Protein 2GMH (pdb70)

B-factor: 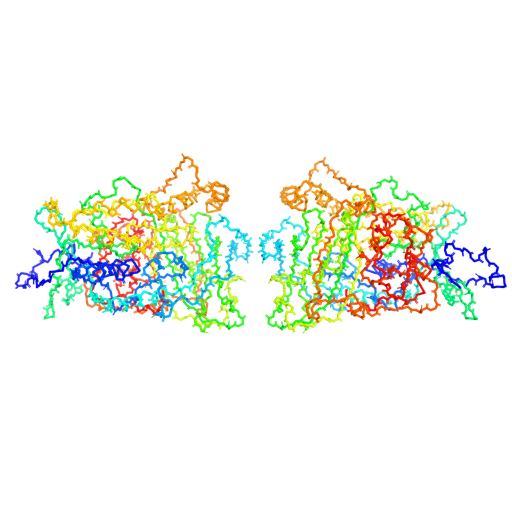mean 47.9, std 18.4, range [8.14, 88.66]

Structure (mmCIF, N/CA/C/O backbone):
data_2GMH
#
_entry.id   2GMH
#
_cell.length_a   154.322
_cell.length_b   154.322
_cell.length_c   128.536
_cell.angle_alpha   90.00
_cell.angle_beta   90.00
_cell.angle_gamma   90.00
#
_symmetry.space_group_name_H-M   'P 4 21 2'
#
loop_
_entity.id
_entity.type
_entity.pdbx_description
1 polymer 'Electron transfer flavoprotein-ubiquinone oxidoreductase'
2 non-polymer 'hexyl beta-D-galactopyranoside'
3 non-polymer 'SODIUM ION'
4 non-polymer 'IRON/SULFUR CLUSTER'
5 non-polymer 'FLAVIN-ADENINE DINUCLEOTIDE'
6 non-polymer 2,3-DIMETHOXY-5-METHYL-6-(3,11,15,19-TETRAMETHYL-EICOSA-2,6,10,14,18-PENTAENYL)-[1,4]BENZOQUINONE
7 non-polymer 1,2-ETHANEDIOL
8 water water
#
loop_
_atom_site.group_PDB
_atom_site.id
_atom_site.type_symbol
_atom_site.label_atom_id
_atom_site.label_alt_id
_atom_site.label_comp_id
_atom_site.label_asym_id
_atom_site.label_entity_id
_atom_site.label_seq_id
_atom_site.pdbx_PDB_ins_code
_atom_site.Cartn_x
_atom_site.Cartn_y
_atom_site.Cartn_z
_atom_site.occupancy
_atom_site.B_iso_or_equiv
_atom_site.auth_seq_id
_atom_site.auth_comp_id
_atom_site.auth_asym_id
_atom_site.auth_atom_id
_atom_site.pdbx_PDB_model_num
ATOM 1 N N . CYS A 1 4 ? 18.886 13.837 44.328 1.00 83.51 4 CYS A N 1
ATOM 2 C CA . CYS A 1 4 ? 20.329 13.753 44.722 1.00 83.97 4 CYS A CA 1
ATOM 3 C C . CYS A 1 4 ? 20.674 13.062 46.069 1.00 83.16 4 CYS A C 1
ATOM 4 O O . CYS A 1 4 ? 19.837 12.896 46.982 1.00 82.05 4 CYS A O 1
ATOM 7 N N . LYS A 1 5 ? 21.964 12.753 46.130 1.00 82.56 5 LYS A N 1
ATOM 8 C CA . LYS A 1 5 ? 22.614 11.847 47.094 1.00 81.09 5 LYS A CA 1
ATOM 9 C C . LYS A 1 5 ? 23.730 12.028 48.130 1.00 80.30 5 LYS A C 1
ATOM 10 O O . LYS A 1 5 ? 23.925 13.020 48.820 1.00 79.84 5 LYS A O 1
ATOM 16 N N . VAL A 1 6 ? 24.506 10.930 48.043 1.00 79.73 6 VAL A N 1
ATOM 17 C CA . VAL A 1 6 ? 25.671 10.461 48.782 1.00 78.88 6 VAL A CA 1
ATOM 18 C C . VAL A 1 6 ? 27.125 11.044 48.692 1.00 78.69 6 VAL A C 1
ATOM 19 O O . VAL A 1 6 ? 28.036 10.464 49.331 1.00 78.40 6 VAL A O 1
ATOM 23 N N . PRO A 1 7 ? 27.397 12.166 47.986 1.00 78.44 7 PRO A N 1
ATOM 24 C CA . PRO A 1 7 ? 27.113 13.362 47.110 1.00 77.56 7 PRO A CA 1
ATOM 25 C C . PRO A 1 7 ? 28.267 13.576 46.045 1.00 76.31 7 PRO A C 1
ATOM 26 O O . PRO A 1 7 ? 28.231 14.576 45.339 1.00 74.65 7 PRO A O 1
ATOM 30 N N . ARG A 1 8 ? 29.218 12.624 45.869 1.00 75.03 8 ARG A N 1
ATOM 31 C CA . ARG A 1 8 ? 30.415 12.728 44.997 1.00 73.01 8 ARG A CA 1
ATOM 32 C C . ARG A 1 8 ? 31.031 13.975 45.414 1.00 70.72 8 ARG A C 1
ATOM 33 O O . ARG A 1 8 ? 31.118 15.007 44.724 1.00 72.06 8 ARG A O 1
ATOM 41 N N . ILE A 1 9 ? 31.309 13.849 46.684 1.00 66.59 9 ILE A N 1
ATOM 42 C CA . ILE A 1 9 ? 31.966 14.819 47.464 1.00 61.46 9 ILE A CA 1
ATOM 43 C C . ILE A 1 9 ? 33.091 15.228 46.539 1.00 57.16 9 ILE A C 1
ATOM 44 O O . ILE A 1 9 ? 33.450 16.382 46.526 1.00 55.59 9 ILE A O 1
ATOM 49 N N . THR A 1 10 ? 33.602 14.275 45.730 1.00 52.01 10 THR A N 1
ATOM 50 C CA . THR A 1 10 ? 34.736 14.534 44.855 1.00 49.11 10 THR A CA 1
ATOM 51 C C . THR A 1 10 ? 34.514 14.772 43.368 1.00 47.87 10 THR A C 1
ATOM 52 O O . THR A 1 10 ? 34.072 13.890 42.631 1.00 47.86 10 THR A O 1
ATOM 56 N N . THR A 1 11 ? 34.824 16.002 42.967 1.00 46.28 11 THR A N 1
ATOM 57 C CA . THR A 1 11 ? 34.648 16.494 41.614 1.00 45.44 11 THR A CA 1
ATOM 58 C C . THR A 1 11 ? 35.868 17.248 41.097 1.00 45.51 11 THR A C 1
ATOM 59 O O . THR A 1 11 ? 35.813 17.884 40.030 1.00 45.56 11 THR A O 1
ATOM 63 N N . HIS A 1 12 ? 36.967 17.226 41.841 1.00 44.16 12 HIS A N 1
ATOM 64 C CA . HIS A 1 12 ? 38.153 17.950 41.400 1.00 43.91 12 HIS A CA 1
ATOM 65 C C . HIS A 1 12 ? 38.779 17.330 40.142 1.00 44.33 12 HIS A C 1
ATOM 66 O O . HIS A 1 12 ? 38.856 16.106 39.999 1.00 45.06 12 HIS A O 1
ATOM 73 N N . TYR A 1 13 ? 39.259 18.179 39.240 1.00 43.75 13 TYR A N 1
ATOM 74 C CA . TYR A 1 13 ? 39.845 17.679 38.009 1.00 43.86 13 TYR A CA 1
ATOM 75 C C . TYR A 1 13 ? 41.027 16.726 38.193 1.00 43.47 13 TYR A C 1
ATOM 76 O O . TYR A 1 13 ? 41.325 15.931 37.312 1.00 45.01 13 TYR A O 1
ATOM 85 N N . THR A 1 14 ? 41.686 16.775 39.339 1.00 41.70 14 THR A N 1
ATOM 86 C CA . THR A 1 14 ? 42.822 15.892 39.548 1.00 40.18 14 THR A CA 1
ATOM 87 C C . THR A 1 14 ? 42.431 14.449 39.778 1.00 40.17 14 THR A C 1
ATOM 88 O O . THR A 1 14 ? 43.270 13.549 39.710 1.00 40.25 14 THR A O 1
ATOM 92 N N . ILE A 1 15 ? 41.158 14.219 40.049 1.00 39.75 15 ILE A N 1
ATOM 93 C CA . ILE A 1 15 ? 40.703 12.868 40.284 1.00 40.04 15 ILE A CA 1
ATOM 94 C C . ILE A 1 15 ? 39.834 12.405 39.145 1.00 40.13 15 ILE A C 1
ATOM 95 O O . ILE A 1 15 ? 39.804 11.235 38.826 1.00 37.68 15 ILE A O 1
ATOM 100 N N . TYR A 1 16 ? 39.136 13.360 38.522 1.00 41.79 16 TYR A N 1
ATOM 101 C CA . TYR A 1 16 ? 38.249 13.113 37.384 1.00 42.97 16 TYR A CA 1
ATOM 102 C C . TYR A 1 16 ? 38.681 14.070 36.283 1.00 43.14 16 TYR A C 1
ATOM 103 O O . TYR A 1 16 ? 38.080 15.133 36.084 1.00 43.41 16 TYR A O 1
ATOM 112 N N . PRO A 1 17 ? 39.749 13.697 35.558 1.00 43.62 17 PRO A N 1
ATOM 113 C CA . PRO A 1 17 ? 40.335 14.460 34.454 1.00 44.28 17 PRO A CA 1
ATOM 114 C C . PRO A 1 17 ? 39.205 14.983 33.594 1.00 46.66 17 PRO A C 1
ATOM 115 O O . PRO A 1 17 ? 38.269 14.244 33.314 1.00 46.73 17 PRO A O 1
ATOM 119 N N . ARG A 1 18 ? 39.277 16.259 33.183 1.00 49.85 18 ARG A N 1
ATOM 120 C CA . ARG A 1 18 ? 38.205 16.824 32.348 1.00 51.76 18 ARG A CA 1
ATOM 121 C C . ARG A 1 18 ? 38.481 16.479 30.891 1.00 54.14 18 ARG A C 1
ATOM 122 O O . ARG A 1 18 ? 37.766 16.902 29.973 1.00 57.16 18 ARG A O 1
ATOM 130 N N . ASP A 1 19 ? 39.542 15.723 30.688 1.00 55.26 19 ASP A N 1
ATOM 131 C CA . ASP A 1 19 ? 39.921 15.298 29.368 1.00 55.48 19 ASP A CA 1
ATOM 132 C C . ASP A 1 19 ? 39.158 13.964 29.183 1.00 55.65 19 ASP A C 1
ATOM 133 O O . ASP A 1 19 ? 39.102 13.416 28.092 1.00 56.82 19 ASP A O 1
ATOM 138 N N . GLN A 1 20 ? 38.478 13.549 30.259 1.00 55.13 20 GLN A N 1
ATOM 139 C CA . GLN A 1 20 ? 37.687 12.314 30.327 1.00 55.08 20 GLN A CA 1
ATOM 140 C C . GLN A 1 20 ? 36.210 12.548 30.630 1.00 55.61 20 GLN A C 1
ATOM 141 O O . GLN A 1 20 ? 35.485 11.590 30.889 1.00 55.05 20 GLN A O 1
ATOM 147 N N . ASP A 1 21 ? 35.754 13.793 30.670 1.00 56.71 21 ASP A N 1
ATOM 148 C CA . ASP A 1 21 ? 34.335 13.987 30.939 1.00 57.79 21 ASP A CA 1
ATOM 149 C C . ASP A 1 21 ? 33.672 14.988 29.972 1.00 57.90 21 ASP A C 1
ATOM 150 O O . ASP A 1 21 ? 34.106 16.129 29.820 1.00 57.60 21 ASP A O 1
ATOM 155 N N . LYS A 1 22 ? 32.643 14.484 29.287 1.00 57.71 22 LYS A N 1
ATOM 156 C CA . LYS A 1 22 ? 31.887 15.227 28.264 1.00 57.27 22 LYS A CA 1
ATOM 157 C C . LYS A 1 22 ? 31.529 16.691 28.511 1.00 55.74 22 LYS A C 1
ATOM 158 O O . LYS A 1 22 ? 31.459 17.476 27.561 1.00 54.99 22 LYS A O 1
ATOM 164 N N . ARG A 1 23 ? 31.292 17.063 29.760 1.00 54.52 23 ARG A N 1
ATOM 165 C CA . ARG A 1 23 ? 30.945 18.428 30.088 1.00 53.33 23 ARG A CA 1
ATOM 166 C C . ARG A 1 23 ? 31.994 19.422 29.584 1.00 52.75 23 ARG A C 1
ATOM 167 O O . ARG A 1 23 ? 31.706 20.611 29.472 1.00 53.66 23 ARG A O 1
ATOM 175 N N . TRP A 1 24 ? 33.176 18.920 29.218 1.00 51.45 24 TRP A N 1
ATOM 176 C CA . TRP A 1 24 ? 34.278 19.771 28.752 1.00 49.79 24 TRP A CA 1
ATOM 177 C C . TRP A 1 24 ? 34.626 19.691 27.284 1.00 49.66 24 TRP A C 1
ATOM 178 O O . TRP A 1 24 ? 35.668 20.194 26.866 1.00 46.69 24 TRP A O 1
ATOM 189 N N . GLU A 1 25 ? 33.728 19.103 26.512 1.00 52.19 25 GLU A N 1
ATOM 190 C CA . GLU A 1 25 ? 33.940 18.909 25.088 1.00 54.60 25 GLU A CA 1
ATOM 191 C C . GLU A 1 25 ? 34.406 20.142 24.310 1.00 54.93 25 GLU A C 1
ATOM 192 O O . GLU A 1 25 ? 35.499 20.135 23.739 1.00 55.04 25 GLU A O 1
ATOM 198 N N . GLY A 1 26 ? 33.625 21.215 24.302 1.00 55.59 26 GLY A N 1
ATOM 199 C CA . GLY A 1 26 ? 34.010 22.379 23.526 1.00 57.20 26 GLY A CA 1
ATOM 200 C C . GLY A 1 26 ? 35.144 23.263 24.005 1.00 57.73 26 GLY A C 1
ATOM 201 O O . GLY A 1 26 ? 35.804 23.896 23.185 1.00 58.56 26 GLY A O 1
ATOM 202 N N . VAL A 1 27 ? 35.372 23.284 25.320 1.00 56.97 27 VAL A N 1
ATOM 203 C CA . VAL A 1 27 ? 36.380 24.127 25.980 1.00 54.72 27 VAL A CA 1
ATOM 204 C C . VAL A 1 27 ? 37.837 24.062 25.542 1.00 53.75 27 VAL A C 1
ATOM 205 O O . VAL A 1 27 ? 38.442 22.994 25.547 1.00 54.98 27 VAL A O 1
ATOM 209 N N . ASN A 1 28 ? 38.410 25.214 25.210 1.00 52.36 28 ASN A N 1
ATOM 210 C CA . ASN A 1 28 ? 39.809 25.278 24.801 1.00 52.57 28 ASN A CA 1
ATOM 211 C C . ASN A 1 28 ? 40.688 25.404 26.039 1.00 52.73 28 ASN A C 1
ATOM 212 O O . ASN A 1 28 ? 40.553 26.346 26.816 1.00 52.36 28 ASN A O 1
ATOM 217 N N . MET A 1 29 ? 41.588 24.438 26.201 1.00 52.89 29 MET A N 1
ATOM 218 C CA . MET A 1 29 ? 42.506 24.384 27.329 1.00 52.42 29 MET A CA 1
ATOM 219 C C . MET A 1 29 ? 43.887 24.977 27.033 1.00 52.70 29 MET A C 1
ATOM 220 O O . MET A 1 29 ? 44.857 24.674 27.727 1.00 52.57 29 MET A O 1
ATOM 225 N N . GLU A 1 30 ? 43.982 25.823 26.015 1.00 52.87 30 GLU A N 1
ATOM 226 C CA . GLU A 1 30 ? 45.265 26.424 25.646 1.00 53.05 30 GLU A CA 1
ATOM 227 C C . GLU A 1 30 ? 45.664 27.477 26.697 1.00 50.18 30 GLU A C 1
ATOM 228 O O . GLU A 1 30 ? 44.879 28.361 27.023 1.00 51.13 30 GLU A O 1
ATOM 234 N N . ARG A 1 31 ? 46.881 27.377 27.228 1.00 47.59 31 ARG A N 1
ATOM 235 C CA . ARG A 1 31 ? 47.359 28.320 28.240 1.00 44.11 31 ARG A CA 1
ATOM 236 C C . ARG A 1 31 ? 48.453 29.245 27.680 1.00 43.78 31 ARG A C 1
ATOM 237 O O . ARG A 1 31 ? 49.268 28.814 26.858 1.00 42.91 31 ARG A O 1
ATOM 245 N N . PHE A 1 32 ? 48.475 30.517 28.086 1.00 40.84 32 PHE A N 1
ATOM 246 C CA . PHE A 1 32 ? 49.538 31.430 27.606 1.00 44.04 32 PHE A CA 1
ATOM 247 C C . PHE A 1 32 ? 50.728 31.013 28.452 1.00 44.37 32 PHE A C 1
ATOM 248 O O . PHE A 1 32 ? 50.526 30.390 29.497 1.00 44.81 32 PHE A O 1
ATOM 256 N N . ALA A 1 33 ? 51.944 31.338 28.014 1.00 47.75 33 ALA A N 1
ATOM 257 C CA . ALA A 1 33 ? 53.153 30.956 28.752 1.00 46.26 33 ALA A CA 1
ATOM 258 C C . ALA A 1 33 ? 54.136 32.112 28.896 1.00 46.99 33 ALA A C 1
ATOM 259 O O . ALA A 1 33 ? 54.201 33.011 28.060 1.00 47.86 33 ALA A O 1
ATOM 261 N N . GLU A 1 34 ? 54.922 32.073 29.956 1.00 46.97 34 GLU A N 1
ATOM 262 C CA . GLU A 1 34 ? 55.846 33.149 30.243 1.00 49.05 34 GLU A CA 1
ATOM 263 C C . GLU A 1 34 ? 57.188 32.418 30.436 1.00 50.12 34 GLU A C 1
ATOM 264 O O . GLU A 1 34 ? 57.215 31.273 30.881 1.00 50.46 34 GLU A O 1
ATOM 270 N N . GLU A 1 35 ? 58.295 33.045 30.057 1.00 50.48 35 GLU A N 1
ATOM 271 C CA . GLU A 1 35 ? 59.608 32.409 30.174 1.00 50.68 35 GLU A CA 1
ATOM 272 C C . GLU A 1 35 ? 60.477 33.102 31.193 1.00 48.83 35 GLU A C 1
ATOM 273 O O . GLU A 1 35 ? 60.591 34.323 31.187 1.00 49.55 35 GLU A O 1
ATOM 279 N N . ALA A 1 36 ? 61.103 32.323 32.064 1.00 46.61 36 ALA A N 1
ATOM 280 C CA . ALA A 1 36 ? 61.978 32.873 33.088 1.00 45.41 36 ALA A CA 1
ATOM 281 C C . ALA A 1 36 ? 63.182 31.961 33.222 1.00 45.06 36 ALA A C 1
ATOM 282 O O . ALA A 1 36 ? 63.254 30.915 32.580 1.00 45.79 36 ALA A O 1
ATOM 284 N N . ASP A 1 37 ? 64.136 32.358 34.047 1.00 44.01 37 ASP A N 1
ATOM 285 C CA . ASP A 1 37 ? 65.313 31.531 34.270 1.00 43.37 37 ASP A CA 1
ATOM 286 C C . ASP A 1 37 ? 65.039 30.607 35.444 1.00 42.77 37 ASP A C 1
ATOM 287 O O . ASP A 1 37 ? 65.324 29.416 35.379 1.00 42.39 37 ASP A O 1
ATOM 292 N N . VAL A 1 38 ? 64.473 31.178 36.513 1.00 41.78 38 VAL A N 1
ATOM 293 C CA . VAL A 1 38 ? 64.127 30.441 37.726 1.00 38.25 38 VAL A CA 1
ATOM 294 C C . VAL A 1 38 ? 62.722 30.796 38.169 1.00 37.60 38 VAL A C 1
ATOM 295 O O . VAL A 1 38 ? 62.348 31.961 38.220 1.00 37.80 38 VAL A O 1
ATOM 299 N N . VAL A 1 39 ? 61.953 29.765 38.487 1.00 36.00 39 VAL A N 1
ATOM 300 C CA . VAL A 1 39 ? 60.587 29.913 38.949 1.00 33.29 39 VAL A CA 1
ATOM 301 C C . VAL A 1 39 ? 60.576 29.353 40.359 1.00 31.32 39 VAL A C 1
ATOM 302 O O . VAL A 1 39 ? 61.082 28.265 40.582 1.00 31.60 39 VAL A O 1
ATOM 306 N N . ILE A 1 40 ? 60.026 30.103 41.309 1.00 30.20 40 ILE A N 1
ATOM 307 C CA . ILE A 1 40 ? 59.982 29.669 42.700 1.00 28.58 40 ILE A CA 1
ATOM 308 C C . ILE A 1 40 ? 58.553 29.498 43.168 1.00 28.05 40 ILE A C 1
ATOM 309 O O . ILE A 1 40 ? 57.719 30.366 42.958 1.00 29.73 40 ILE A O 1
ATOM 314 N N . VAL A 1 41 ? 58.266 28.374 43.811 1.00 27.23 41 VAL A N 1
ATOM 315 C CA . VAL A 1 41 ? 56.921 28.102 44.291 1.00 25.86 41 VAL A CA 1
ATOM 316 C C . VAL A 1 41 ? 56.822 28.183 45.823 1.00 28.12 41 VAL A C 1
ATOM 317 O O . VAL A 1 41 ? 57.285 27.285 46.538 1.00 25.95 41 VAL A O 1
ATOM 321 N N . GLY A 1 42 ? 56.216 29.282 46.290 1.00 29.22 42 GLY A N 1
ATOM 322 C CA . GLY A 1 42 ? 56.029 29.546 47.703 1.00 27.62 42 GLY A CA 1
ATOM 323 C C . GLY A 1 42 ? 56.811 30.759 48.191 1.00 28.19 42 GLY A C 1
ATOM 324 O O . GLY A 1 42 ? 58.046 30.766 48.142 1.00 29.85 42 GLY A O 1
ATOM 325 N N . ALA A 1 43 ? 56.106 31.791 48.652 1.00 26.77 43 ALA A N 1
ATOM 326 C CA . ALA A 1 43 ? 56.758 32.992 49.174 1.00 22.74 43 ALA A CA 1
ATOM 327 C C . ALA A 1 43 ? 56.860 32.886 50.688 1.00 23.99 43 ALA A C 1
ATOM 328 O O . ALA A 1 43 ? 56.292 33.701 51.424 1.00 22.81 43 ALA A O 1
ATOM 330 N N . GLY A 1 44 ? 57.557 31.847 51.142 1.00 23.82 44 GLY A N 1
ATOM 331 C CA . GLY A 1 44 ? 57.770 31.659 52.561 1.00 25.23 44 GLY A CA 1
ATOM 332 C C . GLY A 1 44 ? 59.189 32.143 52.780 1.00 26.11 44 GLY A C 1
ATOM 333 O O . GLY A 1 44 ? 59.782 32.689 51.837 1.00 27.55 44 GLY A O 1
ATOM 334 N N . PRO A 1 45 ? 59.763 31.981 53.983 1.00 22.78 45 PRO A N 1
ATOM 335 C CA . PRO A 1 45 ? 61.136 32.444 54.205 1.00 23.45 45 PRO A CA 1
ATOM 336 C C . PRO A 1 45 ? 62.163 31.763 53.289 1.00 24.02 45 PRO A C 1
ATOM 337 O O . PRO A 1 45 ? 63.198 32.340 52.937 1.00 24.82 45 PRO A O 1
ATOM 341 N N . ALA A 1 46 ? 61.883 30.533 52.886 1.00 23.20 46 ALA A N 1
ATOM 342 C CA . ALA A 1 46 ? 62.803 29.842 51.996 1.00 22.96 46 ALA A CA 1
ATOM 343 C C . ALA A 1 46 ? 62.692 30.410 50.574 1.00 22.56 46 ALA A C 1
ATOM 344 O O . ALA A 1 46 ? 63.672 30.860 49.992 1.00 24.03 46 ALA A O 1
ATOM 346 N N . GLY A 1 47 ? 61.491 30.406 50.019 1.00 22.47 47 GLY A N 1
ATOM 347 C CA . GLY A 1 47 ? 61.330 30.933 48.679 1.00 24.06 47 GLY A CA 1
ATOM 348 C C . GLY A 1 47 ? 61.842 32.354 48.545 1.00 25.39 47 GLY A C 1
ATOM 349 O O . GLY A 1 47 ? 62.490 32.668 47.559 1.00 25.63 47 GLY A O 1
ATOM 350 N N . LEU A 1 48 ? 61.576 33.202 49.540 1.00 25.93 48 LEU A N 1
ATOM 351 C CA . LEU A 1 48 ? 62.022 34.579 49.486 1.00 25.67 48 LEU A CA 1
ATOM 352 C C . LEU A 1 48 ? 63.519 34.665 49.630 1.00 26.53 48 LEU A C 1
ATOM 353 O O . LEU A 1 48 ? 64.142 35.548 49.035 1.00 26.88 48 LEU A O 1
ATOM 358 N N . SER A 1 49 ? 64.102 33.745 50.394 1.00 26.14 49 SER A N 1
ATOM 359 C CA . SER A 1 49 ? 65.552 33.750 50.560 1.00 27.20 49 SER A CA 1
ATOM 360 C C . SER A 1 49 ? 66.190 33.422 49.222 1.00 26.87 49 SER A C 1
ATOM 361 O O . SER A 1 49 ? 67.136 34.057 48.792 1.00 24.77 49 SER A O 1
ATOM 364 N N . ALA A 1 50 ? 65.657 32.411 48.561 1.00 29.05 50 ALA A N 1
ATOM 365 C CA . ALA A 1 50 ? 66.207 32.014 47.280 1.00 31.94 50 ALA A CA 1
ATOM 366 C C . ALA A 1 50 ? 66.076 33.150 46.268 1.00 33.54 50 ALA A C 1
ATOM 367 O O . ALA A 1 50 ? 67.052 33.522 45.609 1.00 33.18 50 ALA A O 1
ATOM 369 N N . ALA A 1 51 ? 64.874 33.711 46.169 1.00 34.38 51 ALA A N 1
ATOM 370 C CA . ALA A 1 51 ? 64.613 34.787 45.231 1.00 34.74 51 ALA A CA 1
ATOM 371 C C . ALA A 1 51 ? 65.523 35.970 45.504 1.00 35.42 51 ALA A C 1
ATOM 372 O O . ALA A 1 51 ? 66.195 36.486 44.608 1.00 35.53 51 ALA A O 1
ATOM 374 N N . THR A 1 52 ? 65.537 36.405 46.751 1.00 35.21 52 THR A N 1
ATOM 375 C CA . THR A 1 52 ? 66.355 37.531 47.131 1.00 34.76 52 THR A CA 1
ATOM 376 C C . THR A 1 52 ? 67.787 37.336 46.692 1.00 36.07 52 THR A C 1
ATOM 377 O O . THR A 1 52 ? 68.300 38.104 45.878 1.00 36.38 52 THR A O 1
ATOM 381 N N . ARG A 1 53 ? 68.426 36.300 47.226 1.00 36.53 53 ARG A N 1
ATOM 382 C CA . ARG A 1 53 ? 69.815 36.013 46.909 1.00 37.87 53 ARG A CA 1
ATOM 383 C C . ARG A 1 53 ? 70.093 35.961 45.407 1.00 39.28 53 ARG A C 1
ATOM 384 O O . ARG A 1 53 ? 71.100 36.496 44.949 1.00 40.49 53 ARG A O 1
ATOM 392 N N . LEU A 1 54 ? 69.214 35.317 44.644 1.00 38.47 54 LEU A N 1
ATOM 393 C CA . LEU A 1 54 ? 69.406 35.218 43.209 1.00 38.21 54 LEU A CA 1
ATOM 394 C C . LEU A 1 54 ? 69.463 36.583 42.545 1.00 40.05 54 LEU A C 1
ATOM 395 O O . LEU A 1 54 ? 70.265 36.799 41.641 1.00 39.14 54 LEU A O 1
ATOM 400 N N . LYS A 1 55 ? 68.598 37.495 42.980 1.00 41.48 55 LYS A N 1
ATOM 401 C CA . LYS A 1 55 ? 68.590 38.836 42.421 1.00 43.44 55 LYS A CA 1
ATOM 402 C C . LYS A 1 55 ? 69.751 39.654 42.989 1.00 44.97 55 LYS A C 1
ATOM 403 O O . LYS A 1 55 ? 70.095 40.713 42.454 1.00 45.30 55 LYS A O 1
ATOM 409 N N . GLN A 1 56 ? 70.357 39.164 44.069 1.00 44.14 56 GLN A N 1
ATOM 410 C CA . GLN A 1 56 ? 71.504 39.848 44.645 1.00 43.23 56 GLN A CA 1
ATOM 411 C C . GLN A 1 56 ? 72.724 39.422 43.836 1.00 43.63 56 GLN A C 1
ATOM 412 O O . GLN A 1 56 ? 73.540 40.251 43.451 1.00 44.33 56 GLN A O 1
ATOM 418 N N . LEU A 1 57 ? 72.825 38.121 43.581 1.00 44.15 57 LEU A N 1
ATOM 419 C CA . LEU A 1 57 ? 73.927 37.554 42.818 1.00 45.32 57 LEU A CA 1
ATOM 420 C C . LEU A 1 57 ? 73.913 38.134 41.413 1.00 46.56 57 LEU A C 1
ATOM 421 O O . LEU A 1 57 ? 74.961 38.336 40.809 1.00 46.77 57 LEU A O 1
ATOM 426 N N . ALA A 1 58 ? 72.718 38.423 40.911 1.00 47.90 58 ALA A N 1
ATOM 427 C CA . ALA A 1 58 ? 72.558 38.991 39.580 1.00 48.36 58 ALA A CA 1
ATOM 428 C C . ALA A 1 58 ? 73.106 40.411 39.557 1.00 51.51 58 ALA A C 1
ATOM 429 O O . ALA A 1 58 ? 73.767 40.803 38.599 1.00 53.29 58 ALA A O 1
ATOM 431 N N . ALA A 1 59 ? 72.849 41.167 40.622 1.00 52.12 59 ALA A N 1
ATOM 432 C CA . ALA A 1 59 ? 73.309 42.547 40.710 1.00 52.54 59 ALA A CA 1
ATOM 433 C C . ALA A 1 59 ? 74.805 42.595 40.903 1.00 53.79 59 ALA A C 1
ATOM 434 O O . ALA A 1 59 ? 75.477 43.369 40.233 1.00 56.30 59 ALA A O 1
ATOM 436 N N . GLN A 1 60 ? 75.332 41.775 41.801 1.00 54.35 60 GLN A N 1
ATOM 437 C CA . GLN A 1 60 ? 76.766 41.764 42.026 1.00 55.30 60 GLN A CA 1
ATOM 438 C C . GLN A 1 60 ? 77.505 41.532 40.712 1.00 56.36 60 GLN A C 1
ATOM 439 O O . GLN A 1 60 ? 78.381 42.299 40.346 1.00 57.87 60 GLN A O 1
ATOM 445 N N . HIS A 1 61 ? 77.127 40.518 39.953 1.00 57.06 61 HIS A N 1
ATOM 446 C CA . HIS A 1 61 ? 77.829 40.194 38.716 1.00 57.93 61 HIS A CA 1
ATOM 447 C C . HIS A 1 61 ? 77.226 40.770 37.410 1.00 58.40 61 HIS A C 1
ATOM 448 O O . HIS A 1 61 ? 77.584 40.361 36.310 1.00 58.60 61 HIS A O 1
ATOM 455 N N . GLU A 1 62 ? 76.329 41.733 37.539 1.00 59.53 62 GLU A N 1
ATOM 456 C CA . GLU A 1 62 ? 75.663 42.316 36.364 1.00 60.48 62 GLU A CA 1
ATOM 457 C C . GLU A 1 62 ? 75.262 41.354 35.252 1.00 59.48 62 GLU A C 1
ATOM 458 O O . GLU A 1 62 ? 75.868 41.371 34.182 1.00 59.85 62 GLU A O 1
ATOM 464 N N . LYS A 1 63 ? 74.257 40.522 35.504 1.00 58.32 63 LYS A N 1
ATOM 465 C CA . LYS A 1 63 ? 73.726 39.575 34.527 1.00 57.22 63 LYS A CA 1
ATOM 466 C C . LYS A 1 63 ? 72.211 39.758 34.530 1.00 55.71 63 LYS A C 1
ATOM 467 O O . LYS A 1 63 ? 71.672 40.388 35.444 1.00 55.62 63 LYS A O 1
ATOM 473 N N . ASP A 1 64 ? 71.510 39.259 33.521 1.00 53.49 64 ASP A N 1
ATOM 474 C CA . ASP A 1 64 ? 70.064 39.397 33.500 1.00 53.01 64 ASP A CA 1
ATOM 475 C C . ASP A 1 64 ? 69.446 38.107 34.014 1.00 52.09 64 ASP A C 1
ATOM 476 O O . ASP A 1 64 ? 69.727 37.024 33.494 1.00 52.66 64 ASP A O 1
ATOM 481 N N . LEU A 1 65 ? 68.613 38.211 35.034 1.00 50.21 65 LEU A N 1
ATOM 482 C CA . LEU A 1 65 ? 67.973 37.017 35.562 1.00 48.29 65 LEU A CA 1
ATOM 483 C C . LEU A 1 65 ? 66.494 37.257 35.810 1.00 46.76 65 LEU A C 1
ATOM 484 O O . LEU A 1 65 ? 66.119 38.125 36.600 1.00 47.99 65 LEU A O 1
ATOM 489 N N . ARG A 1 66 ? 65.648 36.507 35.113 1.00 44.33 66 ARG A N 1
ATOM 490 C CA . ARG A 1 66 ? 64.225 36.644 35.342 1.00 42.41 66 ARG A CA 1
ATOM 491 C C . ARG A 1 66 ? 63.822 35.585 36.364 1.00 43.08 66 ARG A C 1
ATOM 492 O O . ARG A 1 66 ? 63.940 34.380 36.105 1.00 42.69 66 ARG A O 1
ATOM 500 N N . VAL A 1 67 ? 63.364 36.052 37.528 1.00 42.14 67 VAL A N 1
ATOM 501 C CA . VAL A 1 67 ? 62.944 35.185 38.624 1.00 41.23 67 VAL A CA 1
ATOM 502 C C . VAL A 1 67 ? 61.483 35.421 38.989 1.00 40.19 67 VAL A C 1
ATOM 503 O O . VAL A 1 67 ? 61.113 36.516 39.423 1.00 39.23 67 VAL A O 1
ATOM 507 N N . CYS A 1 68 ? 60.650 34.400 38.792 1.00 39.43 68 CYS A N 1
ATOM 508 C CA . CYS A 1 68 ? 59.223 34.496 39.126 1.00 39.64 68 CYS A CA 1
ATOM 509 C C . CYS A 1 68 ? 58.886 33.674 40.377 1.00 40.18 68 CYS A C 1
ATOM 510 O O . CYS A 1 68 ? 59.192 32.484 40.460 1.00 41.20 68 CYS A O 1
ATOM 513 N N . LEU A 1 69 ? 58.248 34.339 41.337 1.00 40.52 69 LEU A N 1
ATOM 514 C CA . LEU A 1 69 ? 57.850 33.762 42.623 1.00 38.93 69 LEU A CA 1
ATOM 515 C C . LEU A 1 69 ? 56.319 33.756 42.713 1.00 37.16 69 LEU A C 1
ATOM 516 O O . LEU A 1 69 ? 55.687 34.817 42.676 1.00 37.05 69 LEU A O 1
ATOM 521 N N . VAL A 1 70 ? 55.728 32.571 42.821 1.00 34.20 70 VAL A N 1
ATOM 522 C CA . VAL A 1 70 ? 54.283 32.467 42.934 1.00 32.41 70 VAL A CA 1
ATOM 523 C C . VAL A 1 70 ? 53.897 31.995 44.330 1.00 32.84 70 VAL A C 1
ATOM 524 O O . VAL A 1 70 ? 54.586 31.174 44.947 1.00 33.25 70 VAL A O 1
ATOM 528 N N . GLU A 1 71 ? 52.777 32.508 44.818 1.00 32.80 71 GLU A N 1
ATOM 529 C CA . GLU A 1 71 ? 52.300 32.196 46.156 1.00 32.04 71 GLU A CA 1
ATOM 530 C C . GLU A 1 71 ? 50.777 32.043 46.172 1.00 31.80 71 GLU A C 1
ATOM 531 O O . GLU A 1 71 ? 50.069 32.708 45.406 1.00 33.48 71 GLU A O 1
ATOM 537 N N . LYS A 1 72 ? 50.283 31.141 47.018 1.00 30.24 72 LYS A N 1
ATOM 538 C CA . LYS A 1 72 ? 48.838 30.892 47.160 1.00 29.59 72 LYS A CA 1
ATOM 539 C C . LYS A 1 72 ? 48.136 32.085 47.780 1.00 28.54 72 LYS A C 1
ATOM 540 O O . LYS A 1 72 ? 47.079 32.491 47.327 1.00 30.45 72 LYS A O 1
ATOM 546 N N . ALA A 1 73 ? 48.723 32.576 48.864 1.00 27.55 73 ALA A N 1
ATOM 547 C CA . ALA A 1 73 ? 48.206 33.681 49.654 1.00 28.77 73 ALA A CA 1
ATOM 548 C C . ALA A 1 73 ? 47.780 34.921 48.870 1.00 27.24 73 ALA A C 1
ATOM 549 O O . ALA A 1 73 ? 48.452 35.338 47.938 1.00 27.61 73 ALA A O 1
ATOM 551 N N . ALA A 1 74 ? 46.634 35.484 49.251 1.00 28.81 74 ALA A N 1
ATOM 552 C CA . ALA A 1 74 ? 46.096 36.698 48.623 1.00 28.20 74 ALA A CA 1
ATOM 553 C C . ALA A 1 74 ? 47.262 37.698 48.645 1.00 29.31 74 ALA A C 1
ATOM 554 O O . ALA A 1 74 ? 47.570 38.320 47.626 1.00 29.93 74 ALA A O 1
ATOM 556 N N . HIS A 1 75 ? 47.863 37.903 49.814 1.00 30.16 75 HIS A N 1
ATOM 557 C CA . HIS A 1 75 ? 49.043 38.735 49.819 1.00 32.93 75 HIS A CA 1
ATOM 558 C C . HIS A 1 75 ? 50.162 38.142 50.673 1.00 31.85 75 HIS A C 1
ATOM 559 O O . HIS A 1 75 ? 49.925 37.341 51.589 1.00 31.38 75 HIS A O 1
ATOM 566 N N . ILE A 1 76 ? 51.397 38.448 50.271 1.00 28.11 76 ILE A N 1
ATOM 567 C CA . ILE A 1 76 ? 52.561 37.842 50.911 1.00 25.97 76 ILE A CA 1
ATOM 568 C C . ILE A 1 76 ? 52.510 37.845 52.441 1.00 26.69 76 ILE A C 1
ATOM 569 O O . ILE A 1 76 ? 52.279 38.891 53.060 1.00 27.19 76 ILE A O 1
ATOM 574 N N . GLY A 1 77 ? 52.725 36.676 53.044 1.00 24.28 77 GLY A N 1
ATOM 575 C CA . GLY A 1 77 ? 52.701 36.549 54.492 1.00 21.27 77 GLY A CA 1
ATOM 576 C C . GLY A 1 77 ? 51.353 36.136 55.087 1.00 22.02 77 GLY A C 1
ATOM 577 O O . GLY A 1 77 ? 51.251 35.881 56.286 1.00 20.84 77 GLY A O 1
ATOM 578 N N . ALA A 1 78 ? 50.324 36.039 54.247 1.00 20.91 78 ALA A N 1
ATOM 579 C CA . ALA A 1 78 ? 48.987 35.686 54.710 1.00 22.65 78 ALA A CA 1
ATOM 580 C C . ALA A 1 78 ? 48.752 34.218 55.102 1.00 24.18 78 ALA A C 1
ATOM 581 O O . ALA A 1 78 ? 47.781 33.920 55.829 1.00 25.30 78 ALA A O 1
ATOM 583 N N . HIS A 1 79 ? 49.608 33.308 54.638 1.00 22.35 79 HIS A N 1
ATOM 584 C CA . HIS A 1 79 ? 49.446 31.892 54.984 1.00 23.61 79 HIS A CA 1
ATOM 585 C C . HIS A 1 79 ? 50.575 31.468 55.923 1.00 22.56 79 HIS A C 1
ATOM 586 O O . HIS A 1 79 ? 50.735 30.297 56.256 1.00 23.01 79 HIS A O 1
ATOM 593 N N . THR A 1 80 ? 51.345 32.452 56.362 1.00 22.05 80 THR A N 1
ATOM 594 C CA . THR A 1 80 ? 52.468 32.221 57.246 1.00 22.14 80 THR A CA 1
ATOM 595 C C . THR A 1 80 ? 52.095 32.027 58.710 1.00 22.99 80 THR A C 1
ATOM 596 O O . THR A 1 80 ? 51.577 32.929 59.374 1.00 22.81 80 THR A O 1
ATOM 600 N N . LEU A 1 81 ? 52.371 30.838 59.221 1.00 23.42 81 LEU A N 1
ATOM 601 C CA . LEU A 1 81 ? 52.057 30.569 60.602 1.00 24.15 81 LEU A CA 1
ATOM 602 C C . LEU A 1 81 ? 53.210 29.904 61.271 1.00 24.58 81 LEU A C 1
ATOM 603 O O . LEU A 1 81 ? 53.655 28.839 60.866 1.00 25.29 81 LEU A O 1
ATOM 608 N N . SER A 1 82 ? 53.678 30.544 62.323 1.00 26.68 82 SER A N 1
ATOM 609 C CA . SER A 1 82 ? 54.803 30.063 63.101 1.00 26.91 82 SER A CA 1
ATOM 610 C C . SER A 1 82 ? 54.596 30.642 64.495 1.00 27.62 82 SER A C 1
ATOM 611 O O . SER A 1 82 ? 53.660 31.407 64.702 1.00 30.32 82 SER A O 1
ATOM 614 N N . GLY A 1 83 ? 55.415 30.268 65.468 1.00 27.32 83 GLY A N 1
ATOM 615 C CA . GLY A 1 83 ? 55.223 30.839 66.794 1.00 29.78 83 GLY A CA 1
ATOM 616 C C . GLY A 1 83 ? 56.186 31.980 66.653 1.00 30.11 83 GLY A C 1
ATOM 617 O O . GLY A 1 83 ? 55.931 33.151 66.934 1.00 26.29 83 GLY A O 1
ATOM 618 N N . ALA A 1 84 ? 57.328 31.507 66.170 1.00 32.42 84 ALA A N 1
ATOM 619 C CA . ALA A 1 84 ? 58.511 32.235 65.795 1.00 30.19 84 ALA A CA 1
ATOM 620 C C . ALA A 1 84 ? 59.532 32.831 66.743 1.00 29.11 84 ALA A C 1
ATOM 621 O O . ALA A 1 84 ? 59.439 33.966 67.171 1.00 29.79 84 ALA A O 1
ATOM 623 N N . CYS A 1 85 ? 60.528 32.018 67.036 1.00 29.06 85 CYS A N 1
ATOM 624 C CA . CYS A 1 85 ? 61.685 32.400 67.808 1.00 30.55 85 CYS A CA 1
ATOM 625 C C . CYS A 1 85 ? 62.720 32.189 66.715 1.00 29.04 85 CYS A C 1
ATOM 626 O O . CYS A 1 85 ? 62.923 31.043 66.271 1.00 29.25 85 CYS A O 1
ATOM 629 N N . LEU A 1 86 ? 63.355 33.278 66.277 1.00 26.30 86 LEU A N 1
ATOM 630 C CA . LEU A 1 86 ? 64.300 33.227 65.177 1.00 24.96 86 LEU A CA 1
ATOM 631 C C . LEU A 1 86 ? 65.779 33.241 65.489 1.00 25.73 86 LEU A C 1
ATOM 632 O O . LEU A 1 86 ? 66.235 34.046 66.285 1.00 24.68 86 LEU A O 1
ATOM 637 N N . ASP A 1 87 ? 66.516 32.332 64.848 1.00 26.89 87 ASP A N 1
ATOM 638 C CA . ASP A 1 87 ? 67.980 32.236 64.944 1.00 27.33 87 ASP A CA 1
ATOM 639 C C . ASP A 1 87 ? 68.408 33.075 63.723 1.00 28.66 87 ASP A C 1
ATOM 640 O O . ASP A 1 87 ? 68.218 32.660 62.576 1.00 29.81 87 ASP A O 1
ATOM 645 N N . PRO A 1 88 ? 68.992 34.263 63.952 1.00 29.04 88 PRO A N 1
ATOM 646 C CA . PRO A 1 88 ? 69.444 35.210 62.923 1.00 30.06 88 PRO A CA 1
ATOM 647 C C . PRO A 1 88 ? 70.530 34.784 61.934 1.00 30.35 88 PRO A C 1
ATOM 648 O O . PRO A 1 88 ? 70.718 35.429 60.905 1.00 29.74 88 PRO A O 1
ATOM 652 N N . ARG A 1 89 ? 71.246 33.719 62.273 1.00 30.40 89 ARG A N 1
ATOM 653 C CA . ARG A 1 89 ? 72.341 33.203 61.466 1.00 30.87 89 ARG A CA 1
ATOM 654 C C . ARG A 1 89 ? 72.227 33.332 59.933 1.00 29.68 89 ARG A C 1
ATOM 655 O O . ARG A 1 89 ? 73.071 33.969 59.301 1.00 31.58 89 ARG A O 1
ATOM 663 N N . ALA A 1 90 ? 71.209 32.737 59.323 1.00 28.39 90 ALA A N 1
ATOM 664 C CA . ALA A 1 90 ? 71.076 32.823 57.866 1.00 27.31 90 ALA A CA 1
ATOM 665 C C . ALA A 1 90 ? 70.436 34.111 57.403 1.00 27.78 90 ALA A C 1
ATOM 666 O O . ALA A 1 90 ? 70.688 34.570 56.294 1.00 28.37 90 ALA A O 1
ATOM 668 N N . PHE A 1 91 ? 69.589 34.686 58.240 1.00 27.62 91 PHE A N 1
ATOM 669 C CA . PHE A 1 91 ? 68.935 35.929 57.894 1.00 28.05 91 PHE A CA 1
ATOM 670 C C . PHE A 1 91 ? 69.983 37.065 57.739 1.00 29.92 91 PHE A C 1
ATOM 671 O O . PHE A 1 91 ? 70.005 37.764 56.717 1.00 29.77 91 PHE A O 1
ATOM 679 N N . GLU A 1 92 ? 70.859 37.237 58.731 1.00 29.02 92 GLU A N 1
ATOM 680 C CA . GLU A 1 92 ? 71.873 38.280 58.650 1.00 30.41 92 GLU A CA 1
ATOM 681 C C . GLU A 1 92 ? 72.843 37.995 57.510 1.00 31.92 92 GLU A C 1
ATOM 682 O O . GLU A 1 92 ? 73.533 38.901 57.028 1.00 33.02 92 GLU A O 1
ATOM 688 N N . GLU A 1 93 ? 72.900 36.739 57.074 1.00 30.18 93 GLU A N 1
ATOM 689 C CA . GLU A 1 93 ? 73.753 36.408 55.954 1.00 28.99 93 GLU A CA 1
ATOM 690 C C . GLU A 1 93 ? 73.106 37.001 54.713 1.00 28.46 93 GLU A C 1
ATOM 691 O O . GLU A 1 93 ? 73.780 37.583 53.895 1.00 28.31 93 GLU A O 1
ATOM 697 N N . LEU A 1 94 ? 71.790 36.873 54.589 1.00 29.88 94 LEU A N 1
ATOM 698 C CA . LEU A 1 94 ? 71.073 37.382 53.421 1.00 29.06 94 LEU A CA 1
ATOM 699 C C . LEU A 1 94 ? 70.907 38.902 53.453 1.00 29.37 94 LEU A C 1
ATOM 700 O O . LEU A 1 94 ? 70.903 39.565 52.414 1.00 26.36 94 LEU A O 1
ATOM 705 N N . PHE A 1 95 ? 70.775 39.440 54.659 1.00 30.38 95 PHE A N 1
ATOM 706 C CA . PHE A 1 95 ? 70.575 40.858 54.855 1.00 31.41 95 PHE A CA 1
ATOM 707 C C . PHE A 1 95 ? 71.410 41.348 56.000 1.00 34.62 95 PHE A C 1
ATOM 708 O O . PHE A 1 95 ? 70.860 41.591 57.072 1.00 36.31 95 PHE A O 1
ATOM 716 N N . PRO A 1 96 ? 72.742 41.503 55.813 1.00 39.74 96 PRO A N 1
ATOM 717 C CA . PRO A 1 96 ? 73.581 41.994 56.934 1.00 39.83 96 PRO A CA 1
ATOM 718 C C . PRO A 1 96 ? 73.104 43.410 57.346 1.00 39.84 96 PRO A C 1
ATOM 719 O O . PRO A 1 96 ? 73.299 43.865 58.481 1.00 40.49 96 PRO A O 1
ATOM 723 N N . ASP A 1 97 ? 72.480 44.047 56.354 1.00 39.44 97 ASP A N 1
ATOM 724 C CA . ASP A 1 97 ? 71.913 45.399 56.359 1.00 42.02 97 ASP A CA 1
ATOM 725 C C . ASP A 1 97 ? 70.513 45.588 56.954 1.00 42.78 97 ASP A C 1
ATOM 726 O O . ASP A 1 97 ? 70.000 46.697 56.912 1.00 43.08 97 ASP A O 1
ATOM 731 N N . TRP A 1 98 ? 69.897 44.542 57.506 1.00 40.62 98 TRP A N 1
ATOM 732 C CA . TRP A 1 98 ? 68.512 44.574 58.035 1.00 38.19 98 TRP A CA 1
ATOM 733 C C . TRP A 1 98 ? 68.028 45.622 59.043 1.00 40.35 98 TRP A C 1
ATOM 734 O O . TRP A 1 98 ? 66.890 46.101 58.971 1.00 38.30 98 TRP A O 1
ATOM 745 N N . LYS A 1 99 ? 68.878 45.935 60.009 1.00 42.81 99 LYS A N 1
ATOM 746 C CA . LYS A 1 99 ? 68.501 46.888 61.021 1.00 45.48 99 LYS A CA 1
ATOM 747 C C . LYS A 1 99 ? 68.038 48.219 60.411 1.00 47.63 99 LYS A C 1
ATOM 748 O O . LYS A 1 99 ? 66.932 48.664 60.676 1.00 49.55 99 LYS A O 1
ATOM 754 N N . GLU A 1 100 ? 68.861 48.847 59.580 1.00 49.07 100 GLU A N 1
ATOM 755 C CA . GLU A 1 100 ? 68.438 50.116 58.995 1.00 50.54 100 GLU A CA 1
ATOM 756 C C . GLU A 1 100 ? 67.481 49.932 57.827 1.00 49.87 100 GLU A C 1
ATOM 757 O O . GLU A 1 100 ? 66.797 50.882 57.422 1.00 49.47 100 GLU A O 1
ATOM 763 N N . LYS A 1 101 ? 67.407 48.720 57.274 1.00 48.54 101 LYS A N 1
ATOM 764 C CA . LYS A 1 101 ? 66.497 48.472 56.153 1.00 45.39 101 LYS A CA 1
ATOM 765 C C . LYS A 1 101 ? 65.100 48.193 56.707 1.00 43.56 101 LYS A C 1
ATOM 766 O O . LYS A 1 101 ? 64.139 48.050 55.956 1.00 42.63 101 LYS A O 1
ATOM 772 N N . GLY A 1 102 ? 65.003 48.110 58.031 1.00 41.55 102 GLY A N 1
ATOM 773 C CA . GLY A 1 102 ? 63.714 47.911 58.670 1.00 40.30 102 GLY A CA 1
ATOM 774 C C . GLY A 1 102 ? 63.101 46.551 59.003 1.00 39.79 102 GLY A C 1
ATOM 775 O O . GLY A 1 102 ? 61.919 46.487 59.375 1.00 40.56 102 GLY A O 1
ATOM 776 N N . ALA A 1 103 ? 63.857 45.466 58.878 1.00 37.59 103 ALA A N 1
ATOM 777 C CA . ALA A 1 103 ? 63.340 44.135 59.198 1.00 35.44 103 ALA A CA 1
ATOM 778 C C . ALA A 1 103 ? 62.794 44.144 60.628 1.00 34.01 103 ALA A C 1
ATOM 779 O O . ALA A 1 103 ? 63.407 44.708 61.523 1.00 34.31 103 ALA A O 1
ATOM 781 N N . PRO A 1 104 ? 61.625 43.529 60.853 1.00 32.97 104 PRO A N 1
ATOM 782 C CA . PRO A 1 104 ? 60.991 43.470 62.182 1.00 32.83 104 PRO A CA 1
ATOM 783 C C . PRO A 1 104 ? 61.551 42.498 63.239 1.00 33.01 104 PRO A C 1
ATOM 784 O O . PRO A 1 104 ? 60.846 41.631 63.750 1.00 33.00 104 PRO A O 1
ATOM 788 N N . LEU A 1 105 ? 62.824 42.648 63.573 1.00 32.74 105 LEU A N 1
ATOM 789 C CA . LEU A 1 105 ? 63.428 41.819 64.607 1.00 32.39 105 LEU A CA 1
ATOM 790 C C . LEU A 1 105 ? 63.590 42.776 65.791 1.00 31.60 105 LEU A C 1
ATOM 791 O O . LEU A 1 105 ? 64.681 43.239 66.123 1.00 31.86 105 LEU A O 1
ATOM 796 N N . ASN A 1 106 ? 62.467 43.064 66.423 1.00 30.35 106 ASN A N 1
ATOM 797 C CA . ASN A 1 106 ? 62.433 44.005 67.518 1.00 31.00 106 ASN A CA 1
ATOM 798 C C . ASN A 1 106 ? 62.436 43.383 68.894 1.00 31.84 106 ASN A C 1
ATOM 799 O O . ASN A 1 106 ? 62.557 44.096 69.884 1.00 31.69 106 ASN A O 1
ATOM 804 N N . THR A 1 107 ? 62.307 42.062 68.964 1.00 32.57 107 THR A N 1
ATOM 805 C CA . THR A 1 107 ? 62.248 41.382 70.254 1.00 31.62 107 THR A CA 1
ATOM 806 C C . THR A 1 107 ? 63.341 40.375 70.556 1.00 31.48 107 THR A C 1
ATOM 807 O O . THR A 1 107 ? 63.170 39.168 70.365 1.00 31.54 107 THR A O 1
ATOM 811 N N . PRO A 1 108 ? 64.481 40.852 71.046 1.00 31.53 108 PRO A N 1
ATOM 812 C CA . PRO A 1 108 ? 65.572 39.923 71.370 1.00 30.38 108 PRO A CA 1
ATOM 813 C C . PRO A 1 108 ? 65.181 39.136 72.611 1.00 29.81 108 PRO A C 1
ATOM 814 O O . PRO A 1 108 ? 64.720 39.719 73.588 1.00 30.27 108 PRO A O 1
ATOM 818 N N . VAL A 1 109 ? 65.346 37.814 72.565 1.00 30.80 109 VAL A N 1
ATOM 819 C CA . VAL A 1 109 ? 64.967 36.956 73.679 1.00 31.90 109 VAL A CA 1
ATOM 820 C C . VAL A 1 109 ? 65.770 37.277 74.930 1.00 32.10 109 VAL A C 1
ATOM 821 O O . VAL A 1 109 ? 66.988 37.247 74.922 1.00 32.20 109 VAL A O 1
ATOM 825 N N . THR A 1 110 ? 65.073 37.603 76.010 1.00 34.58 110 THR A N 1
ATOM 826 C CA . THR A 1 110 ? 65.743 37.924 77.265 1.00 36.75 110 THR A CA 1
ATOM 827 C C . THR A 1 110 ? 65.567 36.869 78.349 1.00 36.46 110 THR A C 1
ATOM 828 O O . THR A 1 110 ? 66.356 36.802 79.277 1.00 38.87 110 THR A O 1
ATOM 832 N N . GLU A 1 111 ? 64.560 36.020 78.228 1.00 37.06 111 GLU A N 1
ATOM 833 C CA . GLU A 1 111 ? 64.350 35.005 79.243 1.00 37.62 111 GLU A CA 1
ATOM 834 C C . GLU A 1 111 ? 63.725 33.731 78.673 1.00 37.49 111 GLU A C 1
ATOM 835 O O . GLU A 1 111 ? 62.733 33.788 77.937 1.00 36.67 111 GLU A O 1
ATOM 841 N N . ASP A 1 112 ? 64.336 32.590 78.987 1.00 36.55 112 ASP A N 1
ATOM 842 C CA . ASP A 1 112 ? 63.858 31.286 78.536 1.00 35.88 112 ASP A CA 1
ATOM 843 C C . ASP A 1 112 ? 63.371 30.454 79.715 1.00 36.26 112 ASP A C 1
ATOM 844 O O . ASP A 1 112 ? 64.136 30.176 80.628 1.00 37.34 112 ASP A O 1
ATOM 849 N N . ARG A 1 113 ? 62.104 30.048 79.690 1.00 35.72 113 ARG A N 1
ATOM 850 C CA . ARG A 1 113 ? 61.538 29.232 80.758 1.00 33.95 113 ARG A CA 1
ATOM 851 C C . ARG A 1 113 ? 60.933 27.961 80.179 1.00 34.31 113 ARG A C 1
ATOM 852 O O . ARG A 1 113 ? 60.437 27.951 79.048 1.00 35.30 113 ARG A O 1
ATOM 860 N N . PHE A 1 114 ? 60.982 26.887 80.957 1.00 33.21 114 PHE A N 1
ATOM 861 C CA . PHE A 1 114 ? 60.464 25.596 80.529 1.00 32.70 114 PHE A CA 1
ATOM 862 C C . PHE A 1 114 ? 59.914 24.907 81.768 1.00 32.13 114 PHE A C 1
ATOM 863 O O . PHE A 1 114 ? 60.534 24.950 82.822 1.00 32.77 114 PHE A O 1
ATOM 871 N N . GLY A 1 115 ? 58.747 24.284 81.638 1.00 30.75 115 GLY A N 1
ATOM 872 C CA . GLY A 1 115 ? 58.134 23.624 82.772 1.00 28.23 115 GLY A CA 1
ATOM 873 C C . GLY A 1 115 ? 57.372 22.373 82.374 1.00 29.60 115 GLY A C 1
ATOM 874 O O . GLY A 1 115 ? 56.938 22.215 81.213 1.00 29.14 115 GLY A O 1
ATOM 875 N N . ILE A 1 116 ? 57.229 21.458 83.327 1.00 28.17 116 ILE A N 1
ATOM 876 C CA . ILE A 1 116 ? 56.497 20.231 83.067 1.00 29.00 116 ILE A CA 1
ATOM 877 C C . ILE A 1 116 ? 55.177 20.384 83.795 1.00 28.95 116 ILE A C 1
ATOM 878 O O . ILE A 1 116 ? 55.152 20.640 85.003 1.00 30.48 116 ILE A O 1
ATOM 883 N N . LEU A 1 117 ? 54.075 20.229 83.075 1.00 27.41 117 LEU A N 1
ATOM 884 C CA . LEU A 1 117 ? 52.778 20.408 83.704 1.00 27.68 117 LEU A CA 1
ATOM 885 C C . LEU A 1 117 ? 52.020 19.170 84.128 1.00 27.64 117 LEU A C 1
ATOM 886 O O . LEU A 1 117 ? 52.099 18.137 83.494 1.00 28.81 117 LEU A O 1
ATOM 891 N N . THR A 1 118 ? 51.271 19.295 85.214 1.00 30.03 118 THR A N 1
ATOM 892 C CA . THR A 1 118 ? 50.398 18.216 85.685 1.00 32.72 118 THR A CA 1
ATOM 893 C C . THR A 1 118 ? 49.061 18.932 85.648 1.00 32.98 118 THR A C 1
ATOM 894 O O . THR A 1 118 ? 49.023 20.129 85.388 1.00 34.16 118 THR A O 1
ATOM 898 N N . GLU A 1 119 ? 47.970 18.229 85.902 1.00 34.48 119 GLU A N 1
ATOM 899 C CA . GLU A 1 119 ? 46.684 18.892 85.898 1.00 36.36 119 GLU A CA 1
ATOM 900 C C . GLU A 1 119 ? 46.660 20.074 86.879 1.00 37.39 119 GLU A C 1
ATOM 901 O O . GLU A 1 119 ? 46.156 21.140 86.546 1.00 36.93 119 GLU A O 1
ATOM 907 N N . LYS A 1 120 ? 47.242 19.913 88.067 1.00 39.06 120 LYS A N 1
ATOM 908 C CA . LYS A 1 120 ? 47.198 20.988 89.061 1.00 40.48 120 LYS A CA 1
ATOM 909 C C . LYS A 1 120 ? 48.448 21.908 89.139 1.00 39.74 120 LYS A C 1
ATOM 910 O O . LYS A 1 120 ? 48.303 23.109 89.369 1.00 40.59 120 LYS A O 1
ATOM 916 N N . TYR A 1 121 ? 49.653 21.384 88.891 1.00 39.20 121 TYR A N 1
ATOM 917 C CA . TYR A 1 121 ? 50.871 22.199 89.014 1.00 37.44 121 TYR A CA 1
ATOM 918 C C . TYR A 1 121 ? 51.812 22.295 87.818 1.00 34.66 121 TYR A C 1
ATOM 919 O O . TYR A 1 121 ? 51.591 21.704 86.782 1.00 33.24 121 TYR A O 1
ATOM 928 N N . ARG A 1 122 ? 52.887 23.049 88.015 1.00 34.75 122 ARG A N 1
ATOM 929 C CA . ARG A 1 122 ? 53.947 23.274 87.030 1.00 34.23 122 ARG A CA 1
ATOM 930 C C . ARG A 1 122 ? 55.268 23.023 87.751 1.00 34.90 122 ARG A C 1
ATOM 931 O O . ARG A 1 122 ? 55.540 23.620 88.796 1.00 34.63 122 ARG A O 1
ATOM 939 N N . ILE A 1 123 ? 56.075 22.133 87.182 1.00 36.01 123 ILE A N 1
ATOM 940 C CA . ILE A 1 123 ? 57.394 21.776 87.699 1.00 33.46 123 ILE A CA 1
ATOM 941 C C . ILE A 1 123 ? 58.407 22.540 86.874 1.00 32.36 123 ILE A C 1
ATOM 942 O O . ILE A 1 123 ? 58.519 22.306 85.681 1.00 32.82 123 ILE A O 1
ATOM 947 N N . PRO A 1 124 ? 59.152 23.465 87.480 1.00 33.27 124 PRO A N 1
ATOM 948 C CA . PRO A 1 124 ? 60.125 24.182 86.648 1.00 36.05 124 PRO A CA 1
ATOM 949 C C . PRO A 1 124 ? 61.316 23.312 86.312 1.00 37.22 124 PRO A C 1
ATOM 950 O O . PRO A 1 124 ? 61.729 22.489 87.122 1.00 38.43 124 PRO A O 1
ATOM 954 N N . VAL A 1 125 ? 61.863 23.504 85.114 1.00 39.14 125 VAL A N 1
ATOM 955 C CA . VAL A 1 125 ? 63.020 22.742 84.637 1.00 40.44 125 VAL A CA 1
ATOM 956 C C . VAL A 1 125 ? 64.216 23.664 84.334 1.00 43.18 125 VAL A C 1
ATOM 957 O O . VAL A 1 125 ? 64.095 24.618 83.572 1.00 41.32 125 VAL A O 1
ATOM 961 N N . PRO A 1 126 ? 65.391 23.374 84.930 1.00 45.96 126 PRO A N 1
ATOM 962 C CA . PRO A 1 126 ? 66.601 24.183 84.719 1.00 47.22 126 PRO A CA 1
ATOM 963 C C . PRO A 1 126 ? 67.079 24.227 83.282 1.00 48.76 126 PRO A C 1
ATOM 964 O O . PRO A 1 126 ? 67.371 23.198 82.703 1.00 49.78 126 PRO A O 1
ATOM 968 N N . ILE A 1 127 ? 67.155 25.426 82.711 1.00 50.98 127 ILE A N 1
ATOM 969 C CA . ILE A 1 127 ? 67.605 25.550 81.333 1.00 53.05 127 ILE A CA 1
ATOM 970 C C . ILE A 1 127 ? 69.044 25.976 81.290 1.00 54.57 127 ILE A C 1
ATOM 971 O O . ILE A 1 127 ? 69.384 27.132 81.591 1.00 55.85 127 ILE A O 1
ATOM 976 N N . LEU A 1 128 ? 69.892 25.039 80.911 1.00 54.84 128 LEU A N 1
ATOM 977 C CA . LEU A 1 128 ? 71.298 25.314 80.824 1.00 54.74 128 LEU A CA 1
ATOM 978 C C . LEU A 1 128 ? 71.666 25.745 79.427 1.00 55.44 128 LEU A C 1
ATOM 979 O O . LEU A 1 128 ? 70.900 25.565 78.482 1.00 55.55 128 LEU A O 1
ATOM 984 N N . PRO A 1 129 ? 72.833 26.352 79.272 1.00 56.87 129 PRO A N 1
ATOM 985 C CA . PRO A 1 129 ? 73.274 26.811 77.955 1.00 57.30 129 PRO A CA 1
ATOM 986 C C . PRO A 1 129 ? 73.567 25.673 76.986 1.00 56.81 129 PRO A C 1
ATOM 987 O O . PRO A 1 129 ? 73.598 25.835 75.735 1.00 58.71 129 PRO A O 1
ATOM 991 N N . GLY A 1 130 ? 73.714 24.499 77.568 1.00 54.82 130 GLY A N 1
ATOM 992 C CA . GLY A 1 130 ? 74.033 23.325 76.796 1.00 52.51 130 GLY A CA 1
ATOM 993 C C . GLY A 1 130 ? 72.878 22.576 76.177 1.00 52.74 130 GLY A C 1
ATOM 994 O O . GLY A 1 130 ? 73.098 21.664 75.385 1.00 52.93 130 GLY A O 1
ATOM 995 N N . LEU A 1 131 ? 71.652 22.923 76.548 1.00 52.03 131 LEU A N 1
ATOM 996 C CA . LEU A 1 131 ? 70.492 22.251 75.988 1.00 51.01 131 LEU A CA 1
ATOM 997 C C . LEU A 1 131 ? 70.055 23.015 74.736 1.00 52.56 131 LEU A C 1
ATOM 998 O O . LEU A 1 131 ? 70.460 24.164 74.533 1.00 53.83 131 LEU A O 1
ATOM 1003 N N . PRO A 1 132 ? 69.226 22.394 73.877 1.00 52.69 132 PRO A N 1
ATOM 1004 C CA . PRO A 1 132 ? 68.754 23.044 72.643 1.00 52.70 132 PRO A CA 1
ATOM 1005 C C . PRO A 1 132 ? 67.625 24.065 72.792 1.00 52.61 132 PRO A C 1
ATOM 1006 O O . PRO A 1 132 ? 67.342 24.816 71.865 1.00 53.21 132 PRO A O 1
ATOM 1010 N N . MET A 1 133 ? 66.984 24.099 73.951 1.00 52.87 133 MET A N 1
ATOM 1011 C CA . MET A 1 133 ? 65.904 25.053 74.172 1.00 53.58 133 MET A CA 1
ATOM 1012 C C . MET A 1 133 ? 66.458 26.371 74.706 1.00 53.08 133 MET A C 1
ATOM 1013 O O . MET A 1 133 ? 65.737 27.166 75.317 1.00 53.56 133 MET A O 1
ATOM 1018 N N . ASN A 1 134 ? 67.750 26.595 74.477 1.00 50.93 134 ASN A N 1
ATOM 1019 C CA . ASN A 1 134 ? 68.375 27.841 74.916 1.00 47.88 134 ASN A CA 1
ATOM 1020 C C . ASN A 1 134 ? 68.330 28.836 73.756 1.00 45.69 134 ASN A C 1
ATOM 1021 O O . ASN A 1 134 ? 68.827 28.555 72.667 1.00 44.51 134 ASN A O 1
ATOM 1026 N N . ASN A 1 135 ? 67.750 30.006 74.005 1.00 43.47 135 ASN A N 1
ATOM 1027 C CA . ASN A 1 135 ? 67.595 31.026 72.980 1.00 40.07 135 ASN A CA 1
ATOM 1028 C C . ASN A 1 135 ? 68.505 32.241 73.040 1.00 39.91 135 ASN A C 1
ATOM 1029 O O . ASN A 1 135 ? 68.143 33.312 72.541 1.00 38.27 135 ASN A O 1
ATOM 1034 N N . HIS A 1 136 ? 69.685 32.090 73.629 1.00 39.96 136 HIS A N 1
ATOM 1035 C CA . HIS A 1 136 ? 70.595 33.222 73.693 1.00 39.65 136 HIS A CA 1
ATOM 1036 C C . HIS A 1 136 ? 70.962 33.668 72.278 1.00 37.61 136 HIS A C 1
ATOM 1037 O O . HIS A 1 136 ? 71.343 32.850 71.435 1.00 38.15 136 HIS A O 1
ATOM 1044 N N . GLY A 1 137 ? 70.829 34.967 72.026 1.00 35.56 137 GLY A N 1
ATOM 1045 C CA . GLY A 1 137 ? 71.135 35.521 70.723 1.00 32.82 137 GLY A CA 1
ATOM 1046 C C . GLY A 1 137 ? 70.000 35.513 69.712 1.00 32.85 137 GLY A C 1
ATOM 1047 O O . GLY A 1 137 ? 70.197 35.927 68.563 1.00 34.54 137 GLY A O 1
ATOM 1048 N N . ASN A 1 138 ? 68.814 35.057 70.111 1.00 31.13 138 ASN A N 1
ATOM 1049 C CA . ASN A 1 138 ? 67.682 35.004 69.185 1.00 30.93 138 ASN A CA 1
ATOM 1050 C C . ASN A 1 138 ? 66.613 36.079 69.331 1.00 31.87 138 ASN A C 1
ATOM 1051 O O . ASN A 1 138 ? 66.533 36.796 70.331 1.00 31.07 138 ASN A O 1
ATOM 1056 N N . TYR A 1 139 ? 65.766 36.162 68.311 1.00 32.52 139 TYR A N 1
ATOM 1057 C CA . TYR A 1 139 ? 64.675 37.127 68.302 1.00 31.69 139 TYR A CA 1
ATOM 1058 C C . TYR A 1 139 ? 63.302 36.466 68.272 1.00 30.18 139 TYR A C 1
ATOM 1059 O O . TYR A 1 139 ? 63.105 35.393 67.717 1.00 30.18 139 TYR A O 1
ATOM 1068 N N . VAL A 1 140 ? 62.350 37.152 68.876 1.00 28.32 140 VAL A N 1
ATOM 1069 C CA . VAL A 1 140 ? 60.985 36.690 68.917 1.00 26.43 140 VAL A CA 1
ATOM 1070 C C . VAL A 1 140 ? 60.418 37.489 67.786 1.00 23.85 140 VAL A C 1
ATOM 1071 O O . VAL A 1 140 ? 60.626 38.669 67.790 1.00 24.19 140 VAL A O 1
ATOM 1075 N N . VAL A 1 141 ? 59.749 36.882 66.804 1.00 24.22 141 VAL A N 1
ATOM 1076 C CA . VAL A 1 141 ? 59.192 37.659 65.682 1.00 23.64 141 VAL A CA 1
ATOM 1077 C C . VAL A 1 141 ? 57.842 37.169 65.183 1.00 23.97 141 VAL A C 1
ATOM 1078 O O . VAL A 1 141 ? 57.442 36.043 65.452 1.00 23.53 141 VAL A O 1
ATOM 1082 N N . ARG A 1 142 ? 57.141 38.043 64.467 1.00 24.08 142 ARG A N 1
ATOM 1083 C CA . ARG A 1 142 ? 55.863 37.697 63.854 1.00 22.90 142 ARG A CA 1
ATOM 1084 C C . ARG A 1 142 ? 56.283 37.312 62.441 1.00 21.76 142 ARG A C 1
ATOM 1085 O O . ARG A 1 142 ? 56.386 38.165 61.548 1.00 21.87 142 ARG A O 1
ATOM 1093 N N . LEU A 1 143 ? 56.521 36.022 62.236 1.00 22.23 143 LEU A N 1
ATOM 1094 C CA . LEU A 1 143 ? 57.010 35.552 60.946 1.00 22.36 143 LEU A CA 1
ATOM 1095 C C . LEU A 1 143 ? 56.262 36.120 59.763 1.00 21.06 143 LEU A C 1
ATOM 1096 O O . LEU A 1 143 ? 56.868 36.453 58.752 1.00 21.63 143 LEU A O 1
ATOM 1101 N N . GLY A 1 144 ? 54.955 36.281 59.919 1.00 21.09 144 GLY A N 1
ATOM 1102 C CA . GLY A 1 144 ? 54.150 36.816 58.840 1.00 22.16 144 GLY A CA 1
ATOM 1103 C C . GLY A 1 144 ? 54.649 38.173 58.368 1.00 23.50 144 GLY A C 1
ATOM 1104 O O . GLY A 1 144 ? 54.716 38.462 57.145 1.00 18.31 144 GLY A O 1
ATOM 1105 N N . HIS A 1 145 ? 55.017 39.004 59.347 1.00 23.06 145 HIS A N 1
ATOM 1106 C CA . HIS A 1 145 ? 55.514 40.337 59.041 1.00 24.80 145 HIS A CA 1
ATOM 1107 C C . HIS A 1 145 ? 56.923 40.272 58.499 1.00 25.98 145 HIS A C 1
ATOM 1108 O O . HIS A 1 145 ? 57.272 41.041 57.597 1.00 26.67 145 HIS A O 1
ATOM 1115 N N . LEU A 1 146 ? 57.741 39.359 59.018 1.00 23.72 146 LEU A N 1
ATOM 1116 C CA . LEU A 1 146 ? 59.093 39.298 58.506 1.00 23.30 146 LEU A CA 1
ATOM 1117 C C . LEU A 1 146 ? 59.049 38.854 57.050 1.00 22.49 146 LEU A C 1
ATOM 1118 O O . LEU A 1 146 ? 59.797 39.342 56.220 1.00 23.13 146 LEU A O 1
ATOM 1123 N N . VAL A 1 147 ? 58.155 37.925 56.755 1.00 22.51 147 VAL A N 1
ATOM 1124 C CA . VAL A 1 147 ? 57.991 37.421 55.408 1.00 23.38 147 VAL A CA 1
ATOM 1125 C C . VAL A 1 147 ? 57.524 38.557 54.484 1.00 24.88 147 VAL A C 1
ATOM 1126 O O . VAL A 1 147 ? 58.049 38.745 53.388 1.00 23.78 147 VAL A O 1
ATOM 1130 N N . SER A 1 148 ? 56.531 39.311 54.937 1.00 26.12 148 SER A N 1
ATOM 1131 C CA . SER A 1 148 ? 56.024 40.428 54.160 1.00 27.43 148 SER A CA 1
ATOM 1132 C C . SER A 1 148 ? 57.155 41.405 53.863 1.00 28.19 148 SER A C 1
ATOM 1133 O O . SER A 1 148 ? 57.249 41.949 52.743 1.00 29.11 148 SER A O 1
ATOM 1136 N N . TRP A 1 149 ? 57.995 41.636 54.872 1.00 25.41 149 TRP A N 1
ATOM 1137 C CA . TRP A 1 149 ? 59.141 42.524 54.729 1.00 26.52 149 TRP A CA 1
ATOM 1138 C C . TRP A 1 149 ? 60.084 41.978 53.668 1.00 26.94 149 TRP A C 1
ATOM 1139 O O . TRP A 1 149 ? 60.616 42.729 52.847 1.00 26.26 149 TRP A O 1
ATOM 1150 N N . MET A 1 150 ? 60.298 40.666 53.706 1.00 26.53 150 MET A N 1
ATOM 1151 C CA . MET A 1 150 ? 61.179 40.028 52.748 1.00 29.22 150 MET A CA 1
ATOM 1152 C C . MET A 1 150 ? 60.640 40.153 51.326 1.00 29.52 150 MET A C 1
ATOM 1153 O O . MET A 1 150 ? 61.400 40.410 50.405 1.00 29.67 150 MET A O 1
ATOM 1158 N N . GLY A 1 151 ? 59.332 39.982 51.150 1.00 30.80 151 GLY A N 1
ATOM 1159 C CA . GLY A 1 151 ? 58.759 40.106 49.820 1.00 33.17 151 GLY A CA 1
ATOM 1160 C C . GLY A 1 151 ? 58.966 41.519 49.285 1.00 34.86 151 GLY A C 1
ATOM 1161 O O . GLY A 1 151 ? 59.008 41.752 48.078 1.00 34.26 151 GLY A O 1
ATOM 1162 N N . GLU A 1 152 ? 59.112 42.465 50.207 1.00 34.79 152 GLU A N 1
ATOM 1163 C CA . GLU A 1 152 ? 59.297 43.851 49.853 1.00 34.96 152 GLU A CA 1
ATOM 1164 C C . GLU A 1 152 ? 60.693 44.072 49.332 1.00 36.87 152 GLU A C 1
ATOM 1165 O O . GLU A 1 152 ? 60.878 44.798 48.359 1.00 39.13 152 GLU A O 1
ATOM 1171 N N . GLN A 1 153 ? 61.673 43.451 49.978 1.00 36.76 153 GLN A N 1
ATOM 1172 C CA . GLN A 1 153 ? 63.056 43.572 49.556 1.00 36.79 153 GLN A CA 1
ATOM 1173 C C . GLN A 1 153 ? 63.213 42.818 48.243 1.00 38.46 153 GLN A C 1
ATOM 1174 O O . GLN A 1 153 ? 63.837 43.297 47.297 1.00 41.88 153 GLN A O 1
ATOM 1180 N N . ALA A 1 154 ? 62.645 41.626 48.178 1.00 39.33 154 ALA A N 1
ATOM 1181 C CA . ALA A 1 154 ? 62.741 40.844 46.959 1.00 41.14 154 ALA A CA 1
ATOM 1182 C C . ALA A 1 154 ? 62.268 41.653 45.745 1.00 41.44 154 ALA A C 1
ATOM 1183 O O . ALA A 1 154 ? 62.960 41.725 44.728 1.00 41.74 154 ALA A O 1
ATOM 1185 N N . GLU A 1 155 ? 61.090 42.256 45.843 1.00 41.94 155 GLU A N 1
ATOM 1186 C CA . GLU A 1 155 ? 60.575 43.040 44.730 1.00 44.03 155 GLU A CA 1
ATOM 1187 C C . GLU A 1 155 ? 61.533 44.174 44.368 1.00 44.20 155 GLU A C 1
ATOM 1188 O O . GLU A 1 155 ? 61.846 44.392 43.193 1.00 42.66 155 GLU A O 1
ATOM 1194 N N . ALA A 1 156 ? 61.994 44.892 45.387 1.00 43.39 156 ALA A N 1
ATOM 1195 C CA . ALA A 1 156 ? 62.899 46.011 45.176 1.00 42.83 156 ALA A CA 1
ATOM 1196 C C . ALA A 1 156 ? 64.109 45.545 44.376 1.00 42.79 156 ALA A C 1
ATOM 1197 O O . ALA A 1 156 ? 64.690 46.316 43.599 1.00 42.73 156 ALA A O 1
ATOM 1199 N N . LEU A 1 157 ? 64.484 44.280 44.562 1.00 40.86 157 LEU A N 1
ATOM 1200 C CA . LEU A 1 157 ? 65.623 43.718 43.855 1.00 38.80 157 LEU A CA 1
ATOM 1201 C C . LEU A 1 157 ? 65.281 43.275 42.431 1.00 37.35 157 LEU A C 1
ATOM 1202 O O . LEU A 1 157 ? 66.157 42.856 41.678 1.00 36.76 157 LEU A O 1
ATOM 1207 N N . GLY A 1 158 ? 64.008 43.362 42.067 1.00 35.64 158 GLY A N 1
ATOM 1208 C CA . GLY A 1 158 ? 63.603 42.973 40.729 1.00 36.26 158 GLY A CA 1
ATOM 1209 C C . GLY A 1 158 ? 62.921 41.620 40.579 1.00 38.09 158 GLY A C 1
ATOM 1210 O O . GLY A 1 158 ? 62.628 41.174 39.464 1.00 37.21 158 GLY A O 1
ATOM 1211 N N . VAL A 1 159 ? 62.681 40.941 41.692 1.00 39.52 159 VAL A N 1
ATOM 1212 C CA . VAL A 1 159 ? 62.006 39.658 41.636 1.00 38.68 159 VAL A CA 1
ATOM 1213 C C . VAL A 1 159 ? 60.568 39.937 41.230 1.00 39.55 159 VAL A C 1
ATOM 1214 O O . VAL A 1 159 ? 59.994 40.949 41.649 1.00 40.45 159 VAL A O 1
ATOM 1218 N N . GLU A 1 160 ? 59.990 39.060 40.410 1.00 38.80 160 GLU A N 1
ATOM 1219 C CA . GLU A 1 160 ? 58.598 39.222 39.997 1.00 39.21 160 GLU A CA 1
ATOM 1220 C C . GLU A 1 160 ? 57.730 38.396 40.937 1.00 38.38 160 GLU A C 1
ATOM 1221 O O . GLU A 1 160 ? 57.631 37.184 40.795 1.00 39.46 160 GLU A O 1
ATOM 1227 N N . VAL A 1 161 ? 57.108 39.076 41.894 1.00 37.59 161 VAL A N 1
ATOM 1228 C CA . VAL A 1 161 ? 56.283 38.431 42.901 1.00 35.01 161 VAL A CA 1
ATOM 1229 C C . VAL A 1 161 ? 54.825 38.367 42.500 1.00 36.62 161 VAL A C 1
ATOM 1230 O O . VAL A 1 161 ? 54.237 39.375 42.114 1.00 37.57 161 VAL A O 1
ATOM 1234 N N . TYR A 1 162 ? 54.268 37.159 42.608 1.00 37.61 162 TYR A N 1
ATOM 1235 C CA . TYR A 1 162 ? 52.889 36.874 42.214 1.00 36.71 162 TYR A CA 1
ATOM 1236 C C . TYR A 1 162 ? 51.998 36.267 43.270 1.00 36.04 162 TYR A C 1
ATOM 1237 O O . TYR A 1 162 ? 51.670 35.087 43.267 1.00 35.20 162 TYR A O 1
ATOM 1246 N N . PRO A 1 163 ? 51.581 37.092 44.217 1.00 36.47 163 PRO A N 1
ATOM 1247 C CA . PRO A 1 163 ? 50.703 36.553 45.257 1.00 35.07 163 PRO A CA 1
ATOM 1248 C C . PRO A 1 163 ? 49.370 36.260 44.614 1.00 33.95 163 PRO A C 1
ATOM 1249 O O . PRO A 1 163 ? 49.066 36.835 43.579 1.00 32.75 163 PRO A O 1
ATOM 1253 N N . GLY A 1 164 ? 48.578 35.381 45.221 1.00 32.58 164 GLY A N 1
ATOM 1254 C CA . GLY A 1 164 ? 47.287 35.065 44.640 1.00 32.52 164 GLY A CA 1
ATOM 1255 C C . GLY A 1 164 ? 47.339 34.023 43.524 1.00 32.68 164 GLY A C 1
ATOM 1256 O O . GLY A 1 164 ? 46.305 33.646 42.968 1.00 31.27 164 GLY A O 1
ATOM 1257 N N . TYR A 1 165 ? 48.540 33.557 43.190 1.00 32.44 165 TYR A N 1
ATOM 1258 C CA . TYR A 1 165 ? 48.699 32.548 42.154 1.00 32.16 165 TYR A CA 1
ATOM 1259 C C . TYR A 1 165 ? 49.199 31.236 42.733 1.00 31.14 165 TYR A C 1
ATOM 1260 O O . TYR A 1 165 ? 50.331 31.157 43.228 1.00 29.57 165 TYR A O 1
ATOM 1269 N N . ALA A 1 166 ? 48.369 30.202 42.656 1.00 29.28 166 ALA A N 1
ATOM 1270 C CA . ALA A 1 166 ? 48.775 28.895 43.161 1.00 29.73 166 ALA A CA 1
ATOM 1271 C C . ALA A 1 166 ? 49.378 27.974 42.085 1.00 29.84 166 ALA A C 1
ATOM 1272 O O . ALA A 1 166 ? 48.811 27.813 41.003 1.00 31.29 166 ALA A O 1
ATOM 1274 N N . ALA A 1 167 ? 50.534 27.382 42.381 1.00 29.18 167 ALA A N 1
ATOM 1275 C CA . ALA A 1 167 ? 51.141 26.423 41.460 1.00 28.16 167 ALA A CA 1
ATOM 1276 C C . ALA A 1 167 ? 50.276 25.175 41.587 1.00 27.10 167 ALA A C 1
ATOM 1277 O O . ALA A 1 167 ? 50.299 24.507 42.612 1.00 26.57 167 ALA A O 1
ATOM 1279 N N . ALA A 1 168 ? 49.513 24.860 40.549 1.00 26.64 168 ALA A N 1
ATOM 1280 C CA . ALA A 1 168 ? 48.615 23.715 40.599 1.00 27.96 168 ALA A CA 1
ATOM 1281 C C . ALA A 1 168 ? 49.035 22.517 39.784 1.00 29.08 168 ALA A C 1
ATOM 1282 O O . ALA A 1 168 ? 48.446 21.467 39.917 1.00 31.03 168 ALA A O 1
ATOM 1284 N N . GLU A 1 169 ? 50.048 22.659 38.940 1.00 29.56 169 GLU A N 1
ATOM 1285 C CA . GLU A 1 169 ? 50.444 21.551 38.081 1.00 31.70 169 GLU A CA 1
ATOM 1286 C C . GLU A 1 169 ? 51.897 21.656 37.651 1.00 30.98 169 GLU A C 1
ATOM 1287 O O . GLU A 1 169 ? 52.333 22.699 37.177 1.00 28.87 169 GLU A O 1
ATOM 1293 N N . ILE A 1 170 ? 52.643 20.571 37.840 1.00 31.61 170 ILE A N 1
ATOM 1294 C CA . ILE A 1 170 ? 54.052 20.516 37.466 1.00 32.64 170 ILE A CA 1
ATOM 1295 C C . ILE A 1 170 ? 54.167 20.264 35.954 1.00 34.13 170 ILE A C 1
ATOM 1296 O O . ILE A 1 170 ? 53.463 19.400 35.400 1.00 33.78 170 ILE A O 1
ATOM 1301 N N . LEU A 1 171 ? 55.056 21.006 35.301 1.00 33.44 171 LEU A N 1
ATOM 1302 C CA . LEU A 1 171 ? 55.279 20.857 33.865 1.00 36.38 171 LEU A CA 1
ATOM 1303 C C . LEU A 1 171 ? 56.514 20.014 33.590 1.00 37.13 171 LEU A C 1
ATOM 1304 O O . LEU A 1 171 ? 57.559 20.189 34.220 1.00 37.11 171 LEU A O 1
ATOM 1309 N N . PHE A 1 172 ? 56.401 19.093 32.650 1.00 38.57 172 PHE A N 1
ATOM 1310 C CA . PHE A 1 172 ? 57.552 18.263 32.328 1.00 40.72 172 PHE A CA 1
ATOM 1311 C C . PHE A 1 172 ? 57.956 18.358 30.863 1.00 41.81 172 PHE A C 1
ATOM 1312 O O . PHE A 1 172 ? 57.108 18.491 29.973 1.00 41.56 172 PHE A O 1
ATOM 1320 N N . HIS A 1 173 ? 59.265 18.313 30.623 1.00 43.70 173 HIS A N 1
ATOM 1321 C CA . HIS A 1 173 ? 59.800 18.325 29.260 1.00 44.08 173 HIS A CA 1
ATOM 1322 C C . HIS A 1 173 ? 59.638 16.897 28.789 1.00 44.64 173 HIS A C 1
ATOM 1323 O O . HIS A 1 173 ? 59.440 15.998 29.599 1.00 44.23 173 HIS A O 1
ATOM 1330 N N . GLU A 1 174 ? 59.734 16.660 27.493 1.00 46.15 174 GLU A N 1
ATOM 1331 C CA . GLU A 1 174 ? 59.570 15.292 27.049 1.00 45.76 174 GLU A CA 1
ATOM 1332 C C . GLU A 1 174 ? 60.692 14.371 27.521 1.00 43.45 174 GLU A C 1
ATOM 1333 O O . GLU A 1 174 ? 60.495 13.164 27.613 1.00 41.85 174 GLU A O 1
ATOM 1339 N N . ASP A 1 175 ? 61.862 14.925 27.825 1.00 42.34 175 ASP A N 1
ATOM 1340 C CA . ASP A 1 175 ? 62.961 14.094 28.298 1.00 41.38 175 ASP A CA 1
ATOM 1341 C C . ASP A 1 175 ? 62.688 13.648 29.736 1.00 41.75 175 ASP A C 1
ATOM 1342 O O . ASP A 1 175 ? 63.448 12.880 30.317 1.00 40.59 175 ASP A O 1
ATOM 1347 N N . GLY A 1 176 ? 61.595 14.138 30.311 1.00 42.32 176 GLY A N 1
ATOM 1348 C CA . GLY A 1 176 ? 61.239 13.733 31.654 1.00 42.72 176 GLY A CA 1
ATOM 1349 C C . GLY A 1 176 ? 61.571 14.708 32.765 1.00 43.71 176 GLY A C 1
ATOM 1350 O O . GLY A 1 176 ? 61.094 14.539 33.888 1.00 45.55 176 GLY A O 1
ATOM 1351 N N . SER A 1 177 ? 62.392 15.713 32.479 1.00 41.96 177 SER A N 1
ATOM 1352 C CA . SER A 1 177 ? 62.735 16.698 33.495 1.00 41.60 177 SER A CA 1
ATOM 1353 C C . SER A 1 177 ? 61.660 17.792 33.613 1.00 41.06 177 SER A C 1
ATOM 1354 O O . SER A 1 177 ? 60.849 17.995 32.703 1.00 40.62 177 SER A O 1
ATOM 1357 N N . VAL A 1 178 ? 61.667 18.498 34.741 1.00 39.73 178 VAL A N 1
ATOM 1358 C CA . VAL A 1 178 ? 60.689 19.544 35.004 1.00 37.05 178 VAL A CA 1
ATOM 1359 C C . VAL A 1 178 ? 60.879 20.765 34.114 1.00 37.72 178 VAL A C 1
ATOM 1360 O O . VAL A 1 178 ? 61.976 21.316 34.039 1.00 38.55 178 VAL A O 1
ATOM 1364 N N . LYS A 1 179 ? 59.805 21.182 33.446 1.00 37.11 179 LYS A N 1
ATOM 1365 C CA . LYS A 1 179 ? 59.837 22.348 32.564 1.00 37.91 179 LYS A CA 1
ATOM 1366 C C . LYS A 1 179 ? 59.440 23.576 33.386 1.00 37.93 179 LYS A C 1
ATOM 1367 O O . LYS A 1 179 ? 59.987 24.670 33.207 1.00 39.59 179 LYS A O 1
ATOM 1373 N N . GLY A 1 180 ? 58.479 23.388 34.283 1.00 35.82 180 GLY A N 1
ATOM 1374 C CA . GLY A 1 180 ? 58.042 24.478 35.135 1.00 33.16 180 GLY A CA 1
ATOM 1375 C C . GLY A 1 180 ? 56.741 24.152 35.838 1.00 31.72 180 GLY A C 1
ATOM 1376 O O . GLY A 1 180 ? 56.481 23.007 36.223 1.00 31.42 180 GLY A O 1
ATOM 1377 N N . ILE A 1 181 ? 55.900 25.156 36.012 1.00 29.93 181 ILE A N 1
ATOM 1378 C CA . ILE A 1 181 ? 54.620 24.916 36.660 1.00 30.61 181 ILE A CA 1
ATOM 1379 C C . ILE A 1 181 ? 53.544 25.741 35.992 1.00 30.43 181 ILE A C 1
ATOM 1380 O O . ILE A 1 181 ? 53.830 26.670 35.244 1.00 31.90 181 ILE A O 1
ATOM 1385 N N . ALA A 1 182 ? 52.297 25.403 36.272 1.00 31.38 182 ALA A N 1
ATOM 1386 C CA . ALA A 1 182 ? 51.177 26.171 35.754 1.00 31.59 182 ALA A CA 1
ATOM 1387 C C . ALA A 1 182 ? 50.380 26.617 36.979 1.00 31.87 182 ALA A C 1
ATOM 1388 O O . ALA A 1 182 ? 50.298 25.882 37.967 1.00 30.24 182 ALA A O 1
ATOM 1390 N N . THR A 1 183 ? 49.829 27.829 36.928 1.00 33.24 183 THR A N 1
ATOM 1391 C CA . THR A 1 183 ? 49.031 28.360 38.032 1.00 33.26 183 THR A CA 1
ATOM 1392 C C . THR A 1 183 ? 47.642 27.705 37.980 1.00 33.65 183 THR A C 1
ATOM 1393 O O . THR A 1 183 ? 47.325 26.989 37.033 1.00 32.09 183 THR A O 1
ATOM 1397 N N . ASN A 1 184 ? 46.823 27.941 38.998 1.00 32.80 184 ASN A N 1
ATOM 1398 C CA . ASN A 1 184 ? 45.507 27.324 39.037 1.00 33.93 184 ASN A CA 1
ATOM 1399 C C . ASN A 1 184 ? 44.603 27.902 37.986 1.00 33.99 184 ASN A C 1
ATOM 1400 O O . ASN A 1 184 ? 44.712 29.076 37.640 1.00 33.98 184 ASN A O 1
ATOM 1405 N N . ASP A 1 185 ? 43.717 27.063 37.472 1.00 34.72 185 ASP A N 1
ATOM 1406 C CA . ASP A 1 185 ? 42.733 27.521 36.515 1.00 36.62 185 ASP A CA 1
ATOM 1407 C C . ASP A 1 185 ? 41.727 28.234 37.404 1.00 37.64 185 ASP A C 1
ATOM 1408 O O . ASP A 1 185 ? 41.843 28.203 38.636 1.00 36.42 185 ASP A O 1
ATOM 1413 N N . VAL A 1 186 ? 40.732 28.863 36.793 1.00 38.49 186 VAL A N 1
ATOM 1414 C CA . VAL A 1 186 ? 39.730 29.566 37.579 1.00 38.05 186 VAL A CA 1
ATOM 1415 C C . VAL A 1 186 ? 38.337 29.499 36.940 1.00 37.61 186 VAL A C 1
ATOM 1416 O O . VAL A 1 186 ? 38.196 29.374 35.725 1.00 37.14 186 VAL A O 1
ATOM 1420 N N . GLY A 1 187 ? 37.307 29.555 37.770 1.00 38.06 187 GLY A N 1
ATOM 1421 C CA . GLY A 1 187 ? 35.952 29.501 37.252 1.00 37.77 187 GLY A CA 1
ATOM 1422 C C . GLY A 1 187 ? 35.436 28.117 36.886 1.00 37.85 187 GLY A C 1
ATOM 1423 O O . GLY A 1 187 ? 35.132 27.835 35.728 1.00 38.42 187 GLY A O 1
ATOM 1424 N N . ILE A 1 188 ? 35.353 27.246 37.881 1.00 37.78 188 ILE A N 1
ATOM 1425 C CA . ILE A 1 188 ? 34.835 25.892 37.717 1.00 37.77 188 ILE A CA 1
ATOM 1426 C C . ILE A 1 188 ? 33.887 25.743 38.884 1.00 38.93 188 ILE A C 1
ATOM 1427 O O . ILE A 1 188 ? 34.255 26.038 40.023 1.00 40.23 188 ILE A O 1
ATOM 1432 N N . GLN A 1 189 ? 32.671 25.290 38.632 1.00 39.40 189 GLN A N 1
ATOM 1433 C CA . GLN A 1 189 ? 31.744 25.176 39.742 1.00 40.35 189 GLN A CA 1
ATOM 1434 C C . GLN A 1 189 ? 31.970 23.959 40.597 1.00 38.34 189 GLN A C 1
ATOM 1435 O O . GLN A 1 189 ? 32.659 23.027 40.204 1.00 38.90 189 GLN A O 1
ATOM 1441 N N . LYS A 1 190 ? 31.370 23.996 41.776 1.00 37.15 190 LYS A N 1
ATOM 1442 C CA . LYS A 1 190 ? 31.473 22.925 42.737 1.00 38.14 190 LYS A CA 1
ATOM 1443 C C . LYS A 1 190 ? 31.359 21.540 42.120 1.00 37.70 190 LYS A C 1
ATOM 1444 O O . LYS A 1 190 ? 32.047 20.635 42.563 1.00 38.00 190 LYS A O 1
ATOM 1450 N N . ASP A 1 191 ? 30.522 21.368 41.096 1.00 40.05 191 ASP A N 1
ATOM 1451 C CA . ASP A 1 191 ? 30.360 20.040 40.485 1.00 41.48 191 ASP A CA 1
ATOM 1452 C C . ASP A 1 191 ? 31.328 19.684 39.368 1.00 41.38 191 ASP A C 1
ATOM 1453 O O . ASP A 1 191 ? 31.218 18.616 38.768 1.00 43.11 191 ASP A O 1
ATOM 1458 N N . GLY A 1 192 ? 32.286 20.564 39.101 1.00 41.01 192 GLY A N 1
ATOM 1459 C CA . GLY A 1 192 ? 33.280 20.278 38.083 1.00 39.89 192 GLY A CA 1
ATOM 1460 C C . GLY A 1 192 ? 32.966 20.801 36.704 1.00 40.21 192 GLY A C 1
ATOM 1461 O O . GLY A 1 192 ? 33.768 20.688 35.778 1.00 40.18 192 GLY A O 1
ATOM 1462 N N . ALA A 1 193 ? 31.787 21.384 36.564 1.00 40.78 193 ALA A N 1
ATOM 1463 C CA . ALA A 1 193 ? 31.363 21.915 35.285 1.00 40.81 193 ALA A CA 1
ATOM 1464 C C . ALA A 1 193 ? 32.043 23.235 35.001 1.00 41.71 193 ALA A C 1
ATOM 1465 O O . ALA A 1 193 ? 32.396 23.982 35.910 1.00 43.10 193 ALA A O 1
ATOM 1467 N N . PRO A 1 194 ? 32.251 23.537 33.725 1.00 41.70 194 PRO A N 1
ATOM 1468 C CA . PRO A 1 194 ? 32.902 24.804 33.414 1.00 41.81 194 PRO A CA 1
ATOM 1469 C C . PRO A 1 194 ? 31.879 25.937 33.388 1.00 43.08 194 PRO A C 1
ATOM 1470 O O . PRO A 1 194 ? 30.739 25.771 32.929 1.00 44.28 194 PRO A O 1
ATOM 1474 N N . LYS A 1 195 ? 32.297 27.080 33.916 1.00 42.93 195 LYS A N 1
ATOM 1475 C CA . LYS A 1 195 ? 31.472 28.270 33.968 1.00 42.53 195 LYS A CA 1
ATOM 1476 C C . LYS A 1 195 ? 31.768 29.095 32.740 1.00 45.00 195 LYS A C 1
ATOM 1477 O O . LYS A 1 195 ? 32.783 28.905 32.073 1.00 45.02 195 LYS A O 1
ATOM 1483 N N . THR A 1 196 ? 30.875 30.036 32.457 1.00 46.74 196 THR A N 1
ATOM 1484 C CA . THR A 1 196 ? 31.026 30.916 31.313 1.00 46.62 196 THR A CA 1
ATOM 1485 C C . THR A 1 196 ? 32.286 31.747 31.519 1.00 46.15 196 THR A C 1
ATOM 1486 O O . THR A 1 196 ? 32.825 32.324 30.568 1.00 46.52 196 THR A O 1
ATOM 1490 N N . THR A 1 197 ? 32.757 31.789 32.765 1.00 44.44 197 THR A N 1
ATOM 1491 C CA . THR A 1 197 ? 33.943 32.561 33.113 1.00 43.74 197 THR A CA 1
ATOM 1492 C C . THR A 1 197 ? 35.192 31.727 33.254 1.00 43.32 197 THR A C 1
ATOM 1493 O O . THR A 1 197 ? 36.236 32.248 33.641 1.00 42.85 197 THR A O 1
ATOM 1497 N N . PHE A 1 198 ? 35.087 30.437 32.956 1.00 43.59 198 PHE A N 1
ATOM 1498 C CA . PHE A 1 198 ? 36.237 29.546 33.059 1.00 44.03 198 PHE A CA 1
ATOM 1499 C C . PHE A 1 198 ? 37.474 30.193 32.471 1.00 44.08 198 PHE A C 1
ATOM 1500 O O . PHE A 1 198 ? 37.420 30.818 31.416 1.00 45.32 198 PHE A O 1
ATOM 1508 N N . GLU A 1 199 ? 38.593 30.035 33.157 1.00 43.91 199 GLU A N 1
ATOM 1509 C CA . GLU A 1 199 ? 39.836 30.603 32.688 1.00 44.31 199 GLU A CA 1
ATOM 1510 C C . GLU A 1 199 ? 41.006 29.702 33.024 1.00 42.36 199 GLU A C 1
ATOM 1511 O O . GLU A 1 199 ? 41.202 29.309 34.172 1.00 39.61 199 GLU A O 1
ATOM 1517 N N . ARG A 1 200 ? 41.788 29.396 32.001 1.00 42.08 200 ARG A N 1
ATOM 1518 C CA . ARG A 1 200 ? 42.962 28.550 32.150 1.00 43.54 200 ARG A CA 1
ATOM 1519 C C . ARG A 1 200 ? 44.112 29.240 32.869 1.00 43.04 200 ARG A C 1
ATOM 1520 O O . ARG A 1 200 ? 44.302 30.453 32.755 1.00 41.13 200 ARG A O 1
ATOM 1528 N N . GLY A 1 201 ? 44.887 28.446 33.595 1.00 41.95 201 GLY A N 1
ATOM 1529 C CA . GLY A 1 201 ? 46.005 28.988 34.326 1.00 43.30 201 GLY A CA 1
ATOM 1530 C C . GLY A 1 201 ? 47.127 29.511 33.456 1.00 44.14 201 GLY A C 1
ATOM 1531 O O . GLY A 1 201 ? 47.057 29.515 32.229 1.00 46.04 201 GLY A O 1
ATOM 1532 N N . LEU A 1 202 ? 48.185 29.943 34.119 1.00 44.17 202 LEU A N 1
ATOM 1533 C CA . LEU A 1 202 ? 49.345 30.496 33.461 1.00 43.96 202 LEU A CA 1
ATOM 1534 C C . LEU A 1 202 ? 50.480 29.483 33.516 1.00 43.27 202 LEU A C 1
ATOM 1535 O O . LEU A 1 202 ? 50.672 28.814 34.534 1.00 42.96 202 LEU A O 1
ATOM 1540 N N . GLU A 1 203 ? 51.216 29.352 32.418 1.00 41.91 203 GLU A N 1
ATOM 1541 C CA . GLU A 1 203 ? 52.347 28.438 32.376 1.00 41.10 203 GLU A CA 1
ATOM 1542 C C . GLU A 1 203 ? 53.632 29.228 32.564 1.00 40.29 203 GLU A C 1
ATOM 1543 O O . GLU A 1 203 ? 53.887 30.192 31.850 1.00 38.65 203 GLU A O 1
ATOM 1549 N N . LEU A 1 204 ? 54.429 28.828 33.546 1.00 40.17 204 LEU A N 1
ATOM 1550 C CA . LEU A 1 204 ? 55.708 29.479 33.807 1.00 40.07 204 LEU A CA 1
ATOM 1551 C C . LEU A 1 204 ? 56.856 28.492 33.546 1.00 39.82 204 LEU A C 1
ATOM 1552 O O . LEU A 1 204 ? 57.068 27.542 34.303 1.00 39.18 204 LEU A O 1
ATOM 1557 N N . HIS A 1 205 ? 57.587 28.727 32.460 1.00 39.79 205 HIS A N 1
ATOM 1558 C CA . HIS A 1 205 ? 58.699 27.868 32.067 1.00 40.29 205 HIS A CA 1
ATOM 1559 C C . HIS A 1 205 ? 60.050 28.387 32.564 1.00 40.79 205 HIS A C 1
ATOM 1560 O O . HIS A 1 205 ? 60.316 29.578 32.535 1.00 42.62 205 HIS A O 1
ATOM 1567 N N . ALA A 1 206 ? 60.909 27.492 33.032 1.00 41.52 206 ALA A N 1
ATOM 1568 C CA . ALA A 1 206 ? 62.217 27.907 33.520 1.00 41.59 206 ALA A CA 1
ATOM 1569 C C . ALA A 1 206 ? 63.259 26.813 33.334 1.00 42.09 206 ALA A C 1
ATOM 1570 O O . ALA A 1 206 ? 62.926 25.663 33.096 1.00 42.22 206 ALA A O 1
ATOM 1572 N N . LYS A 1 207 ? 64.526 27.181 33.464 1.00 43.18 207 LYS A N 1
ATOM 1573 C CA . LYS A 1 207 ? 65.597 26.203 33.352 1.00 43.84 207 LYS A CA 1
ATOM 1574 C C . LYS A 1 207 ? 65.566 25.353 34.630 1.00 42.82 207 LYS A C 1
ATOM 1575 O O . LYS A 1 207 ? 65.888 24.166 34.622 1.00 43.14 207 LYS A O 1
ATOM 1581 N N . VAL A 1 208 ? 65.169 25.985 35.727 1.00 41.19 208 VAL A N 1
ATOM 1582 C CA . VAL A 1 208 ? 65.084 25.321 37.007 1.00 39.91 208 VAL A CA 1
ATOM 1583 C C . VAL A 1 208 ? 64.000 25.944 37.874 1.00 38.74 208 VAL A C 1
ATOM 1584 O O . VAL A 1 208 ? 63.949 27.157 38.074 1.00 39.59 208 VAL A O 1
ATOM 1588 N N . THR A 1 209 ? 63.116 25.092 38.368 1.00 36.52 209 THR A N 1
ATOM 1589 C CA . THR A 1 209 ? 62.030 25.517 39.235 1.00 34.37 209 THR A CA 1
ATOM 1590 C C . THR A 1 209 ? 62.354 25.142 40.706 1.00 33.93 209 THR A C 1
ATOM 1591 O O . THR A 1 209 ? 62.739 23.995 41.005 1.00 35.00 209 THR A O 1
ATOM 1595 N N . ILE A 1 210 ? 62.238 26.114 41.608 1.00 29.80 210 ILE A N 1
ATOM 1596 C CA . ILE A 1 210 ? 62.488 25.873 43.022 1.00 28.31 210 ILE A CA 1
ATOM 1597 C C . ILE A 1 210 ? 61.169 25.578 43.767 1.00 28.53 210 ILE A C 1
ATOM 1598 O O . ILE A 1 210 ? 60.192 26.338 43.659 1.00 27.29 210 ILE A O 1
ATOM 1603 N N . PHE A 1 211 ? 61.135 24.479 44.513 1.00 25.43 211 PHE A N 1
ATOM 1604 C CA . PHE A 1 211 ? 59.925 24.129 45.229 1.00 26.11 211 PHE A CA 1
ATOM 1605 C C . PHE A 1 211 ? 60.079 24.431 46.710 1.00 26.60 211 PHE A C 1
ATOM 1606 O O . PHE A 1 211 ? 60.853 23.769 47.422 1.00 26.40 211 PHE A O 1
ATOM 1614 N N . ALA A 1 212 ? 59.328 25.449 47.149 1.00 24.86 212 ALA A N 1
ATOM 1615 C CA . ALA A 1 212 ? 59.356 25.932 48.532 1.00 22.20 212 ALA A CA 1
ATOM 1616 C C . ALA A 1 212 ? 57.957 26.061 49.101 1.00 20.50 212 ALA A C 1
ATOM 1617 O O . ALA A 1 212 ? 57.603 27.107 49.628 1.00 21.79 212 ALA A O 1
ATOM 1619 N N . GLU A 1 213 ? 57.177 24.993 49.003 1.00 18.79 213 GLU A N 1
ATOM 1620 C CA . GLU A 1 213 ? 55.815 24.987 49.510 1.00 18.64 213 GLU A CA 1
ATOM 1621 C C . GLU A 1 213 ? 55.738 24.808 51.025 1.00 18.70 213 GLU A C 1
ATOM 1622 O O . GLU A 1 213 ? 54.665 24.902 51.588 1.00 21.47 213 GLU A O 1
ATOM 1628 N N . GLY A 1 214 ? 56.852 24.562 51.695 1.00 18.20 214 GLY A N 1
ATOM 1629 C CA . GLY A 1 214 ? 56.764 24.377 53.138 1.00 17.75 214 GLY A CA 1
ATOM 1630 C C . GLY A 1 214 ? 56.334 22.965 53.540 1.00 16.51 214 GLY A C 1
ATOM 1631 O O . GLY A 1 214 ? 56.209 22.076 52.697 1.00 17.26 214 GLY A O 1
ATOM 1632 N N . CYS A 1 215 ? 56.110 22.764 54.831 1.00 15.47 215 CYS A N 1
ATOM 1633 C CA . CYS A 1 215 ? 55.718 21.462 55.364 1.00 17.67 215 CYS A CA 1
ATOM 1634 C C . CYS A 1 215 ? 54.605 20.781 54.581 1.00 17.14 215 CYS A C 1
ATOM 1635 O O . CYS A 1 215 ? 53.509 21.316 54.460 1.00 20.13 215 CYS A O 1
ATOM 1638 N N . HIS A 1 216 ? 54.895 19.598 54.059 1.00 16.75 216 HIS A N 1
ATOM 1639 C CA . HIS A 1 216 ? 53.944 18.799 53.267 1.00 18.51 216 HIS A CA 1
ATOM 1640 C C . HIS A 1 216 ? 53.378 19.480 52.008 1.00 18.21 216 HIS A C 1
ATOM 1641 O O . HIS A 1 216 ? 52.175 19.513 51.797 1.00 18.75 216 HIS A O 1
ATOM 1648 N N . GLY A 1 217 ? 54.257 20.006 51.159 1.00 18.78 217 GLY A N 1
ATOM 1649 C CA . GLY A 1 217 ? 53.787 20.639 49.929 1.00 17.97 217 GLY A CA 1
ATOM 1650 C C . GLY A 1 217 ? 53.028 19.654 49.042 1.00 16.87 217 GLY A C 1
ATOM 1651 O O . GLY A 1 217 ? 53.413 18.499 48.920 1.00 17.64 217 GLY A O 1
ATOM 1652 N N . HIS A 1 218 ? 51.954 20.087 48.405 1.00 17.53 218 HIS A N 1
ATOM 1653 C CA . HIS A 1 218 ? 51.214 19.145 47.584 1.00 21.29 218 HIS A CA 1
ATOM 1654 C C . HIS A 1 218 ? 51.904 18.795 46.234 1.00 19.96 218 HIS A C 1
ATOM 1655 O O . HIS A 1 218 ? 51.739 17.683 45.725 1.00 19.17 218 HIS A O 1
ATOM 1662 N N . LEU A 1 219 ? 52.674 19.716 45.672 1.00 19.32 219 LEU A N 1
ATOM 1663 C CA . LEU A 1 219 ? 53.424 19.422 44.451 1.00 21.85 219 LEU A CA 1
ATOM 1664 C C . LEU A 1 219 ? 54.644 18.526 44.828 1.00 23.73 219 LEU A C 1
ATOM 1665 O O . LEU A 1 219 ? 54.972 17.565 44.129 1.00 25.96 219 LEU A O 1
ATOM 1670 N N . ALA A 1 220 ? 55.300 18.808 45.952 1.00 24.18 220 ALA A N 1
ATOM 1671 C CA . ALA A 1 220 ? 56.454 17.996 46.360 1.00 24.46 220 ALA A CA 1
ATOM 1672 C C . ALA A 1 220 ? 56.041 16.551 46.638 1.00 23.48 220 ALA A C 1
ATOM 1673 O O . ALA A 1 220 ? 56.772 15.610 46.318 1.00 21.62 220 ALA A O 1
ATOM 1675 N N . LYS A 1 221 ? 54.876 16.375 47.250 1.00 23.81 221 LYS A N 1
ATOM 1676 C CA . LYS A 1 221 ? 54.373 15.031 47.527 1.00 24.29 221 LYS A CA 1
ATOM 1677 C C . LYS A 1 221 ? 54.400 14.212 46.219 1.00 25.89 221 LYS A C 1
ATOM 1678 O O . LYS A 1 221 ? 54.780 13.042 46.232 1.00 26.68 221 LYS A O 1
ATOM 1684 N N . GLN A 1 222 ? 54.018 14.816 45.088 1.00 26.19 222 GLN A N 1
ATOM 1685 C CA . GLN A 1 222 ? 54.030 14.044 43.858 1.00 29.22 222 GLN A CA 1
ATOM 1686 C C . GLN A 1 222 ? 55.425 14.011 43.232 1.00 28.47 222 GLN A C 1
ATOM 1687 O O . GLN A 1 222 ? 55.770 13.078 42.515 1.00 29.29 222 GLN A O 1
ATOM 1693 N N . LEU A 1 223 ? 56.242 14.997 43.573 1.00 29.61 223 LEU A N 1
ATOM 1694 C CA . LEU A 1 223 ? 57.610 15.086 43.072 1.00 29.09 223 LEU A CA 1
ATOM 1695 C C . LEU A 1 223 ? 58.403 13.944 43.665 1.00 29.86 223 LEU A C 1
ATOM 1696 O O . LEU A 1 223 ? 59.220 13.342 42.974 1.00 30.46 223 LEU A O 1
ATOM 1701 N N . TYR A 1 224 ? 58.162 13.644 44.942 1.00 28.93 224 TYR A N 1
ATOM 1702 C CA . TYR A 1 224 ? 58.873 12.561 45.599 1.00 28.63 224 TYR A CA 1
ATOM 1703 C C . TYR A 1 224 ? 58.649 11.281 44.832 1.00 29.56 224 TYR A C 1
ATOM 1704 O O . TYR A 1 224 ? 59.566 10.486 44.671 1.00 29.31 224 TYR A O 1
ATOM 1713 N N . LYS A 1 225 ? 57.415 11.083 44.381 1.00 31.92 225 LYS A N 1
ATOM 1714 C CA . LYS A 1 225 ? 57.037 9.890 43.635 1.00 34.22 225 LYS A CA 1
ATOM 1715 C C . LYS A 1 225 ? 57.773 9.835 42.299 1.00 36.53 225 LYS A C 1
ATOM 1716 O O . LYS A 1 225 ? 58.478 8.868 41.993 1.00 37.02 225 LYS A O 1
ATOM 1722 N N . LYS A 1 226 ? 57.595 10.897 41.521 1.00 36.88 226 LYS A N 1
ATOM 1723 C CA . LYS A 1 226 ? 58.170 11.020 40.187 1.00 39.13 226 LYS A CA 1
ATOM 1724 C C . LYS A 1 226 ? 59.660 10.706 40.070 1.00 39.15 226 LYS A C 1
ATOM 1725 O O . LYS A 1 226 ? 60.081 10.073 39.101 1.00 40.12 226 LYS A O 1
ATOM 1731 N N . PHE A 1 227 ? 60.456 11.157 41.030 1.00 36.98 227 PHE A N 1
ATOM 1732 C CA . PHE A 1 227 ? 61.881 10.923 40.955 1.00 35.28 227 PHE A CA 1
ATOM 1733 C C . PHE A 1 227 ? 62.440 10.066 42.087 1.00 35.15 227 PHE A C 1
ATOM 1734 O O . PHE A 1 227 ? 63.630 10.133 42.382 1.00 35.27 227 PHE A O 1
ATOM 1742 N N . ASP A 1 228 ? 61.587 9.251 42.700 1.00 32.85 228 ASP A N 1
ATOM 1743 C CA . ASP A 1 228 ? 62.024 8.374 43.789 1.00 33.61 228 ASP A CA 1
ATOM 1744 C C . ASP A 1 228 ? 63.066 9.024 44.733 1.00 32.49 228 ASP A C 1
ATOM 1745 O O . ASP A 1 228 ? 64.147 8.477 44.992 1.00 31.27 228 ASP A O 1
ATOM 1750 N N . LEU A 1 229 ? 62.685 10.182 45.264 1.00 29.43 229 LEU A N 1
ATOM 1751 C CA . LEU A 1 229 ? 63.513 10.966 46.169 1.00 28.36 229 LEU A CA 1
ATOM 1752 C C . LEU A 1 229 ? 63.574 10.471 47.623 1.00 28.84 229 LEU A C 1
ATOM 1753 O O . LEU A 1 229 ? 64.456 10.892 48.366 1.00 27.23 229 LEU A O 1
ATOM 1758 N N . ARG A 1 230 ? 62.649 9.605 48.042 1.00 26.37 230 ARG A N 1
ATOM 1759 C CA . ARG A 1 230 ? 62.672 9.114 49.420 1.00 26.34 230 ARG A CA 1
ATOM 1760 C C . ARG A 1 230 ? 63.405 7.762 49.483 1.00 26.84 230 ARG A C 1
ATOM 1761 O O . ARG A 1 230 ? 63.376 7.082 50.518 1.00 25.40 230 ARG A O 1
ATOM 1769 N N . ALA A 1 231 ? 64.065 7.384 48.385 1.00 25.67 231 ALA A N 1
ATOM 1770 C CA . ALA A 1 231 ? 64.763 6.086 48.309 1.00 25.40 231 ALA A CA 1
ATOM 1771 C C . ALA A 1 231 ? 65.710 5.788 49.476 1.00 26.38 231 ALA A C 1
ATOM 1772 O O . ALA A 1 231 ? 65.791 4.644 49.940 1.00 27.86 231 ALA A O 1
ATOM 1774 N N . ASN A 1 232 ? 66.435 6.789 49.947 1.00 25.45 232 ASN A N 1
ATOM 1775 C CA . ASN A 1 232 ? 67.320 6.548 51.065 1.00 27.01 232 ASN A CA 1
ATOM 1776 C C . ASN A 1 232 ? 66.914 7.278 52.316 1.00 25.99 232 ASN A C 1
ATOM 1777 O O . ASN A 1 232 ? 67.748 7.734 53.061 1.00 27.06 232 ASN A O 1
ATOM 1782 N N . CYS A 1 233 ? 65.633 7.394 52.574 1.00 25.41 233 CYS A N 1
ATOM 1783 C CA . CYS A 1 233 ? 65.278 8.090 53.788 1.00 27.96 233 CYS A CA 1
ATOM 1784 C C . CYS A 1 233 ? 64.015 7.525 54.419 1.00 26.01 233 CYS A C 1
ATOM 1785 O O . CYS A 1 233 ? 63.227 6.869 53.746 1.00 25.51 233 CYS A O 1
ATOM 1788 N N . GLU A 1 234 ? 63.871 7.758 55.721 1.00 25.39 234 GLU A N 1
ATOM 1789 C CA . GLU A 1 234 ? 62.703 7.346 56.466 1.00 26.19 234 GLU A CA 1
ATOM 1790 C C . GLU A 1 234 ? 61.630 8.356 56.064 1.00 26.34 234 GLU A C 1
ATOM 1791 O O . GLU A 1 234 ? 61.932 9.499 55.749 1.00 29.78 234 GLU A O 1
ATOM 1797 N N . PRO A 1 235 ? 60.357 7.948 56.055 1.00 26.29 235 PRO A N 1
ATOM 1798 C CA . PRO A 1 235 ? 59.340 8.944 55.669 1.00 24.93 235 PRO A CA 1
ATOM 1799 C C . PRO A 1 235 ? 59.286 10.128 56.651 1.00 25.49 235 PRO A C 1
ATOM 1800 O O . PRO A 1 235 ? 59.738 10.027 57.797 1.00 27.71 235 PRO A O 1
ATOM 1804 N N . GLN A 1 236 ? 58.781 11.270 56.205 1.00 24.65 236 GLN A N 1
ATOM 1805 C CA . GLN A 1 236 ? 58.723 12.428 57.096 1.00 24.09 236 GLN A CA 1
ATOM 1806 C C . GLN A 1 236 ? 57.713 12.184 58.242 1.00 23.58 236 GLN A C 1
ATOM 1807 O O . GLN A 1 236 ? 56.765 11.439 58.067 1.00 23.70 236 GLN A O 1
ATOM 1813 N N . THR A 1 237 ? 57.940 12.774 59.413 1.00 22.82 237 THR A N 1
ATOM 1814 C CA . THR A 1 237 ? 57.026 12.621 60.538 1.00 22.01 237 THR A CA 1
ATOM 1815 C C . THR A 1 237 ? 56.592 14.034 60.831 1.00 20.91 237 THR A C 1
ATOM 1816 O O . THR A 1 237 ? 57.355 14.957 60.600 1.00 21.45 237 THR A O 1
ATOM 1820 N N . TYR A 1 238 ? 55.384 14.217 61.347 1.00 20.96 238 TYR A N 1
ATOM 1821 C CA . TYR A 1 238 ? 54.885 15.569 61.560 1.00 20.08 238 TYR A CA 1
ATOM 1822 C C . TYR A 1 238 ? 54.211 15.802 62.864 1.00 19.64 238 TYR A C 1
ATOM 1823 O O . TYR A 1 238 ? 54.028 14.906 63.657 1.00 23.33 238 TYR A O 1
ATOM 1832 N N . GLY A 1 239 ? 53.842 17.056 63.061 1.00 20.51 239 GLY A N 1
ATOM 1833 C CA . GLY A 1 239 ? 53.095 17.486 64.226 1.00 17.70 239 GLY A CA 1
ATOM 1834 C C . GLY A 1 239 ? 52.152 18.570 63.714 1.00 16.66 239 GLY A C 1
ATOM 1835 O O . GLY A 1 239 ? 52.332 19.089 62.600 1.00 13.88 239 GLY A O 1
ATOM 1836 N N . ILE A 1 240 ? 51.123 18.901 64.481 1.00 17.07 240 ILE A N 1
ATOM 1837 C CA . ILE A 1 240 ? 50.231 19.976 64.050 1.00 16.22 240 ILE A CA 1
ATOM 1838 C C . ILE A 1 240 ? 50.386 21.129 65.039 1.00 18.74 240 ILE A C 1
ATOM 1839 O O . ILE A 1 240 ? 50.397 20.920 66.261 1.00 19.10 240 ILE A O 1
ATOM 1844 N N . GLY A 1 241 ? 50.555 22.333 64.502 1.00 17.36 241 GLY A N 1
ATOM 1845 C CA . GLY A 1 241 ? 50.678 23.498 65.351 1.00 19.14 241 GLY A CA 1
ATOM 1846 C C . GLY A 1 241 ? 49.468 24.440 65.273 1.00 20.04 241 GLY A C 1
ATOM 1847 O O . GLY A 1 241 ? 49.102 24.919 64.190 1.00 19.96 241 GLY A O 1
ATOM 1848 N N . LEU A 1 242 ? 48.830 24.676 66.417 1.00 18.57 242 LEU A N 1
ATOM 1849 C CA . LEU A 1 242 ? 47.701 25.599 66.497 1.00 17.56 242 LEU A CA 1
ATOM 1850 C C . LEU A 1 242 ? 48.237 26.851 67.194 1.00 18.84 242 LEU A C 1
ATOM 1851 O O . LEU A 1 242 ? 49.120 26.784 68.043 1.00 18.62 242 LEU A O 1
ATOM 1856 N N . LYS A 1 243 ? 47.746 28.010 66.806 1.00 20.55 243 LYS A N 1
ATOM 1857 C CA . LYS A 1 243 ? 48.253 29.218 67.399 1.00 19.90 243 LYS A CA 1
ATOM 1858 C C . LYS A 1 243 ? 47.248 30.332 67.426 1.00 21.82 243 LYS A C 1
ATOM 1859 O O . LYS A 1 243 ? 46.443 30.478 66.490 1.00 25.17 243 LYS A O 1
ATOM 1865 N N . GLU A 1 244 ? 47.276 31.107 68.508 1.00 21.36 244 GLU A N 1
ATOM 1866 C CA . GLU A 1 244 ? 46.421 32.278 68.594 1.00 22.51 244 GLU A CA 1
ATOM 1867 C C . GLU A 1 244 ? 47.204 33.485 69.125 1.00 22.58 244 GLU A C 1
ATOM 1868 O O . GLU A 1 244 ? 48.211 33.348 69.799 1.00 23.35 244 GLU A O 1
ATOM 1874 N N . LEU A 1 245 ? 46.787 34.674 68.723 1.00 25.66 245 LEU A N 1
ATOM 1875 C CA . LEU A 1 245 ? 47.433 35.896 69.176 1.00 24.67 245 LEU A CA 1
ATOM 1876 C C . LEU A 1 245 ? 46.567 36.503 70.282 1.00 24.94 245 LEU A C 1
ATOM 1877 O O . LEU A 1 245 ? 45.332 36.498 70.206 1.00 26.73 245 LEU A O 1
ATOM 1882 N N . TRP A 1 246 ? 47.212 37.004 71.320 1.00 22.03 246 TRP A N 1
ATOM 1883 C CA . TRP A 1 246 ? 46.477 37.613 72.401 1.00 21.96 246 TRP A CA 1
ATOM 1884 C C . TRP A 1 246 ? 46.999 38.988 72.813 1.00 22.93 246 TRP A C 1
ATOM 1885 O O . TRP A 1 246 ? 48.204 39.276 72.743 1.00 23.07 246 TRP A O 1
ATOM 1896 N N . VAL A 1 247 ? 46.072 39.841 73.230 1.00 24.00 247 VAL A N 1
ATOM 1897 C CA . VAL A 1 247 ? 46.430 41.139 73.775 1.00 24.70 247 VAL A CA 1
ATOM 1898 C C . VAL A 1 247 ? 46.153 40.923 75.278 1.00 25.73 247 VAL A C 1
ATOM 1899 O O . VAL A 1 247 ? 45.052 40.551 75.668 1.00 24.96 247 VAL A O 1
ATOM 1903 N N . ILE A 1 248 ? 47.165 41.093 76.113 1.00 27.33 248 ILE A N 1
ATOM 1904 C CA . ILE A 1 248 ? 46.970 40.878 77.543 1.00 28.62 248 ILE A CA 1
ATOM 1905 C C . ILE A 1 248 ? 47.167 42.136 78.394 1.00 31.21 248 ILE A C 1
ATOM 1906 O O . ILE A 1 248 ? 47.568 43.189 77.881 1.00 30.10 248 ILE A O 1
ATOM 1911 N N . ASP A 1 249 ? 46.852 42.004 79.688 1.00 34.46 249 ASP A N 1
ATOM 1912 C CA . ASP A 1 249 ? 47.002 43.055 80.699 1.00 38.14 249 ASP A CA 1
ATOM 1913 C C . ASP A 1 249 ? 48.499 43.442 80.768 1.00 39.20 249 ASP A C 1
ATOM 1914 O O . ASP A 1 249 ? 49.341 42.571 80.924 1.00 40.08 249 ASP A O 1
ATOM 1919 N N . GLU A 1 250 ? 48.832 44.727 80.635 1.00 41.42 250 GLU A N 1
ATOM 1920 C CA . GLU A 1 250 ? 50.237 45.178 80.700 1.00 44.58 250 GLU A CA 1
ATOM 1921 C C . GLU A 1 250 ? 50.931 44.547 81.902 1.00 43.81 250 GLU A C 1
ATOM 1922 O O . GLU A 1 250 ? 52.088 44.156 81.810 1.00 44.54 250 GLU A O 1
ATOM 1928 N N . LYS A 1 251 ? 50.209 44.443 83.015 1.00 43.33 251 LYS A N 1
ATOM 1929 C CA . LYS A 1 251 ? 50.748 43.896 84.257 1.00 44.92 251 LYS A CA 1
ATOM 1930 C C . LYS A 1 251 ? 51.265 42.466 84.158 1.00 44.39 251 LYS A C 1
ATOM 1931 O O . LYS A 1 251 ? 52.044 42.013 85.008 1.00 45.48 251 LYS A O 1
ATOM 1937 N N . LYS A 1 252 ? 50.835 41.741 83.139 1.00 42.66 252 LYS A N 1
ATOM 1938 C CA . LYS A 1 252 ? 51.310 40.371 82.997 1.00 42.26 252 LYS A CA 1
ATOM 1939 C C . LYS A 1 252 ? 52.189 40.189 81.738 1.00 40.58 252 LYS A C 1
ATOM 1940 O O . LYS A 1 252 ? 52.577 39.068 81.408 1.00 38.36 252 LYS A O 1
ATOM 1946 N N . TRP A 1 253 ? 52.505 41.313 81.083 1.00 37.15 253 TRP A N 1
ATOM 1947 C CA . TRP A 1 253 ? 53.320 41.337 79.878 1.00 36.75 253 TRP A CA 1
ATOM 1948 C C . TRP A 1 253 ? 54.807 41.393 80.227 1.00 36.19 253 TRP A C 1
ATOM 1949 O O . TRP A 1 253 ? 55.269 42.363 80.819 1.00 37.18 253 TRP A O 1
ATOM 1960 N N . LYS A 1 254 ? 55.554 40.365 79.854 1.00 35.60 254 LYS A N 1
ATOM 1961 C CA . LYS A 1 254 ? 56.977 40.285 80.174 1.00 35.07 254 LYS A CA 1
ATOM 1962 C C . LYS A 1 254 ? 57.771 40.177 78.871 1.00 34.42 254 LYS A C 1
ATOM 1963 O O . LYS A 1 254 ? 58.287 39.103 78.542 1.00 33.41 254 LYS A O 1
ATOM 1969 N N . PRO A 1 255 ? 57.903 41.291 78.138 1.00 34.17 255 PRO A N 1
ATOM 1970 C CA . PRO A 1 255 ? 58.616 41.338 76.849 1.00 34.16 255 PRO A CA 1
ATOM 1971 C C . PRO A 1 255 ? 59.981 40.638 76.813 1.00 34.56 255 PRO A C 1
ATOM 1972 O O . PRO A 1 255 ? 60.830 40.824 77.700 1.00 36.08 255 PRO A O 1
ATOM 1976 N N . GLY A 1 256 ? 60.168 39.814 75.792 1.00 33.36 256 GLY A N 1
ATOM 1977 C CA . GLY A 1 256 ? 61.423 39.097 75.647 1.00 31.72 256 GLY A CA 1
ATOM 1978 C C . GLY A 1 256 ? 61.364 37.710 76.259 1.00 30.56 256 GLY A C 1
ATOM 1979 O O . GLY A 1 256 ? 62.289 36.927 76.097 1.00 30.10 256 GLY A O 1
ATOM 1980 N N . ARG A 1 257 ? 60.266 37.410 76.943 1.00 29.00 257 ARG A N 1
ATOM 1981 C CA . ARG A 1 257 ? 60.119 36.124 77.589 1.00 28.87 257 ARG A CA 1
ATOM 1982 C C . ARG A 1 257 ? 59.605 35.033 76.654 1.00 30.35 257 ARG A C 1
ATOM 1983 O O . ARG A 1 257 ? 58.654 35.242 75.899 1.00 31.31 257 ARG A O 1
ATOM 1991 N N . VAL A 1 258 ? 60.264 33.872 76.725 1.00 30.48 258 VAL A N 1
ATOM 1992 C CA . VAL A 1 258 ? 59.931 32.699 75.931 1.00 28.43 258 VAL A CA 1
ATOM 1993 C C . VAL A 1 258 ? 59.610 31.491 76.835 1.00 28.03 258 VAL A C 1
ATOM 1994 O O . VAL A 1 258 ? 60.468 30.984 77.541 1.00 27.13 258 VAL A O 1
ATOM 1998 N N . ASP A 1 259 ? 58.356 31.056 76.817 1.00 28.44 259 ASP A N 1
ATOM 1999 C CA . ASP A 1 259 ? 57.907 29.911 77.617 1.00 29.53 259 ASP A CA 1
ATOM 2000 C C . ASP A 1 259 ? 57.583 28.645 76.803 1.00 28.29 259 ASP A C 1
ATOM 2001 O O . ASP A 1 259 ? 57.064 28.701 75.678 1.00 28.64 259 ASP A O 1
ATOM 2006 N N . HIS A 1 260 ? 57.879 27.500 77.385 1.00 25.61 260 HIS A N 1
ATOM 2007 C CA . HIS A 1 260 ? 57.584 26.224 76.745 1.00 25.37 260 HIS A CA 1
ATOM 2008 C C . HIS A 1 260 ? 57.109 25.260 77.844 1.00 24.95 260 HIS A C 1
ATOM 2009 O O . HIS A 1 260 ? 57.486 25.411 79.003 1.00 24.89 260 HIS A O 1
ATOM 2016 N N . THR A 1 261 ? 56.252 24.300 77.506 1.00 24.53 261 THR A N 1
ATOM 2017 C CA . THR A 1 261 ? 55.827 23.318 78.511 1.00 22.90 261 THR A CA 1
ATOM 2018 C C . THR A 1 261 ? 55.507 21.962 77.898 1.00 23.44 261 THR A C 1
ATOM 2019 O O . THR A 1 261 ? 55.193 21.863 76.717 1.00 23.77 261 THR A O 1
ATOM 2023 N N . VAL A 1 262 ? 55.613 20.913 78.698 1.00 23.65 262 VAL A N 1
ATOM 2024 C CA . VAL A 1 262 ? 55.272 19.588 78.225 1.00 24.04 262 VAL A CA 1
ATOM 2025 C C . VAL A 1 262 ? 54.446 19.009 79.328 1.00 26.36 262 VAL A C 1
ATOM 2026 O O . VAL A 1 262 ? 54.312 19.626 80.384 1.00 28.69 262 VAL A O 1
ATOM 2030 N N . GLY A 1 263 ? 53.872 17.841 79.097 1.00 27.33 263 GLY A N 1
ATOM 2031 C CA . GLY A 1 263 ? 53.053 17.248 80.130 1.00 26.46 263 GLY A CA 1
ATOM 2032 C C . GLY A 1 263 ? 51.596 17.544 79.888 1.00 26.32 263 GLY A C 1
ATOM 2033 O O . GLY A 1 263 ? 51.193 17.707 78.734 1.00 25.97 263 GLY A O 1
ATOM 2034 N N . TRP A 1 264 ? 50.818 17.618 80.971 1.00 27.21 264 TRP A N 1
ATOM 2035 C CA . TRP A 1 264 ? 49.364 17.878 80.892 1.00 27.27 264 TRP A CA 1
ATOM 2036 C C . TRP A 1 264 ? 49.097 18.937 79.828 1.00 25.98 264 TRP A C 1
ATOM 2037 O O . TRP A 1 264 ? 49.787 19.935 79.768 1.00 26.90 264 TRP A O 1
ATOM 2048 N N . PRO A 1 265 ? 48.022 18.798 79.054 1.00 26.25 265 PRO A N 1
ATOM 2049 C CA . PRO A 1 265 ? 47.001 17.753 79.078 1.00 27.29 265 PRO A CA 1
ATOM 2050 C C . PRO A 1 265 ? 47.338 16.477 78.286 1.00 27.65 265 PRO A C 1
ATOM 2051 O O . PRO A 1 265 ? 46.504 15.569 78.146 1.00 27.28 265 PRO A O 1
ATOM 2055 N N . LEU A 1 266 ? 48.587 16.357 77.861 1.00 26.61 266 LEU A N 1
ATOM 2056 C CA . LEU A 1 266 ? 48.938 15.142 77.141 1.00 26.69 266 LEU A CA 1
ATOM 2057 C C . LEU A 1 266 ? 49.480 13.991 78.019 1.00 26.28 266 LEU A C 1
ATOM 2058 O O . LEU A 1 266 ? 50.211 14.207 78.985 1.00 28.58 266 LEU A O 1
ATOM 2063 N N . ASP A 1 267 ? 49.080 12.770 77.691 1.00 25.72 267 ASP A N 1
ATOM 2064 C CA . ASP A 1 267 ? 49.581 11.605 78.402 1.00 27.13 267 ASP A CA 1
ATOM 2065 C C . ASP A 1 267 ? 51.056 11.486 77.927 1.00 27.88 267 ASP A C 1
ATOM 2066 O O . ASP A 1 267 ? 51.428 12.099 76.927 1.00 26.14 267 ASP A O 1
ATOM 2071 N N . ARG A 1 268 ? 51.877 10.721 78.648 1.00 27.72 268 ARG A N 1
ATOM 2072 C CA . ARG A 1 268 ? 53.303 10.555 78.346 1.00 27.31 268 ARG A CA 1
ATOM 2073 C C . ARG A 1 268 ? 53.642 9.969 76.969 1.00 26.81 268 ARG A C 1
ATOM 2074 O O . ARG A 1 268 ? 54.741 10.140 76.480 1.00 26.24 268 ARG A O 1
ATOM 2082 N N . HIS A 1 269 ? 52.713 9.254 76.355 1.00 28.39 269 HIS A N 1
ATOM 2083 C CA . HIS A 1 269 ? 52.970 8.671 75.052 1.00 28.18 269 HIS A CA 1
ATOM 2084 C C . HIS A 1 269 ? 52.494 9.536 73.880 1.00 28.72 269 HIS A C 1
ATOM 2085 O O . HIS A 1 269 ? 52.562 9.120 72.721 1.00 29.74 269 HIS A O 1
ATOM 2092 N N . THR A 1 270 ? 52.001 10.733 74.173 1.00 26.56 270 THR A N 1
ATOM 2093 C CA . THR A 1 270 ? 51.556 11.626 73.116 1.00 24.05 270 THR A CA 1
ATOM 2094 C C . THR A 1 270 ? 52.519 12.802 73.101 1.00 23.23 270 THR A C 1
ATOM 2095 O O . THR A 1 270 ? 52.602 13.559 74.059 1.00 22.58 270 THR A O 1
ATOM 2099 N N . TYR A 1 271 ? 53.278 12.908 72.019 1.00 22.70 271 TYR A N 1
ATOM 2100 C CA . TYR A 1 271 ? 54.246 13.976 71.853 1.00 22.30 271 TYR A CA 1
ATOM 2101 C C . TYR A 1 271 ? 53.539 15.322 71.573 1.00 22.31 271 TYR A C 1
ATOM 2102 O O . TYR A 1 271 ? 52.635 15.421 70.734 1.00 22.40 271 TYR A O 1
ATOM 2111 N N . GLY A 1 272 ? 53.963 16.355 72.286 1.00 22.08 272 GLY A N 1
ATOM 2112 C CA . GLY A 1 272 ? 53.391 17.673 72.077 1.00 22.61 272 GLY A CA 1
ATOM 2113 C C . GLY A 1 272 ? 53.715 18.666 73.170 1.00 20.34 272 GLY A C 1
ATOM 2114 O O . GLY A 1 272 ? 54.270 18.323 74.195 1.00 20.71 272 GLY A O 1
ATOM 2115 N N . GLY A 1 273 ? 53.379 19.917 72.952 1.00 20.25 273 GLY A N 1
ATOM 2116 C CA . GLY A 1 273 ? 53.668 20.887 73.982 1.00 19.87 273 GLY A CA 1
ATOM 2117 C C . GLY A 1 273 ? 53.217 22.282 73.616 1.00 20.27 273 GLY A C 1
ATOM 2118 O O . GLY A 1 273 ? 52.651 22.514 72.533 1.00 20.57 273 GLY A O 1
ATOM 2119 N N . SER A 1 274 ? 53.504 23.219 74.505 1.00 18.30 274 SER A N 1
ATOM 2120 C CA . SER A 1 274 ? 53.090 24.595 74.283 1.00 19.50 274 SER A CA 1
ATOM 2121 C C . SER A 1 274 ? 54.240 25.555 74.078 1.00 18.26 274 SER A C 1
ATOM 2122 O O . SER A 1 274 ? 55.386 25.236 74.326 1.00 18.29 274 SER A O 1
ATOM 2125 N N . PHE A 1 275 ? 53.900 26.748 73.630 1.00 18.00 275 PHE A N 1
ATOM 2126 C CA . PHE A 1 275 ? 54.880 27.794 73.444 1.00 20.22 275 PHE A CA 1
ATOM 2127 C C . PHE A 1 275 ? 54.136 29.075 73.748 1.00 20.70 275 PHE A C 1
ATOM 2128 O O . PHE A 1 275 ? 52.966 29.190 73.430 1.00 21.33 275 PHE A O 1
ATOM 2136 N N . LEU A 1 276 ? 54.806 30.013 74.395 1.00 23.32 276 LEU A N 1
ATOM 2137 C CA . LEU A 1 276 ? 54.187 31.276 74.764 1.00 25.03 276 LEU A CA 1
ATOM 2138 C C . LEU A 1 276 ? 55.321 32.293 74.756 1.00 25.65 276 LEU A C 1
ATOM 2139 O O . LEU A 1 276 ? 56.242 32.217 75.560 1.00 24.03 276 LEU A O 1
ATOM 2144 N N . TYR A 1 277 ? 55.259 33.226 73.812 1.00 25.46 277 TYR A N 1
ATOM 2145 C CA . TYR A 1 277 ? 56.298 34.223 73.664 1.00 26.62 277 TYR A CA 1
ATOM 2146 C C . TYR A 1 277 ? 55.766 35.653 73.835 1.00 28.24 277 TYR A C 1
ATOM 2147 O O . TYR A 1 277 ? 54.770 36.013 73.219 1.00 30.24 277 TYR A O 1
ATOM 2156 N N . HIS A 1 278 ? 56.423 36.473 74.654 1.00 27.11 278 HIS A N 1
A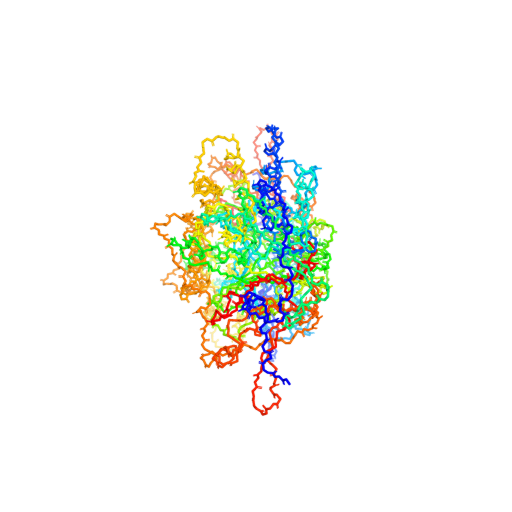TOM 2157 C CA . HIS A 1 278 ? 55.969 37.852 74.844 1.00 27.02 278 HIS A CA 1
ATOM 2158 C C . HIS A 1 278 ? 56.644 38.749 73.789 1.00 29.43 278 HIS A C 1
ATOM 2159 O O . HIS A 1 278 ? 57.871 38.916 73.782 1.00 27.65 278 HIS A O 1
ATOM 2166 N N . LEU A 1 279 ? 55.839 39.304 72.882 1.00 31.70 279 LEU A N 1
ATOM 2167 C CA . LEU A 1 279 ? 56.360 40.183 71.834 1.00 33.25 279 LEU A CA 1
ATOM 2168 C C . LEU A 1 279 ? 56.700 41.558 72.428 1.00 34.38 279 LEU A C 1
ATOM 2169 O O . LEU A 1 279 ? 56.076 42.006 73.403 1.00 33.23 279 LEU A O 1
ATOM 2174 N N . ASN A 1 280 ? 57.678 42.233 71.839 1.00 34.40 280 ASN A N 1
ATOM 2175 C CA . ASN A 1 280 ? 58.077 43.541 72.325 1.00 34.51 280 ASN A CA 1
ATOM 2176 C C . ASN A 1 280 ? 58.009 44.554 71.190 1.00 35.26 280 ASN A C 1
ATOM 2177 O O . ASN A 1 280 ? 58.961 45.291 70.949 1.00 35.35 280 ASN A O 1
ATOM 2182 N N . GLU A 1 281 ? 56.862 44.595 70.510 1.00 35.32 281 GLU A N 1
ATOM 2183 C CA . GLU A 1 281 ? 56.677 45.513 69.396 1.00 37.38 281 GLU A CA 1
ATOM 2184 C C . GLU A 1 281 ? 55.677 46.626 69.706 1.00 38.38 281 GLU A C 1
ATOM 2185 O O . GLU A 1 281 ? 54.964 47.084 68.818 1.00 39.44 281 GLU A O 1
ATOM 2191 N N . GLY A 1 282 ? 55.616 47.049 70.966 1.00 38.07 282 GLY A N 1
ATOM 2192 C CA . GLY A 1 282 ? 54.729 48.138 71.316 1.00 37.72 282 GLY A CA 1
ATOM 2193 C C . GLY A 1 282 ? 53.438 47.837 72.036 1.00 38.79 282 GLY A C 1
ATOM 2194 O O . GLY A 1 282 ? 52.989 48.650 72.831 1.00 40.14 282 GLY A O 1
ATOM 2195 N N . GLU A 1 283 ? 52.817 46.699 71.753 1.00 39.77 283 GLU A N 1
ATOM 2196 C CA . GLU A 1 283 ? 51.557 46.323 72.398 1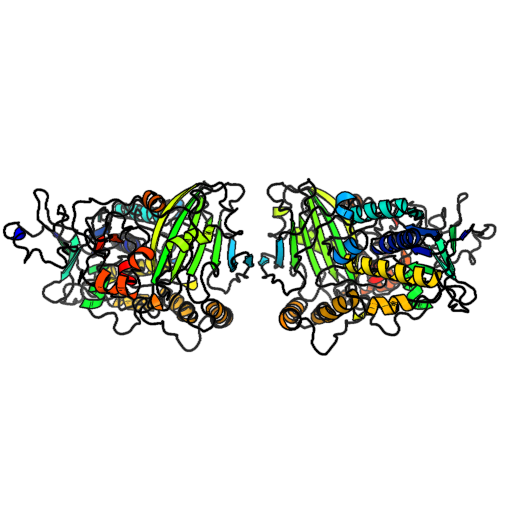.00 38.18 283 GLU A CA 1
ATOM 2197 C C . GLU A 1 283 ? 51.932 45.210 73.386 1.00 36.63 283 GLU A C 1
ATOM 2198 O O . GLU A 1 283 ? 52.985 44.579 73.252 1.00 36.48 283 GLU A O 1
ATOM 2204 N N . PRO A 1 284 ? 51.081 44.969 74.403 1.00 34.62 284 PRO A N 1
ATOM 2205 C CA . PRO A 1 284 ? 51.319 43.914 75.397 1.00 31.85 284 PRO A CA 1
ATOM 2206 C C . PRO A 1 284 ? 50.696 42.676 74.682 1.00 31.46 284 PRO A C 1
ATOM 2207 O O . PRO A 1 284 ? 49.566 42.265 74.932 1.00 31.02 284 PRO A O 1
ATOM 2211 N N . LEU A 1 285 ? 51.476 42.148 73.750 1.00 29.60 285 LEU A N 1
ATOM 2212 C CA . LEU A 1 285 ? 51.067 41.064 72.878 1.00 28.02 285 LEU A CA 1
ATOM 2213 C C . LEU A 1 285 ? 51.729 39.714 73.102 1.00 28.66 285 LEU A C 1
ATOM 2214 O O . LEU A 1 285 ? 52.925 39.614 73.398 1.00 29.05 285 LEU A O 1
ATOM 2219 N N . LEU A 1 286 ? 50.943 38.664 72.919 1.00 25.72 286 LEU A N 1
ATOM 2220 C CA . LEU A 1 286 ? 51.442 37.314 73.109 1.00 24.41 286 LEU A CA 1
ATOM 2221 C C . LEU A 1 286 ? 51.186 36.402 71.936 1.00 24.28 286 LEU A C 1
ATOM 2222 O O . LEU A 1 286 ? 50.063 36.338 71.442 1.00 24.16 286 LEU A O 1
ATOM 2227 N N . ALA A 1 287 ? 52.210 35.686 71.493 1.00 23.72 287 ALA A N 1
ATOM 2228 C CA . ALA A 1 287 ? 52.029 34.692 70.436 1.00 23.82 287 ALA A CA 1
ATOM 2229 C C . ALA A 1 287 ? 52.059 33.368 71.204 1.00 25.06 287 ALA A C 1
ATOM 2230 O O . ALA A 1 287 ? 53.053 33.069 71.870 1.00 25.34 287 ALA A O 1
ATOM 2232 N N . LEU A 1 288 ? 50.974 32.595 71.168 1.00 24.29 288 LEU A N 1
ATOM 2233 C CA . LEU A 1 288 ? 50.981 31.333 71.899 1.00 22.84 288 LEU A CA 1
ATOM 2234 C C . LEU A 1 288 ? 50.381 30.197 71.096 1.00 23.33 288 LEU A C 1
ATOM 2235 O O . LEU A 1 288 ? 49.689 30.424 70.085 1.00 22.78 288 LEU A O 1
ATOM 2240 N N . GLY A 1 289 ? 50.665 28.970 71.521 1.00 20.87 289 GLY A N 1
ATOM 2241 C CA . GLY A 1 289 ? 50.136 27.857 70.765 1.00 21.48 289 GLY A CA 1
ATOM 2242 C C . GLY A 1 289 ? 50.455 26.472 71.275 1.00 21.53 289 GLY A C 1
ATOM 2243 O O . GLY A 1 289 ? 51.089 26.305 72.305 1.00 22.06 289 GLY A O 1
ATOM 2244 N N . PHE A 1 290 ? 50.031 25.467 70.523 1.00 22.04 290 PHE A N 1
ATOM 2245 C CA . PHE A 1 290 ? 50.210 24.099 70.958 1.00 22.32 290 PHE A CA 1
ATOM 2246 C C . PHE A 1 290 ? 50.591 23.169 69.802 1.00 22.60 290 PHE A C 1
ATOM 2247 O O . PHE A 1 290 ? 50.173 23.367 68.653 1.00 23.85 290 PHE A O 1
ATOM 2255 N N . VAL A 1 291 ? 51.405 22.167 70.116 1.00 21.49 291 VAL A N 1
ATOM 2256 C CA . VAL A 1 291 ? 51.826 21.209 69.121 1.00 20.79 291 VAL A CA 1
ATOM 2257 C C . VAL A 1 291 ? 51.522 19.780 69.552 1.00 21.20 291 VAL A C 1
ATOM 2258 O O . VAL A 1 291 ? 51.610 19.432 70.732 1.00 24.15 291 VAL A O 1
ATOM 2262 N N . VAL A 1 292 ? 51.119 18.969 68.588 1.00 20.12 292 VAL A N 1
ATOM 2263 C CA . VAL A 1 292 ? 50.815 17.565 68.830 1.00 17.78 292 VAL A CA 1
ATOM 2264 C C . VAL A 1 292 ? 51.367 16.755 67.664 1.00 17.28 292 VAL A C 1
ATOM 2265 O O . VAL A 1 292 ? 51.110 17.076 66.503 1.00 18.86 292 VAL A O 1
ATOM 2269 N N . GLY A 1 293 ? 52.149 15.731 67.984 1.00 14.61 293 GLY A N 1
ATOM 2270 C CA . GLY A 1 293 ? 52.687 14.874 66.962 1.00 11.81 293 GLY A CA 1
ATOM 2271 C C . GLY A 1 293 ? 51.549 14.076 66.366 1.00 13.16 293 GLY A C 1
ATOM 2272 O O . GLY A 1 293 ? 50.699 13.509 67.072 1.00 12.83 293 GLY A O 1
ATOM 2273 N N . LEU A 1 294 ? 51.536 14.042 65.045 1.00 13.71 294 LEU A N 1
ATOM 2274 C CA . LEU A 1 294 ? 50.497 13.353 64.334 1.00 14.50 294 LEU A CA 1
ATOM 2275 C C . LEU A 1 294 ? 50.719 11.865 64.414 1.00 16.88 294 LEU A C 1
ATOM 2276 O O . LEU A 1 294 ? 50.053 11.099 63.748 1.00 21.01 294 LEU A O 1
ATOM 2281 N N . ASP A 1 295 ? 51.649 11.459 65.260 1.00 18.44 295 ASP A N 1
ATOM 2282 C CA . ASP A 1 295 ? 51.928 10.060 65.448 1.00 21.36 295 ASP A CA 1
ATOM 2283 C C . ASP A 1 295 ? 51.123 9.612 66.675 1.00 23.52 295 ASP A C 1
ATOM 2284 O O . ASP A 1 295 ? 51.376 8.543 67.230 1.00 27.38 295 ASP A O 1
ATOM 2289 N N . TYR A 1 296 ? 50.137 10.408 67.087 1.00 23.44 296 TYR A N 1
ATOM 2290 C CA . TYR A 1 296 ? 49.347 10.045 68.260 1.00 24.22 296 TYR A CA 1
ATOM 2291 C C . TYR A 1 296 ? 48.465 8.821 67.975 1.00 25.16 296 TYR A C 1
ATOM 2292 O O . TYR A 1 296 ? 48.062 8.589 66.829 1.00 22.96 296 TYR A O 1
ATOM 2301 N N . GLN A 1 297 ? 48.177 8.035 69.017 1.00 26.25 297 GLN A N 1
ATOM 2302 C CA . GLN A 1 297 ? 47.416 6.796 68.833 1.00 30.10 297 GLN A CA 1
ATOM 2303 C C . GLN A 1 297 ? 45.907 6.782 69.023 1.00 29.94 297 GLN A C 1
ATOM 2304 O O . GLN A 1 297 ? 45.221 5.978 68.378 1.00 28.96 297 GLN A O 1
ATOM 2310 N N . ASN A 1 298 ? 45.397 7.670 69.877 1.00 27.66 298 ASN A N 1
ATOM 2311 C CA . ASN A 1 298 ? 43.968 7.706 70.161 1.00 26.85 298 ASN A CA 1
ATOM 2312 C C . ASN A 1 298 ? 43.159 8.451 69.119 1.00 26.41 298 ASN A C 1
ATOM 2313 O O . ASN A 1 298 ? 43.353 9.643 68.880 1.00 26.39 298 ASN A O 1
ATOM 2318 N N . PRO A 1 299 ? 42.232 7.739 68.472 1.00 26.64 299 PRO A N 1
ATOM 2319 C CA . PRO A 1 299 ? 41.359 8.299 67.444 1.00 26.58 299 PRO A CA 1
ATOM 2320 C C . PRO A 1 299 ? 40.438 9.377 68.018 1.00 27.09 299 PRO A C 1
ATOM 2321 O O . PRO A 1 299 ? 39.868 10.166 67.255 1.00 28.96 299 PRO A O 1
ATOM 2325 N N . TYR A 1 300 ? 40.278 9.393 69.338 1.00 25.20 300 TYR A N 1
ATOM 2326 C CA . TYR A 1 300 ? 39.411 10.369 69.979 1.00 26.87 300 TYR A CA 1
ATOM 2327 C C . TYR A 1 300 ? 40.106 11.684 70.308 1.00 27.76 300 TYR A C 1
ATOM 2328 O O . TYR A 1 300 ? 39.451 12.655 70.635 1.00 28.42 300 TYR A O 1
ATOM 2337 N N . LEU A 1 301 ? 41.428 11.727 70.215 1.00 27.99 301 LEU A N 1
ATOM 2338 C CA . LEU A 1 301 ? 42.151 12.945 70.548 1.00 24.99 301 LEU A CA 1
ATOM 2339 C C . LEU A 1 301 ? 41.946 14.081 69.548 1.00 24.90 301 LEU A C 1
ATOM 2340 O O . LEU A 1 301 ? 41.916 13.880 68.326 1.00 25.32 301 LEU A O 1
ATOM 2345 N N . SER A 1 302 ? 41.790 15.287 70.081 1.00 22.90 302 SER A N 1
ATOM 2346 C CA . SER A 1 302 ? 41.602 16.466 69.245 1.00 24.79 302 SER A CA 1
ATOM 2347 C C . SER A 1 302 ? 42.652 17.490 69.592 1.00 21.68 302 SER A C 1
ATOM 2348 O O . SER A 1 302 ? 42.637 18.095 70.661 1.00 20.49 302 SER A O 1
ATOM 2351 N N . PRO A 1 303 ? 43.602 17.688 68.690 1.00 18.66 303 PRO A N 1
ATOM 2352 C CA . PRO A 1 303 ? 44.638 18.682 68.972 1.00 20.45 303 PRO A CA 1
ATOM 2353 C C . PRO A 1 303 ? 44.063 20.096 69.286 1.00 18.66 303 PRO A C 1
ATOM 2354 O O . PRO A 1 303 ? 44.667 20.835 70.047 1.00 20.03 303 PRO A O 1
ATOM 2358 N N . PHE A 1 304 ? 42.940 20.479 68.692 1.00 19.62 304 PHE A N 1
ATOM 2359 C CA . PHE A 1 304 ? 42.328 21.799 68.963 1.00 19.24 304 PHE A CA 1
ATOM 2360 C C . PHE A 1 304 ? 41.823 21.874 70.432 1.00 18.07 304 PHE A C 1
ATOM 2361 O O . PHE A 1 304 ? 42.078 22.823 71.169 1.00 17.11 304 PHE A O 1
ATOM 2369 N N . ARG A 1 305 ? 41.119 20.842 70.842 1.00 17.15 305 ARG A N 1
ATOM 2370 C CA . ARG A 1 305 ? 40.579 20.775 72.175 1.00 18.74 305 ARG A CA 1
ATOM 2371 C C . ARG A 1 305 ? 41.704 20.659 73.207 1.00 20.70 305 ARG A C 1
ATOM 2372 O O . ARG A 1 305 ? 41.573 21.155 74.333 1.00 20.50 305 ARG A O 1
ATOM 2380 N N . GLU A 1 306 ? 42.806 20.010 72.830 1.00 21.24 306 GLU A N 1
ATOM 2381 C CA . GLU A 1 306 ? 43.936 19.869 73.744 1.00 22.56 306 GLU A CA 1
ATOM 2382 C C . GLU A 1 306 ? 44.496 21.266 74.005 1.00 24.27 306 GLU A C 1
ATOM 2383 O O . GLU A 1 306 ? 44.737 21.648 75.155 1.00 24.39 306 GLU A O 1
ATOM 2389 N N . PHE A 1 307 ? 44.653 22.036 72.931 1.00 23.54 307 PHE A N 1
ATOM 2390 C CA . PHE A 1 307 ? 45.166 23.404 73.012 1.00 23.62 307 PHE A CA 1
ATOM 2391 C C . PHE A 1 307 ? 44.258 24.353 73.820 1.00 25.03 307 PHE A C 1
ATOM 2392 O O . PHE A 1 307 ? 44.724 25.109 74.696 1.00 23.35 307 PHE A O 1
ATOM 2400 N N . GLN A 1 308 ? 42.962 24.295 73.533 1.00 26.21 308 GLN A N 1
ATOM 2401 C CA . GLN A 1 308 ? 41.988 25.159 74.200 1.00 26.17 308 GLN A CA 1
ATOM 2402 C C . GLN A 1 308 ? 41.922 24.832 75.693 1.00 26.34 308 GLN A C 1
ATOM 2403 O O . GLN A 1 308 ? 41.775 25.718 76.527 1.00 25.51 308 GLN A O 1
ATOM 2409 N N . ARG A 1 309 ? 42.064 23.546 75.995 1.00 26.68 309 ARG A N 1
ATOM 2410 C CA . ARG A 1 309 ? 42.015 23.015 77.349 1.00 24.54 309 ARG A CA 1
ATOM 2411 C C . ARG A 1 309 ? 43.321 23.332 78.069 1.00 26.50 309 ARG A C 1
ATOM 2412 O O . ARG A 1 309 ? 43.331 23.576 79.283 1.00 26.07 309 ARG A O 1
ATOM 2420 N N . TRP A 1 310 ? 44.415 23.370 77.311 1.00 25.28 310 TRP A N 1
ATOM 2421 C CA . TRP A 1 310 ? 45.737 23.664 77.873 1.00 24.91 310 TRP A CA 1
ATOM 2422 C C . TRP A 1 310 ? 45.820 25.048 78.506 1.00 25.07 310 TRP A C 1
ATOM 2423 O O . TRP A 1 310 ? 46.547 25.246 79.490 1.00 23.51 310 TRP A O 1
ATOM 2434 N N . LYS A 1 311 ? 45.081 25.999 77.926 1.00 25.03 311 LYS A N 1
ATOM 2435 C CA . LYS A 1 311 ? 45.098 27.386 78.400 1.00 23.52 311 LYS A CA 1
ATOM 2436 C C . LYS A 1 311 ? 44.533 27.541 79.798 1.00 23.90 311 LYS A C 1
ATOM 2437 O O . LYS A 1 311 ? 44.843 28.518 80.467 1.00 23.81 311 LYS A O 1
ATOM 2443 N N . HIS A 1 312 ? 43.743 26.573 80.249 1.00 24.05 312 HIS A N 1
ATOM 2444 C CA . HIS A 1 312 ? 43.142 26.646 81.579 1.00 26.36 312 HIS A CA 1
ATOM 2445 C C . HIS A 1 312 ? 44.057 26.209 82.706 1.00 28.06 312 HIS A C 1
ATOM 2446 O O . HIS A 1 312 ? 43.722 26.422 83.870 1.00 29.53 312 HIS A O 1
ATOM 2453 N N . HIS A 1 313 ? 45.199 25.605 82.379 1.00 28.10 313 HIS A N 1
ATOM 2454 C CA . HIS A 1 313 ? 46.125 25.169 83.417 1.00 29.21 313 HIS A CA 1
ATOM 2455 C C . HIS A 1 313 ? 46.400 26.372 84.321 1.00 30.75 313 HIS A C 1
ATOM 2456 O O . HIS A 1 313 ? 46.568 27.501 83.842 1.00 31.31 313 HIS A O 1
ATOM 2463 N N . PRO A 1 314 ? 46.466 26.147 85.638 1.00 30.41 314 PRO A N 1
ATOM 2464 C CA . PRO A 1 314 ? 46.702 27.263 86.552 1.00 29.92 314 PRO A CA 1
ATOM 2465 C C . PRO A 1 314 ? 47.935 28.107 86.373 1.00 30.24 314 PRO A C 1
ATOM 2466 O O . PRO A 1 314 ? 47.995 29.230 86.878 1.00 32.61 314 PRO A O 1
ATOM 2470 N N . SER A 1 315 ? 48.912 27.628 85.629 1.00 29.79 315 SER A N 1
ATOM 2471 C CA . SER A 1 315 ? 50.101 28.444 85.465 1.00 28.20 315 SER A CA 1
ATOM 2472 C C . SER A 1 315 ? 49.963 29.320 84.254 1.00 28.59 315 SER A C 1
ATOM 2473 O O . SER A 1 315 ? 50.791 30.188 84.028 1.00 30.00 315 SER A O 1
ATOM 2476 N N . ILE A 1 316 ? 48.923 29.091 83.468 1.00 29.01 316 ILE A N 1
ATOM 2477 C CA . ILE A 1 316 ? 48.737 29.875 82.268 1.00 31.44 316 ILE A CA 1
ATOM 2478 C C . ILE A 1 316 ? 47.491 30.769 82.258 1.00 32.51 316 ILE A C 1
ATOM 2479 O O . ILE A 1 316 ? 47.585 31.934 81.878 1.00 34.38 316 ILE A O 1
ATOM 2484 N N . LYS A 1 317 ? 46.359 30.244 82.706 1.00 33.08 317 LYS A N 1
ATOM 2485 C CA . LYS A 1 317 ? 45.106 30.994 82.711 1.00 33.69 317 LYS A CA 1
ATOM 2486 C C . LYS A 1 317 ? 45.206 32.394 83.297 1.00 32.93 317 LYS A C 1
ATOM 2487 O O . LYS A 1 317 ? 44.719 33.337 82.704 1.00 33.67 317 LYS A O 1
ATOM 2493 N N . PRO A 1 318 ? 45.848 32.553 84.474 1.00 32.07 318 PRO A N 1
ATOM 2494 C CA . PRO A 1 318 ? 45.940 33.914 85.037 1.00 30.50 318 PRO A CA 1
ATOM 2495 C C . PRO A 1 318 ? 46.587 34.903 84.075 1.00 29.97 318 PRO A C 1
ATOM 2496 O O . PRO A 1 318 ? 46.276 36.090 84.074 1.00 31.37 318 PRO A O 1
ATOM 2500 N N . THR A 1 319 ? 47.490 34.419 83.260 1.00 29.38 319 THR A N 1
ATOM 2501 C CA . THR A 1 319 ? 48.175 35.284 82.331 1.00 29.52 319 THR A CA 1
ATOM 2502 C C . THR A 1 319 ? 47.226 35.814 81.245 1.00 29.41 319 THR A C 1
ATOM 2503 O O . THR A 1 319 ? 47.339 36.954 80.792 1.00 28.32 319 THR A O 1
ATOM 2507 N N . LEU A 1 320 ? 46.286 34.994 80.796 1.00 30.15 320 LEU A N 1
ATOM 2508 C CA . LEU A 1 320 ? 45.398 35.496 79.769 1.00 30.89 320 LEU A CA 1
ATOM 2509 C C . LEU A 1 320 ? 44.045 35.974 80.293 1.00 30.34 320 LEU A C 1
ATOM 2510 O O . LEU A 1 320 ? 43.184 36.398 79.525 1.00 28.38 320 LEU A O 1
ATOM 2515 N N . GLU A 1 321 ? 43.906 35.970 81.615 1.00 30.46 321 GLU A N 1
ATOM 2516 C CA . GLU A 1 321 ? 42.689 36.419 82.260 1.00 31.02 321 GLU A CA 1
ATOM 2517 C C . GLU A 1 321 ? 42.552 37.921 82.014 1.00 30.45 321 GLU A C 1
ATOM 2518 O O . GLU A 1 321 ? 43.488 38.690 82.220 1.00 28.24 321 GLU A O 1
ATOM 2524 N N . GLY A 1 322 ? 41.384 38.327 81.535 1.00 30.15 322 GLY A N 1
ATOM 2525 C CA . GLY A 1 322 ? 41.168 39.721 81.235 1.00 27.55 322 GLY A CA 1
ATOM 2526 C C . GLY A 1 322 ? 41.779 40.058 79.886 1.00 27.63 322 GLY A C 1
ATOM 2527 O O . GLY A 1 322 ? 41.840 41.220 79.478 1.00 29.50 322 GLY A O 1
ATOM 2528 N N . GLY A 1 323 ? 42.239 39.040 79.181 1.00 26.48 323 GLY A N 1
ATOM 2529 C CA . GLY A 1 323 ? 42.855 39.267 77.892 1.00 24.07 323 GLY A CA 1
ATOM 2530 C C . GLY A 1 323 ? 41.878 39.139 76.744 1.00 23.39 323 GLY A C 1
ATOM 2531 O O . GLY A 1 323 ? 40.739 38.766 76.923 1.00 25.09 323 GLY A O 1
ATOM 2532 N N . LYS A 1 324 ? 42.361 39.422 75.553 1.00 24.00 324 LYS A N 1
ATOM 2533 C CA . LYS A 1 324 ? 41.564 39.386 74.337 1.00 24.52 324 LYS A CA 1
ATOM 2534 C C . LYS A 1 324 ? 42.269 38.520 73.276 1.00 24.30 324 LYS A C 1
ATOM 2535 O O . LYS A 1 324 ? 43.465 38.706 73.009 1.00 25.86 324 LYS A O 1
ATOM 2541 N N . ARG A 1 325 ? 41.551 37.562 72.693 1.00 20.87 325 ARG A N 1
ATOM 2542 C CA . ARG A 1 325 ? 42.149 36.720 71.656 1.00 22.10 325 ARG A CA 1
ATOM 2543 C C . ARG A 1 325 ? 41.806 37.363 70.304 1.00 22.81 325 ARG A C 1
ATOM 2544 O O . ARG A 1 325 ? 40.629 37.505 69.976 1.00 24.14 325 ARG A O 1
ATOM 2552 N N . ILE A 1 326 ? 42.825 37.742 69.536 1.00 20.51 326 ILE A N 1
ATOM 2553 C CA . ILE A 1 326 ? 42.599 38.412 68.267 1.00 24.01 326 ILE A CA 1
ATOM 2554 C C . ILE A 1 326 ? 42.875 37.671 66.956 1.00 24.23 326 ILE A C 1
ATOM 2555 O O . ILE A 1 326 ? 42.608 38.202 65.881 1.00 28.01 326 ILE A O 1
ATOM 2560 N N . ALA A 1 327 ? 43.407 36.465 67.014 1.00 23.60 327 ALA A N 1
ATOM 2561 C CA . ALA A 1 327 ? 43.683 35.733 65.802 1.00 22.00 327 ALA A CA 1
ATOM 2562 C C . ALA A 1 327 ? 43.864 34.258 66.141 1.00 22.21 327 ALA A C 1
ATOM 2563 O O . ALA A 1 327 ? 44.185 33.923 67.288 1.00 22.47 327 ALA A O 1
ATOM 2565 N N . TYR A 1 328 ? 43.671 33.396 65.142 1.00 18.14 328 TYR A N 1
ATOM 2566 C CA . TYR A 1 328 ? 43.803 31.954 65.306 1.00 17.11 328 TYR A CA 1
ATOM 2567 C C . TYR A 1 328 ? 44.280 31.356 63.973 1.00 20.09 328 TYR A C 1
ATOM 2568 O O . TYR A 1 328 ? 43.854 31.792 62.890 1.00 19.87 328 TYR A O 1
ATOM 2577 N N . GLY A 1 329 ? 45.148 30.352 64.055 1.00 19.78 329 GLY A N 1
ATOM 2578 C CA . GLY A 1 329 ? 45.635 29.693 62.854 1.00 18.03 329 GLY A CA 1
ATOM 2579 C C . GLY A 1 329 ? 46.220 28.335 63.220 1.00 20.83 329 GLY A C 1
ATOM 2580 O O . GLY A 1 329 ? 46.424 28.014 64.402 1.00 20.75 329 GLY A O 1
ATOM 2581 N N . ALA A 1 330 ? 46.512 27.535 62.208 1.00 19.02 330 ALA A N 1
ATOM 2582 C CA . ALA A 1 330 ? 47.079 26.222 62.431 1.00 17.25 330 ALA A CA 1
ATOM 2583 C C . ALA A 1 330 ? 47.918 25.817 61.217 1.00 18.42 330 ALA A C 1
ATOM 2584 O O . ALA A 1 330 ? 47.558 26.142 60.098 1.00 18.87 330 ALA A O 1
ATOM 2586 N N . ARG A 1 331 ? 49.021 25.107 61.443 1.00 17.19 331 ARG A N 1
ATOM 2587 C CA . ARG A 1 331 ? 49.876 24.665 60.351 1.00 19.04 331 ARG A CA 1
ATOM 2588 C C . ARG A 1 331 ? 50.514 23.367 60.845 1.00 18.97 331 ARG A C 1
ATOM 2589 O O . ARG A 1 331 ? 50.815 23.253 62.033 1.00 18.69 331 ARG A O 1
ATOM 2597 N N . ALA A 1 332 ? 50.751 22.432 59.934 1.00 16.58 332 ALA A N 1
ATOM 2598 C CA . ALA A 1 332 ? 51.563 21.273 60.274 1.00 18.29 332 ALA A CA 1
ATOM 2599 C C . ALA A 1 332 ? 53.049 21.616 60.195 1.00 18.33 332 ALA A C 1
ATOM 2600 O O . ALA A 1 332 ? 53.449 22.531 59.461 1.00 20.50 332 ALA A O 1
ATOM 2602 N N . LEU A 1 333 ? 53.857 20.900 60.956 1.00 16.14 333 LEU A N 1
ATOM 2603 C CA . LEU A 1 333 ? 55.280 21.117 60.935 1.00 16.06 333 LEU A CA 1
ATOM 2604 C C . LEU A 1 333 ? 56.009 19.796 60.863 1.00 16.07 333 LEU A C 1
ATOM 2605 O O . LEU A 1 333 ? 55.445 18.734 61.119 1.00 17.28 333 LEU A O 1
ATOM 2610 N N . ASN A 1 334 ? 57.267 19.843 60.474 1.00 17.80 334 ASN A N 1
ATOM 2611 C CA . ASN A 1 334 ? 58.051 18.615 60.407 1.00 20.98 334 ASN A CA 1
ATOM 2612 C C . ASN A 1 334 ? 58.717 18.313 61.745 1.00 21.75 334 ASN A C 1
ATOM 2613 O O . ASN A 1 334 ? 59.120 19.235 62.478 1.00 20.56 334 ASN A O 1
ATOM 2618 N N . GLU A 1 335 ? 58.801 17.024 62.066 1.00 21.33 335 GLU A N 1
ATOM 2619 C CA . GLU A 1 335 ? 59.531 16.613 63.246 1.00 23.96 335 GLU A CA 1
ATOM 2620 C C . GLU A 1 335 ? 60.361 15.342 63.008 1.00 22.71 335 GLU A C 1
ATOM 2621 O O . GLU A 1 335 ? 61.016 14.807 63.930 1.00 22.42 335 GLU A O 1
ATOM 2627 N N . GLY A 1 336 ? 60.415 14.939 61.734 1.00 20.05 336 GLY A N 1
ATOM 2628 C CA . GLY A 1 336 ? 61.184 13.765 61.344 1.00 20.19 336 GLY A CA 1
ATOM 2629 C C . GLY A 1 336 ? 62.677 14.069 61.308 1.00 20.62 336 GLY A C 1
ATOM 2630 O O . GLY A 1 336 ? 63.519 13.178 61.333 1.00 20.46 336 GLY A O 1
ATOM 2631 N N . GLY A 1 337 ? 62.995 15.347 61.219 1.00 21.81 337 GLY A N 1
ATOM 2632 C CA . GLY A 1 337 ? 64.370 15.784 61.208 1.00 21.00 337 GLY A CA 1
ATOM 2633 C C . GLY A 1 337 ? 65.277 15.125 60.191 1.00 23.50 337 GLY A C 1
ATOM 2634 O O . GLY A 1 337 ? 64.864 14.759 59.078 1.00 24.54 337 GLY A O 1
ATOM 2635 N N . PHE A 1 338 ? 66.529 14.997 60.605 1.00 20.76 338 PHE A N 1
ATOM 2636 C CA . PHE A 1 338 ? 67.607 14.425 59.810 1.00 21.49 338 PHE A CA 1
ATOM 2637 C C . PHE A 1 338 ? 67.359 13.102 59.067 1.00 21.74 338 PHE A C 1
ATOM 2638 O O . PHE A 1 338 ? 67.760 12.947 57.908 1.00 19.86 338 PHE A O 1
ATOM 2646 N N . GLN A 1 339 ? 66.731 12.147 59.747 1.00 21.78 339 GLN A N 1
ATOM 2647 C CA . GLN A 1 339 ? 66.466 10.825 59.172 1.00 21.51 339 GLN A CA 1
ATOM 2648 C C . GLN A 1 339 ? 65.500 10.881 58.011 1.00 21.22 339 GLN A C 1
ATOM 2649 O O . GLN A 1 339 ? 65.516 10.000 57.153 1.00 24.82 339 GLN A O 1
ATOM 2655 N N . SER A 1 340 ? 64.692 11.935 57.979 1.00 21.49 340 SER A N 1
ATOM 2656 C CA . SER A 1 340 ? 63.655 12.123 56.962 1.00 22.57 340 SER A CA 1
ATOM 2657 C C . SER A 1 340 ? 63.991 13.007 55.759 1.00 22.20 340 SER A C 1
ATOM 2658 O O . SER A 1 340 ? 63.128 13.237 54.914 1.00 24.32 340 SER A O 1
ATOM 2661 N N . ILE A 1 341 ? 65.208 13.518 55.659 1.00 23.08 341 ILE A N 1
ATOM 2662 C CA . ILE A 1 341 ? 65.535 14.373 54.514 1.00 22.91 341 ILE A CA 1
ATOM 2663 C C . ILE A 1 341 ? 65.715 13.577 53.186 1.00 23.15 341 ILE A C 1
ATOM 2664 O O . ILE A 1 341 ? 66.634 12.766 53.033 1.00 23.32 341 ILE A O 1
ATOM 2669 N N . PRO A 1 342 ? 64.849 13.833 52.199 1.00 24.22 342 PRO A N 1
ATOM 2670 C CA . PRO A 1 342 ? 64.901 13.153 50.902 1.00 22.85 342 PRO A CA 1
ATOM 2671 C C . PRO A 1 342 ? 65.987 13.776 49.998 1.00 20.64 342 PRO A C 1
ATOM 2672 O O . PRO A 1 342 ? 66.745 14.650 50.429 1.00 22.99 342 PRO A O 1
ATOM 2676 N N . LYS A 1 343 ? 66.106 13.253 48.787 1.00 20.49 343 LYS A N 1
ATOM 2677 C CA . LYS A 1 343 ? 67.052 13.762 47.814 1.00 21.22 343 LYS A CA 1
ATOM 2678 C C . LYS A 1 343 ? 66.402 15.076 47.430 1.00 21.25 343 LYS A C 1
ATOM 2679 O O . LYS A 1 343 ? 65.210 15.103 47.162 1.00 24.03 343 LYS A O 1
ATOM 2685 N N . LEU A 1 344 ? 67.170 16.155 47.397 1.00 22.73 344 LEU A N 1
ATOM 2686 C CA . LEU A 1 344 ? 66.613 17.476 47.112 1.00 24.28 344 LEU A CA 1
ATOM 2687 C C . LEU A 1 344 ? 66.758 17.970 45.676 1.00 25.38 344 LEU A C 1
ATOM 2688 O O . LEU A 1 344 ? 66.407 19.115 45.363 1.00 26.85 344 LEU A O 1
ATOM 2693 N N . THR A 1 345 ? 67.206 17.102 44.792 1.00 24.35 345 THR A N 1
ATOM 2694 C CA . THR A 1 345 ? 67.456 17.535 43.454 1.00 27.16 345 THR A CA 1
ATOM 2695 C C . THR A 1 345 ? 66.962 16.590 42.380 1.00 28.97 345 THR A C 1
ATOM 2696 O O . THR A 1 345 ? 66.833 15.383 42.584 1.00 28.71 345 THR A O 1
ATOM 2700 N N . PHE A 1 346 ? 66.652 17.152 41.226 1.00 28.40 346 PHE A N 1
ATOM 2701 C CA . PHE A 1 346 ? 66.206 16.327 40.116 1.00 30.45 346 PHE A CA 1
ATOM 2702 C C . PHE A 1 346 ? 66.294 17.172 38.873 1.00 31.99 346 PHE A C 1
ATOM 2703 O O . PHE A 1 346 ? 66.403 18.397 38.956 1.00 32.35 346 PHE A O 1
ATOM 2711 N N . PRO A 1 347 ? 66.282 16.534 37.692 1.00 33.83 347 PRO A N 1
ATOM 2712 C CA . PRO A 1 347 ? 66.368 17.305 36.442 1.00 33.70 347 PRO A CA 1
ATOM 2713 C C . PRO A 1 347 ? 65.239 18.319 36.347 1.00 34.18 347 PRO A C 1
ATOM 2714 O O . PRO A 1 347 ? 64.057 17.951 36.298 1.00 34.62 347 PRO A O 1
ATOM 2718 N N . GLY A 1 348 ? 65.613 19.591 36.330 1.00 34.92 348 GLY A N 1
ATOM 2719 C CA . GLY A 1 348 ? 64.647 20.667 36.223 1.00 34.79 348 GLY A CA 1
ATOM 2720 C C . GLY A 1 348 ? 64.164 21.345 37.505 1.00 32.67 348 GLY A C 1
ATOM 2721 O O . GLY A 1 348 ? 63.386 22.291 37.400 1.00 33.48 348 GLY A O 1
ATOM 2722 N N . GLY A 1 349 ? 64.612 20.902 38.686 1.00 32.27 349 GLY A N 1
ATOM 2723 C CA . GLY A 1 349 ? 64.142 21.514 39.928 1.00 31.05 349 GLY A CA 1
ATOM 2724 C C . GLY A 1 349 ? 64.838 21.160 41.241 1.00 31.03 349 GLY A C 1
ATOM 2725 O O . GLY A 1 349 ? 65.609 20.206 41.319 1.00 30.58 349 GLY A O 1
ATOM 2726 N N . LEU A 1 350 ? 64.518 21.936 42.281 1.00 31.36 350 LEU A N 1
ATOM 2727 C CA . LEU A 1 350 ? 65.114 21.798 43.623 1.00 30.21 350 LEU A CA 1
ATOM 2728 C C . LEU A 1 350 ? 64.052 21.891 44.708 1.00 27.88 350 LEU A C 1
ATOM 2729 O O . LEU A 1 350 ? 63.034 22.529 44.517 1.00 27.58 350 LEU A O 1
ATOM 2734 N N . LEU A 1 351 ? 64.350 21.305 45.862 1.00 25.46 351 LEU A N 1
ATOM 2735 C CA . LEU A 1 351 ? 63.486 21.345 47.029 1.00 23.34 351 LEU A CA 1
ATOM 2736 C C . LEU A 1 351 ? 64.237 22.075 48.151 1.00 25.11 351 LEU A C 1
ATOM 2737 O O . LEU A 1 351 ? 65.393 21.753 48.452 1.00 24.73 351 LEU A O 1
ATOM 2742 N N . ILE A 1 352 ? 63.585 23.075 48.744 1.00 23.94 352 ILE A N 1
ATOM 2743 C CA . ILE A 1 352 ? 64.190 23.824 49.843 1.00 22.43 352 ILE A CA 1
ATOM 2744 C C . ILE A 1 352 ? 63.185 24.052 50.973 1.00 22.13 352 ILE A C 1
ATOM 2745 O O . ILE A 1 352 ? 61.990 23.800 50.806 1.00 21.53 352 ILE A O 1
ATOM 2750 N N . GLY A 1 353 ? 63.674 24.512 52.120 1.00 18.86 353 GLY A N 1
ATOM 2751 C CA . GLY A 1 353 ? 62.777 24.777 53.232 1.00 20.52 353 GLY A CA 1
ATOM 2752 C C . GLY A 1 353 ? 62.099 23.574 53.876 1.00 20.23 353 GLY A C 1
ATOM 2753 O O . GLY A 1 353 ? 62.560 22.450 53.778 1.00 20.19 353 GLY A O 1
ATOM 2754 N N . CYS A 1 354 ? 60.967 23.797 54.521 1.00 20.41 354 CYS A N 1
ATOM 2755 C CA . CYS A 1 354 ? 60.327 22.695 55.198 1.00 21.01 354 CYS A CA 1
ATOM 2756 C C . CYS A 1 354 ? 59.569 21.688 54.351 1.00 21.71 354 CYS A C 1
ATOM 2757 O O . CYS A 1 354 ? 59.039 20.701 54.886 1.00 20.29 354 CYS A O 1
ATOM 2760 N N . SER A 1 355 ? 59.538 21.924 53.051 1.00 22.17 355 SER A N 1
ATOM 2761 C CA . SER A 1 355 ? 58.901 21.015 52.114 1.00 21.67 355 SER A CA 1
ATOM 2762 C C . SER A 1 355 ? 59.748 19.754 52.240 1.00 22.49 355 SER A C 1
ATOM 2763 O O . SER A 1 355 ? 59.237 18.669 52.487 1.00 22.83 355 SER A O 1
ATOM 2766 N N . PRO A 1 356 ? 61.078 19.890 52.061 1.00 22.72 356 PRO A N 1
ATOM 2767 C CA . PRO A 1 356 ? 61.885 18.671 52.213 1.00 21.29 356 PRO A CA 1
ATOM 2768 C C . PRO A 1 356 ? 62.060 18.478 53.712 1.00 21.32 356 PRO A C 1
ATOM 2769 O O . PRO A 1 356 ? 62.115 17.349 54.225 1.00 22.15 356 PRO A O 1
ATOM 2773 N N . GLY A 1 357 ? 62.168 19.594 54.395 1.00 20.59 357 GLY A N 1
ATOM 2774 C CA . GLY A 1 357 ? 62.268 19.539 55.831 1.00 21.68 357 GLY A CA 1
ATOM 2775 C C . GLY A 1 357 ? 63.618 19.642 56.491 1.00 21.11 357 GLY A C 1
ATOM 2776 O O . GLY A 1 357 ? 64.345 18.652 56.533 1.00 22.79 357 GLY A O 1
ATOM 2777 N N . PHE A 1 358 ? 63.930 20.823 57.023 1.00 20.38 358 PHE A N 1
ATOM 2778 C CA . PHE A 1 358 ? 65.184 21.060 57.756 1.00 21.79 358 PHE A CA 1
ATOM 2779 C C . PHE A 1 358 ? 64.891 21.575 59.161 1.00 21.91 358 PHE A C 1
ATOM 2780 O O . PHE A 1 358 ? 65.654 22.352 59.722 1.00 24.06 358 PHE A O 1
ATOM 2788 N N . MET A 1 359 ? 63.798 21.113 59.742 1.00 22.55 359 MET A N 1
ATOM 2789 C CA . MET A 1 359 ? 63.422 21.584 61.069 1.00 22.62 359 MET A CA 1
ATOM 2790 C C . MET A 1 359 ? 64.170 20.954 62.225 1.00 21.24 359 MET A C 1
ATOM 2791 O O . MET A 1 359 ? 64.276 19.746 62.309 1.00 22.63 359 MET A O 1
ATOM 2796 N N . ASN A 1 360 ? 64.677 21.782 63.128 1.00 22.16 360 ASN A N 1
ATOM 2797 C CA . ASN A 1 360 ? 65.357 21.283 64.327 1.00 21.96 360 ASN A CA 1
ATOM 2798 C C . ASN A 1 360 ? 64.213 21.142 65.321 1.00 22.83 360 ASN A C 1
ATOM 2799 O O . ASN A 1 360 ? 63.779 22.140 65.891 1.00 24.26 360 ASN A O 1
ATOM 2804 N N . VAL A 1 361 ? 63.717 19.930 65.550 1.00 22.68 361 VAL A N 1
ATOM 2805 C CA . VAL A 1 361 ? 62.565 19.843 66.435 1.00 27.03 361 VAL A CA 1
ATOM 2806 C C . VAL A 1 361 ? 62.722 20.170 67.904 1.00 27.04 361 VAL A C 1
ATOM 2807 O O . VAL A 1 361 ? 61.817 20.745 68.496 1.00 30.10 361 VAL A O 1
ATOM 2811 N N . PRO A 1 362 ? 63.868 19.832 68.512 1.00 29.55 362 PRO A N 1
ATOM 2812 C CA . PRO A 1 362 ? 64.031 20.147 69.946 1.00 30.30 362 PRO A CA 1
ATOM 2813 C C . PRO A 1 362 ? 64.222 21.642 70.225 1.00 32.52 362 PRO A C 1
ATOM 2814 O O . PRO A 1 362 ? 63.973 22.122 71.333 1.00 33.69 362 PRO A O 1
ATOM 2818 N N . LYS A 1 363 ? 64.591 22.376 69.192 1.00 32.97 363 LYS A N 1
ATOM 2819 C CA . LYS A 1 363 ? 64.794 23.808 69.293 1.00 33.49 363 LYS A CA 1
ATOM 2820 C C . LYS A 1 363 ? 63.493 24.474 68.825 1.00 33.55 363 LYS A C 1
ATOM 2821 O O . LYS A 1 363 ? 63.248 25.642 69.122 1.00 32.99 363 LYS A O 1
ATOM 2827 N N . ILE A 1 364 ? 62.684 23.686 68.118 1.00 30.89 364 ILE A N 1
ATOM 2828 C CA . ILE A 1 364 ? 61.448 24.128 67.479 1.00 30.13 364 ILE A CA 1
ATOM 2829 C C . ILE A 1 364 ? 61.820 25.232 66.485 1.00 29.67 364 ILE A C 1
ATOM 2830 O O . ILE A 1 364 ? 61.196 26.288 66.428 1.00 30.93 364 ILE A O 1
ATOM 2835 N N . LYS A 1 365 ? 62.841 24.979 65.688 1.00 27.08 365 LYS A N 1
ATOM 2836 C CA . LYS A 1 365 ? 63.263 25.972 64.738 1.00 25.56 365 LYS A CA 1
ATOM 2837 C C . LYS A 1 365 ? 63.551 25.390 63.363 1.00 25.07 365 LYS A C 1
ATOM 2838 O O . LYS A 1 365 ? 64.337 24.439 63.205 1.00 27.51 365 LYS A O 1
ATOM 2844 N N . GLY A 1 366 ? 62.908 25.961 62.359 1.00 21.37 366 GLY A N 1
ATOM 2845 C CA . GLY A 1 366 ? 63.136 25.487 61.012 1.00 20.92 366 GLY A CA 1
ATOM 2846 C C . GLY A 1 366 ? 63.238 26.638 60.039 1.00 21.11 366 GLY A C 1
ATOM 2847 O O . GLY A 1 366 ? 63.450 26.431 58.841 1.00 22.55 366 GLY A O 1
ATOM 2848 N N . THR A 1 367 ? 63.113 27.853 60.549 1.00 19.84 367 THR A N 1
ATOM 2849 C CA . THR A 1 367 ? 63.155 29.030 59.693 1.00 23.72 367 THR A CA 1
ATOM 2850 C C . THR A 1 367 ? 64.552 29.439 59.281 1.00 24.24 367 THR A C 1
ATOM 2851 O O . THR A 1 367 ? 64.777 29.815 58.140 1.00 25.43 367 THR A O 1
ATOM 2855 N N . HIS A 1 368 ? 65.484 29.378 60.219 1.00 25.59 368 HIS A N 1
ATOM 2856 C CA . HIS A 1 368 ? 66.858 29.745 59.918 1.00 26.67 368 HIS A CA 1
ATOM 2857 C C . HIS A 1 368 ? 67.450 28.763 58.891 1.00 27.10 368 HIS A C 1
ATOM 2858 O O . HIS A 1 368 ? 68.095 29.206 57.937 1.00 26.58 368 HIS A O 1
ATOM 2865 N N . THR A 1 369 ? 67.213 27.453 59.069 1.00 25.01 369 THR A N 1
ATOM 2866 C CA . THR A 1 369 ? 67.720 26.437 58.127 1.00 23.28 369 THR A CA 1
ATOM 2867 C C . THR A 1 369 ? 66.998 26.499 56.780 1.00 24.49 369 THR A C 1
ATOM 2868 O O . THR A 1 369 ? 67.582 26.177 55.734 1.00 27.17 369 THR A O 1
ATOM 2872 N N . ALA A 1 370 ? 65.727 26.894 56.792 1.00 22.99 370 ALA A N 1
ATOM 2873 C CA . ALA A 1 370 ? 64.983 27.007 55.545 1.00 21.83 370 ALA A CA 1
ATOM 2874 C C . ALA A 1 370 ? 65.563 28.178 54.790 1.00 21.19 370 ALA A C 1
ATOM 2875 O O . ALA A 1 370 ? 65.681 28.143 53.577 1.00 19.06 370 ALA A O 1
ATOM 2877 N N . MET A 1 371 ? 65.946 29.221 55.513 1.00 22.09 371 MET A N 1
ATOM 2878 C CA . MET A 1 371 ? 66.540 30.380 54.855 1.00 25.05 371 MET A CA 1
ATOM 2879 C C . MET A 1 371 ? 67.881 30.023 54.219 1.00 26.34 371 MET A C 1
ATOM 2880 O O . MET A 1 371 ? 68.133 30.339 53.043 1.00 28.79 371 MET A O 1
ATOM 2885 N N . LYS A 1 372 ? 68.735 29.358 54.993 1.00 26.42 372 LYS A N 1
ATOM 2886 C CA . LYS A 1 372 ? 70.050 28.981 54.494 1.00 26.88 372 LYS A CA 1
ATOM 2887 C C . LYS A 1 372 ? 69.971 28.073 53.278 1.00 26.07 372 LYS A C 1
ATOM 2888 O O . LYS A 1 372 ? 70.804 28.180 52.376 1.00 26.04 372 LYS A O 1
ATOM 2894 N N . SER A 1 373 ? 68.984 27.184 53.253 1.00 23.88 373 SER A N 1
ATOM 2895 C CA . SER A 1 373 ? 68.841 26.294 52.117 1.00 23.17 373 SER A CA 1
ATOM 2896 C C . SER A 1 373 ? 68.467 27.106 50.873 1.00 24.86 373 SER A C 1
ATOM 2897 O O . SER A 1 373 ? 68.872 26.767 49.757 1.00 24.54 373 SER A O 1
ATOM 2900 N N . GLY A 1 374 ? 67.699 28.176 51.076 1.00 25.77 374 GLY A N 1
ATOM 2901 C CA . GLY A 1 374 ? 67.291 29.030 49.971 1.00 28.15 374 GLY A CA 1
ATOM 2902 C C . GLY A 1 374 ? 68.483 29.837 49.464 1.00 30.97 374 GLY A C 1
ATOM 2903 O O . GLY A 1 374 ? 68.639 30.080 48.250 1.00 31.21 374 GLY A O 1
ATOM 2904 N N . THR A 1 375 ? 69.327 30.255 50.400 1.00 30.37 375 THR A N 1
ATOM 2905 C CA . THR A 1 375 ? 70.522 31.012 50.065 1.00 30.77 375 THR A CA 1
ATOM 2906 C C . THR A 1 375 ? 71.474 30.133 49.245 1.00 32.12 375 THR A C 1
ATOM 2907 O O . THR A 1 375 ? 72.031 30.583 48.236 1.00 32.12 375 THR A O 1
ATOM 2911 N N . LEU A 1 376 ? 71.639 28.878 49.677 1.00 30.46 376 LEU A N 1
ATOM 2912 C CA . LEU A 1 376 ? 72.549 27.959 49.007 1.00 29.49 376 LEU A CA 1
ATOM 2913 C C . LEU A 1 376 ? 72.041 27.497 47.655 1.00 31.48 376 LEU A C 1
ATOM 2914 O O . LEU A 1 376 ? 72.818 27.392 46.705 1.00 32.51 376 LEU A O 1
ATOM 2919 N N . ALA A 1 377 ? 70.745 27.227 47.556 1.00 29.99 377 ALA A N 1
ATOM 2920 C CA . ALA A 1 377 ? 70.203 26.778 46.295 1.00 30.08 377 ALA A CA 1
ATOM 2921 C C . ALA A 1 377 ? 70.383 27.885 45.259 1.00 32.04 377 ALA A C 1
ATOM 2922 O O . ALA A 1 377 ? 70.648 27.608 44.083 1.00 31.74 377 ALA A O 1
ATOM 2924 N N . ALA A 1 378 ? 70.261 29.136 45.709 1.00 31.81 378 ALA A N 1
ATOM 2925 C CA . ALA A 1 378 ? 70.415 30.290 44.817 1.00 32.08 378 ALA A CA 1
ATOM 2926 C C . ALA A 1 378 ? 71.848 30.383 44.304 1.00 31.51 378 ALA A C 1
ATOM 2927 O O . ALA A 1 378 ? 72.089 30.453 43.099 1.00 32.09 378 ALA A O 1
ATOM 2929 N N . GLU A 1 379 ? 72.789 30.392 45.234 1.00 30.34 379 GLU A N 1
ATOM 2930 C CA . GLU A 1 379 ? 74.177 30.493 44.879 1.00 31.66 379 GLU A CA 1
ATOM 2931 C C . GLU A 1 379 ? 74.538 29.398 43.879 1.00 34.20 379 GLU A C 1
ATOM 2932 O O . GLU A 1 379 ? 75.169 29.683 42.855 1.00 34.97 379 GLU A O 1
ATOM 2938 N N . SER A 1 380 ? 74.113 28.166 44.148 1.00 34.78 380 SER A N 1
ATOM 2939 C CA . SER A 1 380 ? 74.398 27.050 43.247 1.00 37.24 380 SER A CA 1
ATOM 2940 C C . SER A 1 380 ? 73.751 27.171 41.848 1.00 38.26 380 SER A C 1
ATOM 2941 O O . SER A 1 380 ? 74.373 26.822 40.842 1.00 39.57 380 SER A O 1
ATOM 2944 N N . ILE A 1 381 ? 72.515 27.651 41.783 1.00 37.55 381 ILE A N 1
ATOM 2945 C CA . ILE A 1 381 ? 71.821 27.796 40.523 1.00 36.96 381 ILE A CA 1
ATOM 2946 C C . ILE A 1 381 ? 72.482 28.885 39.694 1.00 38.87 381 ILE A C 1
ATOM 2947 O O . ILE A 1 381 ? 72.822 28.663 38.537 1.00 36.57 381 ILE A O 1
ATOM 2952 N N . PHE A 1 382 ? 72.659 30.062 40.283 1.00 41.44 382 PHE A N 1
ATOM 2953 C CA . PHE A 1 382 ? 73.279 31.174 39.570 1.00 44.98 382 PHE A CA 1
ATOM 2954 C C . PHE A 1 382 ? 74.587 30.618 39.068 1.00 47.85 382 PHE A C 1
ATOM 2955 O O . PHE A 1 382 ? 74.995 30.880 37.940 1.00 48.29 382 PHE A O 1
ATOM 2963 N N . ASN A 1 383 ? 75.228 29.814 39.900 1.00 51.13 383 ASN A N 1
ATOM 2964 C CA . ASN A 1 383 ? 76.498 29.243 39.507 1.00 54.50 383 ASN A CA 1
ATOM 2965 C C . ASN A 1 383 ? 76.426 28.425 38.213 1.00 56.96 383 ASN A C 1
ATOM 2966 O O . ASN A 1 383 ? 77.336 28.497 37.377 1.00 59.50 383 ASN A O 1
ATOM 2971 N N . GLN A 1 384 ? 75.346 27.669 38.036 1.00 58.00 384 GLN A N 1
ATOM 2972 C CA . GLN A 1 384 ? 75.190 26.850 36.832 1.00 58.79 384 GLN A CA 1
ATOM 2973 C C . GLN A 1 384 ? 74.690 27.651 35.625 1.00 59.02 384 GLN A C 1
ATOM 2974 O O . GLN A 1 384 ? 74.960 27.283 34.486 1.00 59.11 384 GLN A O 1
ATOM 2980 N N . LEU A 1 385 ? 74.011 28.762 35.872 1.00 59.65 385 LEU A N 1
ATOM 2981 C CA . LEU A 1 385 ? 73.497 29.609 34.804 1.00 61.07 385 LEU A CA 1
ATOM 2982 C C . LEU A 1 385 ? 74.651 30.480 34.276 1.00 62.18 385 LEU A C 1
ATOM 2983 O O . LEU A 1 385 ? 74.643 30.913 33.131 1.00 62.47 385 LEU A O 1
ATOM 2988 N N . THR A 1 386 ? 75.658 30.691 35.125 1.00 63.12 386 THR A N 1
ATOM 2989 C CA . THR A 1 386 ? 76.802 31.522 34.763 1.00 64.23 386 THR A CA 1
ATOM 2990 C C . THR A 1 386 ? 78.021 30.828 34.188 1.00 66.77 386 THR A C 1
ATOM 2991 O O . THR A 1 386 ? 79.110 31.391 34.214 1.00 67.78 386 THR A O 1
ATOM 2995 N N . SER A 1 387 ? 77.876 29.626 33.669 1.00 68.79 387 SER A N 1
ATOM 2996 C CA . SER A 1 387 ? 79.030 28.928 33.103 1.00 71.21 387 SER A CA 1
ATOM 2997 C C . SER A 1 387 ? 78.628 28.451 31.730 1.00 73.65 387 SER A C 1
ATOM 2998 O O . SER A 1 387 ? 77.715 29.004 31.135 1.00 74.16 387 SER A O 1
ATOM 3001 N N . GLU A 1 388 ? 79.372 27.477 31.216 1.00 76.47 388 GLU A N 1
ATOM 3002 C CA . GLU A 1 388 ? 79.026 26.780 29.973 1.00 77.65 388 GLU A CA 1
ATOM 3003 C C . GLU A 1 388 ? 78.908 25.470 30.728 1.00 78.11 388 GLU A C 1
ATOM 3004 O O . GLU A 1 388 ? 77.906 25.246 31.413 1.00 78.02 388 GLU A O 1
ATOM 3010 N N . ASN A 1 389 ? 79.963 24.655 30.693 1.00 77.77 389 ASN A N 1
ATOM 3011 C CA . ASN A 1 389 ? 79.992 23.367 31.414 1.00 75.18 389 ASN A CA 1
ATOM 3012 C C . ASN A 1 389 ? 78.587 22.783 31.543 1.00 72.90 389 ASN A C 1
ATOM 3013 O O . ASN A 1 389 ? 77.973 22.560 32.618 1.00 72.21 389 ASN A O 1
ATOM 3018 N N . LEU A 1 390 ? 78.112 22.579 30.326 1.00 71.16 390 LEU A N 1
ATOM 3019 C CA . LEU A 1 390 ? 76.818 22.069 29.922 1.00 67.74 390 LEU A CA 1
ATOM 3020 C C . LEU A 1 390 ? 76.482 20.614 30.236 1.00 66.33 390 LEU A C 1
ATOM 3021 O O . LEU A 1 390 ? 77.102 19.654 29.742 1.00 62.07 390 LEU A O 1
ATOM 3026 N N . GLN A 1 391 ? 75.426 20.478 31.033 1.00 61.43 391 GLN A N 1
ATOM 3027 C CA . GLN A 1 391 ? 74.934 19.162 31.414 1.00 63.49 391 GLN A CA 1
ATOM 3028 C C . GLN A 1 391 ? 73.667 18.953 30.603 1.00 63.38 391 GLN A C 1
ATOM 3029 O O . GLN A 1 391 ? 72.809 19.887 30.409 1.00 64.69 391 GLN A O 1
ATOM 3035 N N . SER A 1 392 ? 73.545 17.731 30.131 1.00 66.12 392 SER A N 1
ATOM 3036 C CA . SER A 1 392 ? 72.411 17.509 29.344 1.00 61.88 392 SER A CA 1
ATOM 3037 C C . SER A 1 392 ? 71.574 16.268 29.377 1.00 61.69 392 SER A C 1
ATOM 3038 O O . SER A 1 392 ? 71.791 15.264 30.070 1.00 59.93 392 SER A O 1
ATOM 3041 N N . LYS A 1 393 ? 70.707 16.413 28.389 1.00 60.88 393 LYS A N 1
ATOM 3042 C CA . LYS A 1 393 ? 69.559 15.656 27.957 1.00 63.00 393 LYS A CA 1
ATOM 3043 C C . LYS A 1 393 ? 68.634 15.344 29.107 1.00 62.91 393 LYS A C 1
ATOM 3044 O O . LYS A 1 393 ? 68.279 14.220 29.520 1.00 65.14 393 LYS A O 1
ATOM 3050 N N . THR A 1 394 ? 68.186 16.562 29.424 1.00 59.66 394 THR A N 1
ATOM 3051 C CA . THR A 1 394 ? 67.267 17.132 30.368 1.00 53.77 394 THR A CA 1
ATOM 3052 C C . THR A 1 394 ? 67.559 18.589 29.991 1.00 49.72 394 THR A C 1
ATOM 3053 O O . THR A 1 394 ? 68.695 19.091 30.100 1.00 47.64 394 THR A O 1
ATOM 3057 N N . ILE A 1 395 ? 66.539 19.208 29.414 1.00 46.68 395 ILE A N 1
ATOM 3058 C CA . ILE A 1 395 ? 66.592 20.588 29.011 1.00 45.19 395 ILE A CA 1
ATOM 3059 C C . ILE A 1 395 ? 66.645 21.294 30.350 1.00 42.51 395 ILE A C 1
ATOM 3060 O O . ILE A 1 395 ? 67.184 22.387 30.468 1.00 42.23 395 ILE A O 1
ATOM 3065 N N . GLY A 1 396 ? 66.101 20.629 31.361 1.00 40.19 396 GLY A N 1
ATOM 3066 C CA . GLY A 1 396 ? 66.096 21.209 32.679 1.00 39.68 396 GLY A CA 1
ATOM 3067 C C . GLY A 1 396 ? 67.349 20.842 33.432 1.00 38.99 396 GLY A C 1
ATOM 3068 O O . GLY A 1 396 ? 67.751 19.675 33.416 1.00 38.79 396 GLY A O 1
ATOM 3069 N N . LEU A 1 397 ? 67.941 21.830 34.097 1.00 38.76 397 LEU A N 1
ATOM 3070 C CA . LEU A 1 397 ? 69.171 21.650 34.873 1.00 39.48 397 LEU A CA 1
ATOM 3071 C C . LEU A 1 397 ? 68.990 20.784 36.094 1.00 39.37 397 LEU A C 1
ATOM 3072 O O . LEU A 1 397 ? 67.941 20.798 36.728 1.00 38.97 397 LEU A O 1
ATOM 3077 N N . HIS A 1 398 ? 70.034 20.031 36.408 1.00 39.96 398 HIS A N 1
ATOM 3078 C CA . HIS A 1 398 ? 70.055 19.155 37.562 1.00 39.83 398 HIS A CA 1
ATOM 3079 C C . HIS A 1 398 ? 71.177 19.768 38.398 1.00 40.42 398 HIS A C 1
ATOM 3080 O O . HIS A 1 398 ? 72.357 19.427 38.249 1.00 42.18 398 HIS A O 1
ATOM 3087 N N . VAL A 1 399 ? 70.793 20.700 39.261 1.00 38.14 399 VAL A N 1
ATOM 3088 C CA . VAL A 1 399 ? 71.738 21.396 40.106 1.00 36.55 399 VAL A CA 1
ATOM 3089 C C . VAL A 1 399 ? 72.094 20.582 41.342 1.00 36.68 399 VAL A C 1
ATOM 3090 O O . VAL A 1 399 ? 71.778 20.951 42.473 1.00 36.11 399 VAL A O 1
ATOM 3094 N N . THR A 1 400 ? 72.786 19.474 41.108 1.00 37.10 400 THR A N 1
ATOM 3095 C CA . THR A 1 400 ? 73.190 18.572 42.176 1.00 38.55 400 THR A CA 1
ATOM 3096 C C . THR A 1 400 ? 74.152 19.221 43.151 1.00 38.17 400 THR A C 1
ATOM 3097 O O . THR A 1 400 ? 74.268 18.807 44.312 1.00 37.96 400 THR A O 1
ATOM 3101 N N . GLU A 1 401 ? 74.862 20.234 42.688 1.00 38.08 401 GLU A N 1
ATOM 3102 C CA . GLU A 1 401 ? 75.799 20.895 43.576 1.00 39.67 401 GLU A CA 1
ATOM 3103 C C . GLU A 1 401 ? 75.074 21.483 44.802 1.00 39.78 401 GLU A C 1
ATOM 3104 O O . GLU A 1 401 ? 75.684 21.641 45.869 1.00 41.46 401 GLU A O 1
ATOM 3110 N N . TYR A 1 402 ? 73.775 21.766 44.673 1.00 37.24 402 TYR A N 1
ATOM 3111 C CA . TYR A 1 402 ? 72.998 22.302 45.804 1.00 35.38 402 TYR A CA 1
ATOM 3112 C C . TYR A 1 402 ? 73.050 21.374 47.028 1.00 33.61 402 TYR A C 1
ATOM 3113 O O . TYR A 1 402 ? 73.348 21.818 48.143 1.00 31.41 402 TYR A O 1
ATOM 3122 N N . GLU A 1 403 ? 72.751 20.092 46.813 1.00 32.22 403 GLU A N 1
ATOM 3123 C CA . GLU A 1 403 ? 72.754 19.127 47.905 1.00 32.18 403 GLU A CA 1
ATOM 3124 C C . GLU A 1 403 ? 74.168 18.932 48.420 1.00 32.46 403 GLU A C 1
ATOM 3125 O O . GLU A 1 403 ? 74.364 18.760 49.613 1.00 32.97 403 GLU A O 1
ATOM 3131 N N . ASP A 1 404 ? 75.156 18.972 47.527 1.00 33.58 404 ASP A N 1
ATOM 3132 C CA . ASP A 1 404 ? 76.543 18.817 47.959 1.00 33.27 404 ASP A CA 1
ATOM 3133 C C . ASP A 1 404 ? 76.852 19.930 48.950 1.00 34.12 404 ASP A C 1
ATOM 3134 O O . ASP A 1 404 ? 77.358 19.674 50.036 1.00 35.89 404 ASP A O 1
ATOM 3139 N N . ASN A 1 405 ? 76.529 21.170 48.598 1.00 35.26 405 ASN A N 1
ATOM 3140 C CA . ASN A 1 405 ? 76.838 22.279 49.500 1.00 36.72 405 ASN A CA 1
ATOM 3141 C C . ASN A 1 405 ? 76.003 22.365 50.768 1.00 36.41 405 ASN A C 1
ATOM 3142 O O . ASN A 1 405 ? 76.487 22.800 51.819 1.00 35.80 405 ASN A O 1
ATOM 3147 N N . LEU A 1 406 ? 74.754 21.937 50.675 1.00 35.14 406 LEU A N 1
ATOM 3148 C CA . LEU A 1 406 ? 73.914 21.921 51.850 1.00 34.24 406 LEU A CA 1
ATOM 3149 C C . LEU A 1 406 ? 74.515 20.901 52.839 1.00 33.85 406 LEU A C 1
ATOM 3150 O O . LEU A 1 406 ? 74.601 21.165 54.036 1.00 33.94 406 LEU A O 1
ATOM 3155 N N . LYS A 1 407 ? 74.941 19.747 52.332 1.00 33.78 407 LYS A N 1
ATOM 3156 C CA . LYS A 1 407 ? 75.543 18.716 53.180 1.00 35.35 407 LYS A CA 1
ATOM 3157 C C . LYS A 1 407 ? 76.791 19.222 53.901 1.00 35.80 407 LYS A C 1
ATOM 3158 O O . LYS A 1 407 ? 77.161 18.707 54.957 1.00 34.97 407 LYS A O 1
ATOM 3164 N N . ASN A 1 408 ? 77.440 20.232 53.333 1.00 36.93 408 ASN A N 1
ATOM 3165 C CA . ASN A 1 408 ? 78.631 20.783 53.958 1.00 38.00 408 ASN A CA 1
ATOM 3166 C C . ASN A 1 408 ? 78.456 22.063 54.770 1.00 37.69 408 ASN A C 1
ATOM 3167 O O . ASN A 1 408 ? 79.429 22.597 55.317 1.00 40.20 408 ASN A O 1
ATOM 3172 N N . SER A 1 409 ? 77.223 22.539 54.871 1.00 34.66 409 SER A N 1
ATOM 3173 C CA . SER A 1 409 ? 76.939 23.753 55.609 1.00 32.96 409 SER A CA 1
ATOM 3174 C C . SER A 1 409 ? 76.591 23.407 57.061 1.00 31.98 409 SER A C 1
ATOM 3175 O O . SER A 1 409 ? 76.404 22.237 57.395 1.00 30.35 409 SER A O 1
ATOM 3178 N N . TRP A 1 410 ? 76.518 24.424 57.918 1.00 30.00 410 TRP A N 1
ATOM 3179 C CA . TRP A 1 410 ? 76.198 24.194 59.313 1.00 29.15 410 TRP A CA 1
ATOM 3180 C C . TRP A 1 410 ? 74.828 23.550 59.457 1.00 29.36 410 TRP A C 1
ATOM 3181 O O . TRP A 1 410 ? 74.551 22.889 60.462 1.00 28.90 410 TRP A O 1
ATOM 3192 N N . VAL A 1 411 ? 73.978 23.725 58.450 1.00 28.31 411 VAL A N 1
ATOM 3193 C CA . VAL A 1 411 ? 72.637 23.155 58.510 1.00 28.12 411 VAL A CA 1
ATOM 3194 C C . VAL A 1 411 ? 72.699 21.655 58.740 1.00 29.23 411 VAL A C 1
ATOM 3195 O O . VAL A 1 411 ? 71.987 21.116 59.591 1.00 31.21 411 VAL A O 1
ATOM 3199 N N . TRP A 1 412 ? 73.564 20.984 57.991 1.00 28.78 412 TRP A N 1
ATOM 3200 C CA . TRP A 1 412 ? 73.660 19.542 58.092 1.00 28.47 412 TRP A CA 1
ATOM 3201 C C . TRP A 1 412 ? 74.095 19.034 59.451 1.00 26.92 412 TRP A C 1
ATOM 3202 O O . TRP A 1 412 ? 73.508 18.113 59.974 1.00 27.78 412 TRP A O 1
ATOM 3213 N N . LYS A 1 413 ? 75.121 19.633 60.027 1.00 28.53 413 LYS A N 1
ATOM 3214 C CA . LYS A 1 413 ? 75.595 19.208 61.330 1.00 29.54 413 LYS A CA 1
ATOM 3215 C C . LYS A 1 413 ? 74.622 19.565 62.459 1.00 28.75 413 LYS A C 1
ATOM 3216 O O . LYS A 1 413 ? 74.567 18.876 63.481 1.00 29.49 413 LYS A O 1
ATOM 3222 N N . GLU A 1 414 ? 73.840 20.627 62.288 1.00 27.06 414 GLU A N 1
ATOM 3223 C CA . GLU A 1 414 ? 72.902 21.008 63.343 1.00 26.25 414 GLU A CA 1
ATOM 3224 C C . GLU A 1 414 ? 71.800 19.967 63.445 1.00 25.76 414 GLU A C 1
ATOM 3225 O O . GLU A 1 414 ? 71.445 19.516 64.545 1.00 23.90 414 GLU A O 1
ATOM 3231 N N . LEU A 1 415 ? 71.265 19.592 62.284 1.00 22.89 415 LEU A N 1
ATOM 3232 C CA . LEU A 1 415 ? 70.215 18.600 62.230 1.00 24.30 415 LEU A CA 1
ATOM 3233 C C . LEU A 1 415 ? 70.777 17.242 62.618 1.00 25.32 415 LEU A C 1
ATOM 3234 O O . LEU A 1 415 ? 70.112 16.439 63.284 1.00 28.88 415 LEU A O 1
ATOM 3239 N N . TYR A 1 416 ? 72.008 16.962 62.229 1.00 23.64 416 TYR A N 1
ATOM 3240 C CA . TYR A 1 416 ? 72.550 15.677 62.611 1.00 23.23 416 TYR A CA 1
ATOM 3241 C C . TYR A 1 416 ? 72.679 15.562 64.142 1.00 22.97 416 TYR A C 1
ATOM 3242 O O . TYR A 1 416 ? 72.348 14.531 64.723 1.00 21.76 416 TYR A O 1
ATOM 3251 N N . SER A 1 417 ? 73.133 16.628 64.792 1.00 21.11 417 SER A N 1
ATOM 3252 C CA . SER A 1 417 ? 73.352 16.569 66.227 1.00 21.84 417 SER A CA 1
ATOM 3253 C C . SER A 1 417 ? 72.139 16.343 67.121 1.00 21.55 417 SER A C 1
ATOM 3254 O O . SER A 1 417 ? 72.277 15.806 68.215 1.00 19.60 417 SER A O 1
ATOM 3257 N N . VAL A 1 418 ? 70.951 16.729 66.651 1.00 23.78 418 VAL A N 1
ATOM 3258 C CA . VAL A 1 418 ? 69.718 16.566 67.447 1.00 23.45 418 VAL A CA 1
ATOM 3259 C C . VAL A 1 418 ? 68.784 15.501 66.859 1.00 22.21 418 VAL A C 1
ATOM 3260 O O . VAL A 1 418 ? 67.612 15.408 67.213 1.00 21.43 418 VAL A O 1
ATOM 3264 N N . ARG A 1 419 ? 69.342 14.676 65.985 1.00 22.70 419 ARG A N 1
ATOM 3265 C CA . ARG A 1 419 ? 68.585 13.633 65.314 1.00 23.47 419 ARG A CA 1
ATOM 3266 C C . ARG A 1 419 ? 67.892 12.576 66.195 1.00 22.92 419 ARG A C 1
ATOM 3267 O O . ARG A 1 419 ? 66.828 12.068 65.847 1.00 22.03 419 ARG A O 1
ATOM 3275 N N . ASN A 1 420 ? 68.478 12.251 67.336 1.00 22.94 420 ASN A N 1
ATOM 3276 C CA . ASN A 1 420 ? 67.888 11.220 68.164 1.00 22.21 420 ASN A CA 1
ATOM 3277 C C . ASN A 1 420 ? 66.945 11.699 69.222 1.00 21.50 420 ASN A C 1
ATOM 3278 O O . ASN A 1 420 ? 66.329 10.900 69.902 1.00 23.74 420 ASN A O 1
ATOM 3283 N N . ILE A 1 421 ? 66.798 12.996 69.374 1.00 22.97 421 ILE A N 1
ATOM 3284 C CA . ILE A 1 421 ? 65.926 13.470 70.417 1.00 22.38 421 ILE A CA 1
ATOM 3285 C C . ILE A 1 421 ? 64.446 13.111 70.234 1.00 22.96 421 ILE A C 1
ATOM 3286 O O . ILE A 1 421 ? 63.862 12.520 71.130 1.00 22.58 421 ILE A O 1
ATOM 3291 N N . ARG A 1 422 ? 63.838 13.418 69.090 1.00 24.37 422 ARG A N 1
ATOM 3292 C CA . ARG A 1 422 ? 62.424 13.060 68.889 1.00 27.99 422 ARG A CA 1
ATOM 3293 C C . ARG A 1 422 ? 62.095 11.558 68.930 1.00 28.01 422 ARG A C 1
ATOM 3294 O O . ARG A 1 422 ? 61.082 11.162 69.517 1.00 30.96 422 ARG A O 1
ATOM 3302 N N . PRO A 1 423 ? 62.920 10.712 68.283 1.00 27.23 423 PRO A N 1
ATOM 3303 C CA . PRO A 1 423 ? 62.685 9.263 68.262 1.00 26.02 423 PRO A CA 1
ATOM 3304 C C . PRO A 1 423 ? 62.886 8.642 69.628 1.00 25.12 423 PRO A C 1
ATOM 3305 O O . PRO A 1 423 ? 62.269 7.639 69.952 1.00 24.87 423 PRO A O 1
ATOM 3309 N N . SER A 1 424 ? 63.745 9.236 70.440 1.00 25.45 424 SER A N 1
ATOM 3310 C CA . SER A 1 424 ? 63.961 8.688 71.775 1.00 27.66 424 SER A CA 1
ATOM 3311 C C . SER A 1 424 ? 62.707 8.785 72.642 1.00 26.55 424 SER A C 1
ATOM 3312 O O . SER A 1 424 ? 62.678 8.267 73.754 1.00 26.17 424 SER A O 1
ATOM 3315 N N . CYS A 1 425 ? 61.666 9.441 72.130 1.00 27.95 425 CYS A N 1
ATOM 3316 C CA . CYS A 1 425 ? 60.426 9.593 72.889 1.00 28.60 425 CYS A CA 1
ATOM 3317 C C . CYS A 1 425 ? 59.509 8.395 72.776 1.00 30.03 425 CYS A C 1
ATOM 3318 O O . CYS A 1 425 ? 58.429 8.391 73.365 1.00 31.47 425 CYS A O 1
ATOM 3321 N N . HIS A 1 426 ? 59.937 7.370 72.044 1.00 31.11 426 HIS A N 1
ATOM 3322 C CA . HIS A 1 426 ? 59.103 6.185 71.867 1.00 33.80 426 HIS A CA 1
ATOM 3323 C C . HIS A 1 426 ? 59.309 5.085 72.896 1.00 31.06 426 HIS A C 1
ATOM 3324 O O . HIS A 1 426 ? 58.815 3.982 72.739 1.00 33.28 426 HIS A O 1
ATOM 3331 N N . GLY A 1 427 ? 60.028 5.384 73.963 1.00 30.17 427 GLY A N 1
ATOM 3332 C CA . GLY A 1 427 ? 60.249 4.370 74.976 1.00 27.05 427 GLY A CA 1
ATOM 3333 C C . GLY A 1 427 ? 59.085 4.230 75.936 1.00 25.41 427 GLY A C 1
ATOM 3334 O O . GLY A 1 427 ? 58.061 4.872 75.771 1.00 25.68 427 GLY A O 1
ATOM 3335 N N . ILE A 1 428 ? 59.235 3.393 76.951 1.00 25.12 428 ILE A N 1
ATOM 3336 C CA . ILE A 1 428 ? 58.166 3.198 77.932 1.00 24.88 428 ILE A CA 1
ATOM 3337 C C . ILE A 1 428 ? 57.849 4.465 78.737 1.00 24.13 428 ILE A C 1
ATOM 3338 O O . ILE A 1 428 ? 56.758 4.602 79.266 1.00 25.54 428 ILE A O 1
ATOM 3343 N N . LEU A 1 429 ? 58.791 5.394 78.829 1.00 22.47 429 LEU A N 1
ATOM 3344 C CA . LEU A 1 429 ? 58.526 6.605 79.579 1.00 22.26 429 LEU A CA 1
ATOM 3345 C C . LEU A 1 429 ? 58.047 7.715 78.654 1.00 20.44 429 LEU A C 1
ATOM 3346 O O . LEU A 1 429 ? 57.816 8.843 79.076 1.00 20.36 429 LEU A O 1
ATOM 3351 N N . GLY A 1 430 ? 57.882 7.381 77.382 1.00 20.07 430 GLY A N 1
ATOM 3352 C CA . GLY A 1 430 ? 57.416 8.361 76.417 1.00 18.06 430 GLY A CA 1
ATOM 3353 C C . GLY A 1 430 ? 58.241 9.637 76.375 1.00 20.61 430 GLY A C 1
ATOM 3354 O O . GLY A 1 430 ? 59.494 9.587 76.312 1.00 17.87 430 GLY A O 1
ATOM 3355 N N . VAL A 1 431 ? 57.560 10.784 76.432 1.00 18.28 431 VAL A N 1
ATOM 3356 C CA . VAL A 1 431 ? 58.257 12.061 76.364 1.00 18.35 431 VAL A CA 1
ATOM 3357 C C . VAL A 1 431 ? 59.217 12.288 77.545 1.00 21.63 431 VAL A C 1
ATOM 3358 O O . VAL A 1 431 ? 60.197 13.040 77.423 1.00 24.12 431 VAL A O 1
ATOM 3362 N N . TYR A 1 432 ? 58.966 11.645 78.679 1.00 20.13 432 TYR A N 1
ATOM 3363 C CA . TYR A 1 432 ? 59.859 11.835 79.807 1.00 21.19 432 TYR A CA 1
ATOM 3364 C C . TYR A 1 432 ? 61.127 11.030 79.561 1.00 22.00 432 TYR A C 1
ATOM 3365 O O . TYR A 1 432 ? 62.191 11.332 80.099 1.00 22.38 432 TYR A O 1
ATOM 3374 N N . GLY A 1 433 ? 61.012 9.986 78.749 1.00 23.20 433 GLY A N 1
ATOM 3375 C CA . GLY A 1 433 ? 62.187 9.185 78.441 1.00 23.43 433 GLY A CA 1
ATOM 3376 C C . GLY A 1 433 ? 63.054 10.000 77.510 1.00 23.34 433 GLY A C 1
ATOM 3377 O O . GLY A 1 433 ? 64.281 9.941 77.554 1.00 23.44 433 GLY A O 1
ATOM 3378 N N . GLY A 1 434 ? 62.383 10.795 76.678 1.00 24.63 434 GLY A N 1
ATOM 3379 C CA . GLY A 1 434 ? 63.055 11.641 75.715 1.00 25.96 434 GLY A CA 1
ATOM 3380 C C . GLY A 1 434 ? 63.841 12.724 76.422 1.00 26.59 434 GLY A C 1
ATOM 3381 O O . GLY A 1 434 ? 64.928 13.097 76.004 1.00 27.46 434 GLY A O 1
ATOM 3382 N N . MET A 1 435 ? 63.280 13.248 77.497 1.00 26.39 435 MET A N 1
ATOM 3383 C CA . MET A 1 435 ? 63.968 14.274 78.264 1.00 26.37 435 MET A CA 1
ATOM 3384 C C . MET A 1 435 ? 65.207 13.676 78.915 1.00 25.63 435 MET A C 1
ATOM 3385 O O . MET A 1 435 ? 66.271 14.285 78.921 1.00 26.37 435 MET A O 1
ATOM 3390 N N . ILE A 1 436 ? 65.073 12.467 79.435 1.00 24.21 436 ILE A N 1
ATOM 3391 C CA . ILE A 1 436 ? 66.195 11.825 80.084 1.00 25.18 436 ILE A CA 1
ATOM 3392 C C . ILE A 1 436 ? 67.289 11.571 79.049 1.00 25.73 436 ILE A C 1
ATOM 3393 O O . ILE A 1 436 ? 68.477 11.814 79.287 1.00 23.50 436 ILE A O 1
ATOM 3398 N N . TYR A 1 437 ? 66.876 11.096 77.883 1.00 26.72 437 TYR A N 1
ATOM 3399 C CA . TYR A 1 437 ? 67.823 10.838 76.827 1.00 26.30 437 TYR A CA 1
ATOM 3400 C C . TYR A 1 437 ? 68.521 12.129 76.384 1.00 24.98 437 TYR A C 1
ATOM 3401 O O . TYR A 1 437 ? 69.685 12.114 76.027 1.00 28.76 437 TYR A O 1
ATOM 3410 N N . THR A 1 438 ? 67.805 13.243 76.407 1.00 24.20 438 THR A N 1
ATOM 3411 C CA . THR A 1 438 ? 68.361 14.542 76.029 1.00 23.99 438 THR A CA 1
ATOM 3412 C C . THR A 1 438 ? 69.405 15.001 77.072 1.00 25.52 438 THR A C 1
ATOM 3413 O O . THR A 1 438 ? 70.392 15.622 76.708 1.00 28.23 438 THR A O 1
ATOM 3417 N N . GLY A 1 439 ? 69.190 14.726 78.357 1.00 25.64 439 GLY A N 1
ATOM 3418 C CA . GLY A 1 439 ? 70.161 15.155 79.355 1.00 27.27 439 GLY A CA 1
ATOM 3419 C C . GLY A 1 439 ? 71.481 14.393 79.269 1.00 28.56 439 GLY A C 1
ATOM 3420 O O . GLY A 1 439 ? 72.557 14.920 79.574 1.00 30.37 439 GLY A O 1
ATOM 3421 N N . ILE A 1 440 ? 71.396 13.154 78.825 1.00 27.95 440 ILE A N 1
ATOM 3422 C CA . ILE A 1 440 ? 72.552 12.294 78.727 1.00 26.13 440 ILE A CA 1
ATOM 3423 C C . ILE A 1 440 ? 73.311 12.445 77.443 1.00 27.13 440 ILE A C 1
ATOM 3424 O O . ILE A 1 440 ? 74.481 12.839 77.443 1.00 28.81 440 ILE A O 1
ATOM 3429 N N . PHE A 1 441 ? 72.637 12.139 76.351 1.00 26.90 441 PHE A N 1
ATOM 3430 C CA . PHE A 1 441 ? 73.299 12.151 75.059 1.00 27.94 441 PHE A CA 1
ATOM 3431 C C . PHE A 1 441 ? 73.430 13.454 74.314 1.00 28.07 441 PHE A C 1
ATOM 3432 O O . PHE A 1 441 ? 74.144 13.544 73.301 1.00 26.71 441 PHE A O 1
ATOM 3440 N N . TYR A 1 442 ? 72.742 14.469 74.792 1.00 27.63 442 TYR A N 1
ATOM 3441 C CA . TYR A 1 442 ? 72.883 15.750 74.127 1.00 27.90 442 TYR A CA 1
ATOM 3442 C C . TYR A 1 442 ? 73.569 16.702 75.097 1.00 26.77 442 TYR A C 1
ATOM 3443 O O . TYR A 1 442 ? 74.692 17.124 74.852 1.00 25.31 442 TYR A O 1
ATOM 3452 N N . TRP A 1 443 ? 72.926 16.993 76.220 1.00 26.71 443 TRP A N 1
ATOM 3453 C CA . TRP A 1 443 ? 73.544 17.878 77.187 1.00 27.85 443 TRP A CA 1
ATOM 3454 C C . TRP A 1 443 ? 74.969 17.436 77.546 1.00 27.50 443 TRP A C 1
ATOM 3455 O O . TRP A 1 443 ? 75.872 18.270 77.649 1.00 28.07 443 TRP A O 1
ATOM 3466 N N . ILE A 1 444 ? 75.187 16.138 77.738 1.00 26.16 444 ILE A N 1
ATOM 3467 C CA . ILE A 1 444 ? 76.538 15.698 78.088 1.00 26.19 444 ILE A CA 1
ATOM 3468 C C . ILE A 1 444 ? 77.398 15.311 76.891 1.00 26.07 444 ILE A C 1
ATOM 3469 O O . ILE A 1 444 ? 78.553 15.715 76.811 1.00 26.30 444 ILE A O 1
ATOM 3474 N N . PHE A 1 445 ? 76.825 14.569 75.950 1.00 26.93 445 PHE A N 1
ATOM 3475 C CA . PHE A 1 445 ? 77.574 14.127 74.782 1.00 27.84 445 PHE A CA 1
ATOM 3476 C C . PHE A 1 445 ? 77.318 14.839 73.473 1.00 27.32 445 PHE A C 1
ATOM 3477 O O . PHE A 1 445 ? 77.789 14.378 72.437 1.00 27.69 445 PHE A O 1
ATOM 3485 N N . ARG A 1 446 ? 76.556 15.927 73.501 1.00 29.07 446 ARG A N 1
ATOM 3486 C CA . ARG A 1 446 ? 76.257 16.709 72.293 1.00 29.48 446 ARG A CA 1
ATOM 3487 C C . ARG A 1 446 ? 75.923 15.869 71.052 1.00 29.03 446 ARG A C 1
ATOM 3488 O O . ARG A 1 446 ? 76.274 16.225 69.922 1.00 30.56 446 ARG A O 1
ATOM 3496 N N . GLY A 1 447 ? 75.234 14.754 71.266 1.00 28.57 447 GLY A N 1
ATOM 3497 C CA . GLY A 1 447 ? 74.840 13.887 70.170 1.00 25.94 447 GLY A CA 1
ATOM 3498 C C . GLY A 1 447 ? 75.963 13.149 69.471 1.00 26.89 447 GLY A C 1
ATOM 3499 O O . GLY A 1 447 ? 75.844 12.859 68.282 1.00 27.42 447 GLY A O 1
ATOM 3500 N N . MET A 1 448 ? 77.038 12.823 70.189 1.00 26.68 448 MET A N 1
ATOM 3501 C CA . MET A 1 448 ? 78.171 12.131 69.576 1.00 28.81 448 MET A CA 1
ATOM 3502 C C . MET A 1 448 ? 77.992 10.624 69.490 1.00 27.41 448 MET A C 1
ATOM 3503 O O . MET A 1 448 ? 78.707 9.964 68.737 1.00 27.00 448 MET A O 1
ATOM 3508 N N . GLU A 1 449 ? 77.056 10.107 70.278 1.00 26.44 449 GLU A N 1
ATOM 3509 C CA . GLU A 1 449 ? 76.645 8.690 70.325 1.00 26.59 449 GLU A CA 1
ATOM 3510 C C . GLU A 1 449 ? 76.832 8.082 68.928 1.00 26.44 449 GLU A C 1
ATOM 3511 O O . GLU A 1 449 ? 76.455 8.675 67.916 1.00 26.21 449 GLU A O 1
ATOM 3517 N N . PRO A 1 450 ? 77.407 6.885 68.862 1.00 27.00 450 PRO A N 1
ATOM 3518 C CA . PRO A 1 450 ? 77.675 6.192 67.601 1.00 26.60 450 PRO A CA 1
ATOM 3519 C C . PRO A 1 450 ? 76.510 5.458 66.952 1.00 28.84 450 PRO A C 1
ATOM 3520 O O . PRO A 1 450 ? 76.671 4.311 66.520 1.00 32.07 450 PRO A O 1
ATOM 3524 N N . TRP A 1 451 ? 75.352 6.121 66.859 1.00 27.15 451 TRP A N 1
ATOM 3525 C CA . TRP A 1 451 ? 74.146 5.535 66.264 1.00 24.04 451 TRP A CA 1
ATOM 3526 C C . TRP A 1 451 ? 73.045 6.559 65.975 1.00 22.88 451 TRP A C 1
ATOM 3527 O O . TRP A 1 451 ? 73.034 7.653 66.514 1.00 23.03 451 TRP A O 1
ATOM 3538 N N . THR A 1 452 ? 72.102 6.173 65.127 1.00 22.31 452 THR A N 1
ATOM 3539 C CA . THR A 1 452 ? 70.977 7.017 64.759 1.00 20.47 452 THR A CA 1
ATOM 3540 C C . THR A 1 452 ? 69.694 6.216 64.961 1.00 20.31 452 THR A C 1
ATOM 3541 O O . THR A 1 452 ? 69.533 5.151 64.352 1.00 18.60 452 THR A O 1
ATOM 3545 N N . LEU A 1 453 ? 68.791 6.733 65.801 1.00 20.18 453 LEU A N 1
ATOM 3546 C CA . LEU A 1 453 ? 67.515 6.063 66.086 1.00 22.52 453 LEU A CA 1
ATOM 3547 C C . LEU A 1 453 ? 66.557 6.229 64.930 1.00 22.37 453 LEU A C 1
ATOM 3548 O O . LEU A 1 453 ? 66.699 7.147 64.150 1.00 24.11 453 LEU A O 1
ATOM 3553 N N . LYS A 1 454 ? 65.580 5.333 64.829 1.00 26.01 454 LYS A N 1
ATOM 3554 C CA . LYS A 1 454 ? 64.574 5.390 63.763 1.00 27.69 454 LYS A CA 1
ATOM 3555 C C . LYS A 1 454 ? 63.226 5.818 64.315 1.00 27.07 454 LYS A C 1
ATOM 3556 O O . LYS A 1 454 ? 62.998 5.729 65.511 1.00 28.24 454 LYS A O 1
ATOM 3562 N N . HIS A 1 455 ? 62.347 6.270 63.425 1.00 27.62 455 HIS A N 1
ATOM 3563 C CA . HIS A 1 455 ? 60.992 6.706 63.747 1.00 27.28 455 HIS A CA 1
ATOM 3564 C C . HIS A 1 455 ? 60.135 5.459 63.709 1.00 28.24 455 HIS A C 1
ATOM 3565 O O . HIS A 1 455 ? 60.597 4.444 63.208 1.00 26.77 455 HIS A O 1
ATOM 3572 N N . LYS A 1 456 ? 58.889 5.518 64.197 1.00 29.99 456 LYS A N 1
ATOM 3573 C CA . LYS A 1 456 ? 58.048 4.316 64.191 1.00 29.91 456 LYS A CA 1
ATOM 3574 C C . LYS A 1 456 ? 57.313 4.078 62.890 1.00 31.13 456 LYS A C 1
ATOM 3575 O O . LYS A 1 456 ? 56.495 3.174 62.849 1.00 34.96 456 LYS A O 1
ATOM 3581 N N . GLY A 1 457 ? 57.576 4.870 61.851 1.00 28.24 457 GLY A N 1
ATOM 3582 C CA . GLY A 1 457 ? 56.881 4.704 60.580 1.00 27.35 457 GLY A CA 1
ATOM 3583 C C . GLY A 1 457 ? 56.054 5.928 60.180 1.00 27.91 457 GLY A C 1
ATOM 3584 O O . GLY A 1 457 ? 56.373 7.057 60.554 1.00 26.75 457 GLY A O 1
ATOM 3585 N N . SER A 1 458 ? 54.978 5.721 59.426 1.00 26.09 458 SER A N 1
ATOM 3586 C CA . SER A 1 458 ? 54.159 6.857 59.019 1.00 27.51 458 SER A CA 1
ATOM 3587 C C . SER A 1 458 ? 53.166 7.200 60.092 1.00 27.18 458 SER A C 1
ATOM 3588 O O . SER A 1 458 ? 52.590 6.287 60.683 1.00 28.48 458 SER A O 1
ATOM 3591 N N . ASP A 1 459 ? 52.989 8.501 60.352 1.00 25.92 459 ASP A N 1
ATOM 3592 C CA . ASP A 1 459 ? 52.018 8.979 61.337 1.00 24.63 459 ASP A CA 1
ATOM 3593 C C . ASP A 1 459 ? 50.652 8.388 61.027 1.00 23.79 459 ASP A C 1
ATOM 3594 O O . ASP A 1 459 ? 49.909 8.059 61.939 1.00 24.70 459 ASP A O 1
ATOM 3599 N N . SER A 1 460 ? 50.342 8.233 59.743 1.00 23.66 460 SER A N 1
ATOM 3600 C CA . SER A 1 460 ? 49.073 7.648 59.277 1.00 26.45 460 SER A CA 1
ATOM 3601 C C . SER A 1 460 ? 48.758 6.254 59.784 1.00 26.58 460 SER A C 1
ATOM 3602 O O . SER A 1 460 ? 47.580 5.938 59.957 1.00 27.68 460 SER A O 1
ATOM 3605 N N . ASP A 1 461 ? 49.730 5.365 59.987 1.00 26.56 461 ASP A N 1
ATOM 3606 C CA . ASP A 1 461 ? 49.315 4.087 60.555 1.00 28.43 461 ASP A CA 1
ATOM 3607 C C . ASP A 1 461 ? 49.615 3.949 62.033 1.00 27.97 461 ASP A C 1
ATOM 3608 O O . ASP A 1 461 ? 49.880 2.850 62.480 1.00 31.41 461 ASP A O 1
ATOM 3613 N N . GLN A 1 462 ? 49.524 5.032 62.786 1.00 26.33 462 GLN A N 1
ATOM 3614 C CA . GLN A 1 462 ? 49.799 5.006 64.210 1.00 25.44 462 GLN A CA 1
ATOM 3615 C C . GLN A 1 462 ? 48.495 4.995 64.996 1.00 26.32 462 GLN A C 1
ATOM 3616 O O . GLN A 1 462 ? 48.489 4.839 66.216 1.00 29.23 462 GLN A O 1
ATOM 3622 N N . LEU A 1 463 ? 47.375 5.165 64.307 1.00 26.39 463 LEU A N 1
ATOM 3623 C CA . LEU A 1 463 ? 46.081 5.134 64.989 1.00 28.99 463 LEU A CA 1
ATOM 3624 C C . LEU A 1 463 ? 45.571 3.757 65.433 1.00 28.34 463 LEU A C 1
ATOM 3625 O O . LEU A 1 463 ? 45.694 2.773 64.725 1.00 26.09 463 LEU A O 1
ATOM 3630 N N . LYS A 1 464 ? 44.983 3.700 66.617 1.00 30.72 464 LYS A N 1
ATOM 3631 C CA . LYS A 1 464 ? 44.412 2.453 67.089 1.00 33.41 464 LYS A CA 1
ATOM 3632 C C . LYS A 1 464 ? 42.941 2.479 66.753 1.00 33.51 464 LYS A C 1
ATOM 3633 O O . LYS A 1 464 ? 42.385 3.533 66.456 1.00 33.78 464 LYS A O 1
ATOM 3639 N N . PRO A 1 465 ? 42.292 1.309 66.754 1.00 34.97 465 PRO A N 1
ATOM 3640 C CA . PRO A 1 465 ? 40.857 1.312 66.444 1.00 30.64 465 PRO A CA 1
ATOM 3641 C C . PRO A 1 465 ? 40.132 1.967 67.645 1.00 30.14 465 PRO A C 1
ATOM 3642 O O . PRO A 1 465 ? 40.569 1.853 68.806 1.00 25.43 465 PRO A O 1
ATOM 3646 N N . ALA A 1 466 ? 39.041 2.668 67.360 1.00 29.01 466 ALA A N 1
ATOM 3647 C CA . ALA A 1 466 ? 38.266 3.340 68.397 1.00 30.21 466 ALA A CA 1
ATOM 3648 C C . ALA A 1 466 ? 37.734 2.379 69.491 1.00 31.43 466 ALA A C 1
ATOM 3649 O O . ALA A 1 466 ? 37.700 2.715 70.689 1.00 28.76 466 ALA A O 1
ATOM 3651 N N . LYS A 1 467 ? 37.321 1.184 69.082 1.00 31.01 467 LYS A N 1
ATOM 3652 C CA . LYS A 1 467 ? 36.813 0.232 70.048 1.00 34.67 467 LYS A CA 1
ATOM 3653 C C . LYS A 1 467 ? 37.864 -0.164 71.084 1.00 36.05 467 LYS A C 1
ATOM 3654 O O . LYS A 1 467 ? 37.518 -0.546 72.207 1.00 36.96 467 LYS A O 1
ATOM 3660 N N . ASP A 1 468 ? 39.144 -0.059 70.729 1.00 37.05 468 ASP A N 1
ATOM 3661 C CA . ASP A 1 468 ? 40.204 -0.413 71.677 1.00 37.66 468 ASP A CA 1
ATOM 3662 C C . ASP A 1 468 ? 40.627 0.730 72.568 1.00 36.95 468 ASP A C 1
ATOM 3663 O O . ASP A 1 468 ? 41.319 0.510 73.554 1.00 37.87 468 ASP A O 1
ATOM 3668 N N . CYS A 1 469 ? 40.193 1.943 72.228 1.00 37.10 469 CYS A N 1
ATOM 3669 C CA . CYS A 1 469 ? 40.502 3.140 73.020 1.00 37.91 469 CYS A CA 1
ATOM 3670 C C . CYS A 1 469 ? 39.310 3.718 73.809 1.00 36.36 469 CYS A C 1
ATOM 3671 O O . CYS A 1 469 ? 38.148 3.342 73.609 1.00 36.21 469 CYS A O 1
ATOM 3674 N N . THR A 1 470 ? 39.625 4.642 74.707 1.00 35.96 470 THR A N 1
ATOM 3675 C CA . THR A 1 470 ? 38.638 5.331 75.546 1.00 35.60 470 THR A CA 1
ATOM 3676 C C . THR A 1 470 ? 38.497 6.787 75.088 1.00 34.02 470 THR A C 1
ATOM 3677 O O . THR A 1 470 ? 39.479 7.516 75.013 1.00 33.46 470 THR A O 1
ATOM 3681 N N . PRO A 1 471 ? 37.275 7.232 74.799 1.00 34.11 471 PRO A N 1
ATOM 3682 C CA . PRO A 1 471 ? 37.093 8.627 74.360 1.00 32.11 471 PRO A CA 1
ATOM 3683 C C . PRO A 1 471 ? 37.642 9.588 75.401 1.00 30.13 471 PRO A C 1
ATOM 3684 O O . PRO A 1 471 ? 37.700 9.266 76.584 1.00 30.13 471 PRO A O 1
ATOM 3688 N N . ILE A 1 472 ? 38.059 10.765 74.959 1.00 30.23 472 ILE A N 1
ATOM 3689 C CA . ILE A 1 472 ? 38.592 11.764 75.873 1.00 31.97 472 ILE A CA 1
ATOM 3690 C C . ILE A 1 472 ? 37.510 12.796 76.153 1.00 33.91 472 ILE A C 1
ATOM 3691 O O . ILE A 1 472 ? 36.882 13.323 75.223 1.00 36.14 472 ILE A O 1
ATOM 3696 N N . GLU A 1 473 ? 37.268 13.073 77.430 1.00 34.03 473 GLU A N 1
ATOM 3697 C CA . GLU A 1 473 ? 36.244 14.046 77.809 1.00 36.00 473 GLU A CA 1
ATOM 3698 C C . GLU A 1 473 ? 36.778 15.455 77.879 1.00 34.47 473 GLU A C 1
ATOM 3699 O O . GLU A 1 473 ? 37.334 15.856 78.892 1.00 36.40 473 GLU A O 1
ATOM 3705 N N . TYR A 1 474 ? 36.595 16.221 76.813 1.00 31.29 474 TYR A N 1
ATOM 3706 C CA . TYR A 1 474 ? 37.064 17.602 76.794 1.00 27.72 474 TYR A CA 1
ATOM 3707 C C . TYR A 1 474 ? 36.052 18.576 77.416 1.00 26.32 474 TYR A C 1
ATOM 3708 O O . TYR A 1 474 ? 34.843 18.441 77.233 1.00 25.19 474 TYR A O 1
ATOM 3717 N N . PRO A 1 475 ? 36.547 19.596 78.123 1.00 25.43 475 PRO A N 1
ATOM 3718 C CA . PRO A 1 475 ? 35.644 20.572 78.746 1.00 23.51 475 PRO A CA 1
ATOM 3719 C C . PRO A 1 475 ? 34.996 21.453 77.691 1.00 23.69 475 PRO A C 1
ATOM 3720 O O . PRO A 1 475 ? 35.547 21.612 76.595 1.00 20.26 475 PRO A O 1
ATOM 3724 N N . LYS A 1 476 ? 33.834 22.023 78.021 1.00 24.89 476 LYS A N 1
ATOM 3725 C CA . LYS A 1 476 ? 33.150 22.929 77.098 1.00 27.69 476 LYS A CA 1
ATOM 3726 C C . LYS A 1 476 ? 33.904 24.257 77.192 1.00 25.17 476 LYS A C 1
ATOM 3727 O O . LYS A 1 476 ? 34.344 24.670 78.275 1.00 26.14 476 LYS A O 1
ATOM 3733 N N . PRO A 1 477 ? 34.103 24.917 76.054 1.00 22.80 477 PRO A N 1
ATOM 3734 C CA . PRO A 1 477 ? 34.814 26.191 76.070 1.00 23.26 477 PRO A CA 1
ATOM 3735 C C . PRO A 1 477 ? 34.024 27.204 76.898 1.00 24.82 477 PRO A C 1
ATOM 3736 O O . PRO A 1 477 ? 32.793 27.110 76.982 1.00 23.27 477 PRO A O 1
ATOM 3740 N N . ASP A 1 478 ? 34.721 28.163 77.506 1.00 24.24 478 ASP A N 1
ATOM 3741 C CA . ASP A 1 478 ? 34.030 29.123 78.340 1.00 25.10 478 ASP A CA 1
ATOM 3742 C C . ASP A 1 478 ? 33.854 30.487 77.703 1.00 26.24 478 ASP A C 1
ATOM 3743 O O . ASP A 1 478 ? 33.324 31.415 78.340 1.00 25.94 478 ASP A O 1
ATOM 3748 N N . GLY A 1 479 ? 34.292 30.595 76.450 1.00 26.38 479 GLY A N 1
ATOM 3749 C CA . GLY A 1 479 ? 34.154 31.831 75.693 1.00 25.68 479 GLY A CA 1
ATOM 3750 C C . GLY A 1 479 ? 35.092 32.951 76.083 1.00 27.56 479 GLY A C 1
ATOM 3751 O O . GLY A 1 479 ? 35.083 34.001 75.453 1.00 28.78 479 GLY A O 1
ATOM 3752 N N . GLN A 1 480 ? 35.903 32.740 77.116 1.00 28.02 480 GLN A N 1
ATOM 3753 C CA . GLN A 1 480 ? 36.834 33.772 77.546 1.00 29.91 480 GLN A CA 1
ATOM 3754 C C . GLN A 1 480 ? 38.274 33.285 77.479 1.00 30.87 480 GLN A C 1
ATOM 3755 O O . GLN A 1 480 ? 39.138 33.997 76.982 1.00 32.96 480 GLN A O 1
ATOM 3761 N N . ILE A 1 481 ? 38.550 32.085 77.977 1.00 30.78 481 ILE A N 1
ATOM 3762 C CA . ILE A 1 481 ? 39.908 31.563 77.863 1.00 31.48 481 ILE A CA 1
ATOM 3763 C C . ILE A 1 481 ? 39.955 30.494 76.768 1.00 29.80 481 ILE A C 1
ATOM 3764 O O . ILE A 1 481 ? 40.926 30.409 76.022 1.00 30.00 481 ILE A O 1
ATOM 3769 N N . SER A 1 482 ? 38.887 29.702 76.676 1.00 27.89 482 SER A N 1
ATOM 3770 C CA . SER A 1 482 ? 38.745 28.632 75.688 1.00 27.07 482 SER A CA 1
ATOM 3771 C C . SER A 1 482 ? 37.577 28.905 74.742 1.00 26.31 482 SER A C 1
ATOM 3772 O O . SER A 1 482 ? 36.528 29.356 75.167 1.00 25.40 482 SER A O 1
ATOM 3775 N N . PHE A 1 483 ? 37.754 28.624 73.457 1.00 26.42 483 PHE A N 1
ATOM 3776 C CA . PHE A 1 483 ? 36.702 28.889 72.492 1.00 26.36 483 PHE A CA 1
ATOM 3777 C C . PHE A 1 483 ? 36.370 27.700 71.607 1.00 28.03 483 PHE A C 1
ATOM 3778 O O . PHE A 1 483 ? 37.077 26.689 71.607 1.00 29.09 483 PHE A O 1
ATOM 3786 N N . ASP A 1 484 ? 35.282 27.818 70.854 1.00 28.42 484 ASP A N 1
ATOM 3787 C CA . ASP A 1 484 ? 34.905 26.764 69.929 1.00 30.94 484 ASP A CA 1
ATOM 3788 C C . ASP A 1 484 ? 35.676 26.917 68.603 1.00 30.55 484 ASP A C 1
ATOM 3789 O O . ASP A 1 484 ? 36.400 27.884 68.379 1.00 32.28 484 ASP A O 1
ATOM 3794 N N . LEU A 1 485 ? 35.486 25.949 67.722 1.00 30.62 485 LEU A N 1
ATOM 3795 C CA . LEU A 1 485 ? 36.139 25.911 66.421 1.00 30.19 485 LEU A CA 1
ATOM 3796 C C . LEU A 1 485 ? 35.646 26.996 65.469 1.00 30.12 485 LEU A C 1
ATOM 3797 O O . LEU A 1 485 ? 36.458 27.650 64.802 1.00 31.43 485 LEU A O 1
ATOM 3802 N N . LEU A 1 486 ? 34.330 27.205 65.410 1.00 29.47 486 LEU A N 1
ATOM 3803 C CA . LEU A 1 486 ? 33.773 28.224 64.514 1.00 29.30 486 LEU A CA 1
ATOM 3804 C C . LEU A 1 486 ? 34.309 29.638 64.777 1.00 26.35 486 LEU A C 1
ATOM 3805 O O . LEU A 1 486 ? 34.696 30.335 63.851 1.00 25.75 486 LEU A O 1
ATOM 3810 N N . SER A 1 487 ? 34.320 30.074 66.028 1.00 25.56 487 SER A N 1
ATOM 3811 C CA . SER A 1 487 ? 34.838 31.403 66.320 1.00 25.24 487 SER A CA 1
ATOM 3812 C C . SER A 1 487 ? 36.317 31.412 65.954 1.00 23.97 487 SER A C 1
ATOM 3813 O O . SER A 1 487 ? 36.837 32.387 65.390 1.00 22.62 487 SER A O 1
ATOM 3816 N N . SER A 1 488 ? 36.996 30.308 66.250 1.00 22.52 488 SER A N 1
ATOM 3817 C CA . SER A 1 488 ? 38.413 30.230 65.927 1.00 21.47 488 SER A CA 1
ATOM 3818 C C . SER A 1 488 ? 38.643 30.384 64.419 1.00 19.03 488 SER A C 1
ATOM 3819 O O . SER A 1 488 ? 39.533 31.133 63.988 1.00 17.75 488 SER A O 1
ATOM 3822 N N . VAL A 1 489 ? 37.849 29.680 63.621 1.00 15.23 489 VAL A N 1
ATOM 3823 C CA . VAL A 1 489 ? 37.990 29.792 62.182 1.00 17.45 489 VAL A CA 1
ATOM 3824 C C . VAL A 1 489 ? 37.763 31.236 61.738 1.00 19.32 489 VAL A C 1
ATOM 3825 O O . VAL A 1 489 ? 38.431 31.711 60.837 1.00 21.27 489 VAL A O 1
ATOM 3829 N N . ALA A 1 490 ? 36.842 31.943 62.386 1.00 20.39 490 ALA A N 1
ATOM 3830 C CA . ALA A 1 490 ? 36.585 33.335 62.041 1.00 21.40 490 ALA A CA 1
ATOM 3831 C C . ALA A 1 490 ? 37.813 34.207 62.305 1.00 21.43 490 ALA A C 1
ATOM 3832 O O . ALA A 1 490 ? 38.125 35.096 61.519 1.00 23.76 490 ALA A O 1
ATOM 3834 N N . LEU A 1 491 ? 38.522 33.962 63.397 1.00 20.94 491 LEU A N 1
ATOM 3835 C CA . LEU A 1 491 ? 39.707 34.767 63.674 1.00 20.52 491 LEU A CA 1
ATOM 3836 C C . LEU A 1 491 ? 40.917 34.378 62.785 1.00 21.84 491 LEU A C 1
ATOM 3837 O O . LEU A 1 491 ? 42.037 34.857 62.992 1.00 22.85 491 LEU A O 1
ATOM 3842 N N . SER A 1 492 ? 40.700 33.503 61.803 1.00 22.48 492 SER A N 1
ATOM 3843 C CA . SER A 1 492 ? 41.785 33.143 60.879 1.00 23.15 492 SER A CA 1
ATOM 3844 C C . SER A 1 492 ? 41.550 33.917 59.603 1.00 22.64 492 SER A C 1
ATOM 3845 O O . SER A 1 492 ? 42.438 34.022 58.771 1.00 25.54 492 SER A O 1
ATOM 3848 N N . GLY A 1 493 ? 40.345 34.461 59.453 1.00 21.91 493 GLY A N 1
ATOM 3849 C CA . GLY A 1 493 ? 40.010 35.220 58.264 1.00 20.67 493 GLY A CA 1
ATOM 3850 C C . GLY A 1 493 ? 40.098 34.415 56.991 1.00 22.60 493 GLY A C 1
ATOM 3851 O O . GLY A 1 493 ? 40.206 34.981 55.894 1.00 26.32 493 GLY A O 1
ATOM 3852 N N . THR A 1 494 ? 40.049 33.088 57.118 1.00 21.45 494 THR A N 1
ATOM 3853 C CA . THR A 1 494 ? 40.148 32.203 55.963 1.00 19.43 494 THR A CA 1
ATOM 3854 C C . THR A 1 494 ? 38.856 32.200 55.170 1.00 19.23 494 THR A C 1
ATOM 3855 O O . THR A 1 494 ? 37.771 32.258 55.737 1.00 19.68 494 THR A O 1
ATOM 3859 N N . ASN A 1 495 ? 38.979 32.161 53.852 1.00 19.12 495 ASN A N 1
ATOM 3860 C CA . ASN A 1 495 ? 37.812 32.067 52.991 1.00 19.86 495 ASN A CA 1
ATOM 3861 C C . ASN A 1 495 ? 38.156 31.718 51.558 1.00 21.54 495 ASN A C 1
ATOM 3862 O O . ASN A 1 495 ? 39.260 31.973 51.073 1.00 19.60 495 ASN A O 1
ATOM 3867 N N . HIS A 1 496 ? 37.175 31.109 50.903 1.00 24.33 496 HIS A N 1
ATOM 3868 C CA . HIS A 1 496 ? 37.290 30.673 49.528 1.00 27.77 496 HIS A CA 1
ATOM 3869 C C . HIS A 1 496 ? 35.960 30.916 48.792 1.00 30.12 496 HIS A C 1
ATOM 3870 O O . HIS A 1 496 ? 34.896 31.055 49.411 1.00 32.09 496 HIS A O 1
ATOM 3877 N N . GLU A 1 497 ? 36.044 30.965 47.471 1.00 31.00 497 GLU A N 1
ATOM 3878 C CA . GLU A 1 497 ? 34.899 31.095 46.594 1.00 32.37 497 GLU A CA 1
ATOM 3879 C C . GLU A 1 497 ? 34.130 29.789 46.865 1.00 34.44 497 GLU A C 1
ATOM 3880 O O . GLU A 1 497 ? 34.698 28.703 46.691 1.00 34.38 497 GLU A O 1
ATOM 3886 N N . HIS A 1 498 ? 32.871 29.873 47.293 1.00 34.15 498 HIS A N 1
ATOM 3887 C CA . HIS A 1 498 ? 32.109 28.659 47.586 1.00 36.63 498 HIS A CA 1
ATOM 3888 C C . HIS A 1 498 ? 31.874 27.776 46.356 1.00 37.78 498 HIS A C 1
ATOM 3889 O O . HIS A 1 498 ? 31.894 26.535 46.446 1.00 37.00 498 HIS A O 1
ATOM 3896 N N . ASP A 1 499 ? 31.666 28.406 45.202 1.00 37.68 499 ASP A N 1
ATOM 3897 C CA . ASP A 1 499 ? 31.379 27.650 44.004 1.00 35.90 499 ASP A CA 1
ATOM 3898 C C . ASP A 1 499 ? 32.584 27.150 43.226 1.00 35.38 499 ASP A C 1
ATOM 3899 O O . ASP A 1 499 ? 32.862 27.606 42.120 1.00 36.38 499 ASP A O 1
ATOM 3904 N N . GLN A 1 500 ? 33.293 26.196 43.816 1.00 33.95 500 GLN A N 1
ATOM 3905 C CA . GLN A 1 500 ? 34.447 25.557 43.173 1.00 32.70 500 GLN A CA 1
ATOM 3906 C C . GLN A 1 500 ? 34.546 24.170 43.792 1.00 31.37 500 GLN A C 1
ATOM 3907 O O . GLN A 1 500 ? 34.135 23.964 44.933 1.00 30.72 500 GLN A O 1
ATOM 3913 N N . PRO A 1 501 ? 35.073 23.186 43.047 1.00 30.32 501 PRO A N 1
ATOM 3914 C CA . PRO A 1 501 ? 35.164 21.854 43.657 1.00 29.57 501 PRO A CA 1
ATOM 3915 C C . PRO A 1 501 ? 36.102 21.833 44.845 1.00 28.94 501 PRO A C 1
ATOM 3916 O O . PRO A 1 501 ? 37.093 22.564 44.870 1.00 27.59 501 PRO A O 1
ATOM 3920 N N . ALA A 1 502 ? 35.784 20.981 45.821 1.00 28.87 502 ALA A N 1
ATOM 3921 C CA . ALA A 1 502 ? 36.590 20.840 47.039 1.00 27.82 502 ALA A CA 1
ATOM 3922 C C . ALA A 1 502 ? 38.050 20.453 46.738 1.00 27.64 502 ALA A C 1
ATOM 3923 O O . ALA A 1 502 ? 38.309 19.563 45.930 1.00 25.17 502 ALA A O 1
ATOM 3925 N N . HIS A 1 503 ? 38.999 21.137 47.382 1.00 29.13 503 HIS A N 1
ATOM 3926 C CA . HIS A 1 503 ? 40.414 20.869 47.161 1.00 29.22 503 HIS A CA 1
ATOM 3927 C C . HIS A 1 503 ? 40.871 19.755 48.091 1.00 30.45 503 HIS A C 1
ATOM 3928 O O . HIS A 1 503 ? 42.004 19.288 48.021 1.00 29.64 503 HIS A O 1
ATOM 3935 N N . LEU A 1 504 ? 39.972 19.344 48.975 1.00 31.61 504 LEU A N 1
ATOM 3936 C CA . LEU A 1 504 ? 40.260 18.225 49.849 1.00 32.37 504 LEU A CA 1
ATOM 3937 C C . LEU A 1 504 ? 39.664 17.065 49.045 1.00 33.66 504 LEU A C 1
ATOM 3938 O O . LEU A 1 504 ? 38.469 16.750 49.163 1.00 34.98 504 LEU A O 1
ATOM 3943 N N . THR A 1 505 ? 40.494 16.435 48.221 1.00 33.41 505 THR A N 1
ATOM 3944 C CA . THR A 1 505 ? 40.026 15.343 47.370 1.00 32.93 505 THR A CA 1
ATOM 3945 C C . THR A 1 505 ? 40.132 13.952 47.976 1.00 32.90 505 THR A C 1
ATOM 3946 O O . THR A 1 505 ? 41.054 13.660 48.734 1.00 32.80 505 THR A O 1
ATOM 3950 N N . LEU A 1 506 ? 39.161 13.112 47.645 1.00 32.64 506 LEU A N 1
ATOM 3951 C CA . LEU A 1 506 ? 39.129 11.744 48.119 1.00 34.58 506 LEU A CA 1
ATOM 3952 C C . LEU A 1 506 ? 39.391 10.843 46.907 1.00 37.04 506 LEU A C 1
ATOM 3953 O O . LEU A 1 506 ? 38.986 11.172 45.788 1.00 37.48 506 LEU A O 1
ATOM 3958 N N . LYS A 1 507 ? 40.119 9.748 47.118 1.00 39.01 507 LYS A N 1
ATOM 3959 C CA . LYS A 1 507 ? 40.424 8.809 46.043 1.00 40.44 507 LYS A CA 1
ATOM 3960 C C . LYS A 1 507 ? 39.269 7.824 45.906 1.00 40.24 507 LYS A C 1
ATOM 3961 O O . LYS A 1 507 ? 39.056 7.280 44.829 1.00 41.14 507 LYS A O 1
ATOM 3967 N N . ASP A 1 508 ? 38.549 7.609 47.007 1.00 40.13 508 ASP A N 1
ATOM 3968 C CA . ASP A 1 508 ? 37.394 6.716 47.079 1.00 40.11 508 ASP A CA 1
ATOM 3969 C C . ASP A 1 508 ? 36.430 7.400 48.019 1.00 40.50 508 ASP A C 1
ATOM 3970 O O . ASP A 1 508 ? 36.751 7.533 49.202 1.00 41.24 508 ASP A O 1
ATOM 3975 N N . ASP A 1 509 ? 35.266 7.826 47.515 1.00 40.33 509 ASP A N 1
ATOM 3976 C CA . ASP A 1 509 ? 34.279 8.536 48.348 1.00 38.76 509 ASP A CA 1
ATOM 3977 C C . ASP A 1 509 ? 33.600 7.708 49.427 1.00 37.54 509 ASP A C 1
ATOM 3978 O O . ASP A 1 509 ? 32.844 8.250 50.238 1.00 38.95 509 ASP A O 1
ATOM 3983 N N . SER A 1 510 ? 33.874 6.412 49.475 1.00 34.80 510 SER A N 1
ATOM 3984 C CA . SER A 1 510 ? 33.217 5.581 50.482 1.00 33.36 510 SER A CA 1
ATOM 3985 C C . SER A 1 510 ? 34.036 5.190 51.691 1.00 31.96 510 SER A C 1
ATOM 3986 O O . SER A 1 510 ? 33.475 4.703 52.682 1.00 28.84 510 SER A O 1
ATOM 3989 N N . VAL A 1 511 ? 35.351 5.405 51.649 1.00 30.83 511 VAL A N 1
ATOM 3990 C CA . VAL A 1 511 ? 36.154 4.988 52.790 1.00 30.88 511 VAL A CA 1
ATOM 3991 C C . VAL A 1 511 ? 35.969 5.820 54.056 1.00 29.84 511 VAL A C 1
ATOM 3992 O O . VAL A 1 511 ? 36.097 5.288 55.159 1.00 29.08 511 VAL A O 1
ATOM 3996 N N . PRO A 1 512 ? 35.649 7.125 53.927 1.00 31.04 512 PRO A N 1
ATOM 3997 C CA . PRO A 1 512 ? 35.476 7.882 55.173 1.00 31.31 512 PRO A CA 1
ATOM 3998 C C . PRO A 1 512 ? 34.316 7.370 56.009 1.00 32.41 512 PRO A C 1
ATOM 3999 O O . PRO A 1 512 ? 34.406 7.329 57.241 1.00 32.94 512 PRO A O 1
ATOM 4003 N N . VAL A 1 513 ? 33.228 6.961 55.357 1.00 34.62 513 VAL A N 1
ATOM 4004 C CA . VAL A 1 513 ? 32.108 6.408 56.110 1.00 34.41 513 VAL A CA 1
ATOM 4005 C C . VAL A 1 513 ? 32.328 4.918 56.338 1.00 34.95 513 VAL A C 1
ATOM 4006 O O . VAL A 1 513 ? 32.112 4.439 57.446 1.00 34.88 513 VAL A O 1
ATOM 4010 N N . ASN A 1 514 ? 32.758 4.184 55.307 1.00 35.39 514 ASN A N 1
ATOM 4011 C CA . ASN A 1 514 ? 32.977 2.739 55.469 1.00 38.03 514 ASN A CA 1
ATOM 4012 C C . ASN A 1 514 ? 34.173 2.310 56.341 1.00 38.55 514 ASN A C 1
ATOM 4013 O O . ASN A 1 514 ? 34.064 1.343 57.093 1.00 38.97 514 ASN A O 1
ATOM 4018 N N . ARG A 1 515 ? 35.315 2.993 56.245 1.00 39.01 515 ARG A N 1
ATOM 4019 C CA . ARG A 1 515 ? 36.481 2.632 57.062 1.00 38.92 515 ARG A CA 1
ATOM 4020 C C . ARG A 1 515 ? 36.670 3.566 58.283 1.00 37.13 515 ARG A C 1
ATOM 4021 O O . ARG A 1 515 ? 36.484 3.158 59.442 1.00 36.37 515 ARG A O 1
ATOM 4029 N N . ASN A 1 516 ? 37.028 4.821 58.011 1.00 34.99 516 ASN A N 1
ATOM 4030 C CA . ASN A 1 516 ? 37.316 5.796 59.061 1.00 32.71 516 ASN A CA 1
ATOM 4031 C C . ASN A 1 516 ? 36.290 5.874 60.173 1.00 32.48 516 ASN A C 1
ATOM 4032 O O . ASN A 1 516 ? 36.619 5.610 61.327 1.00 32.02 516 ASN A O 1
ATOM 4037 N N . LEU A 1 517 ? 35.055 6.249 59.847 1.00 31.64 517 LEU A N 1
ATOM 4038 C CA . LEU A 1 517 ? 34.015 6.342 60.872 1.00 29.92 517 LEU A CA 1
ATOM 4039 C C . LEU A 1 517 ? 33.755 4.963 61.471 1.00 28.21 517 LEU A C 1
ATOM 4040 O O . LEU A 1 517 ? 33.621 4.791 62.669 1.00 26.70 517 LEU A O 1
ATOM 4045 N N . SER A 1 518 ? 33.692 3.970 60.612 1.00 27.17 518 SER A N 1
ATOM 4046 C CA . SER A 1 518 ? 33.453 2.615 61.079 1.00 28.98 518 SER A CA 1
ATOM 4047 C C . SER A 1 518 ? 34.491 2.111 62.084 1.00 31.43 518 SER A C 1
ATOM 4048 O O . SER A 1 518 ? 34.135 1.688 63.190 1.00 32.77 518 SER A O 1
ATOM 4051 N N . ILE A 1 519 ? 35.774 2.171 61.697 1.00 31.34 519 ILE A N 1
ATOM 4052 C CA . ILE A 1 519 ? 36.862 1.669 62.538 1.00 29.68 519 ILE A CA 1
ATOM 4053 C C . ILE A 1 519 ? 37.449 2.666 63.520 1.00 29.08 519 ILE A C 1
ATOM 4054 O O . ILE A 1 519 ? 37.683 2.321 64.669 1.00 29.98 519 ILE A O 1
ATOM 4059 N N . TYR A 1 520 ? 37.686 3.893 63.076 1.00 27.96 520 TYR A N 1
ATOM 4060 C CA . TYR A 1 520 ? 38.292 4.899 63.941 1.00 27.81 520 TYR A CA 1
ATOM 4061 C C . TYR A 1 520 ? 37.375 6.001 64.470 1.00 28.08 520 TYR A C 1
ATOM 4062 O O . TYR A 1 520 ? 37.832 6.906 65.196 1.00 26.66 520 TYR A O 1
ATOM 4071 N N . ASP A 1 521 ? 36.104 5.931 64.097 1.00 26.67 521 ASP A N 1
ATOM 4072 C CA . ASP A 1 521 ? 35.115 6.899 64.521 1.00 25.72 521 ASP A CA 1
ATOM 4073 C C . ASP A 1 521 ? 35.356 8.288 63.943 1.00 26.90 521 ASP A C 1
ATOM 4074 O O . ASP A 1 521 ? 35.278 9.293 64.657 1.00 26.98 521 ASP A O 1
ATOM 4079 N N . GLY A 1 522 ? 35.646 8.325 62.639 1.00 26.96 522 GLY A N 1
ATOM 4080 C CA . GLY A 1 522 ? 35.863 9.572 61.930 1.00 25.02 522 GLY A CA 1
ATOM 4081 C C . GLY A 1 522 ? 36.857 10.499 62.591 1.00 26.86 522 GLY A C 1
ATOM 4082 O O . GLY A 1 522 ? 36.464 11.508 63.189 1.00 26.98 522 GLY A O 1
ATOM 4083 N N . PRO A 1 523 ? 38.163 10.190 62.511 1.00 25.79 523 PRO A N 1
ATOM 4084 C CA . PRO A 1 523 ? 39.156 11.064 63.136 1.00 25.06 523 PRO A CA 1
ATOM 4085 C C . PRO A 1 523 ? 39.210 12.410 62.404 1.00 24.09 523 PRO A C 1
ATOM 4086 O O . PRO A 1 523 ? 39.675 13.412 62.954 1.00 23.20 523 PRO A O 1
ATOM 4090 N N . GLU A 1 524 ? 38.746 12.427 61.158 1.00 22.65 524 GLU A N 1
ATOM 4091 C CA . GLU A 1 524 ? 38.785 13.669 60.418 1.00 24.15 524 GLU A CA 1
ATOM 4092 C C . GLU A 1 524 ? 37.888 14.732 61.080 1.00 24.98 524 GLU A C 1
ATOM 4093 O O . GLU A 1 524 ? 38.063 15.927 60.861 1.00 25.91 524 GLU A O 1
ATOM 4099 N N . GLN A 1 525 ? 36.931 14.327 61.906 1.00 24.89 525 GLN A N 1
ATOM 4100 C CA . GLN A 1 525 ? 36.162 15.374 62.556 1.00 23.85 525 GLN A CA 1
ATOM 4101 C C . GLN A 1 525 ? 36.919 15.944 63.747 1.00 24.40 525 GLN A C 1
ATOM 4102 O O . GLN A 1 525 ? 36.540 16.972 64.288 1.00 24.46 525 GLN A O 1
ATOM 4108 N N . ARG A 1 526 ? 38.016 15.315 64.155 1.00 26.37 526 ARG A N 1
ATOM 4109 C CA . ARG A 1 526 ? 38.736 15.871 65.275 1.00 26.34 526 ARG A CA 1
ATOM 4110 C C . ARG A 1 526 ? 40.127 16.309 64.986 1.00 26.90 526 ARG A C 1
ATOM 4111 O O . ARG A 1 526 ? 40.623 17.198 65.668 1.00 29.26 526 ARG A O 1
ATOM 4119 N N . PHE A 1 527 ? 40.793 15.757 63.986 1.00 27.02 527 PHE A N 1
ATOM 4120 C CA . PHE A 1 527 ? 42.144 16.246 63.756 1.00 25.59 527 PHE A CA 1
ATOM 4121 C C . PHE A 1 527 ? 42.207 17.504 62.875 1.00 27.43 527 PHE A C 1
ATOM 4122 O O . PHE A 1 527 ? 43.247 18.176 62.817 1.00 26.85 527 PHE A O 1
ATOM 4130 N N . CYS A 1 528 ? 41.102 17.838 62.200 1.00 25.77 528 CYS A N 1
ATOM 4131 C CA . CYS A 1 528 ? 41.074 19.043 61.361 1.00 25.81 528 CYS A CA 1
ATOM 4132 C C . CYS A 1 528 ? 40.862 20.246 62.264 1.00 25.38 528 CYS A C 1
ATOM 4133 O O . CYS A 1 528 ? 39.854 20.352 62.928 1.00 26.55 528 CYS A O 1
ATOM 4136 N N . PRO A 1 529 ? 41.804 21.182 62.265 1.00 26.02 529 PRO A N 1
ATOM 4137 C CA . PRO A 1 529 ? 41.710 22.374 63.108 1.00 24.15 529 PRO A CA 1
ATOM 4138 C C . PRO A 1 529 ? 40.712 23.410 62.567 1.00 24.23 529 PRO A C 1
ATOM 4139 O O . PRO A 1 529 ? 40.699 24.554 63.030 1.00 23.62 529 PRO A O 1
ATOM 4143 N N . ALA A 1 530 ? 39.902 23.040 61.582 1.00 22.33 530 ALA A N 1
ATOM 4144 C CA . ALA A 1 530 ? 38.966 24.012 61.022 1.00 23.04 530 ALA A CA 1
ATOM 4145 C C . ALA A 1 530 ? 37.520 23.551 60.868 1.00 25.02 530 ALA A C 1
ATOM 4146 O O . ALA A 1 530 ? 36.701 24.295 60.350 1.00 27.04 530 ALA A O 1
ATOM 4148 N N . GLY A 1 531 ? 37.217 22.327 61.297 1.00 26.02 531 GLY A N 1
ATOM 4149 C CA . GLY A 1 531 ? 35.879 21.801 61.168 1.00 23.47 531 GLY A CA 1
ATOM 4150 C C . GLY A 1 531 ? 35.463 21.592 59.732 1.00 25.40 531 GLY A C 1
ATOM 4151 O O . GLY A 1 531 ? 34.312 21.813 59.402 1.00 29.66 531 GLY A O 1
ATOM 4152 N N . VAL A 1 532 ? 36.372 21.161 58.863 1.00 25.65 532 VAL A N 1
ATOM 4153 C CA . VAL A 1 532 ? 36.019 20.942 57.459 1.00 25.25 532 VAL A CA 1
ATOM 4154 C C . VAL A 1 532 ? 35.195 19.668 57.212 1.00 26.31 532 VAL A C 1
ATOM 4155 O O . VAL A 1 532 ? 34.211 19.681 56.461 1.00 25.36 532 VAL A O 1
ATOM 4159 N N . TYR A 1 533 ? 35.604 18.572 57.833 1.00 25.68 533 TYR A N 1
ATOM 4160 C CA . TYR A 1 533 ? 34.897 17.315 57.664 1.00 26.49 533 TYR A CA 1
ATOM 4161 C C . TYR A 1 533 ? 33.857 17.096 58.760 1.00 28.17 533 TYR A C 1
ATOM 4162 O O . TYR A 1 533 ? 34.161 17.200 59.943 1.00 27.74 533 TYR A O 1
ATOM 4171 N N . GLU A 1 534 ? 32.633 16.791 58.359 1.00 31.37 534 GLU A N 1
ATOM 4172 C CA . GLU A 1 534 ? 31.578 16.520 59.314 1.00 34.03 534 GLU A CA 1
ATOM 4173 C C . GLU A 1 534 ? 30.706 15.404 58.749 1.00 34.76 534 GLU A C 1
ATOM 4174 O O . GLU A 1 534 ? 30.476 15.310 57.531 1.00 34.10 534 GLU A O 1
ATOM 4180 N N . PHE A 1 535 ? 30.267 14.524 59.634 1.00 34.71 535 PHE A N 1
ATOM 4181 C CA . PHE A 1 535 ? 29.426 13.440 59.204 1.00 36.27 535 PHE A CA 1
ATOM 4182 C C . PHE A 1 535 ? 27.987 13.830 59.474 1.00 38.16 535 PHE A C 1
ATOM 4183 O O . PHE A 1 535 ? 27.581 14.049 60.615 1.00 39.89 535 PHE A O 1
ATOM 4191 N N . VAL A 1 536 ? 27.239 13.972 58.397 1.00 41.23 536 VAL A N 1
ATOM 4192 C CA . VAL A 1 536 ? 25.847 14.340 58.475 1.00 43.26 536 VAL A CA 1
ATOM 4193 C C . VAL A 1 536 ? 24.932 13.107 58.530 1.00 44.75 536 VAL A C 1
ATOM 4194 O O . VAL A 1 536 ? 25.132 12.124 57.788 1.00 42.82 536 VAL A O 1
ATOM 4198 N N . PRO A 1 537 ? 23.939 13.144 59.435 1.00 46.87 537 PRO A N 1
ATOM 4199 C CA . PRO A 1 537 ? 22.981 12.045 59.601 1.00 48.16 537 PRO A CA 1
ATOM 4200 C C . PRO A 1 537 ? 22.325 11.844 58.252 1.00 49.32 537 PRO A C 1
ATOM 4201 O O . PRO A 1 537 ? 21.932 12.814 57.600 1.00 48.63 537 PRO A O 1
ATOM 4205 N N . LEU A 1 538 ? 22.229 10.598 57.840 1.00 52.11 538 LEU A N 1
ATOM 4206 C CA . LEU A 1 538 ? 21.648 10.232 56.545 1.00 55.76 538 LEU A CA 1
ATOM 4207 C C . LEU A 1 538 ? 20.139 10.413 56.571 1.00 59.77 538 LEU A C 1
ATOM 4208 O O . LEU A 1 538 ? 19.476 10.192 57.597 1.00 60.15 538 LEU A O 1
ATOM 4213 N N . GLU A 1 539 ? 19.621 10.859 55.432 1.00 64.18 539 GLU A N 1
ATOM 4214 C CA . GLU A 1 539 ? 18.192 11.113 55.220 1.00 68.34 539 GLU A CA 1
ATOM 4215 C C . GLU A 1 539 ? 17.435 9.771 55.212 1.00 69.89 539 GLU A C 1
ATOM 4216 O O . GLU A 1 539 ? 16.574 9.521 56.060 1.00 69.14 539 GLU A O 1
ATOM 4222 N N . GLN A 1 540 ? 17.798 8.909 54.256 1.00 70.90 540 GLN A N 1
ATOM 4223 C CA . GLN A 1 540 ? 17.180 7.594 54.176 1.00 72.67 540 GLN A CA 1
ATOM 4224 C C . GLN A 1 540 ? 17.713 6.746 55.326 1.00 72.95 540 GLN A C 1
ATOM 4225 O O . GLN A 1 540 ? 18.916 6.483 55.419 1.00 73.24 540 GLN A O 1
ATOM 4231 N N . GLY A 1 541 ? 16.841 6.374 56.242 1.00 72.84 541 GLY A N 1
ATOM 4232 C CA . GLY A 1 541 ? 17.185 5.489 57.341 1.00 71.34 541 GLY A CA 1
ATOM 4233 C C . GLY A 1 541 ? 18.300 5.585 58.365 1.00 69.93 541 GLY A C 1
ATOM 4234 O O . GLY A 1 541 ? 18.184 6.316 59.358 1.00 69.63 541 GLY A O 1
ATOM 4235 N N . ASP A 1 542 ? 19.410 4.875 58.104 1.00 68.91 542 ASP A N 1
ATOM 4236 C CA . ASP A 1 542 ? 20.424 4.792 59.157 1.00 67.76 542 ASP A CA 1
ATOM 4237 C C . ASP A 1 542 ? 21.811 5.333 59.401 1.00 65.24 542 ASP A C 1
ATOM 4238 O O . ASP A 1 542 ? 22.254 5.262 60.557 1.00 65.88 542 ASP A O 1
ATOM 4243 N N . GLY A 1 543 ? 22.522 5.866 58.445 1.00 61.41 543 GLY A N 1
ATOM 4244 C CA . GLY A 1 543 ? 23.850 6.281 58.808 1.00 56.64 543 GLY A CA 1
ATOM 4245 C C . GLY A 1 543 ? 24.247 7.708 58.535 1.00 53.06 543 GLY A C 1
ATOM 4246 O O . GLY A 1 543 ? 23.460 8.662 58.645 1.00 53.39 543 GLY A O 1
ATOM 4247 N N . PHE A 1 544 ? 25.504 7.844 58.188 1.00 48.30 544 PHE A N 1
ATOM 4248 C CA . PHE A 1 544 ? 26.000 9.134 57.903 1.00 44.77 544 PHE A CA 1
ATOM 4249 C C . PHE A 1 544 ? 26.593 9.209 56.532 1.00 43.78 544 PHE A C 1
ATOM 4250 O O . PHE A 1 544 ? 26.820 8.200 55.874 1.00 42.02 544 PHE A O 1
ATOM 4258 N N . ARG A 1 545 ? 26.801 10.436 56.120 1.00 43.20 545 ARG A N 1
ATOM 4259 C CA . ARG A 1 545 ? 27.417 10.777 54.854 1.00 43.20 545 ARG A CA 1
ATOM 4260 C C . ARG A 1 545 ? 28.458 11.795 55.298 1.00 41.18 545 ARG A C 1
ATOM 4261 O O . ARG A 1 545 ? 28.308 12.429 56.351 1.00 38.45 545 ARG A O 1
ATOM 4269 N N . LEU A 1 546 ? 29.543 11.910 54.561 1.00 39.17 546 LEU A N 1
ATOM 4270 C CA . LEU A 1 546 ? 30.525 12.886 54.943 1.00 38.28 546 LEU A CA 1
ATOM 4271 C C . LEU A 1 546 ? 30.306 14.111 54.105 1.00 38.05 546 LEU A C 1
ATOM 4272 O O . LEU A 1 546 ? 30.083 14.023 52.892 1.00 37.77 546 LEU A O 1
ATOM 4277 N N . GLN A 1 547 ? 30.355 15.253 54.772 1.00 37.53 547 GLN A N 1
ATOM 4278 C CA . GLN A 1 547 ? 30.221 16.526 54.100 1.00 36.50 547 GLN A CA 1
ATOM 4279 C C . GLN A 1 547 ? 31.565 17.238 54.263 1.00 33.33 547 GLN A C 1
ATOM 4280 O O . GLN A 1 547 ? 32.147 17.245 55.347 1.00 33.81 547 GLN A O 1
ATOM 4286 N N . ILE A 1 548 ? 32.049 17.811 53.173 1.00 29.55 548 ILE A N 1
ATOM 4287 C CA . ILE A 1 548 ? 33.306 18.529 53.155 1.00 27.48 548 ILE A CA 1
ATOM 4288 C C . ILE A 1 548 ? 33.033 20.025 53.013 1.00 27.70 548 ILE A C 1
ATOM 4289 O O . ILE A 1 548 ? 32.513 20.470 52.000 1.00 28.36 548 ILE A O 1
ATOM 4294 N N . ASN A 1 549 ? 33.365 20.803 54.042 1.00 28.53 549 ASN A N 1
ATOM 4295 C CA . ASN A 1 549 ? 33.169 22.264 54.006 1.00 28.01 549 ASN A CA 1
ATOM 4296 C C . ASN A 1 549 ? 34.507 22.884 53.642 1.00 28.34 549 ASN A C 1
ATOM 4297 O O . ASN A 1 549 ? 35.193 23.489 54.478 1.00 28.71 549 ASN A O 1
ATOM 4302 N N . ALA A 1 550 ? 34.864 22.701 52.376 1.00 25.24 550 ALA A N 1
ATOM 4303 C CA . ALA A 1 550 ? 36.129 23.167 51.848 1.00 25.25 550 ALA A CA 1
ATOM 4304 C C . ALA A 1 550 ? 36.433 24.658 52.042 1.00 24.40 550 ALA A C 1
ATOM 4305 O O . ALA A 1 550 ? 37.585 25.090 52.063 1.00 24.23 550 ALA A O 1
ATOM 4307 N N . GLN A 1 551 ? 35.398 25.439 52.242 1.00 24.07 551 GLN A N 1
ATOM 4308 C CA . GLN A 1 551 ? 35.615 26.849 52.385 1.00 25.70 551 GLN A CA 1
ATOM 4309 C C . GLN A 1 551 ? 36.275 27.232 53.720 1.00 24.34 551 GLN A C 1
ATOM 4310 O O . GLN A 1 551 ? 36.883 28.291 53.827 1.00 24.13 551 GLN A O 1
ATOM 4316 N N . ASN A 1 552 ? 36.202 26.347 54.706 1.00 23.33 552 ASN A N 1
ATOM 4317 C CA . ASN A 1 552 ? 36.791 26.616 56.017 1.00 23.94 552 ASN A CA 1
ATOM 4318 C C . ASN A 1 552 ? 38.245 26.182 56.145 1.00 24.11 552 ASN A C 1
ATOM 4319 O O . ASN A 1 552 ? 38.853 26.356 57.192 1.00 24.34 552 ASN A O 1
ATOM 4324 N N . CYS A 1 553 ? 38.819 25.630 55.088 1.00 24.57 553 CYS A N 1
ATOM 4325 C CA . CYS A 1 553 ? 40.187 25.132 55.138 1.00 26.07 553 CYS A CA 1
ATOM 4326 C C . CYS A 1 553 ? 41.237 26.208 55.440 1.00 26.46 553 CYS A C 1
ATOM 4327 O O . CYS A 1 553 ? 41.229 27.282 54.822 1.00 29.54 553 CYS A O 1
ATOM 4330 N N . VAL A 1 554 ? 42.140 25.933 56.384 1.00 23.15 554 VAL A N 1
ATOM 4331 C CA . VAL A 1 554 ? 43.214 26.882 56.662 1.00 21.03 554 VAL A CA 1
ATOM 4332 C C . VAL A 1 554 ? 44.520 26.409 56.011 1.00 20.09 554 VAL A C 1
ATOM 4333 O O . VAL A 1 554 ? 45.574 27.002 56.221 1.00 19.88 554 VAL A O 1
ATOM 4337 N N . HIS A 1 555 ? 44.437 25.358 55.196 1.00 19.41 555 HIS A N 1
ATOM 4338 C CA . HIS A 1 555 ? 45.599 24.812 54.478 1.00 21.61 555 HIS A CA 1
ATOM 4339 C C . HIS A 1 555 ? 46.752 24.318 55.387 1.00 20.76 555 HIS A C 1
ATOM 4340 O O . HIS A 1 555 ? 47.920 24.431 55.025 1.00 19.23 555 HIS A O 1
ATOM 4347 N N . CYS A 1 556 ? 46.435 23.762 56.546 1.00 19.68 556 CYS A N 1
ATOM 4348 C CA . CYS A 1 556 ? 47.496 23.321 57.457 1.00 21.65 556 CYS A CA 1
ATOM 4349 C C . CYS A 1 556 ? 48.231 22.049 56.982 1.00 20.46 556 CYS A C 1
ATOM 4350 O O . CYS A 1 556 ? 49.406 21.842 57.336 1.00 19.34 556 CYS A O 1
ATOM 4353 N N . LYS A 1 557 ? 47.531 21.255 56.163 1.00 18.58 557 LYS A N 1
ATOM 4354 C CA . LYS A 1 557 ? 47.964 20.015 55.537 1.00 17.84 557 LYS A CA 1
ATOM 4355 C C . LYS A 1 557 ? 47.864 18.750 56.428 1.00 20.71 557 LYS A C 1
ATOM 4356 O O . LYS A 1 557 ? 48.382 17.686 56.064 1.00 20.43 557 LYS A O 1
ATOM 4362 N N . THR A 1 558 ? 47.175 18.857 57.570 1.00 20.42 558 THR A N 1
ATOM 4363 C CA . THR A 1 558 ? 47.036 17.741 58.508 1.00 19.85 558 THR A CA 1
ATOM 4364 C C . THR A 1 558 ? 46.256 16.524 58.013 1.00 21.27 558 THR A C 1
ATOM 4365 O O . THR A 1 558 ? 46.682 15.373 58.190 1.00 22.08 558 THR A O 1
ATOM 4369 N N . CYS A 1 559 ? 45.100 16.764 57.421 1.00 21.64 559 CYS A N 1
ATOM 4370 C CA . CYS A 1 559 ? 44.278 15.653 56.956 1.00 21.72 559 CYS A CA 1
ATOM 4371 C C . CYS A 1 559 ? 45.010 14.803 55.912 1.00 20.60 559 CYS A C 1
ATOM 4372 O O . CYS A 1 559 ? 44.852 13.591 55.887 1.00 19.54 559 CYS A O 1
ATOM 4375 N N . ASP A 1 560 ? 45.830 15.430 55.074 1.00 20.92 560 ASP A N 1
ATOM 4376 C CA . ASP A 1 560 ? 46.539 14.671 54.052 1.00 24.12 560 ASP A CA 1
ATOM 4377 C C . ASP A 1 560 ? 47.614 13.837 54.724 1.00 26.30 560 ASP A C 1
ATOM 4378 O O . ASP A 1 560 ? 48.040 12.812 54.209 1.00 30.25 560 ASP A O 1
ATOM 4383 N N . ILE A 1 561 ? 48.021 14.268 55.909 1.00 25.64 561 ILE A N 1
ATOM 4384 C CA . ILE A 1 561 ? 49.056 13.579 56.660 1.00 23.39 561 ILE A CA 1
ATOM 4385 C C . ILE A 1 561 ? 48.528 12.490 57.579 1.00 22.59 561 ILE A C 1
ATOM 4386 O O . ILE A 1 561 ? 49.061 11.401 57.611 1.00 23.71 561 ILE A O 1
ATOM 4391 N N . LYS A 1 562 ? 47.483 12.797 58.331 1.00 22.96 562 LYS A N 1
ATOM 4392 C CA . LYS A 1 562 ? 46.949 11.880 59.332 1.00 22.31 562 LYS A CA 1
ATOM 4393 C C . LYS A 1 562 ? 45.870 10.828 58.983 1.00 24.00 562 LYS A C 1
ATOM 4394 O O . LYS A 1 562 ? 45.689 9.871 59.742 1.00 25.33 562 LYS A O 1
ATOM 4400 N N . ASP A 1 563 ? 45.153 10.993 57.869 1.00 23.96 563 ASP A N 1
ATOM 4401 C CA . ASP A 1 563 ? 44.120 10.042 57.482 1.00 24.52 563 ASP A CA 1
ATOM 4402 C C . ASP A 1 563 ? 44.668 8.626 57.527 1.00 25.16 563 ASP A C 1
ATOM 4403 O O . ASP A 1 563 ? 45.565 8.270 56.749 1.00 25.87 563 ASP A O 1
ATOM 4408 N N . PRO A 1 564 ? 44.132 7.785 58.432 1.00 24.34 564 PRO A N 1
ATOM 4409 C CA . PRO A 1 564 ? 44.646 6.410 58.499 1.00 24.00 564 PRO A CA 1
ATOM 4410 C C . PRO A 1 564 ? 44.481 5.621 57.201 1.00 22.76 564 PRO A C 1
ATOM 4411 O O . PRO A 1 564 ? 45.223 4.672 56.968 1.00 24.60 564 PRO A O 1
ATOM 4415 N N . SER A 1 565 ? 43.535 6.013 56.350 1.00 22.65 565 SER A N 1
ATOM 4416 C CA . SER A 1 565 ? 43.341 5.311 55.068 1.00 26.21 565 SER A CA 1
ATOM 4417 C C . SER A 1 565 ? 44.113 5.946 53.906 1.00 24.61 565 SER A C 1
ATOM 4418 O O . SER A 1 565 ? 44.050 5.443 52.773 1.00 26.59 565 SER A O 1
ATOM 4421 N N . GLN A 1 566 ? 44.824 7.039 54.185 1.00 22.47 566 GLN A N 1
ATOM 4422 C CA . GLN A 1 566 ? 45.573 7.788 53.171 1.00 22.10 566 GLN A CA 1
ATOM 4423 C C . GLN A 1 566 ? 44.756 7.867 51.899 1.00 21.85 566 GLN A C 1
ATOM 4424 O O . GLN A 1 566 ? 45.241 7.588 50.818 1.00 22.82 566 GLN A O 1
ATOM 4430 N N . ASN A 1 567 ? 43.506 8.268 52.089 1.00 22.49 567 ASN A N 1
ATOM 4431 C CA . ASN A 1 567 ? 42.513 8.422 51.053 1.00 24.74 567 ASN A CA 1
ATOM 4432 C C . ASN A 1 567 ? 42.356 9.901 50.633 1.00 26.52 567 ASN A C 1
ATOM 4433 O O . ASN A 1 567 ? 41.746 10.214 49.596 1.00 25.69 567 ASN A O 1
ATOM 4438 N N . ILE A 1 568 ? 42.899 10.811 51.434 1.00 25.11 568 ILE A N 1
ATOM 4439 C CA . ILE A 1 568 ? 42.810 12.237 51.109 1.00 26.47 568 ILE A CA 1
ATOM 4440 C C . ILE A 1 568 ? 44.058 12.769 50.372 1.00 26.48 568 ILE A C 1
ATOM 4441 O O . ILE A 1 568 ? 45.183 12.307 50.600 1.00 25.45 568 ILE A O 1
ATOM 4446 N N . ASN A 1 569 ? 43.842 13.714 49.464 1.00 24.80 569 ASN A N 1
ATOM 4447 C CA . ASN A 1 569 ? 44.956 14.347 48.777 1.00 24.81 569 ASN A CA 1
ATOM 4448 C C . ASN A 1 569 ? 44.625 15.830 48.725 1.00 24.92 569 ASN A C 1
ATOM 4449 O O . ASN A 1 569 ? 43.687 16.233 48.050 1.00 26.71 569 ASN A O 1
ATOM 4454 N N . TRP A 1 570 ? 45.392 16.620 49.462 1.00 23.83 570 TRP A N 1
ATOM 4455 C CA . TRP A 1 570 ? 45.178 18.054 49.478 1.00 24.00 570 TRP A CA 1
ATOM 4456 C C . TRP A 1 570 ? 45.804 18.660 48.210 1.00 23.05 570 TRP A C 1
ATOM 4457 O O . TRP A 1 570 ? 46.913 18.312 47.836 1.00 24.49 570 TRP A O 1
ATOM 4468 N N . VAL A 1 571 ? 45.074 19.545 47.562 1.00 21.29 571 VAL A N 1
ATOM 4469 C CA . VAL A 1 571 ? 45.587 20.219 46.385 1.00 25.13 571 VAL A CA 1
ATOM 4470 C C . VAL A 1 571 ? 45.180 21.656 46.592 1.00 24.90 571 VAL A C 1
ATOM 4471 O O . VAL A 1 571 ? 44.367 21.954 47.472 1.00 26.64 571 VAL A O 1
ATOM 4475 N N . VAL A 1 572 ? 45.737 22.546 45.796 1.00 23.92 572 VAL A N 1
ATOM 4476 C CA . VAL A 1 572 ? 45.403 23.941 45.955 1.00 26.10 572 VAL A CA 1
ATOM 4477 C C . VAL A 1 572 ? 44.057 24.342 45.384 1.00 28.04 572 VAL A C 1
ATOM 4478 O O . VAL A 1 572 ? 43.643 23.848 44.353 1.00 31.92 572 VAL A O 1
ATOM 4482 N N . PRO A 1 573 ? 43.326 25.212 46.089 1.00 30.04 573 PRO A N 1
ATOM 4483 C CA . PRO A 1 573 ? 42.008 25.736 45.678 1.00 29.76 573 PRO A CA 1
ATOM 4484 C C . PRO A 1 573 ? 42.343 26.939 44.768 1.00 31.91 573 PRO A C 1
ATOM 4485 O O . PRO A 1 573 ? 43.521 27.176 44.495 1.00 32.17 573 PRO A O 1
ATOM 4489 N N . GLU A 1 574 ? 41.353 27.693 44.294 1.00 34.24 574 GLU A N 1
ATOM 4490 C CA . GLU A 1 574 ? 41.685 28.844 43.445 1.00 34.54 574 GLU A CA 1
ATOM 4491 C C . GLU A 1 574 ? 42.649 29.728 44.233 1.00 33.57 574 GLU A C 1
ATOM 4492 O O . GLU A 1 574 ? 42.506 29.886 45.450 1.00 34.50 574 GLU A O 1
ATOM 4498 N N . GLY A 1 575 ? 43.624 30.303 43.537 1.00 32.37 575 GLY A N 1
ATOM 4499 C CA . GLY A 1 575 ? 44.590 31.174 44.182 1.00 31.85 575 GLY A CA 1
ATOM 4500 C C . GLY A 1 575 ? 43.945 32.351 44.893 1.00 31.23 575 GLY A C 1
ATOM 4501 O O . GLY A 1 575 ? 43.045 33.009 44.367 1.00 32.13 575 GLY A O 1
ATOM 4502 N N . GLY A 1 576 ? 44.431 32.636 46.092 1.00 30.19 576 GLY A N 1
ATOM 4503 C CA . GLY A 1 576 ? 43.872 33.721 46.874 1.00 28.21 576 GLY A CA 1
ATOM 4504 C C . GLY A 1 576 ? 42.991 33.183 47.986 1.00 26.00 576 GLY A C 1
ATOM 4505 O O . GLY A 1 576 ? 42.623 33.915 48.893 1.00 27.61 576 GLY A O 1
ATOM 4506 N N . GLY A 1 577 ? 42.632 31.907 47.914 1.00 25.50 577 GLY A N 1
ATOM 4507 C CA . GLY A 1 577 ? 41.806 31.321 48.959 1.00 24.15 577 GLY A CA 1
ATOM 4508 C C . GLY A 1 577 ? 42.595 30.975 50.206 1.00 23.26 577 GLY A C 1
ATOM 4509 O O . GLY A 1 577 ? 43.817 30.905 50.169 1.00 22.41 577 GLY A O 1
ATOM 4510 N N . GLY A 1 578 ? 41.903 30.769 51.319 1.00 23.79 578 GLY A N 1
ATOM 4511 C CA . GLY A 1 578 ? 42.598 30.426 52.548 1.00 24.61 578 GLY A CA 1
ATOM 4512 C C . GLY A 1 578 ? 42.701 31.511 53.617 1.00 25.42 578 GLY A C 1
ATOM 4513 O O . GLY A 1 578 ? 42.048 32.560 53.529 1.00 26.56 578 GLY A O 1
ATOM 4514 N N . PRO A 1 579 ? 43.542 31.277 54.640 1.00 23.54 579 PRO A N 1
ATOM 4515 C CA . PRO A 1 579 ? 43.783 32.175 55.766 1.00 24.56 579 PRO A CA 1
ATOM 4516 C C . PRO A 1 579 ? 44.111 33.595 55.338 1.00 24.52 579 PRO A C 1
ATOM 4517 O O . PRO A 1 579 ? 44.571 33.845 54.219 1.00 22.79 579 PRO A O 1
ATOM 4521 N N . ALA A 1 580 ? 43.871 34.517 56.260 1.00 23.46 580 ALA A N 1
ATOM 4522 C CA . ALA A 1 580 ? 44.189 35.910 56.029 1.00 24.50 580 ALA A CA 1
ATOM 4523 C C . ALA A 1 580 ? 45.003 36.332 57.250 1.00 23.52 580 ALA A C 1
ATOM 4524 O O . ALA A 1 580 ? 44.745 37.353 57.860 1.00 24.39 580 ALA A O 1
ATOM 4526 N N . TYR A 1 581 ? 45.986 35.511 57.607 1.00 24.99 581 TYR A N 1
ATOM 4527 C CA . TYR A 1 581 ? 46.851 35.751 58.770 1.00 21.79 581 TYR A CA 1
ATOM 4528 C C . TYR A 1 581 ? 47.620 37.067 58.676 1.00 22.71 581 TYR A C 1
ATOM 4529 O O . TYR A 1 581 ? 48.187 37.402 57.627 1.00 22.79 581 TYR A O 1
ATOM 4538 N N . ASN A 1 582 ? 47.664 37.798 59.785 1.00 23.05 582 ASN A N 1
ATOM 4539 C CA . ASN A 1 582 ? 48.397 39.050 59.838 1.00 22.74 582 ASN A CA 1
ATOM 4540 C C . ASN A 1 582 ? 49.463 39.031 60.932 1.00 23.21 582 ASN A C 1
ATOM 4541 O O . ASN A 1 582 ? 49.160 39.236 62.119 1.00 26.01 582 ASN A O 1
ATOM 4546 N N . GLY A 1 583 ? 50.706 38.770 60.541 1.00 21.11 583 GLY A N 1
ATOM 4547 C CA . GLY A 1 583 ? 51.786 38.734 61.513 1.00 22.67 583 GLY A CA 1
ATOM 4548 C C . GLY A 1 583 ? 51.751 37.516 62.419 1.00 22.86 583 GLY A C 1
ATOM 4549 O O . GLY A 1 583 ? 52.076 37.604 63.604 1.00 21.37 583 GLY A O 1
ATOM 4550 N N . MET A 1 584 ? 51.368 36.377 61.842 1.00 23.36 584 MET A N 1
ATOM 4551 C CA . MET A 1 584 ? 51.271 35.102 62.561 1.00 24.34 584 MET A CA 1
ATOM 4552 C C . MET A 1 584 ? 52.514 34.251 62.357 1.00 23.74 584 MET A C 1
ATOM 4553 O O . MET A 1 584 ? 53.425 34.683 61.634 1.00 23.41 584 MET A O 1
ATOM 4559 N N . PRO B 1 7 ? 94.346 45.504 128.243 1.00 80.53 7 PRO B N 1
ATOM 4560 C CA . PRO B 1 7 ? 94.325 46.973 128.514 1.00 80.66 7 PRO B CA 1
ATOM 4561 C C . PRO B 1 7 ? 93.657 47.313 129.880 1.00 80.89 7 PRO B C 1
ATOM 4562 O O . PRO B 1 7 ? 94.290 47.895 130.787 1.00 80.66 7 PRO B O 1
ATOM 4566 N N . ARG B 1 8 ? 92.379 46.903 129.931 1.00 80.68 8 ARG B N 1
ATOM 4567 C CA . ARG B 1 8 ? 91.299 46.965 130.961 1.00 79.49 8 ARG B CA 1
ATOM 4568 C C . ARG B 1 8 ? 90.170 47.347 129.992 1.00 78.49 8 ARG B C 1
ATOM 4569 O O . ARG B 1 8 ? 89.843 48.517 129.733 1.00 77.43 8 ARG B O 1
ATOM 4577 N N . ILE B 1 9 ? 89.734 46.267 129.356 1.00 77.68 9 ILE B N 1
ATOM 4578 C CA . ILE B 1 9 ? 88.728 46.218 128.304 1.00 76.78 9 ILE B CA 1
ATOM 4579 C C . ILE B 1 9 ? 87.508 45.533 128.880 1.00 76.25 9 ILE B C 1
ATOM 4580 O O . ILE B 1 9 ? 86.371 45.877 128.554 1.00 76.41 9 ILE B O 1
ATOM 4585 N N . THR B 1 10 ? 87.778 44.560 129.737 1.00 75.30 10 THR B N 1
ATOM 4586 C CA . THR B 1 10 ? 86.752 43.748 130.358 1.00 74.85 10 THR B CA 1
ATOM 4587 C C . THR B 1 10 ? 86.462 44.153 131.819 1.00 75.07 10 THR B C 1
ATOM 4588 O O . THR B 1 10 ? 87.256 43.893 132.728 1.00 75.68 10 THR B O 1
ATOM 4592 N N . THR B 1 11 ? 85.322 44.807 132.037 1.00 74.26 11 THR B N 1
ATOM 4593 C CA . THR B 1 11 ? 84.937 45.249 133.371 1.00 73.30 11 THR B CA 1
ATOM 4594 C C . THR B 1 11 ? 83.635 44.606 133.841 1.00 73.47 11 THR B C 1
ATOM 4595 O O . THR B 1 11 ? 82.869 45.216 134.573 1.00 74.07 11 THR B O 1
ATOM 4599 N N . HIS B 1 12 ? 83.358 43.385 133.413 1.00 72.93 12 HIS B N 1
ATOM 4600 C CA . HIS B 1 12 ? 82.122 42.750 133.860 1.00 72.14 12 HIS B CA 1
ATOM 4601 C C . HIS B 1 12 ? 82.439 41.907 135.084 1.00 72.30 12 HIS B C 1
ATOM 4602 O O . HIS B 1 12 ? 83.528 41.309 135.181 1.00 73.03 12 HIS B O 1
ATOM 4609 N N . TYR B 1 13 ? 81.508 41.885 136.028 1.00 71.80 13 TYR B N 1
ATOM 4610 C CA . TYR B 1 13 ? 81.667 41.133 137.268 1.00 72.05 13 TYR B CA 1
ATOM 4611 C C . TYR B 1 13 ? 81.746 39.638 137.054 1.00 72.65 13 TYR B C 1
ATOM 4612 O O . TYR B 1 13 ? 82.002 38.896 138.000 1.00 73.55 13 TYR B O 1
ATOM 4621 N N . THR B 1 14 ? 81.516 39.175 135.836 1.00 73.04 14 THR B N 1
ATOM 4622 C CA . THR B 1 14 ? 81.552 37.748 135.590 1.00 73.35 14 THR B CA 1
ATOM 4623 C C . THR B 1 14 ? 82.982 37.183 135.529 1.00 73.69 14 THR B C 1
ATOM 4624 O O . THR B 1 14 ? 83.190 35.971 135.673 1.00 72.88 14 THR B O 1
ATOM 4628 N N . ILE B 1 15 ? 83.933 38.121 135.362 1.00 74.14 15 ILE B N 1
ATOM 4629 C CA . ILE B 1 15 ? 85.368 37.815 135.221 1.00 74.56 15 ILE B CA 1
ATOM 4630 C C . ILE B 1 15 ? 86.192 38.544 136.259 1.00 75.21 15 ILE B C 1
ATOM 4631 O O . ILE B 1 15 ? 87.385 38.310 136.392 1.00 75.83 15 ILE B O 1
ATOM 4636 N N . TYR B 1 16 ? 85.529 39.376 137.046 1.00 75.41 16 TYR B N 1
ATOM 4637 C CA . TYR B 1 16 ? 86.182 40.111 138.102 1.00 75.53 16 TYR B CA 1
ATOM 4638 C C . TYR B 1 16 ? 85.158 40.256 139.197 1.00 76.46 16 TYR B C 1
ATOM 4639 O O . TYR B 1 16 ? 84.678 41.372 139.456 1.00 76.65 16 TYR B O 1
ATOM 4648 N N . PRO B 1 17 ? 84.806 39.150 139.855 1.00 76.87 17 PRO B N 1
ATOM 4649 C CA . PRO B 1 17 ? 83.820 39.103 140.942 1.00 76.88 17 PRO B CA 1
ATOM 4650 C C . PRO B 1 17 ? 83.815 40.373 141.762 1.00 77.77 17 PRO B C 1
ATOM 4651 O O . PRO B 1 17 ? 84.863 40.959 141.988 1.00 78.09 17 PRO B O 1
ATOM 4655 N N . ARG B 1 18 ? 82.631 40.791 142.181 1.00 78.04 18 ARG B N 1
ATOM 4656 C CA . ARG B 1 18 ? 82.481 41.977 143.009 1.00 78.68 18 ARG B CA 1
ATOM 4657 C C . ARG B 1 18 ? 83.214 41.629 144.325 1.00 79.20 18 ARG B C 1
ATOM 4658 O O . ARG B 1 18 ? 83.791 42.509 144.991 1.00 78.99 18 ARG B O 1
ATOM 4666 N N . ASP B 1 19 ? 83.202 40.328 144.624 1.00 79.29 19 ASP B N 1
ATOM 4667 C CA . ASP B 1 19 ? 83.797 39.800 145.847 1.00 79.21 19 ASP B CA 1
ATOM 4668 C C . ASP B 1 19 ? 85.284 39.937 145.927 1.00 79.02 19 ASP B C 1
ATOM 4669 O O . ASP B 1 19 ? 85.890 39.436 146.855 1.00 78.68 19 ASP B O 1
ATOM 4674 N N . GLN B 1 20 ? 85.870 40.694 144.993 1.00 79.04 20 GLN B N 1
ATOM 4675 C CA . GLN B 1 20 ? 87.308 40.923 144.974 1.00 79.32 20 GLN B CA 1
ATOM 4676 C C . GLN B 1 20 ? 87.764 42.293 144.451 1.00 79.68 20 GLN B C 1
ATOM 4677 O O . GLN B 1 20 ? 88.980 42.584 144.456 1.00 80.18 20 GLN B O 1
ATOM 4683 N N . ASP B 1 21 ? 86.831 43.121 143.974 1.00 79.40 21 ASP B N 1
ATOM 4684 C CA . ASP B 1 21 ? 87.155 44.465 143.505 1.00 78.73 21 ASP B CA 1
ATOM 4685 C C . ASP B 1 21 ? 87.128 45.274 144.815 1.00 78.45 21 ASP B C 1
ATOM 4686 O O . ASP B 1 21 ? 86.216 45.088 145.629 1.00 76.84 21 ASP B O 1
ATOM 4691 N N . LYS B 1 22 ? 88.159 46.094 145.055 1.00 78.60 22 LYS B N 1
ATOM 4692 C CA . LYS B 1 22 ? 88.265 46.918 146.272 1.00 79.15 22 LYS B CA 1
ATOM 4693 C C . LYS B 1 22 ? 86.969 47.699 146.461 1.00 78.42 22 LYS B C 1
ATOM 4694 O O . LYS B 1 22 ? 86.352 47.669 147.524 1.00 77.58 22 LYS B O 1
ATOM 4700 N N . ARG B 1 23 ? 86.577 48.368 145.392 1.00 77.74 23 ARG B N 1
ATOM 4701 C CA . ARG B 1 23 ? 85.383 49.214 145.310 1.00 77.20 23 ARG B CA 1
ATOM 4702 C C . ARG B 1 23 ? 84.042 48.594 145.743 1.00 76.41 23 ARG B C 1
ATOM 4703 O O . ARG B 1 23 ? 83.031 49.301 145.797 1.00 76.24 23 ARG B O 1
ATOM 4711 N N . TRP B 1 24 ? 84.038 47.297 146.094 1.00 75.49 24 TRP B N 1
ATOM 4712 C CA . TRP B 1 24 ? 82.774 46.609 146.466 1.00 75.60 24 TRP B CA 1
ATOM 4713 C C . TRP B 1 24 ? 82.406 46.281 147.922 1.00 75.49 24 TRP B C 1
ATOM 4714 O O . TRP B 1 24 ? 81.243 45.967 148.217 1.00 74.19 24 TRP B O 1
ATOM 4725 N N . GLU B 1 25 ? 83.385 46.370 148.804 1.00 76.05 25 GLU B N 1
ATOM 4726 C CA . GLU B 1 25 ? 83.319 46.087 150.239 1.00 75.18 25 GLU B CA 1
ATOM 4727 C C . GLU B 1 25 ? 82.050 46.313 151.073 1.00 75.08 25 GLU B C 1
ATOM 4728 O O . GLU B 1 25 ? 81.540 45.364 151.668 1.00 74.05 25 GLU B O 1
ATOM 4734 N N . GLY B 1 26 ? 81.557 47.544 151.127 1.00 75.19 26 GLY B N 1
ATOM 4735 C CA . GLY B 1 26 ? 80.405 47.845 151.963 1.00 76.27 26 GLY B CA 1
ATOM 4736 C C . GLY B 1 26 ? 78.994 47.858 151.394 1.00 76.84 26 GLY B C 1
ATOM 4737 O O . GLY B 1 26 ? 78.038 48.072 152.153 1.00 76.52 26 GLY B O 1
ATOM 4738 N N . VAL B 1 27 ? 78.854 47.641 150.089 1.00 77.38 27 VAL B N 1
ATOM 4739 C CA . VAL B 1 27 ? 77.537 47.638 149.464 1.00 76.97 27 VAL B CA 1
ATOM 4740 C C . VAL B 1 27 ? 76.807 46.325 149.781 1.00 76.86 27 VAL B C 1
ATOM 4741 O O . VAL B 1 27 ? 77.374 45.233 149.668 1.00 75.82 27 VAL B O 1
ATOM 4745 N N . ASN B 1 28 ? 75.557 46.454 150.223 1.00 77.00 28 ASN B N 1
ATOM 4746 C CA . ASN B 1 28 ? 74.727 45.309 150.612 1.00 78.04 28 ASN B CA 1
ATOM 4747 C C . ASN B 1 28 ? 74.239 44.481 149.436 1.00 79.43 28 ASN B C 1
ATOM 4748 O O . ASN B 1 28 ? 73.331 44.888 148.703 1.00 80.41 28 ASN B O 1
ATOM 4753 N N . MET B 1 29 ? 74.783 43.285 149.272 1.00 80.32 29 MET B N 1
ATOM 4754 C CA . MET B 1 29 ? 74.435 42.434 148.149 1.00 80.89 29 MET B CA 1
ATOM 4755 C C . MET B 1 29 ? 73.589 41.208 148.354 1.00 80.75 29 MET B C 1
ATOM 4756 O O . MET B 1 29 ? 74.123 40.083 148.375 1.00 80.24 29 MET B O 1
ATOM 4761 N N . GLU B 1 30 ? 72.291 41.364 148.506 1.00 80.99 30 GLU B N 1
ATOM 4762 C CA . GLU B 1 30 ? 71.447 40.199 148.530 1.00 81.47 30 GLU B CA 1
ATOM 4763 C C . GLU B 1 30 ? 70.033 40.542 148.213 1.00 81.69 30 GLU B C 1
ATOM 4764 O O . GLU B 1 30 ? 69.584 41.695 148.269 1.00 82.59 30 GLU B O 1
ATOM 4770 N N . ARG B 1 31 ? 69.300 39.517 147.842 1.00 81.00 31 ARG B N 1
ATOM 4771 C CA . ARG B 1 31 ? 67.983 39.861 147.412 1.00 79.65 31 ARG B CA 1
ATOM 4772 C C . ARG B 1 31 ? 66.708 39.223 147.865 1.00 78.94 31 ARG B C 1
ATOM 4773 O O . ARG B 1 31 ? 66.603 38.041 148.204 1.00 79.19 31 ARG B O 1
ATOM 4781 N N . PHE B 1 32 ? 65.718 40.090 147.744 1.00 78.14 32 PHE B N 1
ATOM 4782 C CA . PHE B 1 32 ? 64.338 39.763 147.941 1.00 78.60 32 PHE B CA 1
ATOM 4783 C C . PHE B 1 32 ? 64.199 38.610 146.946 1.00 78.79 32 PHE B C 1
ATOM 4784 O O . PHE B 1 32 ? 65.003 38.441 145.991 1.00 79.95 32 PHE B O 1
ATOM 4792 N N . ALA B 1 33 ? 63.225 37.781 147.221 1.00 77.65 33 ALA B N 1
ATOM 4793 C CA . ALA B 1 33 ? 62.973 36.639 146.397 1.00 76.59 33 ALA B CA 1
ATOM 4794 C C . ALA B 1 33 ? 61.482 36.475 146.311 1.00 76.91 33 ALA B C 1
ATOM 4795 O O . ALA B 1 33 ? 60.722 37.101 147.047 1.00 76.91 33 ALA B O 1
ATOM 4797 N N . GLU B 1 34 ? 61.078 35.636 145.389 1.00 77.13 34 GLU B N 1
ATOM 4798 C CA . GLU B 1 34 ? 59.680 35.352 145.134 1.00 77.23 34 GLU B CA 1
ATOM 4799 C C . GLU B 1 34 ? 59.750 33.850 144.892 1.00 77.32 34 GLU B C 1
ATOM 4800 O O . GLU B 1 34 ? 60.677 33.362 144.235 1.00 78.33 34 GLU B O 1
ATOM 4806 N N . GLU B 1 35 ? 58.788 33.127 145.431 1.00 77.33 35 GLU B N 1
ATOM 4807 C CA . GLU B 1 35 ? 58.793 31.675 145.382 1.00 77.22 35 GLU B CA 1
ATOM 4808 C C . GLU B 1 35 ? 57.747 31.025 144.463 1.00 76.97 35 GLU B C 1
ATOM 4809 O O . GLU B 1 35 ? 56.696 30.559 144.896 1.00 77.55 35 GLU B O 1
ATOM 4815 N N . ALA B 1 36 ? 58.059 30.972 143.171 1.00 76.16 36 ALA B N 1
ATOM 4816 C CA . ALA B 1 36 ? 57.111 30.390 142.223 1.00 75.16 36 ALA B CA 1
ATOM 4817 C C . ALA B 1 36 ? 57.163 28.855 142.091 1.00 74.84 36 ALA B C 1
ATOM 4818 O O . ALA B 1 36 ? 58.126 28.203 142.524 1.00 74.48 36 ALA B O 1
ATOM 4820 N N . ASP B 1 37 ? 56.098 28.284 141.516 1.00 74.64 37 ASP B N 1
ATOM 4821 C CA . ASP B 1 37 ? 56.016 26.829 141.280 1.00 74.32 37 ASP B CA 1
ATOM 4822 C C . ASP B 1 37 ? 57.068 26.418 140.235 1.00 74.46 37 ASP B C 1
ATOM 4823 O O . ASP B 1 37 ? 57.857 25.482 140.445 1.00 74.09 37 ASP B O 1
ATOM 4828 N N . VAL B 1 38 ? 57.051 27.124 139.106 1.00 74.19 38 VAL B N 1
ATOM 4829 C CA . VAL B 1 38 ? 57.979 26.902 138.000 1.00 72.58 38 VAL B CA 1
ATOM 4830 C C . VAL B 1 38 ? 58.330 28.270 137.401 1.00 71.76 38 VAL B C 1
ATOM 4831 O O . VAL B 1 38 ? 57.479 29.159 137.295 1.00 70.02 38 VAL B O 1
ATOM 4835 N N . VAL B 1 39 ? 59.607 28.439 137.057 1.00 71.52 39 VAL B N 1
ATOM 4836 C CA . VAL B 1 39 ? 60.102 29.698 136.486 1.00 71.69 39 VAL B CA 1
ATOM 4837 C C . VAL B 1 39 ? 60.549 29.456 135.053 1.00 71.57 39 VAL B C 1
ATOM 4838 O O . VAL B 1 39 ? 61.177 28.440 134.751 1.00 71.79 39 VAL B O 1
ATOM 4842 N N . ILE B 1 40 ? 60.234 30.398 134.172 1.00 70.67 40 ILE B N 1
ATOM 4843 C CA . ILE B 1 40 ? 60.580 30.219 132.769 1.00 69.96 40 ILE B CA 1
ATOM 4844 C C . ILE B 1 40 ? 61.450 31.266 132.083 1.00 70.04 40 ILE B C 1
ATOM 4845 O O . ILE B 1 40 ? 61.011 32.372 131.812 1.00 69.33 40 ILE B O 1
ATOM 4850 N N . VAL B 1 41 ? 62.691 30.890 131.790 1.00 70.56 41 VAL B N 1
ATOM 4851 C CA . VAL B 1 41 ? 63.599 31.762 131.052 1.00 71.40 41 VAL B CA 1
ATOM 4852 C C . VAL B 1 41 ? 63.132 31.645 129.599 1.00 71.55 41 VAL B C 1
ATOM 4853 O O . VAL B 1 41 ? 62.765 30.554 129.151 1.00 73.03 41 VAL B O 1
ATOM 4857 N N . GLY B 1 42 ? 63.110 32.748 128.865 1.00 71.00 42 GLY B N 1
ATOM 4858 C CA . GLY B 1 42 ? 62.676 32.647 127.485 1.00 70.60 42 GLY B CA 1
ATOM 4859 C C . GLY B 1 42 ? 61.745 33.736 127.006 1.00 70.01 42 GLY B C 1
ATOM 4860 O O . GLY B 1 42 ? 62.199 34.785 126.554 1.00 70.06 42 GLY B O 1
ATOM 4861 N N . ALA B 1 43 ? 60.443 33.489 127.091 1.00 69.44 43 ALA B N 1
ATOM 4862 C CA . ALA B 1 43 ? 59.444 34.465 126.646 1.00 70.20 43 ALA B CA 1
ATOM 4863 C C . ALA B 1 43 ? 59.512 34.597 125.144 1.00 70.03 43 ALA B C 1
ATOM 4864 O O . ALA B 1 43 ? 59.404 35.686 124.567 1.00 69.90 43 ALA B O 1
ATOM 4866 N N . GLY B 1 44 ? 59.712 33.437 124.531 1.00 69.83 44 GLY B N 1
ATOM 4867 C CA . GLY B 1 44 ? 59.774 33.325 123.090 1.00 68.86 44 GLY B CA 1
ATOM 4868 C C . GLY B 1 44 ? 58.835 32.194 122.710 1.00 68.42 44 GLY B C 1
ATOM 4869 O O . GLY B 1 44 ? 58.172 31.616 123.594 1.00 68.67 44 GLY B O 1
ATOM 4870 N N . PRO B 1 45 ? 58.727 31.860 121.417 1.00 67.31 45 PRO B N 1
ATOM 4871 C CA . PRO B 1 45 ? 57.804 30.770 121.015 1.00 65.77 45 PRO B CA 1
ATOM 4872 C C . PRO B 1 45 ? 57.849 29.551 121.963 1.00 64.97 45 PRO B C 1
ATOM 4873 O O . PRO B 1 45 ? 56.829 28.961 122.271 1.00 63.99 45 PRO B O 1
ATOM 4877 N N . ALA B 1 46 ? 59.049 29.133 122.388 1.00 65.10 46 ALA B N 1
ATOM 4878 C CA . ALA B 1 46 ? 59.184 27.971 123.293 1.00 65.50 46 ALA B CA 1
ATOM 4879 C C . ALA B 1 46 ? 58.749 28.313 124.737 1.00 65.72 46 ALA B C 1
ATOM 4880 O O . ALA B 1 46 ? 57.923 27.612 125.348 1.00 67.09 46 ALA B O 1
ATOM 4882 N N . GLY B 1 47 ? 59.281 29.415 125.251 1.00 65.15 47 GLY B N 1
ATOM 4883 C CA . GLY B 1 47 ? 58.933 29.847 126.587 1.00 65.25 47 GLY B CA 1
ATOM 4884 C C . GLY B 1 47 ? 57.429 29.921 126.753 1.00 65.65 47 GLY B C 1
ATOM 4885 O O . GLY B 1 47 ? 56.845 29.222 127.597 1.00 65.37 47 GLY B O 1
ATOM 4886 N N . LEU B 1 48 ? 56.808 30.742 125.916 1.00 65.22 48 LEU B N 1
ATOM 4887 C CA . LEU B 1 48 ? 55.370 30.943 125.965 1.00 65.80 48 LEU B CA 1
ATOM 4888 C C . LEU B 1 48 ? 54.586 29.651 125.825 1.00 65.92 48 LEU B C 1
ATOM 4889 O O . LEU B 1 48 ? 53.543 29.486 126.459 1.00 66.62 48 LEU B O 1
ATOM 4894 N N . SER B 1 49 ? 55.094 28.730 125.016 1.00 65.18 49 SER B N 1
ATOM 4895 C CA . SER B 1 49 ? 54.405 27.468 124.812 1.00 64.59 49 SER B CA 1
ATOM 4896 C C . SER B 1 49 ? 54.259 26.688 126.112 1.00 64.88 49 SER B C 1
ATOM 4897 O O . SER B 1 49 ? 53.204 26.117 126.374 1.00 64.72 49 SER B O 1
ATOM 4900 N N . ALA B 1 50 ? 55.304 26.669 126.932 1.00 65.37 50 ALA B N 1
ATOM 4901 C CA . ALA B 1 50 ? 55.254 25.949 128.201 1.00 66.32 50 ALA B CA 1
ATOM 4902 C C . ALA B 1 50 ? 54.395 26.767 129.181 1.00 66.33 50 ALA B C 1
ATOM 4903 O O . ALA B 1 50 ? 53.448 26.266 129.809 1.00 66.03 50 ALA B O 1
ATOM 4905 N N . ALA B 1 51 ? 54.740 28.042 129.283 1.00 65.84 51 ALA B N 1
ATOM 4906 C CA . ALA B 1 51 ? 54.026 28.968 130.134 1.00 65.82 51 ALA B CA 1
ATOM 4907 C C . ALA B 1 51 ? 52.509 28.819 129.961 1.00 65.61 51 ALA B C 1
ATOM 4908 O O . ALA B 1 51 ? 51.767 28.777 130.942 1.00 65.69 51 ALA B O 1
ATOM 4910 N N . THR B 1 52 ? 52.068 28.713 128.709 1.00 64.54 52 THR B N 1
ATOM 4911 C CA . THR B 1 52 ? 50.653 28.616 128.377 1.00 64.24 52 THR B CA 1
ATOM 4912 C C . THR B 1 52 ? 49.980 27.272 128.655 1.00 64.62 52 THR B C 1
ATOM 4913 O O . THR B 1 52 ? 48.906 27.216 129.259 1.00 64.57 52 THR B O 1
ATOM 4917 N N . ARG B 1 53 ? 50.596 26.193 128.196 1.00 65.21 53 ARG B N 1
ATOM 4918 C CA . ARG B 1 53 ? 50.051 24.849 128.406 1.00 66.43 53 ARG B CA 1
ATOM 4919 C C . ARG B 1 53 ? 49.938 24.567 129.907 1.00 67.13 53 ARG B C 1
ATOM 4920 O O . ARG B 1 53 ? 49.015 23.880 130.365 1.00 66.77 53 ARG B O 1
ATOM 4928 N N . LEU B 1 54 ? 50.883 25.113 130.668 1.00 67.90 54 LEU B N 1
ATOM 4929 C CA . LEU B 1 54 ? 50.907 24.921 132.113 1.00 68.79 54 LEU B CA 1
ATOM 4930 C C . LEU B 1 54 ? 49.641 25.392 132.816 1.00 69.56 54 LEU B C 1
ATOM 4931 O O . LEU B 1 54 ? 49.182 24.748 133.756 1.00 70.89 54 LEU B O 1
ATOM 4936 N N . LYS B 1 55 ? 49.074 26.510 132.379 1.00 70.24 55 LYS B N 1
ATOM 4937 C CA . LYS B 1 55 ? 47.861 26.969 133.020 1.00 70.71 55 LYS B CA 1
ATOM 4938 C C . LYS B 1 55 ? 46.655 26.218 132.437 1.00 71.41 55 LYS B C 1
ATOM 4939 O O . LYS B 1 55 ? 45.664 25.993 133.132 1.00 72.21 55 LYS B O 1
ATOM 4945 N N . GLN B 1 56 ? 46.739 25.818 131.166 1.00 71.31 56 GLN B N 1
ATOM 4946 C CA . GLN B 1 56 ? 45.633 25.075 130.570 1.00 71.14 56 GLN B CA 1
ATOM 4947 C C . GLN B 1 56 ? 45.467 23.835 131.436 1.00 71.53 56 GLN B C 1
ATOM 4948 O O . GLN B 1 56 ? 44.350 23.362 131.672 1.00 71.37 56 GLN B O 1
ATOM 4954 N N . LEU B 1 57 ? 46.598 23.332 131.920 1.00 71.99 57 LEU B N 1
ATOM 4955 C CA . LEU B 1 57 ? 46.629 22.151 132.770 1.00 72.19 57 LEU B CA 1
ATOM 4956 C C . LEU B 1 57 ? 46.172 22.603 134.153 1.00 72.72 57 LEU B C 1
ATOM 4957 O O . LEU B 1 57 ? 45.553 21.850 134.908 1.00 72.71 57 LEU B O 1
ATOM 4962 N N . ALA B 1 58 ? 46.458 23.856 134.460 1.00 72.89 58 ALA B N 1
ATOM 4963 C CA . ALA B 1 58 ? 46.039 24.429 135.723 1.00 73.58 58 ALA B CA 1
ATOM 4964 C C . ALA B 1 58 ? 44.493 24.467 135.793 1.00 74.25 58 ALA B C 1
ATOM 4965 O O . ALA B 1 58 ? 43.906 24.173 136.850 1.00 74.74 58 ALA B O 1
ATOM 4967 N N . ALA B 1 59 ? 43.865 24.817 134.660 1.00 74.31 59 ALA B N 1
ATOM 4968 C CA . ALA B 1 59 ? 42.416 24.963 134.574 1.00 74.60 59 ALA B CA 1
ATOM 4969 C C . ALA B 1 59 ? 41.586 23.701 134.475 1.00 75.01 59 ALA B C 1
ATOM 4970 O O . ALA B 1 59 ? 40.620 23.560 135.222 1.00 74.13 59 ALA B O 1
ATOM 4972 N N . GLN B 1 60 ? 41.927 22.781 133.571 1.00 75.99 60 GLN B N 1
ATOM 4973 C CA . GLN B 1 60 ? 41.125 21.569 133.473 1.00 77.34 60 GLN B CA 1
ATOM 4974 C C . GLN B 1 60 ? 41.247 20.657 134.705 1.00 78.46 60 GLN B C 1
ATOM 4975 O O . GLN B 1 60 ? 40.685 19.546 134.741 1.00 78.76 60 GLN B O 1
ATOM 4981 N N . HIS B 1 61 ? 41.922 21.157 135.741 1.00 78.76 61 HIS B N 1
ATOM 4982 C CA . HIS B 1 61 ? 42.105 20.360 136.947 1.00 79.57 61 HIS B CA 1
ATOM 4983 C C . HIS B 1 61 ? 41.795 21.052 138.268 1.00 79.93 61 HIS B C 1
ATOM 4984 O O . HIS B 1 61 ? 42.005 20.464 139.337 1.00 79.90 61 HIS B O 1
ATOM 4991 N N . GLU B 1 62 ? 41.283 22.274 138.182 1.00 79.79 62 GLU B N 1
ATOM 4992 C CA . GLU B 1 62 ? 40.948 23.077 139.348 1.00 78.85 62 GLU B CA 1
ATOM 4993 C C . GLU B 1 62 ? 42.159 23.122 140.312 1.00 78.20 62 GLU B C 1
ATOM 4994 O O . GLU B 1 62 ? 42.073 23.745 141.363 1.00 77.52 62 GLU B O 1
ATOM 5000 N N . LYS B 1 63 ? 43.279 22.497 139.905 1.00 77.20 63 LYS B N 1
ATOM 5001 C CA . LYS B 1 63 ? 44.523 22.484 140.681 1.00 76.84 63 LYS B CA 1
ATOM 5002 C C . LYS B 1 63 ? 45.153 23.842 140.428 1.00 77.18 63 LYS B C 1
ATOM 5003 O O . LYS B 1 63 ? 44.801 24.512 139.446 1.00 77.87 63 LYS B O 1
ATOM 5009 N N . ASP B 1 64 ? 46.085 24.271 141.267 1.00 77.42 64 ASP B N 1
ATOM 5010 C CA . ASP B 1 64 ? 46.590 25.607 141.044 1.00 77.85 64 ASP B CA 1
ATOM 5011 C C . ASP B 1 64 ? 48.111 25.827 140.917 1.00 77.97 64 ASP B C 1
ATOM 5012 O O . ASP B 1 64 ? 48.942 25.114 141.491 1.00 78.21 64 ASP B O 1
ATOM 5017 N N . LEU B 1 65 ? 48.460 26.792 140.060 1.00 78.07 65 LEU B N 1
ATOM 5018 C CA . LEU B 1 65 ? 49.869 27.026 139.736 1.00 77.60 65 LEU B CA 1
ATOM 5019 C C . LEU B 1 65 ? 50.368 28.470 139.527 1.00 77.44 65 LEU B C 1
ATOM 5020 O O . LEU B 1 65 ? 49.705 29.283 138.878 1.00 77.68 65 LEU B O 1
ATOM 5025 N N . ARG B 1 66 ? 51.564 28.767 140.038 1.00 76.90 66 ARG B N 1
ATOM 5026 C CA . ARG B 1 66 ? 52.150 30.107 139.872 1.00 76.42 66 ARG B CA 1
ATOM 5027 C C . ARG B 1 66 ? 53.462 29.985 139.097 1.00 76.37 66 ARG B C 1
ATOM 5028 O O . ARG B 1 66 ? 54.452 29.457 139.613 1.00 76.43 66 ARG B O 1
ATOM 5036 N N . VAL B 1 67 ? 53.443 30.485 137.866 1.00 75.38 67 VAL B N 1
ATOM 5037 C CA . VAL B 1 67 ? 54.589 30.416 136.980 1.00 74.13 67 VAL B CA 1
ATOM 5038 C C . VAL B 1 67 ? 54.969 31.807 136.446 1.00 73.85 67 VAL B C 1
ATOM 5039 O O . VAL B 1 67 ? 54.110 32.574 135.989 1.00 72.85 67 VAL B O 1
ATOM 5043 N N . CYS B 1 68 ? 56.262 32.136 136.533 1.00 73.52 68 CYS B N 1
ATOM 5044 C CA . CYS B 1 68 ? 56.737 33.459 136.117 1.00 74.31 68 CYS B CA 1
ATOM 5045 C C . CYS B 1 68 ? 57.672 33.515 134.916 1.00 74.08 68 CYS B C 1
ATOM 5046 O O . CYS B 1 68 ? 58.643 32.751 134.809 1.00 74.65 68 CYS B O 1
ATOM 5049 N N . LEU B 1 69 ? 57.381 34.452 134.022 1.00 73.67 69 LEU B N 1
ATOM 5050 C CA . LEU B 1 69 ? 58.180 34.623 132.818 1.00 72.74 69 LEU B CA 1
ATOM 5051 C C . LEU B 1 69 ? 59.171 35.788 132.797 1.00 72.39 69 LEU B C 1
ATOM 5052 O O . LEU B 1 69 ? 58.852 36.950 133.105 1.00 72.43 69 LEU B O 1
ATOM 5057 N N . VAL B 1 70 ? 60.376 35.422 132.396 1.00 71.45 70 VAL B N 1
ATOM 5058 C CA . VAL B 1 70 ? 61.515 36.308 132.297 1.00 70.77 70 VAL B CA 1
ATOM 5059 C C . VAL B 1 70 ? 61.807 36.504 130.809 1.00 70.51 70 VAL B C 1
ATOM 5060 O O . VAL B 1 70 ? 61.833 35.538 130.048 1.00 70.49 70 VAL B O 1
ATOM 5064 N N . GLU B 1 71 ? 61.986 37.751 130.389 1.00 69.97 71 GLU B N 1
ATOM 5065 C CA . GLU B 1 71 ? 62.293 38.041 128.989 1.00 69.45 71 GLU B CA 1
ATOM 5066 C C . GLU B 1 71 ? 63.478 38.994 128.921 1.00 69.38 71 GLU B C 1
ATOM 5067 O O . GLU B 1 71 ? 63.451 40.084 129.481 1.00 68.78 71 GLU B O 1
ATOM 5073 N N . LYS B 1 72 ? 64.507 38.573 128.211 1.00 70.37 72 LYS B N 1
ATOM 5074 C CA . LYS B 1 72 ? 65.730 39.345 128.078 1.00 71.97 72 LYS B CA 1
ATOM 5075 C C . LYS B 1 72 ? 65.583 40.831 127.746 1.00 72.21 72 LYS B C 1
ATOM 5076 O O . LYS B 1 72 ? 66.546 41.588 127.943 1.00 72.11 72 LYS B O 1
ATOM 5082 N N . ALA B 1 73 ? 64.419 41.274 127.252 1.00 72.24 73 ALA B N 1
ATOM 5083 C CA . ALA B 1 73 ? 64.309 42.695 126.948 1.00 73.00 73 ALA B CA 1
ATOM 5084 C C . ALA B 1 73 ? 62.997 43.448 126.779 1.00 73.30 73 ALA B C 1
ATOM 5085 O O . ALA B 1 73 ? 61.890 42.945 126.946 1.00 72.90 73 ALA B O 1
ATOM 5087 N N . ALA B 1 74 ? 63.218 44.712 126.451 1.00 74.10 74 ALA B N 1
ATOM 5088 C CA . ALA B 1 74 ? 62.235 45.761 126.225 1.00 75.00 74 ALA B CA 1
ATOM 5089 C C . ALA B 1 74 ? 60.727 45.466 126.161 1.00 75.67 74 ALA B C 1
ATOM 5090 O O . ALA B 1 74 ? 59.934 46.169 126.803 1.00 76.16 74 ALA B O 1
ATOM 5092 N N . HIS B 1 75 ? 60.333 44.439 125.421 1.00 75.55 75 HIS B N 1
ATOM 5093 C CA . HIS B 1 75 ? 58.919 44.121 125.251 1.00 74.99 75 HIS B CA 1
ATOM 5094 C C . HIS B 1 75 ? 58.851 42.660 124.807 1.00 74.45 75 HIS B C 1
ATOM 5095 O O . HIS B 1 75 ? 59.875 42.092 124.429 1.00 73.82 75 HIS B O 1
ATOM 5102 N N . ILE B 1 76 ? 57.672 42.048 124.873 1.00 74.02 76 ILE B N 1
ATOM 5103 C CA . ILE B 1 76 ? 57.532 40.670 124.425 1.00 74.34 76 ILE B CA 1
ATOM 5104 C C . ILE B 1 76 ? 57.473 40.696 122.897 1.00 74.45 76 ILE B C 1
ATOM 5105 O O . ILE B 1 76 ? 56.640 41.397 122.311 1.00 74.44 76 ILE B O 1
ATOM 5110 N N . GLY B 1 77 ? 58.376 39.949 122.267 1.00 74.38 77 GLY B N 1
ATOM 5111 C CA . GLY B 1 77 ? 58.464 39.906 120.817 1.00 72.75 77 GLY B CA 1
ATOM 5112 C C . GLY B 1 77 ? 59.387 40.966 120.203 1.00 71.82 77 GLY B C 1
ATOM 5113 O O . GLY B 1 77 ? 59.520 41.030 118.984 1.00 72.71 77 GLY B O 1
ATOM 5114 N N . ALA B 1 78 ? 60.024 41.788 121.037 1.00 70.11 78 ALA B N 1
ATOM 5115 C CA . ALA B 1 78 ? 60.915 42.858 120.567 1.00 68.90 78 ALA B CA 1
ATOM 5116 C C . ALA B 1 78 ? 62.321 42.370 120.223 1.00 68.28 78 ALA B C 1
ATOM 5117 O O . ALA B 1 78 ? 63.148 43.121 119.701 1.00 67.33 78 ALA B O 1
ATOM 5119 N N . HIS B 1 79 ? 62.578 41.109 120.527 1.00 68.22 79 HIS B N 1
ATOM 5120 C CA . HIS B 1 79 ? 63.877 40.501 120.280 1.00 67.67 79 HIS B CA 1
ATOM 5121 C C . HIS B 1 79 ? 63.794 39.282 119.357 1.00 67.02 79 HIS B C 1
ATOM 5122 O O . HIS B 1 79 ? 64.822 38.707 118.977 1.00 66.39 79 HIS B O 1
ATOM 5129 N N . THR B 1 80 ? 62.565 38.895 119.024 1.00 65.45 80 THR B N 1
ATOM 5130 C CA . THR B 1 80 ? 62.314 37.758 118.156 1.00 63.91 80 THR B CA 1
ATOM 5131 C C . THR B 1 80 ? 62.619 38.109 116.702 1.00 63.04 80 THR B C 1
ATOM 5132 O O . THR B 1 80 ? 62.098 39.091 116.166 1.00 62.78 80 THR B O 1
ATOM 5136 N N . LEU B 1 81 ? 63.494 37.306 116.095 1.00 61.47 81 LEU B N 1
ATOM 5137 C CA . LEU B 1 81 ? 63.908 37.501 114.715 1.00 61.10 81 LEU B CA 1
ATOM 5138 C C . LEU B 1 81 ? 63.954 36.190 113.905 1.00 60.97 81 LEU B C 1
ATOM 5139 O O . LEU B 1 81 ? 64.508 35.175 114.339 1.00 60.41 81 LEU B O 1
ATOM 5144 N N . SER B 1 82 ? 63.358 36.238 112.723 1.00 61.16 82 SER B N 1
ATOM 5145 C CA . SER B 1 82 ? 63.285 35.088 111.839 1.00 62.83 82 SER B CA 1
ATOM 5146 C C . SER B 1 82 ? 62.606 35.527 110.524 1.00 63.82 82 SER B C 1
ATOM 5147 O O . SER B 1 82 ? 62.165 36.673 110.403 1.00 65.33 82 SER B O 1
ATOM 5150 N N . GLY B 1 83 ? 62.560 34.644 109.526 1.00 63.53 83 GLY B N 1
ATOM 5151 C CA . GLY B 1 83 ? 61.906 34.980 108.265 1.00 62.20 83 GLY B CA 1
ATOM 5152 C C . GLY B 1 83 ? 60.456 34.666 108.524 1.00 60.80 83 GLY B C 1
ATOM 5153 O O . GLY B 1 83 ? 59.559 35.485 108.286 1.00 59.87 83 GLY B O 1
ATOM 5154 N N . ALA B 1 84 ? 60.259 33.439 108.982 1.00 60.07 84 ALA B N 1
ATOM 5155 C CA . ALA B 1 84 ? 58.971 32.923 109.424 1.00 60.00 84 ALA B CA 1
ATOM 5156 C C . ALA B 1 84 ? 58.011 32.160 108.502 1.00 59.55 84 ALA B C 1
ATOM 5157 O O . ALA B 1 84 ? 57.010 32.691 108.017 1.00 59.79 84 ALA B O 1
ATOM 5159 N N . CYS B 1 85 ? 58.337 30.891 108.300 1.00 58.73 85 CYS B N 1
ATOM 5160 C CA . CYS B 1 85 ? 57.508 29.975 107.524 1.00 58.64 85 CYS B CA 1
ATOM 5161 C C . CYS B 1 85 ? 57.166 28.968 108.595 1.00 56.68 85 CYS B C 1
ATOM 5162 O O . CYS B 1 85 ? 58.003 28.165 108.994 1.00 55.13 85 CYS B O 1
ATOM 5165 N N . LEU B 1 86 ? 55.930 29.041 109.067 1.00 55.66 86 LEU B N 1
ATOM 5166 C CA . LEU B 1 86 ? 55.486 28.217 110.170 1.00 55.46 86 LEU B CA 1
ATOM 5167 C C . LEU B 1 86 ? 54.710 26.936 109.889 1.00 55.87 86 LEU B C 1
ATOM 5168 O O . LEU B 1 86 ? 53.782 26.938 109.097 1.00 56.16 86 LEU B O 1
ATOM 5173 N N . ASP B 1 87 ? 55.094 25.842 110.556 1.00 56.70 87 ASP B N 1
ATOM 5174 C CA . ASP B 1 87 ? 54.406 24.556 110.438 1.00 58.44 87 ASP B CA 1
ATOM 5175 C C . ASP B 1 87 ? 53.418 24.547 111.615 1.00 59.54 87 ASP B C 1
ATOM 5176 O O . ASP B 1 87 ? 53.801 24.265 112.748 1.00 60.91 87 ASP B O 1
ATOM 5181 N N . PRO B 1 88 ? 52.139 24.868 111.354 1.00 59.73 88 PRO B N 1
ATOM 5182 C CA . PRO B 1 88 ? 51.007 24.943 112.291 1.00 59.25 88 PRO B CA 1
ATOM 5183 C C . PRO B 1 88 ? 50.855 23.831 113.336 1.00 59.45 88 PRO B C 1
ATOM 5184 O O . PRO B 1 88 ? 50.214 24.029 114.366 1.00 60.08 88 PRO B O 1
ATOM 5188 N N . ARG B 1 89 ? 51.439 22.673 113.062 1.00 58.92 89 ARG B N 1
ATOM 5189 C CA . ARG B 1 89 ? 51.342 21.501 113.930 1.00 59.20 89 ARG B CA 1
ATOM 5190 C C . ARG B 1 89 ? 51.243 21.670 115.457 1.00 60.19 89 ARG B C 1
ATOM 5191 O O . ARG B 1 89 ? 50.220 21.325 116.077 1.00 60.47 89 ARG B O 1
ATOM 5199 N N . ALA B 1 90 ? 52.315 22.153 116.079 1.00 59.74 90 ALA B N 1
ATOM 5200 C CA . ALA B 1 90 ? 52.324 22.312 117.531 1.00 59.43 90 ALA B CA 1
ATOM 5201 C C . ALA B 1 90 ? 51.397 23.423 117.999 1.00 60.44 90 ALA B C 1
ATOM 5202 O O . ALA B 1 90 ? 50.824 23.368 119.087 1.00 58.98 90 ALA B O 1
ATOM 5204 N N . PHE B 1 91 ? 51.284 24.443 117.161 1.00 61.79 91 PHE B N 1
ATOM 5205 C CA . PHE B 1 91 ? 50.466 25.605 117.432 1.00 63.33 91 PHE B CA 1
ATOM 5206 C C . PHE B 1 91 ? 48.987 25.247 117.613 1.00 65.05 91 PHE B C 1
ATOM 5207 O O . PHE B 1 91 ? 48.341 25.691 118.559 1.00 65.42 91 PHE B O 1
ATOM 5215 N N . GLU B 1 92 ? 48.458 24.425 116.716 1.00 66.01 92 GLU B N 1
ATOM 5216 C CA . GLU B 1 92 ? 47.056 24.052 116.783 1.00 66.75 92 GLU B CA 1
ATOM 5217 C C . GLU B 1 92 ? 46.763 23.037 117.889 1.00 67.21 92 GLU B C 1
ATOM 5218 O O . GLU B 1 92 ? 45.611 22.652 118.116 1.00 68.27 92 GLU B O 1
ATOM 5224 N N . GLU B 1 93 ? 47.812 22.600 118.578 1.00 67.36 93 GLU B N 1
ATOM 5225 C CA . GLU B 1 93 ? 47.646 21.670 119.694 1.00 67.17 93 GLU B CA 1
ATOM 5226 C C . GLU B 1 93 ? 47.499 22.599 120.906 1.00 67.56 93 GLU B C 1
ATOM 5227 O O . GLU B 1 93 ? 46.701 22.351 121.818 1.00 67.68 93 GLU B O 1
ATOM 5233 N N . LEU B 1 94 ? 48.272 23.685 120.872 1.00 67.58 94 LEU B N 1
ATOM 5234 C CA . LEU B 1 94 ? 48.286 24.707 121.913 1.00 66.88 94 LEU B CA 1
ATOM 5235 C C . LEU B 1 94 ? 47.036 25.599 121.850 1.00 67.58 94 LEU B C 1
ATOM 5236 O O . LEU B 1 94 ? 46.319 25.740 122.843 1.00 68.27 94 LEU B O 1
ATOM 5241 N N . PHE B 1 95 ? 46.786 26.195 120.682 1.00 67.50 95 PHE B N 1
ATOM 5242 C CA . PHE B 1 95 ? 45.641 27.088 120.470 1.00 67.11 95 PHE B CA 1
ATOM 5243 C C . PHE B 1 95 ? 44.775 26.688 119.275 1.00 67.64 95 PHE B C 1
ATOM 5244 O O . PHE B 1 95 ? 44.850 27.306 118.214 1.00 67.17 95 PHE B O 1
ATOM 5252 N N . PRO B 1 96 ? 43.942 25.653 119.421 1.00 68.53 96 PRO B N 1
ATOM 5253 C CA . PRO B 1 96 ? 43.126 25.302 118.254 1.00 69.70 96 PRO B CA 1
ATOM 5254 C C . PRO B 1 96 ? 42.103 26.391 117.924 1.00 70.58 96 PRO B C 1
ATOM 5255 O O . PRO B 1 96 ? 41.393 26.318 116.919 1.00 71.20 96 PRO B O 1
ATOM 5259 N N . ASP B 1 97 ? 42.047 27.416 118.762 1.00 70.89 97 ASP B N 1
ATOM 5260 C CA . ASP B 1 97 ? 41.094 28.498 118.558 1.00 71.68 97 ASP B CA 1
ATOM 5261 C C . ASP B 1 97 ? 41.799 29.774 118.094 1.00 70.81 97 ASP B C 1
ATOM 5262 O O . ASP B 1 97 ? 41.205 30.858 118.060 1.00 69.56 97 ASP B O 1
ATOM 5267 N N . TRP B 1 98 ? 43.068 29.620 117.728 1.00 70.14 98 TRP B N 1
ATOM 5268 C CA . TRP B 1 98 ? 43.908 30.722 117.274 1.00 69.73 98 TRP B CA 1
ATOM 5269 C C . TRP B 1 98 ? 43.252 31.671 116.286 1.00 69.31 98 TRP B C 1
ATOM 5270 O O . TRP B 1 98 ? 43.503 32.876 116.306 1.00 68.01 98 TRP B O 1
ATOM 5281 N N . LYS B 1 99 ? 42.424 31.117 115.412 1.00 69.74 99 LYS B N 1
ATOM 5282 C CA . LYS B 1 99 ? 41.754 31.909 114.396 1.00 70.98 99 LYS B CA 1
ATOM 5283 C C . LYS B 1 99 ? 40.926 33.045 114.964 1.00 71.40 99 LYS B C 1
ATOM 5284 O O . LYS B 1 99 ? 41.427 34.152 115.141 1.00 71.64 99 LYS B O 1
ATOM 5290 N N . GLU B 1 100 ? 39.656 32.787 115.253 1.00 71.70 100 GLU B N 1
ATOM 5291 C CA . GLU B 1 100 ? 38.809 33.852 115.761 1.00 72.09 100 GLU B CA 1
ATOM 5292 C C . GLU B 1 100 ? 39.437 34.535 116.974 1.00 71.33 100 GLU B C 1
ATOM 5293 O O . GLU B 1 100 ? 38.995 35.616 117.376 1.00 71.58 100 GLU B O 1
ATOM 5299 N N . LYS B 1 101 ? 40.506 33.924 117.498 1.00 70.50 101 LYS B N 1
ATOM 5300 C CA . LYS B 1 101 ? 41.212 34.445 118.682 1.00 69.21 101 LYS B CA 1
ATOM 5301 C C . LYS B 1 101 ? 42.304 35.472 118.431 1.00 68.38 101 LYS B C 1
ATOM 5302 O O . LYS B 1 101 ? 43.004 35.855 119.378 1.00 67.62 101 LYS B O 1
ATOM 5308 N N . GLY B 1 102 ? 42.467 35.937 117.194 1.00 67.71 102 GLY B N 1
ATOM 5309 C CA . GLY B 1 102 ? 43.467 36.949 116.895 1.00 67.34 102 GLY B CA 1
ATOM 5310 C C . GLY B 1 102 ? 44.797 36.521 116.301 1.00 67.37 102 GLY B C 1
ATOM 5311 O O . GLY B 1 102 ? 45.475 37.320 115.649 1.00 67.75 102 GLY B O 1
ATOM 5312 N N . ALA B 1 103 ? 45.177 35.268 116.518 1.00 67.77 103 ALA B N 1
ATOM 5313 C CA . ALA B 1 103 ? 46.440 34.711 116.007 1.00 67.63 103 ALA B CA 1
ATOM 5314 C C . ALA B 1 103 ? 46.795 35.114 114.569 1.00 66.77 103 ALA B C 1
ATOM 5315 O O . ALA B 1 103 ? 46.138 34.678 113.624 1.00 67.42 103 ALA B O 1
ATOM 5317 N N . PRO B 1 104 ? 47.843 35.936 114.394 1.00 65.20 104 PRO B N 1
ATOM 5318 C CA . PRO B 1 104 ? 48.319 36.424 113.094 1.00 64.67 104 PRO B CA 1
ATOM 5319 C C . PRO B 1 104 ? 48.861 35.411 112.072 1.00 64.36 104 PRO B C 1
ATOM 5320 O O . PRO B 1 104 ? 49.981 35.561 111.590 1.00 63.60 104 PRO B O 1
ATOM 5324 N N . LEU B 1 105 ? 48.075 34.378 111.763 1.00 63.64 105 LEU B N 1
ATOM 5325 C CA . LEU B 1 105 ? 48.437 33.379 110.747 1.00 63.11 105 LEU B CA 1
ATOM 5326 C C . LEU B 1 105 ? 47.546 33.770 109.569 1.00 63.53 105 LEU B C 1
ATOM 5327 O O . LEU B 1 105 ? 46.534 33.123 109.314 1.00 64.09 105 LEU B O 1
ATOM 5332 N N . ASN B 1 106 ? 47.932 34.826 108.855 1.00 63.65 106 ASN B N 1
ATOM 5333 C CA . ASN B 1 106 ? 47.130 35.347 107.746 1.00 63.70 106 ASN B CA 1
ATOM 5334 C C . ASN B 1 106 ? 47.642 35.098 106.332 1.00 63.83 106 ASN B C 1
ATOM 5335 O O . ASN B 1 106 ? 47.012 35.527 105.366 1.00 62.96 106 ASN B O 1
ATOM 5340 N N . THR B 1 107 ? 48.772 34.416 106.184 1.00 63.67 107 THR B N 1
ATOM 5341 C CA . THR B 1 107 ? 49.289 34.180 104.841 1.00 61.80 107 THR B CA 1
ATOM 5342 C C . THR B 1 107 ? 49.700 32.744 104.636 1.00 60.61 107 THR B C 1
ATOM 5343 O O . THR B 1 107 ? 50.812 32.365 104.991 1.00 60.44 107 THR B O 1
ATOM 5347 N N . PRO B 1 108 ? 48.808 31.916 104.077 1.00 60.24 108 PRO B N 1
ATOM 5348 C CA . PRO B 1 108 ? 49.197 30.518 103.862 1.00 59.64 108 PRO B CA 1
ATOM 5349 C C . PRO B 1 108 ? 50.026 30.451 102.584 1.00 59.50 108 PRO B C 1
ATOM 5350 O O . PRO B 1 108 ? 49.677 31.077 101.586 1.00 58.21 108 PRO B O 1
ATOM 5354 N N . VAL B 1 109 ? 51.137 29.723 102.633 1.00 60.10 109 VAL B N 1
ATOM 5355 C CA . VAL B 1 109 ? 52.021 29.585 101.483 1.00 60.72 109 VAL B CA 1
ATOM 5356 C C . VAL B 1 109 ? 51.240 29.105 100.256 1.00 61.66 109 VAL B C 1
ATOM 5357 O O . VAL B 1 109 ? 50.489 28.121 100.318 1.00 61.47 109 VAL B O 1
ATOM 5361 N N . THR B 1 110 ? 51.416 29.805 99.139 1.00 61.72 110 THR B N 1
ATOM 5362 C CA . THR B 1 110 ? 50.714 29.440 97.909 1.00 61.70 110 THR B CA 1
ATOM 5363 C C . THR B 1 110 ? 51.710 29.113 96.801 1.00 61.39 110 THR B C 1
ATOM 5364 O O . THR B 1 110 ? 51.357 28.499 95.796 1.00 62.37 110 THR B O 1
ATOM 5368 N N . GLU B 1 111 ? 52.955 29.529 96.985 1.00 60.26 111 GLU B N 1
ATOM 5369 C CA . GLU B 1 111 ? 53.971 29.290 95.980 1.00 58.74 111 GLU B CA 1
ATOM 5370 C C . GLU B 1 111 ? 55.356 29.147 96.575 1.00 58.04 111 GLU B C 1
ATOM 5371 O O . GLU B 1 111 ? 55.920 30.098 97.117 1.00 57.44 111 GLU B O 1
ATOM 5377 N N . ASP B 1 112 ? 55.889 27.940 96.476 1.00 57.54 112 ASP B N 1
ATOM 5378 C CA . ASP B 1 112 ? 57.223 27.645 96.961 1.00 56.92 112 ASP B CA 1
ATOM 5379 C C . ASP B 1 112 ? 58.192 27.632 95.758 1.00 55.48 112 ASP B C 1
ATOM 5380 O O . ASP B 1 112 ? 57.979 26.901 94.795 1.00 55.43 112 ASP B O 1
ATOM 5385 N N . ARG B 1 113 ? 59.252 28.437 95.804 1.00 53.87 113 ARG B N 1
ATOM 5386 C CA . ARG B 1 113 ? 60.212 28.475 94.694 1.00 51.52 113 ARG B CA 1
ATOM 5387 C C . ARG B 1 113 ? 61.662 28.365 95.132 1.00 50.03 113 ARG B C 1
ATOM 5388 O O . ARG B 1 113 ? 62.031 28.823 96.207 1.00 50.10 113 ARG B O 1
ATOM 5396 N N . PHE B 1 114 ? 62.487 27.777 94.274 1.00 49.75 114 PHE B N 1
ATOM 5397 C CA . PHE B 1 114 ? 63.896 27.577 94.583 1.00 48.79 114 PHE B CA 1
ATOM 5398 C C . PHE B 1 114 ? 64.795 27.792 93.375 1.00 48.32 114 PHE B C 1
ATOM 5399 O O . PHE B 1 114 ? 64.461 27.380 92.267 1.00 47.87 114 PHE B O 1
ATOM 5407 N N . GLY B 1 115 ? 65.946 28.429 93.597 1.00 48.04 115 GLY B N 1
ATOM 5408 C CA . GLY B 1 115 ? 66.872 28.673 92.505 1.00 46.52 115 GLY B CA 1
ATOM 5409 C C . GLY B 1 115 ? 68.331 28.686 92.917 1.00 45.86 115 GLY B C 1
ATOM 5410 O O . GLY B 1 115 ? 68.647 29.038 94.043 1.00 47.25 115 GLY B O 1
ATOM 5411 N N . ILE B 1 116 ? 69.221 28.281 92.014 1.00 45.66 116 ILE B N 1
ATOM 5412 C CA . ILE B 1 116 ? 70.656 28.285 92.295 1.00 44.81 116 ILE B CA 1
ATOM 5413 C C . ILE B 1 116 ? 71.247 29.439 91.500 1.00 45.06 116 ILE B C 1
ATOM 5414 O O . ILE B 1 116 ? 71.149 29.460 90.283 1.00 46.77 116 ILE B O 1
ATOM 5419 N N . LEU B 1 117 ? 71.869 30.394 92.175 1.00 45.33 117 LEU B N 1
ATOM 5420 C CA . LEU B 1 117 ? 72.404 31.555 91.478 1.00 46.08 117 LEU B CA 1
ATOM 5421 C C . LEU B 1 117 ? 73.868 31.493 91.072 1.00 47.31 117 LEU B C 1
ATOM 5422 O O . LEU B 1 117 ? 74.677 30.787 91.678 1.00 46.63 117 LEU B O 1
ATOM 5427 N N . THR B 1 118 ? 74.180 32.237 90.013 1.00 48.69 118 THR B N 1
ATOM 5428 C CA . THR B 1 118 ? 75.541 32.389 89.499 1.00 50.03 118 THR B CA 1
ATOM 5429 C C . THR B 1 118 ? 75.660 33.910 89.482 1.00 52.28 118 THR B C 1
ATOM 5430 O O . THR B 1 118 ? 74.633 34.594 89.565 1.00 53.28 118 THR B O 1
ATOM 5434 N N . GLU B 1 119 ? 76.876 34.448 89.382 1.00 53.76 119 GLU B N 1
ATOM 5435 C CA . GLU B 1 119 ? 77.046 35.903 89.392 1.00 54.60 119 GLU B CA 1
ATOM 5436 C C . GLU B 1 119 ? 75.926 36.558 88.588 1.00 54.86 119 GLU B C 1
ATOM 5437 O O . GLU B 1 119 ? 75.342 37.552 89.028 1.00 55.59 119 GLU B O 1
ATOM 5443 N N . LYS B 1 120 ? 75.613 35.974 87.429 1.00 54.45 120 LYS B N 1
ATOM 5444 C CA . LYS B 1 120 ? 74.591 36.531 86.550 1.00 53.20 120 LYS B CA 1
ATOM 5445 C C . LYS B 1 120 ? 73.226 35.858 86.447 1.00 51.54 120 LYS B C 1
ATOM 5446 O O . LYS B 1 120 ? 72.233 36.550 86.276 1.00 51.48 120 LYS B O 1
ATOM 5452 N N . TYR B 1 121 ? 73.164 34.529 86.544 1.00 50.11 121 TYR B N 1
ATOM 5453 C CA . TYR B 1 121 ? 71.894 33.827 86.353 1.00 48.54 121 TYR B CA 1
ATOM 5454 C C . TYR B 1 121 ? 71.213 33.101 87.508 1.00 46.52 121 TYR B C 1
ATOM 5455 O O . TYR B 1 121 ? 71.780 32.913 88.587 1.00 45.96 121 TYR B O 1
ATOM 5464 N N . ARG B 1 122 ? 69.963 32.702 87.268 1.00 44.28 122 ARG B N 1
ATOM 5465 C CA . ARG B 1 122 ? 69.190 31.934 88.249 1.00 43.19 122 ARG B CA 1
ATOM 5466 C C . ARG B 1 122 ? 68.756 30.629 87.592 1.00 43.90 122 ARG B C 1
ATOM 5467 O O . ARG B 1 122 ? 68.173 30.620 86.500 1.00 44.13 122 ARG B O 1
ATOM 5475 N N . ILE B 1 123 ? 69.078 29.522 88.247 1.00 43.25 123 ILE B N 1
ATOM 5476 C CA . ILE B 1 123 ? 68.708 28.211 87.742 1.00 41.38 123 ILE B CA 1
ATOM 5477 C C . ILE B 1 123 ? 67.574 27.686 88.607 1.00 40.80 123 ILE B C 1
ATOM 5478 O O . ILE B 1 123 ? 67.760 27.427 89.805 1.00 38.73 123 ILE B O 1
ATOM 5483 N N . PRO B 1 124 ? 66.384 27.528 88.010 1.00 40.31 124 PRO B N 1
ATOM 5484 C CA . PRO B 1 124 ? 65.206 27.027 88.723 1.00 39.89 124 PRO B CA 1
ATOM 5485 C C . PRO B 1 124 ? 65.336 25.547 89.079 1.00 40.30 124 PRO B C 1
ATOM 5486 O O . PRO B 1 124 ? 65.822 24.745 88.292 1.00 39.17 124 PRO B O 1
ATOM 5490 N N . VAL B 1 125 ? 64.906 25.202 90.284 1.00 42.48 125 VAL B N 1
ATOM 5491 C CA . VAL B 1 125 ? 64.971 23.834 90.756 1.00 43.58 125 VAL B CA 1
ATOM 5492 C C . VAL B 1 125 ? 63.578 23.331 91.099 1.00 45.11 125 VAL B C 1
ATOM 5493 O O . VAL B 1 125 ? 62.827 23.975 91.841 1.00 43.51 125 VAL B O 1
ATOM 5497 N N . PRO B 1 126 ? 63.205 22.178 90.535 1.00 46.85 126 PRO B N 1
ATOM 5498 C CA . PRO B 1 126 ? 61.888 21.597 90.806 1.00 49.17 126 PRO B CA 1
ATOM 5499 C C . PRO B 1 126 ? 61.695 21.418 92.316 1.00 52.17 126 PRO B C 1
ATOM 5500 O O . PRO B 1 126 ? 62.598 20.973 93.023 1.00 53.19 126 PRO B O 1
ATOM 5504 N N . ILE B 1 127 ? 60.533 21.773 92.831 1.00 54.22 127 ILE B N 1
ATOM 5505 C CA . ILE B 1 127 ? 60.313 21.602 94.253 1.00 55.88 127 ILE B CA 1
ATOM 5506 C C . ILE B 1 127 ? 59.192 20.591 94.459 1.00 56.97 127 ILE B C 1
ATOM 5507 O O . ILE B 1 127 ? 58.074 20.936 94.844 1.00 57.37 127 ILE B O 1
ATOM 5512 N N . LEU B 1 128 ? 59.509 19.329 94.182 1.00 57.48 128 LEU B N 1
ATOM 5513 C CA . LEU B 1 128 ? 58.553 18.232 94.331 1.00 57.77 128 LEU B CA 1
ATOM 5514 C C . LEU B 1 128 ? 58.052 18.024 95.768 1.00 59.13 128 LEU B C 1
ATOM 5515 O O . LEU B 1 128 ? 58.741 18.330 96.747 1.00 58.16 128 LEU B O 1
ATOM 5520 N N . PRO B 1 129 ? 56.833 17.484 95.900 1.00 60.52 129 PRO B N 1
ATOM 5521 C CA . PRO B 1 129 ? 56.176 17.214 97.181 1.00 60.83 129 PRO B CA 1
ATOM 5522 C C . PRO B 1 129 ? 56.960 16.346 98.159 1.00 61.13 129 PRO B C 1
ATOM 5523 O O . PRO B 1 129 ? 56.658 16.346 99.355 1.00 62.02 129 PRO B O 1
ATOM 5527 N N . GLY B 1 130 ? 57.957 15.617 97.661 1.00 60.29 130 GLY B N 1
ATOM 5528 C CA . GLY B 1 130 ? 58.749 14.749 98.525 1.00 60.14 130 GLY B CA 1
ATOM 5529 C C . GLY B 1 130 ? 60.044 15.336 99.077 1.00 60.13 130 GLY B C 1
ATOM 5530 O O . GLY B 1 130 ? 60.743 14.697 99.869 1.00 59.35 130 GLY B O 1
ATOM 5531 N N . LEU B 1 131 ? 60.376 16.550 98.651 1.00 60.73 131 LEU B N 1
ATOM 5532 C CA . LEU B 1 131 ? 61.588 17.224 99.113 1.00 60.68 131 LEU B CA 1
ATOM 5533 C C . LEU B 1 131 ? 61.281 17.985 100.384 1.00 62.15 131 LEU B C 1
ATOM 5534 O O . LEU B 1 131 ? 60.144 18.412 100.605 1.00 61.48 131 LEU B O 1
ATOM 5539 N N . PRO B 1 132 ? 62.300 18.189 101.232 1.00 64.11 132 PRO B N 1
ATOM 5540 C CA . PRO B 1 132 ? 62.108 18.915 102.493 1.00 64.47 132 PRO B CA 1
ATOM 5541 C C . PRO B 1 132 ? 61.528 20.338 102.406 1.00 65.05 132 PRO B C 1
ATOM 5542 O O . PRO B 1 132 ? 60.602 20.662 103.140 1.00 65.97 132 PRO B O 1
ATOM 5546 N N . MET B 1 133 ? 62.032 21.169 101.500 1.00 66.02 133 MET B N 1
ATOM 5547 C CA . MET B 1 133 ? 61.543 22.544 101.383 1.00 67.39 133 MET B CA 1
ATOM 5548 C C . MET B 1 133 ? 60.130 22.735 100.826 1.00 66.92 133 MET B C 1
ATOM 5549 O O . MET B 1 133 ? 59.894 23.678 100.066 1.00 67.82 133 MET B O 1
ATOM 5554 N N . ASN B 1 134 ? 59.189 21.869 101.197 1.00 66.00 134 ASN B N 1
ATOM 5555 C CA . ASN B 1 134 ? 57.808 22.005 100.715 1.00 65.49 134 ASN B CA 1
ATOM 5556 C C . ASN B 1 134 ? 56.898 22.588 101.807 1.00 64.58 134 ASN B C 1
ATOM 5557 O O . ASN B 1 134 ? 56.539 21.893 102.759 1.00 64.49 134 ASN B O 1
ATOM 5562 N N . ASN B 1 135 ? 56.506 23.851 101.644 1.00 63.23 135 ASN B N 1
ATOM 5563 C CA . ASN B 1 135 ? 55.687 24.536 102.639 1.00 62.13 135 ASN B CA 1
ATOM 5564 C C . ASN B 1 135 ? 54.175 24.363 102.584 1.00 61.40 135 ASN B C 1
ATOM 5565 O O . ASN B 1 135 ? 53.454 24.885 103.432 1.00 61.06 135 ASN B O 1
ATOM 5570 N N . HIS B 1 136 ? 53.683 23.634 101.597 1.00 61.89 136 HIS B N 1
ATOM 5571 C CA . HIS B 1 136 ? 52.246 23.420 101.491 1.00 61.89 136 HIS B CA 1
ATOM 5572 C C . HIS B 1 136 ? 51.658 23.034 102.846 1.00 61.02 136 HIS B C 1
ATOM 5573 O O . HIS B 1 136 ? 52.115 22.087 103.483 1.00 59.96 136 HIS B O 1
ATOM 5580 N N . GLY B 1 137 ? 50.640 23.775 103.273 1.00 60.49 137 GLY B N 1
ATOM 5581 C CA . GLY B 1 137 ? 49.998 23.503 104.542 1.00 60.12 137 GLY B CA 1
ATOM 5582 C C . GLY B 1 137 ? 50.538 24.419 105.618 1.00 60.55 137 GLY B C 1
ATOM 5583 O O . GLY B 1 137 ? 50.111 24.352 106.771 1.00 60.67 137 GLY B O 1
ATOM 5584 N N . ASN B 1 138 ? 51.481 25.279 105.240 1.00 59.86 138 ASN B N 1
ATOM 5585 C CA . ASN B 1 138 ? 52.089 26.204 106.190 1.00 58.94 138 ASN B CA 1
ATOM 5586 C C . ASN B 1 138 ? 51.633 27.628 105.974 1.00 58.91 138 ASN B C 1
ATOM 5587 O O . ASN B 1 138 ? 51.044 27.961 104.945 1.00 58.55 138 ASN B O 1
ATOM 5592 N N . TYR B 1 139 ? 51.937 28.462 106.965 1.00 59.50 139 TYR B N 1
ATOM 5593 C CA . TYR B 1 139 ? 51.610 29.881 106.942 1.00 59.70 139 TYR B CA 1
ATOM 5594 C C . TYR B 1 139 ? 52.893 30.698 107.001 1.00 59.27 139 TYR B C 1
ATOM 5595 O O . TYR B 1 139 ? 53.894 30.267 107.581 1.00 59.04 139 TYR B O 1
ATOM 5604 N N . VAL B 1 140 ? 52.865 31.872 106.383 1.00 59.13 140 VAL B N 1
ATOM 5605 C CA . VAL B 1 140 ? 54.015 32.761 106.411 1.00 59.19 140 VAL B CA 1
ATOM 5606 C C . VAL B 1 140 ? 53.646 33.779 107.468 1.00 58.35 140 VAL B C 1
ATOM 5607 O O . VAL B 1 140 ? 52.653 34.490 107.325 1.00 57.27 140 VAL B O 1
ATOM 5611 N N . VAL B 1 141 ? 54.435 33.840 108.535 1.00 58.65 141 VAL B N 1
ATOM 5612 C CA . VAL B 1 141 ? 54.150 34.775 109.618 1.00 58.51 141 VAL B CA 1
ATOM 5613 C C . VAL B 1 141 ? 55.324 35.674 109.990 1.00 58.33 141 VAL B C 1
ATOM 5614 O O . VAL B 1 141 ? 56.406 35.580 109.419 1.00 57.45 141 VAL B O 1
ATOM 5618 N N . ARG B 1 142 ? 55.065 36.578 110.925 1.00 58.79 142 ARG B N 1
ATOM 5619 C CA . ARG B 1 142 ? 56.072 37.484 111.455 1.00 59.30 142 ARG B CA 1
ATOM 5620 C C . ARG B 1 142 ? 56.093 37.073 112.920 1.00 59.61 142 ARG B C 1
ATOM 5621 O O . ARG B 1 142 ? 55.141 37.345 113.657 1.00 59.28 142 ARG B O 1
ATOM 5629 N N . LEU B 1 143 ? 57.158 36.383 113.332 1.00 60.14 143 LEU B N 1
ATOM 5630 C CA . LEU B 1 143 ? 57.271 35.901 114.705 1.00 60.29 143 LEU B CA 1
ATOM 5631 C C . LEU B 1 143 ? 57.055 36.967 115.762 1.00 60.48 143 LEU B C 1
ATOM 5632 O O . LEU B 1 143 ? 56.282 36.759 116.694 1.00 61.50 143 LEU B O 1
ATOM 5637 N N . GLY B 1 144 ? 57.747 38.095 115.622 1.00 60.40 144 GLY B N 1
ATOM 5638 C CA . GLY B 1 144 ? 57.582 39.170 116.577 1.00 59.80 144 GLY B CA 1
ATOM 5639 C C . GLY B 1 144 ? 56.135 39.235 117.018 1.00 59.89 144 GLY B C 1
ATOM 5640 O O . GLY B 1 144 ? 55.829 39.086 118.200 1.00 59.81 144 GLY B O 1
ATOM 5641 N N . HIS B 1 145 ? 55.236 39.408 116.060 1.00 59.16 145 HIS B N 1
ATOM 5642 C CA . HIS B 1 145 ? 53.823 39.508 116.370 1.00 59.67 145 HIS B CA 1
ATOM 5643 C C . HIS B 1 145 ? 53.211 38.250 116.932 1.00 60.05 145 HIS B C 1
ATOM 5644 O O . HIS B 1 145 ? 52.623 38.280 118.007 1.00 60.93 145 HIS B O 1
ATOM 5651 N N . LEU B 1 146 ? 53.343 37.141 116.217 1.00 60.20 146 LEU B N 1
ATOM 5652 C CA . LEU B 1 146 ? 52.775 35.898 116.709 1.00 60.57 146 LEU B CA 1
ATOM 5653 C C . LEU B 1 146 ? 53.276 35.606 118.126 1.00 61.12 146 LEU B C 1
ATOM 5654 O O . LEU B 1 146 ? 52.578 34.984 118.929 1.00 61.88 146 LEU B O 1
ATOM 5659 N N . VAL B 1 147 ? 54.486 36.054 118.430 1.00 61.40 147 VAL B N 1
ATOM 5660 C CA . VAL B 1 147 ? 55.056 35.835 119.747 1.00 62.42 147 VAL B CA 1
ATOM 5661 C C . VAL B 1 147 ? 54.387 36.765 120.779 1.00 64.20 147 VAL B C 1
ATOM 5662 O O . VAL B 1 147 ? 54.062 36.324 121.886 1.00 64.83 147 VAL B O 1
ATOM 5666 N N . SER B 1 148 ? 54.156 38.031 120.410 1.00 64.89 148 SER B N 1
ATOM 5667 C CA . SER B 1 148 ? 53.480 38.990 121.293 1.00 64.83 148 SER B CA 1
ATOM 5668 C C . SER B 1 148 ? 52.096 38.425 121.583 1.00 65.24 148 SER B C 1
ATOM 5669 O O . SER B 1 148 ? 51.700 38.252 122.743 1.00 65.97 148 SER B O 1
ATOM 5672 N N . TRP B 1 149 ? 51.370 38.148 120.502 1.00 64.87 149 TRP B N 1
ATOM 5673 C CA . TRP B 1 149 ? 50.019 37.601 120.577 1.00 64.68 149 TRP B CA 1
ATOM 5674 C C . TRP B 1 149 ? 49.983 36.469 121.587 1.00 65.66 149 TRP B C 1
ATOM 5675 O O . TRP B 1 149 ? 49.038 36.334 122.365 1.00 65.67 149 TRP B O 1
ATOM 5686 N N . MET B 1 150 ? 51.020 35.645 121.568 1.00 66.90 150 MET B N 1
ATOM 5687 C CA . MET B 1 150 ? 51.089 34.534 122.499 1.00 67.47 150 MET B CA 1
ATOM 5688 C C . MET B 1 150 ? 51.214 35.096 123.909 1.00 68.06 150 MET B C 1
ATOM 5689 O O . MET B 1 150 ? 50.458 34.708 124.802 1.00 68.76 150 MET B O 1
ATOM 5694 N N . GLY B 1 151 ? 52.158 36.020 124.094 1.00 68.13 151 GLY B N 1
ATOM 5695 C CA . GLY B 1 151 ? 52.371 36.621 125.401 1.00 68.07 151 GLY B CA 1
ATOM 5696 C C . GLY B 1 151 ? 51.102 37.274 125.914 1.00 68.43 151 GLY B C 1
ATOM 5697 O O . GLY B 1 151 ? 50.880 37.422 127.118 1.00 67.53 151 GLY B O 1
ATOM 5698 N N . GLU B 1 152 ? 50.258 37.669 124.975 1.00 68.57 152 GLU B N 1
ATOM 5699 C CA . GLU B 1 152 ? 49.004 38.308 125.304 1.00 68.50 152 GLU B CA 1
ATOM 5700 C C . GLU B 1 152 ? 48.072 37.288 125.896 1.00 68.01 152 GLU B C 1
ATOM 5701 O O . GLU B 1 152 ? 47.371 37.556 126.860 1.00 69.03 152 GLU B O 1
ATOM 5707 N N . GLN B 1 153 ? 48.036 36.114 125.304 1.00 67.61 153 GLN B N 1
ATOM 5708 C CA . GLN B 1 153 ? 47.168 35.095 125.823 1.00 67.90 153 GLN B CA 1
ATOM 5709 C C . GLN B 1 153 ? 47.756 34.681 127.172 1.00 68.80 153 GLN B C 1
ATOM 5710 O O . GLN B 1 153 ? 47.044 34.235 128.070 1.00 67.96 153 GLN B O 1
ATOM 5716 N N . ALA B 1 154 ? 49.067 34.850 127.309 1.00 71.02 154 ALA B N 1
ATOM 5717 C CA . ALA B 1 154 ? 49.782 34.508 128.537 1.00 72.90 154 ALA B CA 1
ATOM 5718 C C . ALA B 1 154 ? 49.268 35.294 129.754 1.00 74.19 154 ALA B C 1
ATOM 5719 O O . ALA B 1 154 ? 48.647 34.724 130.664 1.00 74.30 154 ALA B O 1
ATOM 5721 N N . GLU B 1 155 ? 49.532 36.605 129.753 1.00 74.64 155 GLU B N 1
ATOM 5722 C CA . GLU B 1 155 ? 49.091 37.483 130.841 1.00 74.12 155 GLU B CA 1
ATOM 5723 C C . GLU B 1 155 ? 47.598 37.247 131.111 1.00 73.61 155 GLU B C 1
ATOM 5724 O O . GLU B 1 155 ? 47.079 37.540 132.193 1.00 72.73 155 GLU B O 1
ATOM 5730 N N . ALA B 1 156 ? 46.924 36.705 130.091 1.00 72.60 156 ALA B N 1
ATOM 5731 C CA . ALA B 1 156 ? 45.488 36.413 130.156 1.00 72.22 156 ALA B CA 1
ATOM 5732 C C . ALA B 1 156 ? 45.190 34.926 130.354 1.00 71.96 156 ALA B C 1
ATOM 5733 O O . ALA B 1 156 ? 44.186 34.420 129.882 1.00 72.13 156 ALA B O 1
ATOM 5735 N N . LEU B 1 157 ? 46.072 34.215 131.024 1.00 71.59 157 LEU B N 1
ATOM 5736 C CA . LEU B 1 157 ? 45.871 32.805 131.290 1.00 71.94 157 LEU B CA 1
ATOM 5737 C C . LEU B 1 157 ? 46.232 32.779 132.758 1.00 72.08 157 LEU B C 1
ATOM 5738 O O . LEU B 1 157 ? 46.116 31.770 133.447 1.00 72.16 157 LEU B O 1
ATOM 5743 N N . GLY B 1 158 ? 46.644 33.945 133.236 1.00 72.42 158 GLY B N 1
ATOM 5744 C CA . GLY B 1 158 ? 47.017 34.030 134.629 1.00 73.11 158 GLY B CA 1
ATOM 5745 C C . GLY B 1 158 ? 48.486 33.739 134.731 1.00 73.20 158 GLY B C 1
ATOM 5746 O O . GLY B 1 158 ? 48.955 33.210 135.740 1.00 73.61 158 GLY B O 1
ATOM 5747 N N . VAL B 1 159 ? 49.219 34.083 133.694 1.00 73.27 159 VAL B N 1
ATOM 5748 C CA . VAL B 1 159 ? 50.652 33.863 133.694 1.00 73.93 159 VAL B CA 1
ATOM 5749 C C . VAL B 1 159 ? 51.351 35.149 134.136 1.00 74.83 159 VAL B C 1
ATOM 5750 O O . VAL B 1 159 ? 50.842 36.239 133.902 1.00 74.87 159 VAL B O 1
ATOM 5754 N N . GLU B 1 160 ? 52.460 35.009 134.857 1.00 75.47 160 GLU B N 1
ATOM 5755 C CA . GLU B 1 160 ? 53.197 36.174 135.344 1.00 75.77 160 GLU B CA 1
ATOM 5756 C C . GLU B 1 160 ? 54.311 36.419 134.357 1.00 75.51 160 GLU B C 1
ATOM 5757 O O . GLU B 1 160 ? 55.326 35.721 134.387 1.00 76.49 160 GLU B O 1
ATOM 5763 N N . VAL B 1 161 ? 54.113 37.376 133.465 1.00 74.42 161 VAL B N 1
ATOM 5764 C CA . VAL B 1 161 ? 55.126 37.665 132.478 1.00 74.29 161 VAL B CA 1
ATOM 5765 C C . VAL B 1 161 ? 55.870 38.945 132.883 1.00 73.88 161 VAL B C 1
ATOM 5766 O O . VAL B 1 161 ? 55.250 39.968 133.183 1.00 73.96 161 VAL B O 1
ATOM 5770 N N . TYR B 1 162 ? 57.201 38.859 132.952 1.00 73.57 162 TYR B N 1
ATOM 5771 C CA . TYR B 1 162 ? 58.040 40.003 133.341 1.00 73.67 162 TYR B CA 1
ATOM 5772 C C . TYR B 1 162 ? 59.052 40.292 132.218 1.00 72.72 162 TYR B C 1
ATOM 5773 O O . TYR B 1 162 ? 60.172 39.765 132.204 1.00 72.27 162 TYR B O 1
ATOM 5782 N N . PRO B 1 163 ? 58.643 41.142 131.257 1.00 72.01 163 PRO B N 1
ATOM 5783 C CA . PRO B 1 163 ? 59.266 41.669 130.030 1.00 71.89 163 PRO B CA 1
ATOM 5784 C C . PRO B 1 163 ? 60.329 42.762 129.961 1.00 72.35 163 PRO B C 1
ATOM 5785 O O . PRO B 1 163 ? 60.162 43.729 129.216 1.00 73.14 163 PRO B O 1
ATOM 5789 N N . GLY B 1 164 ? 61.427 42.610 130.681 1.00 72.35 164 GLY B N 1
ATOM 5790 C CA . GLY B 1 164 ? 62.485 43.602 130.610 1.00 71.55 164 GLY B CA 1
ATOM 5791 C C . GLY B 1 164 ? 63.448 43.133 131.665 1.00 71.83 164 GLY B C 1
ATOM 5792 O O . GLY B 1 164 ? 64.246 43.904 132.192 1.00 71.32 164 GLY B O 1
ATOM 5793 N N . TYR B 1 165 ? 63.375 41.830 131.929 1.00 71.76 165 TYR B N 1
ATOM 5794 C CA . TYR B 1 165 ? 64.170 41.225 132.970 1.00 71.97 165 TYR B CA 1
ATOM 5795 C C . TYR B 1 165 ? 65.065 40.013 132.677 1.00 71.09 165 TYR B C 1
ATOM 5796 O O . TYR B 1 165 ? 64.650 38.851 132.752 1.00 70.26 165 TYR B O 1
ATOM 5805 N N . ALA B 1 166 ? 66.320 40.358 132.388 1.00 69.76 166 ALA B N 1
ATOM 5806 C CA . ALA B 1 166 ? 67.424 39.471 132.025 1.00 68.80 166 ALA B CA 1
ATOM 5807 C C . ALA B 1 166 ? 68.030 38.492 133.052 1.00 68.86 166 ALA B C 1
ATOM 5808 O O . ALA B 1 166 ? 68.881 38.880 133.858 1.00 69.99 166 ALA B O 1
ATOM 5810 N N . ALA B 1 167 ? 67.637 37.220 132.991 1.00 67.82 167 ALA B N 1
ATOM 5811 C CA . ALA B 1 167 ? 68.187 36.188 133.885 1.00 67.07 167 ALA B CA 1
ATOM 5812 C C . ALA B 1 167 ? 69.728 36.137 133.827 1.00 67.06 167 ALA B C 1
ATOM 5813 O O . ALA B 1 167 ? 70.290 35.595 132.875 1.00 66.62 167 ALA B O 1
ATOM 5815 N N . ALA B 1 168 ? 70.409 36.658 134.853 1.00 67.57 168 ALA B N 1
ATOM 5816 C CA . ALA B 1 168 ? 71.883 36.677 134.874 1.00 67.24 168 ALA B CA 1
ATOM 5817 C C . ALA B 1 168 ? 72.636 35.648 135.730 1.00 66.68 168 ALA B C 1
ATOM 5818 O O . ALA B 1 168 ? 73.864 35.569 135.651 1.00 66.35 168 ALA B O 1
ATOM 5820 N N . GLU B 1 169 ? 71.935 34.853 136.531 1.00 66.81 169 GLU B N 1
ATOM 5821 C CA . GLU B 1 169 ? 72.649 33.892 137.372 1.00 68.58 169 GLU B CA 1
ATOM 5822 C C . GLU B 1 169 ? 71.829 32.645 137.719 1.00 68.62 169 GLU B C 1
ATOM 5823 O O . GLU B 1 169 ? 70.618 32.723 137.941 1.00 68.18 169 GLU B O 1
ATOM 5829 N N . ILE B 1 170 ? 72.502 31.499 137.758 1.00 68.67 170 ILE B N 1
ATOM 5830 C CA . ILE B 1 170 ? 71.845 30.232 138.068 1.00 69.01 170 ILE B CA 1
ATOM 5831 C C . ILE B 1 170 ? 72.061 29.869 139.527 1.00 68.95 170 ILE B C 1
ATOM 5832 O O . ILE B 1 170 ? 73.184 29.614 139.941 1.00 68.54 170 ILE B O 1
ATOM 5837 N N . LEU B 1 171 ? 70.990 29.822 140.307 1.00 69.33 171 LEU B N 1
ATOM 5838 C CA . LEU B 1 171 ? 71.131 29.509 141.724 1.00 69.35 171 LEU B CA 1
ATOM 5839 C C . LEU B 1 171 ? 71.007 28.019 141.968 1.00 69.22 171 LEU B C 1
ATOM 5840 O O . LEU B 1 171 ? 70.019 27.405 141.566 1.00 68.57 171 LEU B O 1
ATOM 5845 N N . PHE B 1 172 ? 72.013 27.444 142.614 1.00 69.71 172 PHE B N 1
ATOM 5846 C CA . PHE B 1 172 ? 71.976 26.025 142.953 1.00 70.13 172 PHE B CA 1
ATOM 5847 C C . PHE B 1 172 ? 71.701 25.892 144.456 1.00 70.01 172 PHE B C 1
ATOM 5848 O O . PHE B 1 172 ? 72.150 26.722 145.254 1.00 68.57 172 PHE B O 1
ATOM 5856 N N . HIS B 1 173 ? 70.938 24.862 144.812 1.00 71.43 173 HIS B N 1
ATOM 5857 C CA . HIS B 1 173 ? 70.643 24.558 146.200 1.00 72.14 173 HIS B CA 1
ATOM 5858 C C . HIS B 1 173 ? 71.985 24.033 146.702 1.00 71.67 173 HIS B C 1
ATOM 5859 O O . HIS B 1 173 ? 72.966 24.041 145.961 1.00 71.02 173 HIS B O 1
ATOM 5866 N N . GLU B 1 174 ? 72.035 23.553 147.936 1.00 71.79 174 GLU B N 1
ATOM 5867 C CA . GLU B 1 174 ? 73.295 23.054 148.478 1.00 71.61 174 GLU B CA 1
ATOM 5868 C C . GLU B 1 174 ? 73.660 21.669 147.949 1.00 70.65 174 GLU B C 1
ATOM 5869 O O . GLU B 1 174 ? 74.810 21.237 148.048 1.00 69.43 174 GLU B O 1
ATOM 5875 N N . ASP B 1 175 ? 72.687 20.997 147.346 1.00 70.60 175 ASP B N 1
ATOM 5876 C CA . ASP B 1 175 ? 72.881 19.651 146.820 1.00 71.25 175 ASP B CA 1
ATOM 5877 C C . ASP B 1 175 ? 73.368 19.619 145.375 1.00 71.09 175 ASP B C 1
ATOM 5878 O O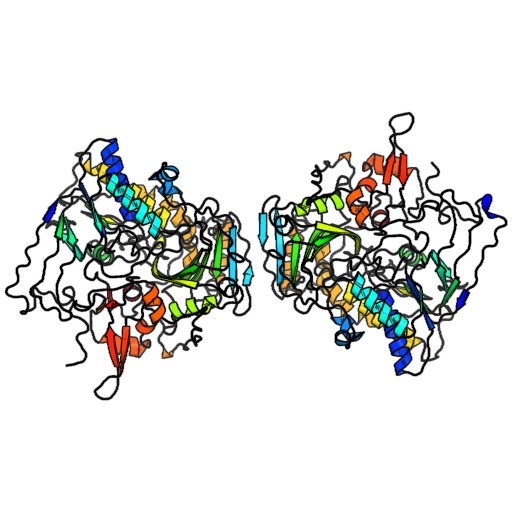 . ASP B 1 175 ? 73.822 18.583 144.889 1.00 70.40 175 ASP B O 1
ATOM 5883 N N . GLY B 1 176 ? 73.272 20.751 144.689 1.00 71.45 176 GLY B N 1
ATOM 5884 C CA . GLY B 1 176 ? 73.720 20.792 143.308 1.00 72.82 176 GLY B CA 1
ATOM 5885 C C . GLY B 1 176 ? 72.599 21.041 142.313 1.00 73.28 176 GLY B C 1
ATOM 5886 O O . GLY B 1 176 ? 72.857 21.448 141.173 1.00 74.67 176 GLY B O 1
ATOM 5887 N N . SER B 1 177 ? 71.359 20.774 142.725 1.00 72.40 177 SER B N 1
ATOM 5888 C CA . SER B 1 177 ? 70.204 21.013 141.867 1.00 70.74 177 SER B CA 1
ATOM 5889 C C . SER B 1 177 ? 70.010 22.537 141.749 1.00 70.29 177 SER B C 1
ATOM 5890 O O . SER B 1 177 ? 70.497 23.296 142.581 1.00 69.71 177 SER B O 1
ATOM 5893 N N . VAL B 1 178 ? 69.305 22.999 140.722 1.00 70.14 178 VAL B N 1
ATOM 5894 C CA . VAL B 1 178 ? 69.128 24.438 140.559 1.00 69.61 178 VAL B CA 1
ATOM 5895 C C . VAL B 1 178 ? 67.974 24.931 141.422 1.00 69.91 178 VAL B C 1
ATOM 5896 O O . VAL B 1 178 ? 67.072 24.164 141.765 1.00 70.04 178 VAL B O 1
ATOM 5900 N N . LYS B 1 179 ? 68.030 26.211 141.780 1.00 70.27 179 LYS B N 1
ATOM 5901 C CA . LYS B 1 179 ? 67.028 26.863 142.625 1.00 70.36 179 LYS B CA 1
ATOM 5902 C C . LYS B 1 179 ? 66.112 27.722 141.786 1.00 70.08 179 LYS B C 1
ATOM 5903 O O . LYS B 1 179 ? 64.886 27.705 141.933 1.00 70.34 179 LYS B O 1
ATOM 5909 N N . GLY B 1 180 ? 66.749 28.513 140.934 1.00 69.26 180 GLY B N 1
ATOM 5910 C CA . GLY B 1 180 ? 66.031 29.430 140.085 1.00 67.97 180 GLY B CA 1
ATOM 5911 C C . GLY B 1 180 ? 67.014 30.413 139.492 1.00 67.63 180 GLY B C 1
ATOM 5912 O O . GLY B 1 180 ? 68.215 30.152 139.406 1.00 67.21 180 GLY B O 1
ATOM 5913 N N . ILE B 1 181 ? 66.510 31.573 139.119 1.00 67.69 181 ILE B N 1
ATOM 5914 C CA . ILE B 1 181 ? 67.338 32.562 138.478 1.00 68.98 181 ILE B CA 1
ATOM 5915 C C . ILE B 1 181 ? 67.376 33.901 139.198 1.00 69.33 181 ILE B C 1
ATOM 5916 O O . ILE B 1 181 ? 66.499 34.218 139.999 1.00 69.83 181 ILE B O 1
ATOM 5921 N N . ALA B 1 182 ? 68.414 34.671 138.902 1.00 69.53 182 ALA B N 1
ATOM 5922 C CA . ALA B 1 182 ? 68.599 35.999 139.464 1.00 69.80 182 ALA B CA 1
ATOM 5923 C C . ALA B 1 182 ? 68.495 36.930 138.270 1.00 70.15 182 ALA B C 1
ATOM 5924 O O . ALA B 1 182 ? 69.084 36.661 137.220 1.00 70.39 182 ALA B O 1
ATOM 5926 N N . THR B 1 183 ? 67.729 38.002 138.403 1.00 70.47 183 THR B N 1
ATOM 5927 C CA . THR B 1 183 ? 67.625 38.907 137.285 1.00 70.80 183 THR B CA 1
ATOM 5928 C C . THR B 1 183 ? 68.865 39.801 137.320 1.00 71.65 183 THR B C 1
ATOM 5929 O O . THR B 1 183 ? 69.644 39.740 138.273 1.00 71.65 183 THR B O 1
ATOM 5933 N N . ASN B 1 184 ? 69.073 40.586 136.268 1.00 72.72 184 ASN B N 1
ATOM 5934 C CA . ASN B 1 184 ? 70.238 41.470 136.196 1.00 73.32 184 ASN B CA 1
ATOM 5935 C C . ASN B 1 184 ? 70.260 42.545 137.291 1.00 73.55 184 ASN B C 1
ATOM 5936 O O . ASN B 1 184 ? 69.254 43.213 137.548 1.00 72.80 184 ASN B O 1
ATOM 5941 N N . ASP B 1 185 ? 71.410 42.709 137.944 1.00 73.84 185 ASP B N 1
ATOM 5942 C CA . ASP B 1 185 ? 71.543 43.768 138.951 1.00 73.99 185 ASP B CA 1
ATOM 5943 C C . ASP B 1 185 ? 71.523 45.090 138.145 1.00 74.47 185 ASP B C 1
ATOM 5944 O O . ASP B 1 185 ? 72.215 45.212 137.121 1.00 73.98 185 ASP B O 1
ATOM 5949 N N . VAL B 1 186 ? 70.708 46.062 138.562 1.00 74.71 186 VAL B N 1
ATOM 5950 C CA . VAL B 1 186 ? 70.630 47.348 137.868 1.00 74.89 186 VAL B CA 1
ATOM 5951 C C . VAL B 1 186 ? 71.707 48.352 138.335 1.00 75.38 186 VAL B C 1
ATOM 5952 O O . VAL B 1 186 ? 72.391 48.158 139.356 1.00 74.87 186 VAL B O 1
ATOM 5956 N N . GLY B 1 187 ? 71.852 49.412 137.542 1.00 75.80 187 GLY B N 1
ATOM 5957 C CA . GLY B 1 187 ? 72.767 50.496 137.824 1.00 76.11 187 GLY B CA 1
ATOM 5958 C C . GLY B 1 187 ? 74.211 50.200 138.156 1.00 76.76 187 GLY B C 1
ATOM 5959 O O . GLY B 1 187 ? 74.555 50.026 139.321 1.00 77.93 187 GLY B O 1
ATOM 5960 N N . ILE B 1 188 ? 75.036 50.107 137.123 1.00 76.36 188 ILE B N 1
ATOM 5961 C CA . ILE B 1 188 ? 76.451 49.911 137.328 1.00 75.62 188 ILE B CA 1
ATOM 5962 C C . ILE B 1 188 ? 77.149 50.720 136.260 1.00 76.66 188 ILE B C 1
ATOM 5963 O O . ILE B 1 188 ? 76.510 51.448 135.479 1.00 77.43 188 ILE B O 1
ATOM 5968 N N . GLN B 1 189 ? 78.465 50.594 136.215 1.00 76.16 189 GLN B N 1
ATOM 5969 C CA . GLN B 1 189 ? 79.202 51.372 135.266 1.00 76.05 189 GLN B CA 1
ATOM 5970 C C . GLN B 1 189 ? 80.273 50.674 134.489 1.00 75.58 189 GLN B C 1
ATOM 5971 O O . GLN B 1 189 ? 80.779 49.601 134.852 1.00 75.24 189 GLN B O 1
ATOM 5977 N N . LYS B 1 190 ? 80.585 51.363 133.403 1.00 75.22 190 LYS B N 1
ATOM 5978 C CA . LYS B 1 190 ? 81.573 51.061 132.401 1.00 75.27 190 LYS B CA 1
ATOM 5979 C C . LYS B 1 190 ? 82.950 50.770 132.996 1.00 75.96 190 LYS B C 1
ATOM 5980 O O . LYS B 1 190 ? 83.856 50.332 132.283 1.00 76.27 190 LYS B O 1
ATOM 5986 N N . ASP B 1 191 ? 83.136 51.056 134.281 1.00 76.55 191 ASP B N 1
ATOM 5987 C CA . ASP B 1 191 ? 84.430 50.776 134.919 1.00 77.18 191 ASP B CA 1
ATOM 5988 C C . ASP B 1 191 ? 84.361 49.506 135.807 1.00 77.10 191 ASP B C 1
ATOM 5989 O O . ASP B 1 191 ? 85.397 48.918 136.159 1.00 76.49 191 ASP B O 1
ATOM 5994 N N . GLY B 1 192 ? 83.128 49.102 136.139 1.00 77.31 192 GLY B N 1
ATOM 5995 C CA . GLY B 1 192 ? 82.884 47.925 136.955 1.00 77.22 192 GLY B CA 1
ATOM 5996 C C . GLY B 1 192 ? 82.547 48.287 138.389 1.00 77.36 192 GLY B C 1
ATOM 5997 O O . GLY B 1 192 ? 82.393 47.412 139.238 1.00 77.95 192 GLY B O 1
ATOM 5998 N N . ALA B 1 193 ? 82.405 49.581 138.654 1.00 77.54 193 ALA B N 1
ATOM 5999 C CA . ALA B 1 193 ? 82.138 50.045 140.013 1.00 77.91 193 ALA B CA 1
ATOM 6000 C C . ALA B 1 193 ? 80.686 50.244 140.424 1.00 77.84 193 ALA B C 1
ATOM 6001 O O . ALA B 1 193 ? 79.803 50.402 139.586 1.00 78.03 193 ALA B O 1
ATOM 6003 N N . PRO B 1 194 ? 80.424 50.210 141.743 1.00 77.80 194 PRO B N 1
ATOM 6004 C CA . PRO B 1 194 ? 79.061 50.408 142.249 1.00 77.49 194 PRO B CA 1
ATOM 6005 C C . PRO B 1 194 ? 78.545 51.791 141.849 1.00 77.57 194 PRO B C 1
ATOM 6006 O O . PRO B 1 194 ? 79.194 52.502 141.077 1.00 76.77 194 PRO B O 1
ATOM 6010 N N . LYS B 1 195 ? 77.380 52.170 142.364 1.00 77.83 195 LYS B N 1
ATOM 6011 C CA . LYS B 1 195 ? 76.774 53.458 142.021 1.00 77.86 195 LYS B CA 1
ATOM 6012 C C . LYS B 1 195 ? 75.903 53.978 143.154 1.00 78.31 195 LYS B C 1
ATOM 6013 O O . LYS B 1 195 ? 75.865 53.417 144.251 1.00 79.43 195 LYS B O 1
ATOM 6019 N N . THR B 1 196 ? 75.200 55.065 142.873 1.00 78.18 196 THR B N 1
ATOM 6020 C CA . THR B 1 196 ? 74.295 55.663 143.846 1.00 77.97 196 THR B CA 1
ATOM 6021 C C . THR B 1 196 ? 72.965 55.005 143.512 1.00 77.65 196 THR B C 1
ATOM 6022 O O . THR B 1 196 ? 72.051 54.919 144.342 1.00 77.88 196 THR B O 1
ATOM 6026 N N . THR B 1 197 ? 72.914 54.533 142.266 1.00 77.03 197 THR B N 1
ATOM 6027 C CA . THR B 1 197 ? 71.753 53.913 141.645 1.00 75.91 197 THR B CA 1
ATOM 6028 C C . THR B 1 197 ? 71.745 52.402 141.773 1.00 75.83 197 THR B C 1
ATOM 6029 O O . THR B 1 197 ? 70.690 51.759 141.645 1.00 75.65 197 THR B O 1
ATOM 6033 N N . PHE B 1 198 ? 72.933 51.847 142.012 1.00 75.01 198 PHE B N 1
ATOM 6034 C CA . PHE B 1 198 ? 73.086 50.410 142.131 1.00 74.58 198 PHE B CA 1
ATOM 6035 C C . PHE B 1 198 ? 71.954 49.772 142.923 1.00 75.10 198 PHE B C 1
ATOM 6036 O O . PHE B 1 198 ? 71.492 50.309 143.933 1.00 75.02 198 PHE B O 1
ATOM 6044 N N . GLU B 1 199 ? 71.529 48.609 142.443 1.00 75.54 199 GLU B N 1
ATOM 6045 C CA . GLU B 1 199 ? 70.469 47.820 143.051 1.00 75.38 199 GLU B CA 1
ATOM 6046 C C . GLU B 1 199 ? 70.852 46.376 142.733 1.00 75.34 199 GLU B C 1
ATOM 6047 O O . GLU B 1 199 ? 71.837 46.137 142.033 1.00 75.12 199 GLU B O 1
ATOM 6053 N N . ARG B 1 200 ? 70.094 45.419 143.246 1.00 74.95 200 ARG B N 1
ATOM 6054 C CA . ARG B 1 200 ? 70.392 44.032 142.944 1.00 75.44 200 ARG B CA 1
ATOM 6055 C C . ARG B 1 200 ? 69.350 43.545 141.962 1.00 76.25 200 ARG B C 1
ATOM 6056 O O . ARG B 1 200 ? 68.854 44.312 141.130 1.00 76.29 200 ARG B O 1
ATOM 6064 N N . GLY B 1 201 ? 69.019 42.268 142.080 1.00 76.04 201 GLY B N 1
ATOM 6065 C CA . GLY B 1 201 ? 68.038 41.671 141.204 1.00 76.04 201 GLY B CA 1
ATOM 6066 C C . GLY B 1 201 ? 67.147 40.757 142.016 1.00 75.69 201 GLY B C 1
ATOM 6067 O O . GLY B 1 201 ? 67.336 40.635 143.225 1.00 75.87 201 GLY B O 1
ATOM 6068 N N . LEU B 1 202 ? 66.201 40.107 141.361 1.00 75.27 202 LEU B N 1
ATOM 6069 C CA . LEU B 1 202 ? 65.268 39.229 142.056 1.00 75.09 202 LEU B CA 1
ATOM 6070 C C . LEU B 1 202 ? 65.832 37.818 142.158 1.00 75.02 202 LEU B C 1
ATOM 6071 O O . LEU B 1 202 ? 66.388 37.310 141.195 1.00 75.56 202 LEU B O 1
ATOM 6076 N N . GLU B 1 203 ? 65.711 37.197 143.328 1.00 75.06 203 GLU B N 1
ATOM 6077 C CA . GLU B 1 203 ? 66.141 35.819 143.482 1.00 75.04 203 GLU B CA 1
ATOM 6078 C C . GLU B 1 203 ? 64.780 35.137 143.245 1.00 75.51 203 GLU B C 1
ATOM 6079 O O . GLU B 1 203 ? 63.821 35.382 143.980 1.00 76.53 203 GLU B O 1
ATOM 6085 N N . LEU B 1 204 ? 64.680 34.352 142.177 1.00 75.43 204 LEU B N 1
ATOM 6086 C CA . LEU B 1 204 ? 63.447 33.652 141.852 1.00 74.43 204 LEU B CA 1
ATOM 6087 C C . LEU B 1 204 ? 63.624 32.144 142.024 1.00 74.95 204 LEU B C 1
ATOM 6088 O O . LEU B 1 204 ? 64.413 31.512 141.315 1.00 74.77 204 LEU B O 1
ATOM 6093 N N . HIS B 1 205 ? 62.880 31.587 142.966 1.00 75.34 205 HIS B N 1
ATOM 6094 C CA . HIS B 1 205 ? 62.970 30.178 143.303 1.00 75.91 205 HIS B CA 1
ATOM 6095 C C . HIS B 1 205 ? 61.872 29.334 142.662 1.00 75.57 205 HIS B C 1
ATOM 6096 O O . HIS B 1 205 ? 60.720 29.766 142.565 1.00 75.69 205 HIS B O 1
ATOM 6103 N N . ALA B 1 206 ? 62.258 28.128 142.230 1.00 75.01 206 ALA B N 1
ATOM 6104 C CA . ALA B 1 206 ? 61.313 27.229 141.574 1.00 74.83 206 ALA B CA 1
ATOM 6105 C C . ALA B 1 206 ? 61.622 25.744 141.768 1.00 75.00 206 ALA B C 1
ATOM 6106 O O . ALA B 1 206 ? 62.781 25.353 141.962 1.00 75.70 206 ALA B O 1
ATOM 6108 N N . LYS B 1 207 ? 60.560 24.928 141.720 1.00 74.75 207 LYS B N 1
ATOM 6109 C CA . LYS B 1 207 ? 60.651 23.466 141.842 1.00 74.28 207 LYS B CA 1
ATOM 6110 C C . LYS B 1 207 ? 61.444 22.979 140.614 1.00 73.96 207 LYS B C 1
ATOM 6111 O O . LYS B 1 207 ? 62.212 22.014 140.668 1.00 73.72 207 LYS B O 1
ATOM 6117 N N . VAL B 1 208 ? 61.226 23.683 139.507 1.00 73.83 208 VAL B N 1
ATOM 6118 C CA . VAL B 1 208 ? 61.909 23.462 138.235 1.00 72.86 208 VAL B CA 1
ATOM 6119 C C . VAL B 1 208 ? 61.916 24.823 137.554 1.00 72.39 208 VAL B C 1
ATOM 6120 O O . VAL B 1 208 ? 61.049 25.674 137.797 1.00 72.56 208 VAL B O 1
ATOM 6124 N N . THR B 1 209 ? 62.911 25.055 136.728 1.00 71.32 209 THR B N 1
ATOM 6125 C CA . THR B 1 209 ? 62.959 26.301 136.019 1.00 70.32 209 THR B CA 1
ATOM 6126 C C . THR B 1 209 ? 63.098 25.815 134.571 1.00 70.16 209 THR B C 1
ATOM 6127 O O . THR B 1 209 ? 63.751 24.798 134.312 1.00 69.93 209 THR B O 1
ATOM 6131 N N . ILE B 1 210 ? 62.437 26.494 133.643 1.00 69.23 210 ILE B N 1
ATOM 6132 C CA . ILE B 1 210 ? 62.480 26.084 132.256 1.00 67.82 210 ILE B CA 1
ATOM 6133 C C . ILE B 1 210 ? 63.406 27.014 131.504 1.00 67.79 210 ILE B C 1
ATOM 6134 O O . ILE B 1 210 ? 63.230 28.234 131.515 1.00 67.11 210 ILE B O 1
ATOM 6139 N N . PHE B 1 211 ? 64.420 26.431 130.873 1.00 67.38 211 PHE B N 1
ATOM 6140 C CA . PHE B 1 211 ? 65.399 27.209 130.123 1.00 67.37 211 PHE B CA 1
ATOM 6141 C C . PHE B 1 211 ? 65.074 27.130 128.651 1.00 66.71 211 PHE B C 1
ATOM 6142 O O . PHE B 1 211 ? 65.198 26.081 128.026 1.00 67.14 211 PHE B O 1
ATOM 6150 N N . ALA B 1 212 ? 64.628 28.256 128.118 1.00 65.81 212 ALA B N 1
ATOM 6151 C CA . ALA B 1 212 ? 64.252 28.387 126.728 1.00 65.21 212 ALA B CA 1
ATOM 6152 C C . ALA B 1 212 ? 64.899 29.669 126.232 1.00 65.19 212 ALA B C 1
ATOM 6153 O O . ALA B 1 212 ? 64.233 30.530 125.661 1.00 66.05 212 ALA B O 1
ATOM 6155 N N . GLU B 1 213 ? 66.200 29.791 126.463 1.00 64.53 213 GLU B N 1
ATOM 6156 C CA . GLU B 1 213 ? 66.946 30.981 126.073 1.00 64.06 213 GLU B CA 1
ATOM 6157 C C . GLU B 1 213 ? 66.950 31.325 124.597 1.00 63.99 213 GLU B C 1
ATOM 6158 O O . GLU B 1 213 ? 67.072 32.487 124.220 1.00 64.48 213 GLU B O 1
ATOM 6164 N N . GLY B 1 214 ? 66.847 30.312 123.757 1.00 64.41 214 GLY B N 1
ATOM 6165 C CA . GLY B 1 214 ? 66.856 30.564 122.331 1.00 63.77 214 GLY B CA 1
ATOM 6166 C C . GLY B 1 214 ? 68.115 29.946 121.780 1.00 63.57 214 GLY B C 1
ATOM 6167 O O . GLY B 1 214 ? 68.753 29.154 122.469 1.00 64.24 214 GLY B O 1
ATOM 6168 N N . CYS B 1 215 ? 68.491 30.283 120.553 1.00 62.27 215 CYS B N 1
ATOM 6169 C CA . CYS B 1 215 ? 69.706 29.705 120.006 1.00 60.14 215 CYS B CA 1
ATOM 6170 C C . CYS B 1 215 ? 70.923 30.215 120.794 1.00 60.25 215 CYS B C 1
ATOM 6171 O O . CYS B 1 215 ? 71.042 31.412 121.056 1.00 59.00 215 CYS B O 1
ATOM 6174 N N . HIS B 1 216 ? 71.806 29.293 121.181 1.00 60.80 216 HIS B N 1
ATOM 6175 C CA . HIS B 1 216 ? 73.033 29.612 121.923 1.00 61.39 216 HIS B CA 1
ATOM 6176 C C . HIS B 1 216 ? 72.802 30.557 123.124 1.00 62.03 216 HIS B C 1
ATOM 6177 O O . HIS B 1 216 ? 73.303 31.685 123.154 1.00 61.77 216 HIS B O 1
ATOM 6184 N N . GLY B 1 217 ? 72.043 30.089 124.113 1.00 62.94 217 GLY B N 1
ATOM 6185 C CA . GLY B 1 217 ? 71.763 30.904 125.287 1.00 63.32 217 GLY B CA 1
ATOM 6186 C C . GLY B 1 217 ? 72.954 30.975 126.226 1.00 63.63 217 GLY B C 1
ATOM 6187 O O . GLY B 1 217 ? 73.571 29.942 126.518 1.00 63.75 217 GLY B O 1
ATOM 6188 N N . HIS B 1 218 ? 73.270 32.178 126.710 1.00 63.20 218 HIS B N 1
ATOM 6189 C CA . HIS B 1 218 ? 74.416 32.386 127.602 1.00 62.82 218 HIS B CA 1
ATOM 6190 C C . HIS B 1 218 ? 74.380 31.531 128.884 1.00 62.39 218 HIS B C 1
ATOM 6191 O O . HIS B 1 218 ? 75.423 31.090 129.371 1.00 61.52 218 HIS B O 1
ATOM 6198 N N . LEU B 1 219 ? 73.183 31.285 129.414 1.00 61.49 219 LEU B N 1
ATOM 6199 C CA . LEU B 1 219 ? 73.019 30.469 130.619 1.00 61.50 219 LEU B CA 1
ATOM 6200 C C . LEU B 1 219 ? 73.299 29.002 130.297 1.00 61.49 219 LEU B C 1
ATOM 6201 O O . LEU B 1 219 ? 73.943 28.287 131.067 1.00 61.45 219 LEU B O 1
ATOM 6206 N N . ALA B 1 220 ? 72.799 28.572 129.141 1.00 61.40 220 ALA B N 1
ATOM 6207 C CA . ALA B 1 220 ? 72.956 27.207 128.654 1.00 59.33 220 ALA B CA 1
ATOM 6208 C C . ALA B 1 220 ? 74.418 26.813 128.561 1.00 57.39 220 ALA B C 1
ATOM 6209 O O . ALA B 1 220 ? 74.810 25.734 129.001 1.00 55.95 220 ALA B O 1
ATOM 6211 N N . LYS B 1 221 ? 75.214 27.706 127.983 1.00 56.78 221 LYS B N 1
ATOM 6212 C CA . LYS B 1 221 ? 76.641 27.482 127.798 1.00 57.11 221 LYS B CA 1
ATOM 6213 C C . LYS B 1 221 ? 77.289 26.932 129.071 1.00 58.38 221 LYS B C 1
ATOM 6214 O O . LYS B 1 221 ? 78.169 26.062 129.004 1.00 59.27 221 LYS B O 1
ATOM 6220 N N . GLN B 1 222 ? 76.830 27.426 130.226 1.00 59.33 222 GLN B N 1
ATOM 6221 C CA . GLN B 1 222 ? 77.363 26.993 131.518 1.00 59.44 222 GLN B CA 1
ATOM 6222 C C . GLN B 1 222 ? 76.546 25.867 132.115 1.00 58.92 222 GLN B C 1
ATOM 6223 O O . GLN B 1 222 ? 77.076 25.045 132.862 1.00 58.56 222 GLN B O 1
ATOM 6229 N N . LEU B 1 223 ? 75.253 25.832 131.813 1.00 58.36 223 LEU B N 1
ATOM 6230 C CA . LEU B 1 223 ? 74.441 24.737 132.317 1.00 58.36 223 LEU B CA 1
ATOM 6231 C C . LEU B 1 223 ? 74.998 23.475 131.662 1.00 58.65 223 LEU B C 1
ATOM 6232 O O . LEU B 1 223 ? 75.284 22.502 132.347 1.00 58.63 223 LEU B O 1
ATOM 6237 N N . TYR B 1 224 ? 75.195 23.503 130.338 1.00 58.78 224 TYR B N 1
ATOM 6238 C CA . TYR B 1 224 ? 75.743 22.345 129.614 1.00 59.15 224 TYR B CA 1
ATOM 6239 C C . TYR B 1 224 ? 77.016 21.870 130.295 1.00 59.64 224 TYR B C 1
ATOM 6240 O O . TYR B 1 224 ? 77.253 20.673 130.474 1.00 58.09 224 TYR B O 1
ATOM 6249 N N . LYS B 1 225 ? 77.841 22.851 130.634 1.00 61.53 225 LYS B N 1
ATOM 6250 C CA . LYS B 1 225 ? 79.142 22.630 131.231 1.00 64.18 225 LYS B CA 1
ATOM 6251 C C . LYS B 1 225 ? 79.077 22.049 132.638 1.00 65.40 225 LYS B C 1
ATOM 6252 O O . LYS B 1 225 ? 79.710 21.023 132.919 1.00 65.99 225 LYS B O 1
ATOM 6258 N N . LYS B 1 226 ? 78.302 22.700 133.509 1.00 65.67 226 LYS B N 1
ATOM 6259 C CA . LYS B 1 226 ? 78.163 22.281 134.901 1.00 65.77 226 LYS B CA 1
ATOM 6260 C C . LYS B 1 226 ? 77.675 20.832 135.035 1.00 66.31 226 LYS B C 1
ATOM 6261 O O . LYS B 1 226 ? 78.306 20.029 135.723 1.00 67.11 226 LYS B O 1
ATOM 6267 N N . PHE B 1 227 ? 76.588 20.485 134.349 1.00 66.29 227 PHE B N 1
ATOM 6268 C CA . PHE B 1 227 ? 75.994 19.148 134.465 1.00 66.89 227 PHE B CA 1
ATOM 6269 C C . PHE B 1 227 ? 76.449 18.115 133.428 1.00 67.65 227 PHE B C 1
ATOM 6270 O O . PHE B 1 227 ? 75.894 17.010 133.352 1.00 67.98 227 PHE B O 1
ATOM 6278 N N . ASP B 1 228 ? 77.452 18.474 132.630 1.00 67.83 228 ASP B N 1
ATOM 6279 C CA . ASP B 1 228 ? 77.978 17.574 131.606 1.00 67.46 228 ASP B CA 1
ATOM 6280 C C . ASP B 1 228 ? 76.877 16.939 130.776 1.00 67.14 228 ASP B C 1
ATOM 6281 O O . ASP B 1 228 ? 76.621 15.741 130.901 1.00 67.24 228 ASP B O 1
ATOM 6286 N N . LEU B 1 229 ? 76.239 17.726 129.918 1.00 66.51 229 LEU B N 1
ATOM 6287 C CA . LEU B 1 229 ? 75.158 17.206 129.086 1.00 66.33 229 LEU B CA 1
ATOM 6288 C C . LEU B 1 229 ? 75.571 17.000 127.621 1.00 66.41 229 LEU B C 1
ATOM 6289 O O . LEU B 1 229 ? 74.817 16.441 126.816 1.00 66.72 229 LEU B O 1
ATOM 6294 N N . ARG B 1 230 ? 76.772 17.453 127.286 1.00 65.61 230 ARG B N 1
ATOM 6295 C CA . ARG B 1 230 ? 77.326 17.321 125.948 1.00 64.52 230 ARG B CA 1
ATOM 6296 C C . ARG B 1 230 ? 78.180 16.063 125.897 1.00 64.74 230 ARG B C 1
ATOM 6297 O O . ARG B 1 230 ? 79.197 16.021 125.203 1.00 65.58 230 ARG B O 1
ATOM 6305 N N . ALA B 1 231 ? 77.781 15.039 126.634 1.00 63.96 231 ALA B N 1
ATOM 6306 C CA . ALA B 1 231 ? 78.577 13.822 126.663 1.00 64.30 231 ALA B CA 1
ATOM 6307 C C . ALA B 1 231 ? 78.345 12.962 125.440 1.00 64.18 231 ALA B C 1
ATOM 6308 O O . ALA B 1 231 ? 79.276 12.687 124.678 1.00 64.13 231 ALA B O 1
ATOM 6310 N N . ASN B 1 232 ? 77.097 12.543 125.258 1.00 63.97 232 ASN B N 1
ATOM 6311 C CA . ASN B 1 232 ? 76.721 11.712 124.119 1.00 63.71 232 ASN B CA 1
ATOM 6312 C C . ASN B 1 232 ? 75.977 12.497 123.048 1.00 62.09 232 ASN B C 1
ATOM 6313 O O . ASN B 1 232 ? 74.770 12.344 122.868 1.00 62.76 232 ASN B O 1
ATOM 6318 N N . CYS B 1 233 ? 76.723 13.346 122.350 1.00 60.51 233 CYS B N 1
ATOM 6319 C CA . CYS B 1 233 ? 76.198 14.185 121.278 1.00 58.82 233 CYS B CA 1
ATOM 6320 C C . CYS B 1 233 ? 77.330 15.061 120.733 1.00 57.89 233 CYS B C 1
ATOM 6321 O O . CYS B 1 233 ? 78.296 15.355 121.438 1.00 57.67 233 CYS B O 1
ATOM 6324 N N . GLU B 1 234 ? 77.216 15.473 119.478 1.00 57.39 234 GLU B N 1
ATOM 6325 C CA . GLU B 1 234 ? 78.254 16.308 118.888 1.00 56.77 234 GLU B CA 1
ATOM 6326 C C . GLU B 1 234 ? 77.963 17.747 119.254 1.00 56.29 234 GLU B C 1
ATOM 6327 O O . GLU B 1 234 ? 76.825 18.105 119.583 1.00 56.48 234 GLU B O 1
ATOM 6333 N N . PRO B 1 235 ? 78.993 18.596 119.239 1.00 55.19 235 PRO B N 1
ATOM 6334 C CA . PRO B 1 235 ? 78.701 19.984 119.583 1.00 54.89 235 PRO B CA 1
ATOM 6335 C C . PRO B 1 235 ? 77.718 20.573 118.586 1.00 55.46 235 PRO B C 1
ATOM 6336 O O . PRO B 1 235 ? 77.557 20.059 117.480 1.00 56.60 235 PRO B O 1
ATOM 6340 N N . GLN B 1 236 ? 77.059 21.652 118.976 1.00 56.57 236 GLN B N 1
ATOM 6341 C CA . GLN B 1 236 ? 76.073 22.289 118.125 1.00 56.67 236 GLN B CA 1
ATOM 6342 C C . GLN B 1 236 ? 76.787 23.005 116.988 1.00 55.89 236 GLN B C 1
ATOM 6343 O O . GLN B 1 236 ? 77.935 23.412 117.129 1.00 55.72 236 GLN B O 1
ATOM 6349 N N . THR B 1 237 ? 76.094 23.118 115.856 1.00 54.98 237 THR B N 1
ATOM 6350 C CA . THR B 1 237 ? 76.618 23.743 114.648 1.00 53.64 237 THR B CA 1
ATOM 6351 C C . THR B 1 237 ? 75.707 24.909 114.474 1.00 52.17 237 THR B C 1
ATOM 6352 O O . THR B 1 237 ? 74.532 24.808 114.804 1.00 52.03 237 THR B O 1
ATOM 6356 N N . TYR B 1 238 ? 76.222 26.017 113.962 1.00 51.09 238 TYR B N 1
ATOM 6357 C CA . TYR B 1 238 ? 75.382 27.191 113.809 1.00 50.38 238 TYR B CA 1
ATOM 6358 C C . TYR B 1 238 ? 75.531 27.927 112.497 1.00 50.07 238 TYR B C 1
ATOM 6359 O O . TYR B 1 238 ? 76.387 27.620 111.668 1.00 50.36 238 TYR B O 1
ATOM 6368 N N . GLY B 1 239 ? 74.676 28.932 112.349 1.00 49.57 239 GLY B N 1
ATOM 6369 C CA . GLY B 1 239 ? 74.697 29.797 111.190 1.00 49.09 239 GLY B CA 1
ATOM 6370 C C . GLY B 1 239 ? 74.218 31.168 111.633 1.00 48.75 239 GLY B C 1
ATOM 6371 O O . GLY B 1 239 ? 73.458 31.290 112.583 1.00 48.54 239 GLY B O 1
ATOM 6372 N N . ILE B 1 240 ? 74.673 32.213 110.968 1.00 49.76 240 ILE B N 1
ATOM 6373 C CA . ILE B 1 240 ? 74.235 33.554 111.318 1.00 50.83 240 ILE B CA 1
ATOM 6374 C C . ILE B 1 240 ? 73.231 33.989 110.262 1.00 51.65 240 ILE B C 1
ATOM 6375 O O . ILE B 1 240 ? 73.476 33.844 109.062 1.00 51.61 240 ILE B O 1
ATOM 6380 N N . GLY B 1 241 ? 72.097 34.511 110.712 1.00 52.22 241 GLY B N 1
ATOM 6381 C CA . GLY B 1 241 ? 71.074 34.950 109.787 1.00 52.73 241 GLY B CA 1
ATOM 6382 C C . GLY B 1 241 ? 70.849 36.444 109.858 1.00 53.18 241 GLY B C 1
ATOM 6383 O O . GLY B 1 241 ? 70.707 37.008 110.941 1.00 53.70 241 GLY B O 1
ATOM 6384 N N . LEU B 1 242 ? 70.806 37.079 108.691 1.00 52.72 242 LEU B N 1
ATOM 6385 C CA . LEU B 1 242 ? 70.596 38.514 108.587 1.00 51.67 242 LEU B CA 1
ATOM 6386 C C . LEU B 1 242 ? 69.285 38.776 107.855 1.00 51.60 242 LEU B C 1
ATOM 6387 O O . LEU B 1 242 ? 68.998 38.137 106.848 1.00 50.68 242 LEU B O 1
ATOM 6392 N N . LYS B 1 243 ? 68.495 39.713 108.371 1.00 52.46 243 LYS B N 1
ATOM 6393 C CA . LYS B 1 243 ? 67.207 40.044 107.784 1.00 53.90 243 LYS B CA 1
ATOM 6394 C C . LYS B 1 243 ? 66.816 41.511 107.762 1.00 55.44 243 LYS B C 1
ATOM 6395 O O . LYS B 1 243 ? 67.132 42.276 108.681 1.00 56.42 243 LYS B O 1
ATOM 6401 N N . GLU B 1 244 ? 66.134 41.887 106.684 1.00 55.54 244 GLU B N 1
ATOM 6402 C CA . GLU B 1 244 ? 65.559 43.209 106.574 1.00 56.32 244 GLU B CA 1
ATOM 6403 C C . GLU B 1 244 ? 64.106 43.001 106.160 1.00 57.57 244 GLU B C 1
ATOM 6404 O O . GLU B 1 244 ? 63.684 41.880 105.847 1.00 58.56 244 GLU B O 1
ATOM 6410 N N . LEU B 1 245 ? 63.331 44.079 106.247 1.00 57.74 245 LEU B N 1
ATOM 6411 C CA . LEU B 1 245 ? 61.935 44.085 105.853 1.00 57.20 245 LEU B CA 1
ATOM 6412 C C . LEU B 1 245 ? 61.912 45.131 104.776 1.00 57.98 245 LEU B C 1
ATOM 6413 O O . LEU B 1 245 ? 62.590 46.158 104.875 1.00 58.42 245 LEU B O 1
ATOM 6418 N N . TRP B 1 246 ? 61.141 44.876 103.736 1.00 58.11 246 TRP B N 1
ATOM 6419 C CA . TRP B 1 246 ? 61.091 45.814 102.642 1.00 58.37 246 TRP B CA 1
ATOM 6420 C C . TRP B 1 246 ? 59.691 46.162 102.184 1.00 59.06 246 TRP B C 1
ATOM 6421 O O . TRP B 1 246 ? 58.795 45.325 102.172 1.00 57.85 246 TRP B O 1
ATOM 6432 N N . VAL B 1 247 ? 59.496 47.421 101.838 1.00 60.46 247 VAL B N 1
ATOM 6433 C CA . VAL B 1 247 ? 58.219 47.838 101.320 1.00 61.88 247 VAL B CA 1
ATOM 6434 C C . VAL B 1 247 ? 58.563 47.832 99.858 1.00 63.09 247 VAL B C 1
ATOM 6435 O O . VAL B 1 247 ? 59.544 48.457 99.459 1.00 64.18 247 VAL B O 1
ATOM 6439 N N . ILE B 1 248 ? 57.800 47.108 99.054 1.00 64.12 248 ILE B N 1
ATOM 6440 C CA . ILE B 1 248 ? 58.115 47.052 97.634 1.00 65.00 248 ILE B CA 1
ATOM 6441 C C . ILE B 1 248 ? 56.941 47.544 96.803 1.00 66.04 248 ILE B C 1
ATOM 6442 O O . ILE B 1 248 ? 55.851 47.781 97.328 1.00 66.14 248 ILE B O 1
ATOM 6447 N N . ASP B 1 249 ? 57.174 47.721 95.511 1.00 67.57 249 ASP B N 1
ATOM 6448 C CA . ASP B 1 249 ? 56.126 48.191 94.615 1.00 68.67 249 ASP B CA 1
ATOM 6449 C C . ASP B 1 249 ? 55.075 47.076 94.527 1.00 69.26 249 ASP B C 1
ATOM 6450 O O . ASP B 1 249 ? 55.430 45.905 94.381 1.00 69.89 249 ASP B O 1
ATOM 6455 N N . GLU B 1 250 ? 53.792 47.418 94.651 1.00 69.29 250 GLU B N 1
ATOM 6456 C CA . GLU B 1 250 ? 52.750 46.388 94.602 1.00 69.34 250 GLU B CA 1
ATOM 6457 C C . GLU B 1 250 ? 52.858 45.547 93.339 1.00 68.75 250 GLU B C 1
ATOM 6458 O O . GLU B 1 250 ? 52.652 44.335 93.383 1.00 68.82 250 GLU B O 1
ATOM 6464 N N . LYS B 1 251 ? 53.183 46.194 92.222 1.00 67.99 251 LYS B N 1
ATOM 6465 C CA . LYS B 1 251 ? 53.287 45.509 90.932 1.00 66.97 251 LYS B CA 1
ATOM 6466 C C . LYS B 1 251 ? 54.077 44.213 91.005 1.00 65.88 251 LYS B C 1
ATOM 6467 O O . LYS B 1 251 ? 53.719 43.222 90.359 1.00 64.95 251 LYS B O 1
ATOM 6473 N N . LYS B 1 252 ? 55.135 44.220 91.807 1.00 64.48 252 LYS B N 1
ATOM 6474 C CA . LYS B 1 252 ? 56.011 43.062 91.960 1.00 63.30 252 LYS B CA 1
ATOM 6475 C C . LYS B 1 252 ? 55.812 42.243 93.235 1.00 61.89 252 LYS B C 1
ATOM 6476 O O . LYS B 1 252 ? 56.731 41.532 93.644 1.00 61.54 252 LYS B O 1
ATOM 6482 N N . TRP B 1 253 ? 54.622 42.341 93.829 1.00 60.81 253 TRP B N 1
ATOM 6483 C CA . TRP B 1 253 ? 54.313 41.647 95.074 1.00 61.29 253 TRP B CA 1
ATOM 6484 C C . TRP B 1 253 ? 53.373 40.468 94.887 1.00 62.38 253 TRP B C 1
ATOM 6485 O O . TRP B 1 253 ? 52.225 40.656 94.503 1.00 63.33 253 TRP B O 1
ATOM 6496 N N . LYS B 1 254 ? 53.875 39.249 95.121 1.00 63.24 254 LYS B N 1
ATOM 6497 C CA . LYS B 1 254 ? 53.078 38.016 94.997 1.00 63.10 254 LYS B CA 1
ATOM 6498 C C . LYS B 1 254 ? 52.719 37.404 96.361 1.00 62.83 254 LYS B C 1
ATOM 6499 O O . LYS B 1 254 ? 53.322 36.428 96.813 1.00 62.99 254 LYS B O 1
ATOM 6505 N N . PRO B 1 255 ? 51.704 37.960 97.017 1.00 63.03 255 PRO B N 1
ATOM 6506 C CA . PRO B 1 255 ? 51.236 37.502 98.325 1.00 62.89 255 PRO B CA 1
ATOM 6507 C C . PRO B 1 255 ? 51.143 35.994 98.474 1.00 63.05 255 PRO B C 1
ATOM 6508 O O . PRO B 1 255 ? 50.493 35.335 97.668 1.00 64.19 255 PRO B O 1
ATOM 6512 N N . GLY B 1 256 ? 51.814 35.451 99.490 1.00 62.39 256 GLY B N 1
ATOM 6513 C CA . GLY B 1 256 ? 51.748 34.018 99.750 1.00 60.47 256 GLY B CA 1
ATOM 6514 C C . GLY B 1 256 ? 52.871 33.167 99.199 1.00 58.84 256 GLY B C 1
ATOM 6515 O O . GLY B 1 256 ? 52.901 31.948 99.402 1.00 58.18 256 GLY B O 1
ATOM 6516 N N . ARG B 1 257 ? 53.799 33.808 98.502 1.00 58.10 257 ARG B N 1
ATOM 6517 C CA . ARG B 1 257 ? 54.933 33.106 97.910 1.00 58.22 257 ARG B CA 1
ATOM 6518 C C . ARG B 1 257 ? 56.156 33.074 98.830 1.00 57.48 257 ARG B C 1
ATOM 6519 O O . ARG B 1 257 ? 56.374 33.993 99.626 1.00 57.29 257 ARG B O 1
ATOM 6527 N N . VAL B 1 258 ? 56.948 32.011 98.722 1.00 56.20 258 VAL B N 1
ATOM 6528 C CA . VAL B 1 258 ? 58.167 31.894 99.511 1.00 55.07 258 VAL B CA 1
ATOM 6529 C C . VAL B 1 258 ? 59.331 31.440 98.616 1.00 54.42 258 VAL B C 1
ATOM 6530 O O . VAL B 1 258 ? 59.318 30.365 98.009 1.00 53.88 258 VAL B O 1
ATOM 6534 N N . ASP B 1 259 ? 60.317 32.326 98.531 1.00 53.68 259 ASP B N 1
ATOM 6535 C CA . ASP B 1 259 ? 61.511 32.168 97.721 1.00 52.87 259 ASP B CA 1
ATOM 6536 C C . ASP B 1 259 ? 62.788 31.841 98.493 1.00 52.05 259 ASP B C 1
ATOM 6537 O O . ASP B 1 259 ? 63.150 32.514 99.456 1.00 51.07 259 ASP B O 1
ATOM 6542 N N . HIS B 1 260 ? 63.487 30.816 98.034 1.00 50.91 260 HIS B N 1
ATOM 6543 C CA . HIS B 1 260 ? 64.749 30.426 98.634 1.00 50.05 260 HIS B CA 1
ATOM 6544 C C . HIS B 1 260 ? 65.819 30.353 97.531 1.00 48.85 260 HIS B C 1
ATOM 6545 O O . HIS B 1 260 ? 65.494 30.169 96.366 1.00 49.19 260 HIS B O 1
ATOM 6552 N N . THR B 1 261 ? 67.089 30.536 97.874 1.00 48.10 261 THR B N 1
ATOM 6553 C CA . THR B 1 261 ? 68.141 30.442 96.859 1.00 49.16 261 THR B CA 1
ATOM 6554 C C . THR B 1 261 ? 69.447 29.957 97.464 1.00 47.95 261 THR B C 1
ATOM 6555 O O . THR B 1 261 ? 69.643 30.006 98.671 1.00 49.10 261 THR B O 1
ATOM 6559 N N . VAL B 1 262 ? 70.336 29.476 96.613 1.00 47.59 262 VAL B N 1
ATOM 6560 C CA . VAL B 1 262 ? 71.633 29.009 97.057 1.00 47.69 262 VAL B CA 1
ATOM 6561 C C . VAL B 1 262 ? 72.640 29.294 95.940 1.00 46.24 262 VAL B C 1
ATOM 6562 O O . VAL B 1 262 ? 72.256 29.660 94.823 1.00 43.31 262 VAL B O 1
ATOM 6566 N N . GLY B 1 263 ? 73.923 29.134 96.252 1.00 45.67 263 GLY B N 1
ATOM 6567 C CA . GLY B 1 263 ? 74.958 29.423 95.280 1.00 46.23 263 GLY B CA 1
ATOM 6568 C C . GLY B 1 263 ? 75.439 30.850 95.478 1.00 46.23 263 GLY B C 1
ATOM 6569 O O . GLY B 1 263 ? 75.449 31.353 96.606 1.00 46.89 263 GLY B O 1
ATOM 6570 N N . TRP B 1 264 ? 75.824 31.509 94.388 1.00 46.42 264 TRP B N 1
ATOM 6571 C CA . TRP B 1 264 ? 76.322 32.878 94.455 1.00 47.50 264 TRP B CA 1
ATOM 6572 C C . TRP B 1 264 ? 75.463 33.706 95.404 1.00 48.55 264 TRP B C 1
ATOM 6573 O O . TRP B 1 264 ? 74.244 33.548 95.454 1.00 49.32 264 TRP B O 1
ATOM 6584 N N . PRO B 1 265 ? 76.085 34.615 96.166 1.00 49.62 265 PRO B N 1
ATOM 6585 C CA . PRO B 1 265 ? 77.509 34.951 96.205 1.00 49.37 265 PRO B CA 1
ATOM 6586 C C . PRO B 1 265 ? 78.470 34.072 97.009 1.00 49.90 265 PRO B C 1
ATOM 6587 O O . PRO B 1 265 ? 79.607 34.484 97.230 1.00 51.30 265 PRO B O 1
ATOM 6591 N N . LEU B 1 266 ? 78.055 32.890 97.455 1.00 49.75 266 LEU B N 1
ATOM 6592 C CA . LEU B 1 266 ? 78.973 32.019 98.206 1.00 49.93 266 LEU B CA 1
ATOM 6593 C C . LEU B 1 266 ? 79.821 31.138 97.277 1.00 49.97 266 LEU B C 1
ATOM 6594 O O . LEU B 1 266 ? 79.610 31.126 96.058 1.00 51.41 266 LEU B O 1
ATOM 6599 N N . ASP B 1 267 ? 80.811 30.444 97.831 1.00 49.19 267 ASP B N 1
ATOM 6600 C CA . ASP B 1 267 ? 81.592 29.518 97.010 1.00 49.25 267 ASP B CA 1
ATOM 6601 C C . ASP B 1 267 ? 80.909 28.182 97.295 1.00 48.56 267 ASP B C 1
ATOM 6602 O O . ASP B 1 267 ? 79.940 28.151 98.047 1.00 49.36 267 ASP B O 1
ATOM 6607 N N . ARG B 1 268 ? 81.362 27.079 96.711 1.00 48.35 268 ARG B N 1
ATOM 6608 C CA . ARG B 1 268 ? 80.652 25.828 96.986 1.00 48.58 268 ARG B CA 1
ATOM 6609 C C . ARG B 1 268 ? 80.873 25.336 98.412 1.00 48.19 268 ARG B C 1
ATOM 6610 O O . ARG B 1 268 ? 80.049 24.603 98.965 1.00 47.10 268 ARG B O 1
ATOM 6618 N N . HIS B 1 269 ? 81.962 25.788 99.022 1.00 47.28 269 HIS B N 1
ATOM 6619 C CA . HIS B 1 269 ? 82.291 25.359 100.366 1.00 46.74 269 HIS B CA 1
ATOM 6620 C C . HIS B 1 269 ? 81.807 26.249 101.506 1.00 46.88 269 HIS B C 1
ATOM 6621 O O . HIS B 1 269 ? 82.001 25.917 102.669 1.00 46.41 269 HIS B O 1
ATOM 6628 N N . THR B 1 270 ? 81.187 27.377 101.181 1.00 46.36 270 THR B N 1
ATOM 6629 C CA . THR B 1 270 ? 80.661 28.251 102.216 1.00 46.25 270 THR B CA 1
ATOM 6630 C C . THR B 1 270 ? 79.151 28.045 102.258 1.00 46.82 270 THR B C 1
ATOM 6631 O O . THR B 1 270 ? 78.418 28.575 101.427 1.00 48.21 270 THR B O 1
ATOM 6635 N N . TYR B 1 271 ? 78.696 27.258 103.221 1.00 46.17 271 TYR B N 1
ATOM 6636 C CA . TYR B 1 271 ? 77.281 26.967 103.379 1.00 45.85 271 TYR B CA 1
ATOM 6637 C C . TYR B 1 271 ? 76.455 28.243 103.543 1.00 46.77 271 TYR B C 1
ATOM 6638 O O . TYR B 1 271 ? 76.929 29.220 104.119 1.00 46.98 271 TYR B O 1
ATOM 6647 N N . GLY B 1 272 ? 75.221 28.236 103.051 1.00 47.30 272 GLY B N 1
ATOM 6648 C CA . GLY B 1 272 ? 74.393 29.423 103.173 1.00 49.36 272 GLY B CA 1
ATOM 6649 C C . GLY B 1 272 ? 73.445 29.689 102.005 1.00 51.59 272 GLY B C 1
ATOM 6650 O O . GLY B 1 272 ? 73.690 29.278 100.860 1.00 53.47 272 GLY B O 1
ATOM 6651 N N . GLY B 1 273 ? 72.340 30.368 102.293 1.00 51.26 273 GLY B N 1
ATOM 6652 C CA . GLY B 1 273 ? 71.384 30.668 101.249 1.00 51.45 273 GLY B CA 1
ATOM 6653 C C . GLY B 1 273 ? 70.489 31.809 101.662 1.00 51.39 273 GLY B C 1
ATOM 6654 O O . GLY B 1 273 ? 70.594 32.286 102.785 1.00 51.87 273 GLY B O 1
ATOM 6655 N N . SER B 1 274 ? 69.600 32.229 100.768 1.00 51.40 274 SER B N 1
ATOM 6656 C CA . SER B 1 274 ? 68.703 33.342 101.041 1.00 51.53 274 SER B CA 1
ATOM 6657 C C . SER B 1 274 ? 67.248 32.927 101.106 1.00 51.56 274 SER B C 1
ATOM 6658 O O . SER B 1 274 ? 66.864 31.899 100.557 1.00 51.28 274 SER B O 1
ATOM 6661 N N . PHE B 1 275 ? 66.444 33.749 101.774 1.00 51.71 275 PHE B N 1
ATOM 6662 C CA . PHE B 1 275 ? 65.013 33.504 101.882 1.00 52.83 275 PHE B CA 1
ATOM 6663 C C . PHE B 1 275 ? 64.317 34.803 101.536 1.00 53.27 275 PHE B C 1
ATOM 6664 O O . PHE B 1 275 ? 64.897 35.880 101.649 1.00 53.51 275 PHE B O 1
ATOM 6672 N N . LEU B 1 276 ? 63.079 34.693 101.088 1.00 53.57 276 LEU B N 1
ATOM 6673 C CA . LEU B 1 276 ? 62.321 35.859 100.692 1.00 53.81 276 LEU B CA 1
ATOM 6674 C C . LEU B 1 276 ? 60.876 35.420 100.802 1.00 54.69 276 LEU B C 1
ATOM 6675 O O . LEU B 1 276 ? 60.477 34.436 100.196 1.00 54.50 276 LEU B O 1
ATOM 6680 N N . TYR B 1 277 ? 60.099 36.141 101.597 1.00 55.69 277 TYR B N 1
ATOM 6681 C CA . TYR B 1 277 ? 58.715 35.779 101.809 1.00 56.22 277 TYR B CA 1
ATOM 6682 C C . TYR B 1 277 ? 57.818 36.973 101.545 1.00 57.82 277 TYR B C 1
ATOM 6683 O O . TYR B 1 277 ? 58.142 38.099 101.935 1.00 59.16 277 TYR B O 1
ATOM 6692 N N . HIS B 1 278 ? 56.706 36.728 100.856 1.00 58.16 278 HIS B N 1
ATOM 6693 C CA . HIS B 1 278 ? 55.729 37.764 100.550 1.00 57.71 278 HIS B CA 1
ATOM 6694 C C . HIS B 1 278 ? 54.637 37.747 101.617 1.00 58.45 278 HIS B C 1
ATOM 6695 O O . HIS B 1 278 ? 53.811 36.827 101.660 1.00 57.65 278 HIS B O 1
ATOM 6702 N N . LEU B 1 279 ? 54.625 38.771 102.468 1.00 59.69 279 LEU B N 1
ATOM 6703 C CA . LEU B 1 279 ? 53.622 38.869 103.528 1.00 60.41 279 LEU B CA 1
ATOM 6704 C C . LEU B 1 279 ? 52.260 39.276 102.988 1.00 61.09 279 LEU B C 1
ATOM 6705 O O . LEU B 1 279 ? 52.161 40.122 102.092 1.00 60.45 279 LEU B O 1
ATOM 6710 N N . ASN B 1 280 ? 51.217 38.668 103.543 1.00 61.91 280 ASN B N 1
ATOM 6711 C CA . ASN B 1 280 ? 49.859 38.995 103.135 1.00 63.50 280 ASN B CA 1
ATOM 6712 C C . ASN B 1 280 ? 49.121 39.659 104.290 1.00 63.61 280 ASN B C 1
ATOM 6713 O O . ASN B 1 280 ? 47.957 39.355 104.572 1.00 63.29 280 ASN B O 1
ATOM 6718 N N . GLU B 1 281 ? 49.806 40.569 104.961 1.00 64.06 281 GLU B N 1
ATOM 6719 C CA . GLU B 1 281 ? 49.199 41.278 106.070 1.00 65.21 281 GLU B CA 1
ATOM 6720 C C . GLU B 1 281 ? 48.832 42.708 105.671 1.00 66.03 281 GLU B C 1
ATOM 6721 O O . GLU B 1 281 ? 49.256 43.670 106.314 1.00 66.47 281 GLU B O 1
ATOM 6727 N N . GLY B 1 282 ? 48.055 42.833 104.594 1.00 66.50 282 GLY B N 1
ATOM 6728 C CA . GLY B 1 282 ? 47.596 44.132 104.130 1.00 66.22 282 GLY B CA 1
ATOM 6729 C C . GLY B 1 282 ? 48.487 44.890 103.168 1.00 66.73 282 GLY B C 1
ATOM 6730 O O . GLY B 1 282 ? 48.111 45.143 102.020 1.00 67.19 282 GLY B O 1
ATOM 6731 N N . GLU B 1 283 ? 49.670 45.279 103.632 1.00 66.99 283 GLU B N 1
ATOM 6732 C CA . GLU B 1 283 ? 50.576 46.035 102.778 1.00 67.06 283 GLU B CA 1
ATOM 6733 C C . GLU B 1 283 ? 51.558 45.132 102.050 1.00 65.78 283 GLU B C 1
ATOM 6734 O O . GLU B 1 283 ? 51.782 43.984 102.461 1.00 66.69 283 GLU B O 1
ATOM 6740 N N . PRO B 1 284 ? 52.144 45.629 100.952 1.00 63.61 284 PRO B N 1
ATOM 6741 C CA . PRO B 1 284 ? 53.108 44.860 100.165 1.00 62.36 284 PRO B CA 1
ATOM 6742 C C . PRO B 1 284 ? 54.520 44.913 100.724 1.00 60.91 284 PRO B C 1
ATOM 6743 O O . PRO B 1 284 ? 55.381 45.626 100.187 1.00 59.73 284 PRO B O 1
ATOM 6747 N N . LEU B 1 285 ? 54.754 44.164 101.796 1.00 59.40 285 LEU B N 1
ATOM 6748 C CA . LEU B 1 285 ? 56.085 44.136 102.385 1.00 59.54 285 LEU B CA 1
ATOM 6749 C C . LEU B 1 285 ? 56.754 42.777 102.214 1.00 58.09 285 LEU B C 1
ATOM 6750 O O . LEU B 1 285 ? 56.097 41.739 102.183 1.00 56.33 285 LEU B O 1
ATOM 6755 N N . LEU B 1 286 ? 58.074 42.823 102.100 1.00 57.64 286 LEU B N 1
ATOM 6756 C CA . LEU B 1 286 ? 58.913 41.652 101.915 1.00 56.60 286 LEU B CA 1
ATOM 6757 C C . LEU B 1 286 ? 59.770 41.308 103.140 1.00 56.70 286 LEU B C 1
ATOM 6758 O O . LEU B 1 286 ? 60.271 42.178 103.845 1.00 57.22 286 LEU B O 1
ATOM 6763 N N . ALA B 1 287 ? 59.912 40.020 103.395 1.00 57.32 287 ALA B N 1
ATOM 6764 C CA . ALA B 1 287 ? 60.738 39.531 104.493 1.00 57.39 287 ALA B CA 1
ATOM 6765 C C . ALA B 1 287 ? 61.818 38.787 103.782 1.00 57.24 287 ALA B C 1
ATOM 6766 O O . ALA B 1 287 ? 61.576 37.675 103.305 1.00 58.33 287 ALA B O 1
ATOM 6768 N N . LEU B 1 288 ? 62.988 39.412 103.641 1.00 56.74 288 LEU B N 1
ATOM 6769 C CA . LEU B 1 288 ? 64.146 38.789 102.999 1.00 56.22 288 LEU B CA 1
ATOM 6770 C C . LEU B 1 288 ? 65.183 38.504 104.088 1.00 55.59 288 LEU B C 1
ATOM 6771 O O . LEU B 1 288 ? 65.155 39.090 105.175 1.00 55.51 288 LEU B O 1
ATOM 6776 N N . GLY B 1 289 ? 66.138 37.649 103.771 1.00 54.76 289 GLY B N 1
ATOM 6777 C CA . GLY B 1 289 ? 67.160 37.318 104.726 1.00 54.57 289 GLY B CA 1
ATOM 6778 C C . GLY B 1 289 ? 68.229 36.503 104.059 1.00 54.34 289 GLY B C 1
ATOM 6779 O O . GLY B 1 289 ? 68.110 36.114 102.895 1.00 54.64 289 GLY B O 1
ATOM 6780 N N . PHE B 1 290 ? 69.292 36.263 104.805 1.00 53.21 290 PHE B N 1
ATOM 6781 C CA . PHE B 1 290 ? 70.387 35.492 104.293 1.00 51.79 290 PHE B CA 1
ATOM 6782 C C . PHE B 1 290 ? 70.978 34.738 105.465 1.00 52.18 290 PHE B C 1
ATOM 6783 O O . PHE B 1 290 ? 70.870 35.173 106.610 1.00 52.32 290 PHE B O 1
ATOM 6791 N N . VAL B 1 291 ? 71.588 33.594 105.185 1.00 51.42 291 VAL B N 1
ATOM 6792 C CA . VAL B 1 291 ? 72.194 32.801 106.239 1.00 50.60 291 VAL B CA 1
ATOM 6793 C C . VAL B 1 291 ? 73.519 32.256 105.766 1.00 51.06 291 VAL B C 1
ATOM 6794 O O . VAL B 1 291 ? 73.654 31.871 104.608 1.00 50.76 291 VAL B O 1
ATOM 6798 N N . VAL B 1 292 ? 74.500 32.257 106.660 1.00 51.08 292 VAL B N 1
ATOM 6799 C CA . VAL B 1 292 ? 75.813 31.729 106.347 1.00 51.19 292 VAL B CA 1
ATOM 6800 C C . VAL B 1 292 ? 76.187 30.771 107.470 1.00 52.87 292 VAL B C 1
ATOM 6801 O O . VAL B 1 292 ? 75.954 31.067 108.642 1.00 53.76 292 VAL B O 1
ATOM 6805 N N . GLY B 1 293 ? 76.701 29.601 107.103 1.00 53.70 293 GLY B N 1
ATOM 6806 C CA . GLY B 1 293 ? 77.139 28.628 108.085 1.00 54.45 293 GLY B CA 1
ATOM 6807 C C . GLY B 1 293 ? 78.347 29.238 108.788 1.00 54.95 293 GLY B C 1
ATOM 6808 O O . GLY B 1 293 ? 79.220 29.827 108.139 1.00 55.15 293 GLY B O 1
ATOM 6809 N N . LEU B 1 294 ? 78.394 29.116 110.109 1.00 54.40 294 LEU B N 1
ATOM 6810 C CA . LEU B 1 294 ? 79.496 29.681 110.866 1.00 54.11 294 LEU B CA 1
ATOM 6811 C C . LEU B 1 294 ? 80.681 28.726 110.838 1.00 54.65 294 LEU B C 1
ATOM 6812 O O . LEU B 1 294 ? 81.607 28.831 111.641 1.00 54.40 294 LEU B O 1
ATOM 6817 N N . ASP B 1 295 ? 80.636 27.784 109.905 1.00 54.26 295 ASP B N 1
ATOM 6818 C CA . ASP B 1 295 ? 81.722 26.837 109.762 1.00 54.38 295 ASP B CA 1
ATOM 6819 C C . ASP B 1 295 ? 82.501 27.221 108.513 1.00 53.82 295 ASP B C 1
ATOM 6820 O O . ASP B 1 295 ? 83.075 26.376 107.847 1.00 53.44 295 ASP B O 1
ATOM 6825 N N . TYR B 1 296 ? 82.525 28.521 108.220 1.00 54.15 296 TYR B N 1
ATOM 6826 C CA . TYR B 1 296 ? 83.229 29.027 107.053 1.00 54.53 296 TYR B CA 1
ATOM 6827 C C . TYR B 1 296 ? 84.734 29.155 107.268 1.00 54.54 296 TYR B C 1
ATOM 6828 O O . TYR B 1 296 ? 85.185 29.491 108.364 1.00 54.16 296 TYR B O 1
ATOM 6837 N N . GLN B 1 297 ? 85.499 28.889 106.207 1.00 54.73 297 GLN B N 1
ATOM 6838 C CA . GLN B 1 297 ? 86.965 28.926 106.254 1.00 55.56 297 GLN B CA 1
ATOM 6839 C C . GLN B 1 297 ? 87.679 30.274 106.037 1.00 55.87 297 GLN B C 1
ATOM 6840 O O . GLN B 1 297 ? 88.755 30.501 106.604 1.00 56.32 297 GLN B O 1
ATOM 6846 N N . ASN B 1 298 ? 87.111 31.150 105.210 1.00 54.83 298 ASN B N 1
ATOM 6847 C CA . ASN B 1 298 ? 87.773 32.424 104.915 1.00 54.72 298 ASN B CA 1
ATOM 6848 C C . ASN B 1 298 ? 87.465 33.537 105.919 1.00 54.86 298 ASN B C 1
ATOM 6849 O O . ASN B 1 298 ? 86.316 33.976 106.049 1.00 55.70 298 ASN B O 1
ATOM 6854 N N . PRO B 1 299 ? 88.497 34.020 106.634 1.00 54.10 299 PRO B N 1
ATOM 6855 C CA . PRO B 1 299 ? 88.370 35.078 107.640 1.00 53.70 299 PRO B CA 1
ATOM 6856 C C . PRO B 1 299 ? 87.962 36.431 107.079 1.00 53.48 299 PRO B C 1
ATOM 6857 O O . PRO B 1 299 ? 87.372 37.245 107.781 1.00 53.30 299 PRO B O 1
ATOM 6861 N N . TYR B 1 300 ? 88.285 36.689 105.822 1.00 53.56 300 TYR B N 1
ATOM 6862 C CA . TYR B 1 300 ? 87.924 37.961 105.216 1.00 54.33 300 TYR B CA 1
ATOM 6863 C C . TYR B 1 300 ? 86.441 37.989 104.825 1.00 54.56 300 TYR B C 1
ATOM 6864 O O . TYR B 1 300 ? 85.971 38.970 104.246 1.00 55.40 300 TYR B O 1
ATOM 6873 N N . LEU B 1 301 ? 85.715 36.915 105.142 1.00 54.05 301 LEU B N 1
ATOM 6874 C CA . LEU B 1 301 ? 84.298 36.779 104.795 1.00 52.34 301 LEU B CA 1
ATOM 6875 C C . LEU B 1 301 ? 83.373 37.555 105.724 1.00 52.49 301 LEU B C 1
ATOM 6876 O O . LEU B 1 301 ? 83.535 37.514 106.939 1.00 54.75 301 LEU B O 1
ATOM 6881 N N . SER B 1 302 ? 82.393 38.233 105.134 1.00 51.76 302 SER B N 1
ATOM 6882 C CA . SER B 1 302 ? 81.435 39.051 105.875 1.00 50.26 302 SER B CA 1
ATOM 6883 C C . SER B 1 302 ? 79.985 38.665 105.574 1.00 50.85 302 SER B C 1
ATOM 6884 O O . SER B 1 302 ? 79.433 38.994 104.513 1.00 50.69 302 SER B O 1
ATOM 6887 N N . PRO B 1 303 ? 79.342 37.945 106.516 1.00 49.82 303 PRO B N 1
ATOM 6888 C CA . PRO B 1 303 ? 77.950 37.511 106.354 1.00 49.76 303 PRO B CA 1
ATOM 6889 C C . PRO B 1 303 ? 76.995 38.671 106.076 1.00 49.98 303 PRO B C 1
ATOM 6890 O O . PRO B 1 303 ? 75.956 38.481 105.455 1.00 50.63 303 PRO B O 1
ATOM 6894 N N . PHE B 1 304 ? 77.335 39.873 106.548 1.00 51.18 304 PHE B N 1
ATOM 6895 C CA . PHE B 1 304 ? 76.502 41.062 106.343 1.00 50.38 304 PHE B CA 1
ATOM 6896 C C . PHE B 1 304 ? 76.738 41.582 104.935 1.00 50.20 304 PHE B C 1
ATOM 6897 O O . PHE B 1 304 ? 75.796 41.878 104.199 1.00 50.18 304 PHE B O 1
ATOM 6905 N N . ARG B 1 305 ? 78.008 41.693 104.574 1.00 49.62 305 ARG B N 1
ATOM 6906 C CA . ARG B 1 305 ? 78.360 42.183 103.257 1.00 50.75 305 ARG B CA 1
ATOM 6907 C C . ARG B 1 305 ? 77.902 41.240 102.157 1.00 50.48 305 ARG B C 1
ATOM 6908 O O . ARG B 1 305 ? 77.598 41.680 101.058 1.00 49.46 305 ARG B O 1
ATOM 6916 N N . GLU B 1 306 ? 77.855 39.944 102.450 1.00 51.79 306 GLU B N 1
ATOM 6917 C CA . GLU B 1 306 ? 77.396 38.977 101.459 1.00 52.05 306 GLU B CA 1
ATOM 6918 C C . GLU B 1 306 ? 75.900 39.184 101.280 1.00 51.64 306 GLU B C 1
ATOM 6919 O O . GLU B 1 306 ? 75.392 39.196 100.165 1.00 53.19 306 GLU B O 1
ATOM 6925 N N . PHE B 1 307 ? 75.199 39.365 102.391 1.00 51.79 307 PHE B N 1
ATOM 6926 C CA . PHE B 1 307 ? 73.753 39.573 102.370 1.00 52.45 307 PHE B CA 1
ATOM 6927 C C . PHE B 1 307 ? 73.369 40.829 101.571 1.00 52.42 307 PHE B C 1
ATOM 6928 O O . PHE B 1 307 ? 72.349 40.861 100.888 1.00 51.9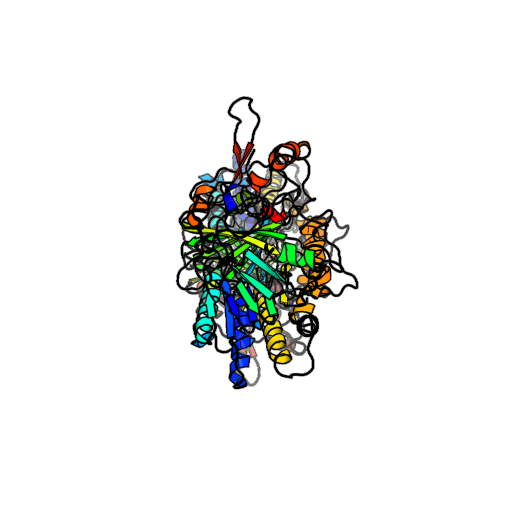2 307 PHE B O 1
ATOM 6936 N N . GLN B 1 308 ? 74.205 41.853 101.644 1.00 52.65 308 GLN B N 1
ATOM 6937 C CA . GLN B 1 308 ? 73.941 43.089 100.927 1.00 52.81 308 GLN B CA 1
ATOM 6938 C C . GLN B 1 308 ? 74.448 42.973 99.486 1.00 53.45 308 GLN B C 1
ATOM 6939 O O . GLN B 1 308 ? 74.041 43.724 98.596 1.00 54.13 308 GLN B O 1
ATOM 6945 N N . ARG B 1 309 ? 75.339 42.015 99.265 1.00 53.21 309 ARG B N 1
ATOM 6946 C CA . ARG B 1 309 ? 75.879 41.779 97.934 1.00 53.21 309 ARG B CA 1
ATOM 6947 C C . ARG B 1 309 ? 74.805 40.986 97.170 1.00 54.03 309 ARG B C 1
ATOM 6948 O O . ARG B 1 309 ? 74.510 41.262 96.003 1.00 53.57 309 ARG B O 1
ATOM 6956 N N . TRP B 1 310 ? 74.192 40.033 97.871 1.00 53.25 310 TRP B N 1
ATOM 6957 C CA . TRP B 1 310 ? 73.153 39.171 97.316 1.00 52.64 310 TRP B CA 1
ATOM 6958 C C . TRP B 1 310 ? 71.982 39.877 96.644 1.00 53.03 310 TRP B C 1
ATOM 6959 O O . TRP B 1 310 ? 71.513 39.430 95.589 1.00 52.67 310 TRP B O 1
ATOM 6970 N N . LYS B 1 311 ? 71.497 40.959 97.249 1.00 52.98 311 LYS B N 1
ATOM 6971 C CA . LYS B 1 311 ? 70.355 41.692 96.705 1.00 52.24 311 LYS B CA 1
ATOM 6972 C C . LYS B 1 311 ? 70.576 42.284 95.317 1.00 53.05 311 LYS B C 1
ATOM 6973 O O . LYS B 1 311 ? 69.623 42.653 94.639 1.00 53.49 311 LYS B O 1
ATOM 6979 N N . HIS B 1 312 ? 71.830 42.365 94.886 1.00 54.07 312 HIS B N 1
ATOM 6980 C CA . HIS B 1 312 ? 72.134 42.903 93.566 1.00 54.54 312 HIS B CA 1
ATOM 6981 C C . HIS B 1 312 ? 72.013 41.907 92.420 1.00 54.56 312 HIS B C 1
ATOM 6982 O O . HIS B 1 312 ? 72.133 42.292 91.254 1.00 55.06 312 HIS B O 1
ATOM 6989 N N . HIS B 1 313 ? 71.785 40.634 92.733 1.00 54.15 313 HIS B N 1
ATOM 6990 C CA . HIS B 1 313 ? 71.659 39.631 91.682 1.00 54.13 313 HIS B CA 1
ATOM 6991 C C . HIS B 1 313 ? 70.489 40.019 90.800 1.00 54.67 313 HIS B C 1
ATOM 6992 O O . HIS B 1 313 ? 69.387 40.275 91.291 1.00 55.82 313 HIS B O 1
ATOM 6999 N N . PRO B 1 314 ? 70.713 40.056 89.483 1.00 55.11 314 PRO B N 1
ATOM 7000 C CA . PRO B 1 314 ? 69.690 40.425 88.502 1.00 56.42 314 PRO B CA 1
ATOM 7001 C C . PRO B 1 314 ? 68.360 39.703 88.554 1.00 57.02 314 PRO B C 1
ATOM 7002 O O . PRO B 1 314 ? 67.529 39.919 87.683 1.00 59.44 314 PRO B O 1
ATOM 7006 N N . SER B 1 315 ? 68.141 38.871 89.566 1.00 56.46 315 SER B N 1
ATOM 7007 C CA . SER B 1 315 ? 66.873 38.153 89.663 1.00 57.30 315 SER B CA 1
ATOM 7008 C C . SER B 1 315 ? 66.143 38.563 90.923 1.00 58.07 315 SER B C 1
ATOM 7009 O O . SER B 1 315 ? 64.961 38.258 91.094 1.00 58.33 315 SER B O 1
ATOM 7012 N N . ILE B 1 316 ? 66.848 39.262 91.803 1.00 58.46 316 ILE B N 1
ATOM 7013 C CA . ILE B 1 316 ? 66.268 39.681 93.059 1.00 58.84 316 ILE B CA 1
ATOM 7014 C C . ILE B 1 316 ? 66.256 41.182 93.188 1.00 59.00 316 ILE B C 1
ATOM 7015 O O . ILE B 1 316 ? 65.644 41.725 94.088 1.00 59.21 316 ILE B O 1
ATOM 7020 N N . LYS B 1 317 ? 66.919 41.859 92.267 1.00 59.44 317 LYS B N 1
ATOM 7021 C CA . LYS B 1 317 ? 66.996 43.309 92.331 1.00 59.93 317 LYS B CA 1
ATOM 7022 C C . LYS B 1 317 ? 65.744 44.031 91.856 1.00 59.85 317 LYS B C 1
ATOM 7023 O O . LYS B 1 317 ? 65.234 44.896 92.559 1.00 59.17 317 LYS B O 1
ATOM 7029 N N . PRO B 1 318 ? 65.236 43.699 90.656 1.00 61.11 318 PRO B N 1
ATOM 7030 C CA . PRO B 1 318 ? 64.028 44.412 90.230 1.00 62.00 318 PRO B CA 1
ATOM 7031 C C . PRO B 1 318 ? 62.916 44.259 91.259 1.00 62.29 318 PRO B C 1
ATOM 7032 O O . PRO B 1 318 ? 62.212 45.218 91.573 1.00 62.91 318 PRO B O 1
ATOM 7036 N N . THR B 1 319 ? 62.778 43.052 91.796 1.00 62.99 319 THR B N 1
ATOM 7037 C CA . THR B 1 319 ? 61.732 42.785 92.770 1.00 63.95 319 THR B CA 1
ATOM 7038 C C . THR B 1 319 ? 61.668 43.851 93.857 1.00 64.65 319 THR B C 1
ATOM 7039 O O . THR B 1 319 ? 60.594 44.119 94.395 1.00 66.54 319 THR B O 1
ATOM 7043 N N . LEU B 1 320 ? 62.798 44.465 94.192 1.00 64.58 320 LEU B N 1
ATOM 7044 C CA . LEU B 1 320 ? 62.761 45.511 95.205 1.00 64.66 320 LEU B CA 1
ATOM 7045 C C . LEU B 1 320 ? 63.339 46.840 94.724 1.00 64.84 320 LEU B C 1
ATOM 7046 O O . LEU B 1 320 ? 63.496 47.788 95.495 1.00 65.44 320 LEU B O 1
ATOM 7051 N N . GLU B 1 321 ? 63.656 46.901 93.437 1.00 64.54 321 GLU B N 1
ATOM 7052 C CA . GLU B 1 321 ? 64.142 48.126 92.823 1.00 64.15 321 GLU B CA 1
ATOM 7053 C C . GLU B 1 321 ? 62.954 49.090 93.032 1.00 64.14 321 GLU B C 1
ATOM 7054 O O . GLU B 1 321 ? 61.808 48.754 92.703 1.00 63.17 321 GLU B O 1
ATOM 7060 N N . GLY B 1 322 ? 63.216 50.255 93.624 1.00 63.99 322 GLY B N 1
ATOM 7061 C CA . GLY B 1 322 ? 62.169 51.236 93.854 1.00 63.39 322 GLY B CA 1
ATOM 7062 C C . GLY B 1 322 ? 61.399 51.083 95.157 1.00 63.49 322 GLY B C 1
ATOM 7063 O O . GLY B 1 322 ? 60.299 51.631 95.302 1.00 63.55 322 GLY B O 1
ATOM 7064 N N . GLY B 1 323 ? 61.993 50.335 96.091 1.00 62.53 323 GLY B N 1
ATOM 7065 C CA . GLY B 1 323 ? 61.380 50.111 97.383 1.00 61.90 323 GLY B CA 1
ATOM 7066 C C . GLY B 1 323 ? 62.049 50.907 98.504 1.00 62.33 323 GLY B C 1
ATOM 7067 O O . GLY B 1 323 ? 62.818 51.846 98.255 1.00 62.94 323 GLY B O 1
ATOM 7068 N N . LYS B 1 324 ? 61.787 50.490 99.741 1.00 62.15 324 LYS B N 1
ATOM 7069 C CA . LYS B 1 324 ? 62.292 51.175 100.920 1.00 62.09 324 LYS B CA 1
ATOM 7070 C C . LYS B 1 324 ? 62.612 50.187 102.068 1.00 61.18 324 LYS B C 1
ATOM 7071 O O . LYS B 1 324 ? 61.713 49.536 102.613 1.00 59.99 324 LYS B O 1
ATOM 7077 N N . ARG B 1 325 ? 63.896 50.067 102.416 1.00 60.52 325 ARG B N 1
ATOM 7078 C CA . ARG B 1 325 ? 64.323 49.155 103.492 1.00 60.71 325 ARG B CA 1
ATOM 7079 C C . ARG B 1 325 ? 63.925 49.733 104.863 1.00 61.29 325 ARG B C 1
ATOM 7080 O O . ARG B 1 325 ? 64.541 50.692 105.332 1.00 62.42 325 ARG B O 1
ATOM 7088 N N . ILE B 1 326 ? 62.920 49.129 105.502 1.00 60.44 326 ILE B N 1
ATOM 7089 C CA . ILE B 1 326 ? 62.402 49.604 106.788 1.00 59.47 326 ILE B CA 1
ATOM 7090 C C . ILE B 1 326 ? 62.777 48.796 108.018 1.00 60.27 326 ILE B C 1
ATOM 7091 O O . ILE B 1 326 ? 62.104 48.910 109.043 1.00 60.83 326 ILE B O 1
ATOM 7096 N N . ALA B 1 327 ? 63.817 47.969 107.949 1.00 60.28 327 ALA B N 1
ATOM 7097 C CA . ALA B 1 327 ? 64.170 47.186 109.136 1.00 59.94 327 ALA B CA 1
ATOM 7098 C C . ALA B 1 327 ? 65.364 46.258 108.910 1.00 59.89 327 ALA B C 1
ATOM 7099 O O . ALA B 1 327 ? 65.587 45.768 107.805 1.00 61.00 327 ALA B O 1
ATOM 7101 N N . TYR B 1 328 ? 66.133 46.046 109.973 1.00 58.98 328 TYR B N 1
ATOM 7102 C CA . TYR B 1 328 ? 67.334 45.231 109.907 1.00 57.52 328 TYR B CA 1
ATOM 7103 C C . TYR B 1 328 ? 67.434 44.407 111.169 1.00 57.17 328 TYR B C 1
ATOM 7104 O O . TYR B 1 328 ? 66.919 44.796 112.212 1.00 57.49 328 TYR B O 1
ATOM 7113 N N . GLY B 1 329 ? 68.154 43.301 111.089 1.00 55.61 329 GLY B N 1
ATOM 7114 C CA . GLY B 1 329 ? 68.207 42.433 112.242 1.00 54.00 329 GLY B CA 1
ATOM 7115 C C . GLY B 1 329 ? 69.053 41.198 112.004 1.00 53.50 329 GLY B C 1
ATOM 7116 O O . GLY B 1 329 ? 69.405 40.909 110.870 1.00 53.19 329 GLY B O 1
ATOM 7117 N N . ALA B 1 330 ? 69.440 40.510 113.073 1.00 52.57 330 ALA B N 1
ATOM 7118 C CA . ALA B 1 330 ? 70.255 39.317 112.939 1.00 51.74 330 ALA B CA 1
ATOM 7119 C C . ALA B 1 330 ? 70.129 38.437 114.160 1.00 51.85 330 ALA B C 1
ATOM 7120 O O . ALA B 1 330 ? 69.906 38.919 115.271 1.00 53.11 330 ALA B O 1
ATOM 7122 N N . ARG B 1 331 ? 70.277 37.135 113.938 1.00 51.31 331 ARG B N 1
ATOM 7123 C CA . ARG B 1 331 ? 70.230 36.146 114.996 1.00 50.97 331 ARG B CA 1
ATOM 7124 C C . ARG B 1 331 ? 70.992 34.927 114.512 1.00 50.97 331 ARG B C 1
ATOM 7125 O O . ARG B 1 331 ? 71.203 34.754 113.317 1.00 50.98 331 ARG B O 1
ATOM 7133 N N . ALA B 1 332 ? 71.406 34.080 115.442 1.00 50.47 332 ALA B N 1
ATOM 7134 C CA . ALA B 1 332 ? 72.104 32.863 115.076 1.00 49.76 332 ALA B CA 1
ATOM 7135 C C . ALA B 1 332 ? 71.033 31.781 115.075 1.00 49.97 332 ALA B C 1
ATOM 7136 O O . ALA B 1 332 ? 69.961 31.969 115.659 1.00 51.48 332 ALA B O 1
ATOM 7138 N N . LEU B 1 333 ? 71.308 30.666 114.406 1.00 49.17 333 LEU B N 1
ATOM 7139 C CA . LEU B 1 333 ? 70.366 29.560 114.350 1.00 48.32 333 LEU B CA 1
ATOM 7140 C C . LEU B 1 333 ? 71.137 28.251 114.402 1.00 47.43 333 LEU B C 1
ATOM 7141 O O . LEU B 1 333 ? 72.307 28.212 114.037 1.00 47.27 333 LEU B O 1
ATOM 7146 N N . ASN B 1 334 ? 70.488 27.187 114.863 1.00 47.99 334 ASN B N 1
ATOM 7147 C CA . ASN B 1 334 ? 71.148 25.889 114.995 1.00 51.12 334 ASN B CA 1
ATOM 7148 C C . ASN B 1 334 ? 71.072 24.978 113.777 1.00 52.64 334 ASN B C 1
ATOM 7149 O O . ASN B 1 334 ? 70.011 24.407 113.503 1.00 54.55 334 ASN B O 1
ATOM 7154 N N . GLU B 1 335 ? 72.170 24.814 113.047 1.00 52.08 335 GLU B N 1
ATOM 7155 C CA . GLU B 1 335 ? 72.126 23.898 111.911 1.00 52.03 335 GLU B CA 1
ATOM 7156 C C . GLU B 1 335 ? 72.806 22.572 112.229 1.00 50.99 335 GLU B C 1
ATOM 7157 O O . GLU B 1 335 ? 73.265 21.884 111.327 1.00 51.12 335 GLU B O 1
ATOM 7163 N N . GLY B 1 336 ? 72.852 22.216 113.514 1.00 49.41 336 GLY B N 1
ATOM 7164 C CA . GLY B 1 336 ? 73.480 20.971 113.933 1.00 46.73 336 GLY B CA 1
ATOM 7165 C C . GLY B 1 336 ? 72.522 19.795 113.979 1.00 45.63 336 GLY B C 1
ATOM 7166 O O . GLY B 1 336 ? 72.937 18.632 113.937 1.00 43.95 336 GLY B O 1
ATOM 7167 N N . GLY B 1 337 ? 71.235 20.106 114.078 1.00 44.95 337 GLY B N 1
ATOM 7168 C CA . GLY B 1 337 ? 70.214 19.080 114.106 1.00 46.67 337 GLY B CA 1
ATOM 7169 C C . GLY B 1 337 ? 70.357 17.936 115.093 1.00 48.81 337 GLY B C 1
ATOM 7170 O O . GLY B 1 337 ? 70.952 18.064 116.163 1.00 51.56 337 GLY B O 1
ATOM 7171 N N . PHE B 1 338 ? 69.790 16.799 114.710 1.00 49.60 338 PHE B N 1
ATOM 7172 C CA . PHE B 1 338 ? 69.777 15.580 115.514 1.00 50.34 338 PHE B CA 1
ATOM 7173 C C . PHE B 1 338 ? 71.060 15.214 116.267 1.00 50.98 338 PHE B C 1
ATOM 7174 O O . PHE B 1 338 ? 71.006 14.831 117.427 1.00 52.57 338 PHE B O 1
ATOM 7182 N N . GLN B 1 339 ? 72.210 15.325 115.614 1.00 52.05 339 GLN B N 1
ATOM 7183 C CA . GLN B 1 339 ? 73.475 14.936 116.231 1.00 52.54 339 GLN B CA 1
ATOM 7184 C C . GLN B 1 339 ? 73.986 15.904 117.292 1.00 53.73 339 GLN B C 1
ATOM 7185 O O . GLN B 1 339 ? 75.004 15.646 117.948 1.00 54.28 339 GLN B O 1
ATOM 7191 N N . SER B 1 340 ? 73.286 17.014 117.474 1.00 53.52 340 SER B N 1
ATOM 7192 C CA . SER B 1 340 ? 73.737 17.989 118.448 1.00 54.50 340 SER B CA 1
ATOM 7193 C C . SER B 1 340 ? 72.798 18.175 119.623 1.00 54.25 340 SER B C 1
ATOM 7194 O O . SER B 1 340 ? 73.117 18.901 120.562 1.00 52.78 340 SER B O 1
ATOM 7197 N N . ILE B 1 341 ? 71.645 17.518 119.579 1.00 55.08 341 ILE B N 1
ATOM 7198 C CA . ILE B 1 341 ? 70.699 17.640 120.681 1.00 56.72 341 ILE B CA 1
ATOM 7199 C C . ILE B 1 341 ? 71.293 16.984 121.929 1.00 57.21 341 ILE B C 1
ATOM 7200 O O . ILE B 1 341 ? 71.598 15.783 121.930 1.00 56.34 341 ILE B O 1
ATOM 7205 N N . PRO B 1 342 ? 71.491 17.776 123.004 1.00 57.68 342 PRO B N 1
ATOM 7206 C CA . PRO B 1 342 ? 72.056 17.231 124.245 1.00 58.90 342 PRO B CA 1
ATOM 7207 C C . PRO B 1 342 ? 70.977 16.795 125.239 1.00 59.29 342 PRO B C 1
ATOM 7208 O O . PRO B 1 342 ? 69.784 16.803 124.926 1.00 58.57 342 PRO B O 1
ATOM 7212 N N . LYS B 1 343 ? 71.403 16.420 126.443 1.00 60.49 343 LYS B N 1
ATOM 7213 C CA . LYS B 1 343 ? 70.454 15.999 127.467 1.00 60.65 343 LYS B CA 1
ATOM 7214 C C . LYS B 1 343 ? 69.758 17.278 127.903 1.00 60.98 343 LYS B C 1
ATOM 7215 O O . LYS B 1 343 ? 70.411 18.304 128.090 1.00 59.86 343 LYS B O 1
ATOM 7221 N N . LEU B 1 344 ? 68.436 17.235 128.039 1.00 61.83 344 LEU B N 1
ATOM 7222 C CA . LEU B 1 344 ? 67.676 18.430 128.414 1.00 63.56 344 LEU B CA 1
ATOM 7223 C C . LEU B 1 344 ? 67.075 18.289 129.800 1.00 64.40 344 LEU B C 1
ATOM 7224 O O . LEU B 1 344 ? 66.198 19.056 130.195 1.00 63.76 344 LEU B O 1
ATOM 7229 N N . THR B 1 345 ? 67.568 17.298 130.530 1.00 66.24 345 THR B N 1
ATOM 7230 C CA . THR B 1 345 ? 67.088 17.003 131.868 1.00 67.98 345 THR B CA 1
ATOM 7231 C C . THR B 1 345 ? 68.194 17.010 132.906 1.00 69.27 345 THR B C 1
ATOM 7232 O O . THR B 1 345 ? 69.230 16.357 132.751 1.00 70.88 345 THR B O 1
ATOM 7236 N N . PHE B 1 346 ? 67.960 17.747 133.978 1.00 69.88 346 PHE B N 1
ATOM 7237 C CA . PHE B 1 346 ? 68.912 17.806 135.064 1.00 70.06 346 PHE B CA 1
ATOM 7238 C C . PHE B 1 346 ? 68.148 18.174 136.324 1.00 70.36 346 PHE B C 1
ATOM 7239 O O . PHE B 1 346 ? 66.988 18.594 136.255 1.00 70.96 346 PHE B O 1
ATOM 7247 N N . PRO B 1 347 ? 68.770 17.980 137.497 1.00 70.00 347 PRO B N 1
ATOM 7248 C CA . PRO B 1 347 ? 68.092 18.316 138.752 1.00 68.75 347 PRO B CA 1
ATOM 7249 C C . PRO B 1 347 ? 67.760 19.806 138.874 1.00 67.73 347 PRO B C 1
ATOM 7250 O O . PRO B 1 347 ? 68.655 20.650 138.845 1.00 67.21 347 PRO B O 1
ATOM 7254 N N . GLY B 1 348 ? 66.472 20.117 138.986 1.00 67.15 348 GLY B N 1
ATOM 7255 C CA . GLY B 1 348 ? 66.047 21.495 139.153 1.00 67.06 348 GLY B CA 1
ATOM 7256 C C . GLY B 1 348 ? 65.428 22.190 137.957 1.00 67.47 348 GLY B C 1
ATOM 7257 O O . GLY B 1 348 ? 64.731 23.202 138.122 1.00 67.78 348 GLY B O 1
ATOM 7258 N N . GLY B 1 349 ? 65.675 21.671 136.755 1.00 66.92 349 GLY B N 1
ATOM 7259 C CA . GLY B 1 349 ? 65.121 22.310 135.573 1.00 66.18 349 GLY B CA 1
ATOM 7260 C C . GLY B 1 349 ? 65.296 21.556 134.269 1.00 65.41 349 GLY B C 1
ATOM 7261 O O . GLY B 1 349 ? 65.618 20.366 134.270 1.00 65.64 349 GLY B O 1
ATOM 7262 N N . LEU B 1 350 ? 65.086 22.254 133.153 1.00 64.09 350 LEU B N 1
ATOM 7263 C CA . LEU B 1 350 ? 65.211 21.642 131.834 1.00 62.43 350 LEU B CA 1
ATOM 7264 C C . LEU B 1 350 ? 65.448 22.669 130.720 1.00 61.75 350 LEU B C 1
ATOM 7265 O O . LEU B 1 350 ? 65.343 23.879 130.940 1.00 61.41 350 LEU B O 1
ATOM 7270 N N . LEU B 1 351 ? 65.771 22.162 129.529 1.00 61.17 351 LEU B N 1
ATOM 7271 C CA . LEU B 1 351 ? 66.049 22.979 128.341 1.00 60.39 351 LEU B CA 1
ATOM 7272 C C . LEU B 1 351 ? 65.045 22.657 127.241 1.00 60.35 351 LEU B C 1
ATOM 7273 O O . LEU B 1 351 ? 64.674 21.492 127.076 1.00 62.13 351 LEU B O 1
ATOM 7278 N N . ILE B 1 352 ? 64.615 23.676 126.493 1.00 59.54 352 ILE B N 1
ATOM 7279 C CA . ILE B 1 352 ? 63.682 23.497 125.365 1.00 57.76 352 ILE B CA 1
ATOM 7280 C C . ILE B 1 352 ? 63.916 24.579 124.317 1.00 55.88 352 ILE B C 1
ATOM 7281 O O . ILE B 1 352 ? 64.670 25.521 124.563 1.00 54.74 352 ILE B O 1
ATOM 7286 N N . GLY B 1 353 ? 63.257 24.445 123.163 1.00 54.35 353 GLY B N 1
ATOM 7287 C CA . GLY B 1 353 ? 63.442 25.403 122.079 1.00 53.67 353 GLY B CA 1
ATOM 7288 C C . GLY B 1 353 ? 64.804 25.257 121.403 1.00 52.42 353 GLY B C 1
ATOM 7289 O O . GLY B 1 353 ? 65.476 24.235 121.538 1.00 51.21 353 GLY B O 1
ATOM 7290 N N . CYS B 1 354 ? 65.244 26.286 120.694 1.00 52.83 354 CYS B N 1
ATOM 7291 C CA . CYS B 1 354 ? 66.522 26.173 120.025 1.00 55.35 354 CYS B CA 1
ATOM 7292 C C . CYS B 1 354 ? 67.734 26.385 120.908 1.00 55.23 354 CYS B C 1
ATOM 7293 O O . CYS B 1 354 ? 68.858 26.467 120.425 1.00 54.98 354 CYS B O 1
ATOM 7296 N N . SER B 1 355 ? 67.509 26.458 122.214 1.00 56.05 355 SER B N 1
ATOM 7297 C CA . SER B 1 355 ? 68.624 26.593 123.142 1.00 55.71 355 SER B CA 1
ATOM 7298 C C . SER B 1 355 ? 69.319 25.231 123.150 1.00 54.01 355 SER B C 1
ATOM 7299 O O . SER B 1 355 ? 70.543 25.140 123.068 1.00 54.05 355 SER B O 1
ATOM 7302 N N . PRO B 1 356 ? 68.538 24.148 123.271 1.00 53.17 356 PRO B N 1
ATOM 7303 C CA . PRO B 1 356 ? 69.122 22.799 123.271 1.00 53.83 356 PRO B CA 1
ATOM 7304 C C . PRO B 1 356 ? 69.370 22.386 121.810 1.00 54.02 356 PRO B C 1
ATOM 7305 O O . PRO B 1 356 ? 70.327 21.669 121.507 1.00 53.13 356 PRO B O 1
ATOM 7309 N N . GLY B 1 357 ? 68.487 22.838 120.910 1.00 54.26 357 GLY B N 1
ATOM 7310 C CA . GLY B 1 357 ? 68.636 22.541 119.492 1.00 54.33 357 GLY B CA 1
ATOM 7311 C C . GLY B 1 357 ? 67.655 21.560 118.874 1.00 53.75 357 GLY B C 1
ATOM 7312 O O . GLY B 1 357 ? 67.877 20.348 118.911 1.00 53.95 357 GLY B O 1
ATOM 7313 N N . PHE B 1 358 ? 66.575 22.087 118.302 1.00 53.23 358 PHE B N 1
ATOM 7314 C CA . PHE B 1 358 ? 65.544 21.270 117.655 1.00 53.76 358 PHE B CA 1
ATOM 7315 C C . PHE B 1 358 ? 65.263 21.820 116.248 1.00 53.13 358 PHE B C 1
ATOM 7316 O O . PHE B 1 358 ? 64.153 21.699 115.724 1.00 52.05 358 PHE B O 1
ATOM 7324 N N . MET B 1 359 ? 66.270 22.429 115.640 1.00 53.10 359 MET B N 1
ATOM 7325 C CA . MET B 1 359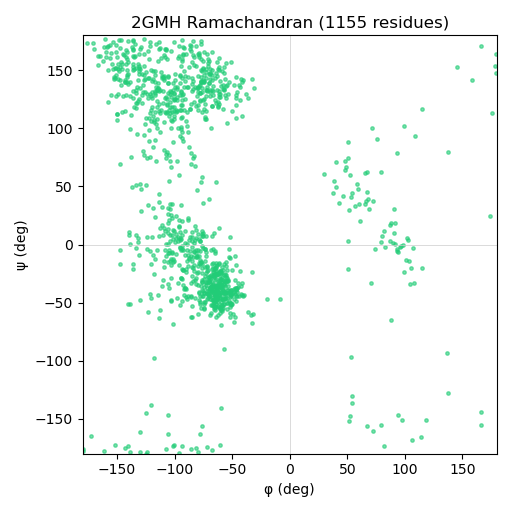 ? 66.107 23.013 114.313 1.00 52.65 359 MET B CA 1
ATOM 7326 C C . MET B 1 359 ? 66.123 22.031 113.148 1.00 51.43 359 MET B C 1
ATOM 7327 O O . MET B 1 359 ? 67.020 21.198 113.040 1.00 51.88 359 MET B O 1
ATOM 7332 N N . ASN B 1 360 ? 65.123 22.147 112.277 1.00 49.99 360 ASN B N 1
ATOM 7333 C CA . ASN B 1 360 ? 65.018 21.320 111.081 1.00 47.97 360 ASN B CA 1
ATOM 7334 C C . ASN B 1 360 ? 65.699 22.182 110.009 1.00 47.27 360 ASN B C 1
ATOM 7335 O O . ASN B 1 360 ? 65.097 23.089 109.438 1.00 45.74 360 ASN B O 1
ATOM 7340 N N . VAL B 1 361 ? 66.969 21.899 109.767 1.00 46.51 361 VAL B N 1
ATOM 7341 C CA . VAL B 1 361 ? 67.772 22.662 108.829 1.00 47.62 361 VAL B CA 1
ATOM 7342 C C . VAL B 1 361 ? 67.323 22.715 107.368 1.00 47.60 361 VAL B C 1
ATOM 7343 O O . VAL B 1 361 ? 67.089 23.796 106.824 1.00 46.41 361 VAL B O 1
ATOM 7347 N N . PRO B 1 362 ? 67.212 21.556 106.703 1.00 47.51 362 PRO B N 1
ATOM 7348 C CA . PRO B 1 362 ? 66.790 21.620 105.302 1.00 48.51 362 PRO B CA 1
ATOM 7349 C C . PRO B 1 362 ? 65.406 22.249 105.092 1.00 50.16 362 PRO B C 1
ATOM 7350 O O . PRO B 1 362 ? 65.102 22.796 104.016 1.00 49.65 362 PRO B O 1
ATOM 7354 N N . LYS B 1 363 ? 64.587 22.192 106.135 1.00 49.82 363 LYS B N 1
ATOM 7355 C CA . LYS B 1 363 ? 63.248 22.740 106.084 1.00 50.51 363 LYS B CA 1
ATOM 7356 C C . LYS B 1 363 ? 63.303 24.200 106.545 1.00 51.56 363 LYS B C 1
ATOM 7357 O O . LYS B 1 363 ? 62.450 25.019 106.189 1.00 50.20 363 LYS B O 1
ATOM 7363 N N . ILE B 1 364 ? 64.341 24.510 107.320 1.00 52.84 364 ILE B N 1
ATOM 7364 C CA . ILE B 1 364 ? 64.550 25.839 107.897 1.00 53.81 364 ILE B CA 1
ATOM 7365 C C . ILE B 1 364 ? 63.431 26.125 108.885 1.00 53.59 364 ILE B C 1
ATOM 7366 O O . ILE B 1 364 ? 62.961 27.250 108.986 1.00 53.23 364 ILE B O 1
ATOM 7371 N N . LYS B 1 365 ? 62.976 25.096 109.580 1.00 54.02 365 LYS B N 1
ATOM 7372 C CA . LYS B 1 365 ? 61.910 25.271 110.550 1.00 55.06 365 LYS B CA 1
ATOM 7373 C C . LYS B 1 365 ? 62.398 24.831 111.920 1.00 54.81 365 LYS B C 1
ATOM 7374 O O . LYS B 1 365 ? 62.955 23.748 112.079 1.00 53.96 365 LYS B O 1
ATOM 7380 N N . GLY B 1 366 ? 62.204 25.696 112.905 1.00 55.16 366 GLY B N 1
ATOM 7381 C CA . GLY B 1 366 ? 62.620 25.362 114.247 1.00 55.37 366 GLY B CA 1
ATOM 7382 C C . GLY B 1 366 ? 61.554 25.756 115.240 1.00 55.61 366 GLY B C 1
ATOM 7383 O O . GLY B 1 366 ? 61.508 25.227 116.348 1.00 56.49 366 GLY B O 1
ATOM 7384 N N . THR B 1 367 ? 60.688 26.680 114.839 1.00 55.41 367 THR B N 1
ATOM 7385 C CA . THR B 1 367 ? 59.618 27.163 115.705 1.00 55.89 367 THR B CA 1
ATOM 7386 C C . THR B 1 367 ? 58.657 26.063 116.190 1.00 55.92 367 THR B C 1
ATOM 7387 O O . THR B 1 367 ? 58.478 25.874 117.395 1.00 56.81 367 THR B O 1
ATOM 7391 N N . HIS B 1 368 ? 58.040 25.341 115.261 1.00 55.28 368 HIS B N 1
ATOM 7392 C CA . HIS B 1 368 ? 57.104 24.284 115.624 1.00 54.94 368 HIS B CA 1
ATOM 7393 C C . HIS B 1 368 ? 57.740 23.252 116.562 1.00 55.41 368 HIS B C 1
ATOM 7394 O O . HIS B 1 368 ? 57.128 22.831 117.542 1.00 56.31 368 HIS B O 1
ATOM 7401 N N . THR B 1 369 ? 58.967 22.843 116.270 1.00 55.93 369 THR B N 1
ATOM 7402 C CA . THR B 1 369 ? 59.636 21.879 117.128 1.00 57.21 369 THR B CA 1
ATOM 7403 C C . THR B 1 369 ? 59.925 22.460 118.511 1.00 58.06 369 THR B C 1
ATOM 7404 O O . THR B 1 369 ? 60.026 21.718 119.489 1.00 59.18 369 THR B O 1
ATOM 7408 N N . ALA B 1 370 ? 60.049 23.783 118.596 1.00 57.57 370 ALA B N 1
ATOM 7409 C CA . ALA B 1 370 ? 60.313 24.436 119.878 1.00 56.93 370 ALA B CA 1
ATOM 7410 C C . ALA B 1 370 ? 59.011 24.458 120.662 1.00 57.15 370 ALA B C 1
ATOM 7411 O O . ALA B 1 370 ? 58.985 24.167 121.858 1.00 56.41 370 ALA B O 1
ATOM 7413 N N . MET B 1 371 ? 57.928 24.805 119.974 1.00 57.40 371 MET B N 1
ATOM 7414 C CA . MET B 1 371 ? 56.627 24.854 120.614 1.00 58.76 371 MET B CA 1
ATOM 7415 C C . MET B 1 371 ? 56.277 23.493 121.206 1.00 59.73 371 MET B C 1
ATOM 7416 O O . MET B 1 371 ? 55.842 23.394 122.355 1.00 60.40 371 MET B O 1
ATOM 7421 N N . LYS B 1 372 ? 56.475 22.438 120.425 1.00 59.43 372 LYS B N 1
ATOM 7422 C CA . LYS B 1 372 ? 56.153 21.103 120.903 1.00 58.62 372 LYS B CA 1
ATOM 7423 C C . LYS B 1 372 ? 56.986 20.732 122.123 1.00 58.63 372 LYS B C 1
ATOM 7424 O O . LYS B 1 372 ? 56.471 20.122 123.067 1.00 58.37 372 LYS B O 1
ATOM 7430 N N . SER B 1 373 ? 58.268 21.092 122.106 1.00 58.48 373 SER B N 1
ATOM 7431 C CA . SER B 1 373 ? 59.130 20.782 123.237 1.00 58.21 373 SER B CA 1
ATOM 7432 C C . SER B 1 373 ? 58.519 21.444 124.468 1.00 59.39 373 SER B C 1
ATOM 7433 O O . SER B 1 373 ? 58.422 20.830 125.532 1.00 60.42 373 SER B O 1
ATOM 7436 N N . GLY B 1 374 ? 58.075 22.688 124.310 1.00 60.56 374 GLY B N 1
ATOM 7437 C CA . GLY B 1 374 ? 57.449 23.403 125.410 1.00 61.50 374 GLY B CA 1
ATOM 7438 C C . GLY B 1 374 ? 56.150 22.732 125.825 1.00 62.24 374 GLY B C 1
ATOM 7439 O O . GLY B 1 374 ? 55.963 22.416 126.993 1.00 63.85 374 GLY B O 1
ATOM 7440 N N . THR B 1 375 ? 55.247 22.510 124.874 1.00 62.86 375 THR B N 1
ATOM 7441 C CA . THR B 1 375 ? 53.977 21.864 125.171 1.00 62.87 375 THR B CA 1
ATOM 7442 C C . THR B 1 375 ? 54.236 20.592 125.963 1.00 63.95 375 THR B C 1
ATOM 7443 O O . THR B 1 375 ? 53.647 20.384 127.023 1.00 64.94 375 THR B O 1
ATOM 7447 N N . LEU B 1 376 ? 55.124 19.744 125.452 1.00 64.72 376 LEU B N 1
ATOM 7448 C CA . LEU B 1 376 ? 55.444 18.489 126.124 1.00 65.30 376 LEU B CA 1
ATOM 7449 C C . LEU B 1 376 ? 56.066 18.729 127.497 1.00 65.60 376 LEU B C 1
ATOM 7450 O O . LEU B 1 376 ? 55.608 18.183 128.505 1.00 65.56 376 LEU B O 1
ATOM 7455 N N . ALA B 1 377 ? 57.115 19.539 127.536 1.00 65.28 377 ALA B N 1
ATOM 7456 C CA . ALA B 1 377 ? 57.773 19.829 128.798 1.00 66.06 377 ALA B CA 1
ATOM 7457 C C . ALA B 1 377 ? 56.730 20.264 129.826 1.00 66.51 377 ALA B C 1
ATOM 7458 O O . ALA B 1 377 ? 56.678 19.742 130.942 1.00 66.41 377 ALA B O 1
ATOM 7460 N N . ALA B 1 378 ? 55.890 21.215 129.444 1.00 66.79 378 ALA B N 1
ATOM 7461 C CA . ALA B 1 378 ? 54.861 21.705 130.341 1.00 67.90 378 ALA B CA 1
ATOM 7462 C C . ALA B 1 378 ? 54.033 20.557 130.914 1.00 68.72 378 ALA B C 1
ATOM 7463 O O . ALA B 1 378 ? 53.906 20.426 132.131 1.00 69.61 378 ALA B O 1
ATOM 7465 N N . GLU B 1 379 ? 53.485 19.718 130.043 1.00 68.75 379 GLU B N 1
ATOM 7466 C CA . GLU B 1 379 ? 52.667 18.598 130.500 1.00 69.07 379 GLU B CA 1
ATOM 7467 C C . GLU B 1 379 ? 53.396 17.654 131.440 1.00 68.99 379 GLU B C 1
ATOM 7468 O O . GLU B 1 379 ? 52.775 17.017 132.288 1.00 69.23 379 GLU B O 1
ATOM 7474 N N . SER B 1 380 ? 54.708 17.530 131.276 1.00 69.27 380 SER B N 1
ATOM 7475 C CA . SER B 1 380 ? 55.452 16.615 132.132 1.00 69.76 380 SER B CA 1
ATOM 7476 C C . SER B 1 380 ? 55.670 17.225 133.497 1.00 69.10 380 SER B C 1
ATOM 7477 O O . SER B 1 380 ? 55.629 16.528 134.506 1.00 69.47 380 SER B O 1
ATOM 7480 N N . ILE B 1 381 ? 55.881 18.533 133.526 1.00 68.90 381 ILE B N 1
ATOM 7481 C CA . ILE B 1 381 ? 56.066 19.240 134.778 1.00 69.01 381 ILE B CA 1
ATOM 7482 C C . ILE B 1 381 ? 54.797 19.105 135.621 1.00 70.04 381 ILE B C 1
ATOM 7483 O O . ILE B 1 381 ? 54.825 18.561 136.732 1.00 69.74 381 ILE B O 1
ATOM 7488 N N . PHE B 1 382 ? 53.687 19.598 135.076 1.00 70.74 382 PHE B N 1
ATOM 7489 C CA . PHE B 1 382 ? 52.394 19.557 135.754 1.00 71.57 382 PHE B CA 1
ATOM 7490 C C . PHE B 1 382 ? 52.023 18.156 136.241 1.00 72.02 382 PHE B C 1
ATOM 7491 O O . PHE B 1 382 ? 51.580 18.005 137.381 1.00 72.76 382 PHE B O 1
ATOM 7499 N N . ASN B 1 383 ? 52.205 17.141 135.393 1.00 72.13 383 ASN B N 1
ATOM 7500 C CA . ASN B 1 383 ? 51.883 15.762 135.770 1.00 72.00 383 ASN B CA 1
ATOM 7501 C C . ASN B 1 383 ? 52.720 15.211 136.914 1.00 71.80 383 ASN B C 1
ATOM 7502 O O . ASN B 1 383 ? 52.192 14.538 137.797 1.00 70.67 383 ASN B O 1
ATOM 7507 N N . GLN B 1 384 ? 54.023 15.472 136.900 1.00 72.52 384 GLN B N 1
ATOM 7508 C CA . GLN B 1 384 ? 54.859 14.998 137.993 1.00 73.31 384 GLN B CA 1
ATOM 7509 C C . GLN B 1 384 ? 54.285 15.636 139.258 1.00 74.10 384 GLN B C 1
ATOM 7510 O O . GLN B 1 384 ? 53.885 14.938 140.195 1.00 74.24 384 GLN B O 1
ATOM 7516 N N . LEU B 1 385 ? 54.206 16.966 139.229 1.00 74.28 385 LEU B N 1
ATOM 7517 C CA . LEU B 1 385 ? 53.706 17.777 140.339 1.00 73.72 385 LEU B CA 1
ATOM 7518 C C . LEU B 1 385 ? 52.251 17.525 140.746 1.00 74.51 385 LEU B C 1
ATOM 7519 O O . LEU B 1 385 ? 51.662 18.309 141.491 1.00 73.78 385 LEU B O 1
ATOM 7524 N N . THR B 1 386 ? 51.681 16.425 140.269 1.00 75.62 386 THR B N 1
ATOM 7525 C CA . THR B 1 386 ? 50.293 16.070 140.585 1.00 76.55 386 THR B CA 1
ATOM 7526 C C . THR B 1 386 ? 50.175 14.595 140.896 1.00 78.47 386 THR B C 1
ATOM 7527 O O . THR B 1 386 ? 49.317 13.921 140.342 1.00 79.07 386 THR B O 1
ATOM 7531 N N . SER B 1 387 ? 51.021 14.060 141.758 1.00 79.33 387 SER B N 1
ATOM 7532 C CA . SER B 1 387 ? 50.901 12.644 142.063 1.00 80.27 387 SER B CA 1
ATOM 7533 C C . SER B 1 387 ? 51.147 12.496 143.546 1.00 80.97 387 SER B C 1
ATOM 7534 O O . SER B 1 387 ? 50.348 11.905 144.265 1.00 81.06 387 SER B O 1
ATOM 7537 N N . GLU B 1 388 ? 52.254 13.079 143.979 1.00 81.80 388 GLU B N 1
ATOM 7538 C CA . GLU B 1 388 ? 52.696 13.085 145.369 1.00 82.26 388 GLU B CA 1
ATOM 7539 C C . GLU B 1 388 ? 53.618 11.942 145.779 1.00 82.29 388 GLU B C 1
ATOM 7540 O O . GLU B 1 388 ? 54.032 11.887 146.939 1.00 82.38 388 GLU B O 1
ATOM 7546 N N . ASN B 1 389 ? 53.963 11.023 144.866 1.00 82.24 389 ASN B N 1
ATOM 7547 C CA . ASN B 1 389 ? 54.878 9.983 145.337 1.00 82.71 389 ASN B CA 1
ATOM 7548 C C . ASN B 1 389 ? 56.204 10.664 145.617 1.00 82.86 389 ASN B C 1
ATOM 7549 O O . ASN B 1 389 ? 56.432 11.830 145.227 1.00 82.77 389 ASN B O 1
ATOM 7554 N N . LEU B 1 390 ? 57.064 9.956 146.326 1.00 82.91 390 LEU B N 1
ATOM 7555 C CA . LEU B 1 390 ? 58.321 10.568 146.689 1.00 82.64 390 LEU B CA 1
ATOM 7556 C C . LEU B 1 390 ? 59.223 11.124 145.601 1.00 82.39 390 LEU B C 1
ATOM 7557 O O . LEU B 1 390 ? 59.558 10.504 144.581 1.00 82.68 390 LEU B O 1
ATOM 7562 N N . GLN B 1 391 ? 59.579 12.363 145.878 1.00 82.37 391 GLN B N 1
ATOM 7563 C CA . GLN B 1 391 ? 60.419 13.125 144.997 1.00 82.08 391 GLN B CA 1
ATOM 7564 C C . GLN B 1 391 ? 61.812 12.639 144.644 1.00 82.08 391 GLN B C 1
ATOM 7565 O O . GLN B 1 391 ? 62.101 11.452 144.432 1.00 82.01 391 GLN B O 1
ATOM 7566 N N . SER B 1 392 ? 62.672 13.619 144.594 1.00 82.02 392 SER B N 1
ATOM 7567 C CA . SER B 1 392 ? 64.065 13.495 144.189 1.00 82.00 392 SER B CA 1
ATOM 7568 C C . SER B 1 392 ? 65.029 13.520 145.361 1.00 81.54 392 SER B C 1
ATOM 7569 O O . SER B 1 392 ? 65.932 12.678 145.502 1.00 80.68 392 SER B O 1
ATOM 7572 N N . LYS B 1 393 ? 64.768 14.522 146.181 1.00 81.75 393 LYS B N 1
ATOM 7573 C CA . LYS B 1 393 ? 65.582 14.916 147.310 1.00 81.46 393 LYS B CA 1
ATOM 7574 C C . LYS B 1 393 ? 66.834 15.359 146.571 1.00 80.65 393 LYS B 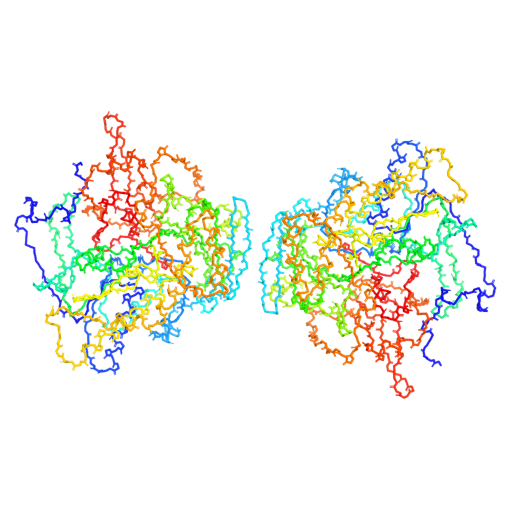C 1
ATOM 7575 O O . LYS B 1 393 ? 67.915 14.776 146.642 1.00 80.35 393 LYS B O 1
ATOM 7581 N N . THR B 1 394 ? 66.557 16.372 145.773 1.00 79.58 394 THR B N 1
ATOM 7582 C CA . THR B 1 394 ? 67.477 17.093 144.936 1.00 79.44 394 THR B CA 1
ATOM 7583 C C . THR B 1 394 ? 66.704 18.416 145.110 1.00 79.06 394 THR B C 1
ATOM 7584 O O . THR B 1 394 ? 67.224 19.491 144.871 1.00 79.63 394 THR B O 1
ATOM 7588 N N . ILE B 1 395 ? 65.454 18.289 145.579 1.00 77.82 395 ILE B N 1
ATOM 7589 C CA . ILE B 1 395 ? 64.531 19.419 145.803 1.00 77.64 395 ILE B CA 1
ATOM 7590 C C . ILE B 1 395 ? 64.401 20.349 144.609 1.00 76.87 395 ILE B C 1
ATOM 7591 O O . ILE B 1 395 ? 63.437 21.128 144.470 1.00 76.23 395 ILE B O 1
ATOM 7596 N N . GLY B 1 396 ? 65.406 20.288 143.759 1.00 75.73 396 GLY B N 1
ATOM 7597 C CA . GLY B 1 396 ? 65.348 20.993 142.514 1.00 74.03 396 GLY B CA 1
ATOM 7598 C C . GLY B 1 396 ? 64.935 19.754 141.723 1.00 72.93 396 GLY B C 1
ATOM 7599 O O . GLY B 1 396 ? 65.706 18.791 141.629 1.00 72.87 396 GLY B O 1
ATOM 7600 N N . LEU B 1 397 ? 63.721 19.752 141.191 1.00 71.84 397 LEU B N 1
ATOM 7601 C CA . LEU B 1 397 ? 63.212 18.612 140.434 1.00 71.14 397 LEU B CA 1
ATOM 7602 C C . LEU B 1 397 ? 63.941 18.243 139.143 1.00 70.87 397 LEU B C 1
ATOM 7603 O O . LEU B 1 397 ? 64.443 19.106 138.412 1.00 70.61 397 LEU B O 1
ATOM 7608 N N . HIS B 1 398 ? 63.994 16.939 138.884 1.00 70.39 398 HIS B N 1
ATOM 7609 C CA . HIS B 1 398 ? 64.588 16.417 137.662 1.00 69.96 398 HIS B CA 1
ATOM 7610 C C . HIS B 1 398 ? 63.486 15.645 136.946 1.00 68.30 398 HIS B C 1
ATOM 7611 O O . HIS B 1 398 ? 63.097 14.554 137.364 1.00 67.39 398 HIS B O 1
ATOM 7618 N N . VAL B 1 399 ? 62.974 16.226 135.870 1.00 67.20 399 VAL B N 1
ATOM 7619 C CA . VAL B 1 399 ? 61.904 15.595 135.112 1.00 67.50 399 VAL B CA 1
ATOM 7620 C C . VAL B 1 399 ? 62.446 14.750 133.956 1.00 66.86 399 VAL B C 1
ATOM 7621 O O . VAL B 1 399 ? 62.612 15.240 132.845 1.00 66.71 399 VAL B O 1
ATOM 7625 N N . THR B 1 400 ? 62.719 13.477 134.224 1.00 66.78 400 THR B N 1
ATOM 7626 C CA . THR B 1 400 ? 63.241 12.581 133.197 1.00 66.26 400 THR B CA 1
ATOM 7627 C C . THR B 1 400 ? 62.136 12.020 132.297 1.00 66.40 400 THR B C 1
ATOM 7628 O O . THR B 1 400 ? 62.397 11.172 131.445 1.00 66.69 400 THR B O 1
ATOM 7632 N N . GLU B 1 401 ? 60.907 12.493 132.479 1.00 66.33 401 GLU B N 1
ATOM 7633 C CA . GLU B 1 401 ? 59.800 12.018 131.657 1.00 66.24 401 GLU B CA 1
ATOM 7634 C C . GLU B 1 401 ? 59.627 12.937 130.455 1.00 65.98 401 GLU B C 1
ATOM 7635 O O . GLU B 1 401 ? 59.046 12.538 129.440 1.00 66.14 401 GLU B O 1
ATOM 7641 N N . TYR B 1 402 ? 60.121 14.166 130.574 1.00 64.80 402 TYR B N 1
ATOM 7642 C CA . TYR B 1 402 ? 60.012 15.121 129.479 1.00 65.69 402 TYR B CA 1
ATOM 7643 C C . TYR B 1 402 ? 60.928 14.755 128.321 1.00 66.07 402 TYR B C 1
ATOM 7644 O O . TYR B 1 402 ? 60.629 15.094 127.181 1.00 66.18 402 TYR B O 1
ATOM 7653 N N . GLU B 1 403 ? 62.034 14.068 128.603 1.00 66.65 403 GLU B N 1
ATOM 7654 C CA . GLU B 1 403 ? 62.937 13.671 127.530 1.00 66.41 403 GLU B CA 1
ATOM 7655 C C . GLU B 1 403 ? 62.448 12.370 126.878 1.00 66.39 403 GLU B C 1
ATOM 7656 O O . GLU B 1 403 ? 62.637 12.159 125.677 1.00 67.26 403 GLU B O 1
ATOM 7662 N N . ASP B 1 404 ? 61.807 11.502 127.654 1.00 65.35 404 ASP B N 1
ATOM 7663 C CA . ASP B 1 404 ? 61.319 10.255 127.089 1.00 65.27 404 ASP B CA 1
ATOM 7664 C C . ASP B 1 404 ? 60.189 10.557 126.119 1.00 65.02 404 ASP B C 1
ATOM 7665 O O . ASP B 1 404 ? 60.266 10.236 124.935 1.00 65.29 404 ASP B O 1
ATOM 7670 N N . ASN B 1 405 ? 59.141 11.189 126.626 1.00 64.86 405 ASN B N 1
ATOM 7671 C CA . ASN B 1 405 ? 57.993 11.531 125.801 1.00 64.13 405 ASN B CA 1
ATOM 7672 C C . ASN B 1 405 ? 58.389 12.358 124.569 1.00 63.19 405 ASN B C 1
ATOM 7673 O O . ASN B 1 405 ? 57.707 12.334 123.537 1.00 62.83 405 ASN B O 1
ATOM 7678 N N . LEU B 1 406 ? 59.497 13.081 124.678 1.00 61.17 406 LEU B N 1
ATOM 7679 C CA . LEU B 1 406 ? 59.967 13.883 123.563 1.00 59.39 406 LEU B CA 1
ATOM 7680 C C . LEU B 1 406 ? 60.647 12.987 122.537 1.00 59.52 406 LEU B C 1
ATOM 7681 O O . LEU B 1 406 ? 60.421 13.132 121.341 1.00 59.50 406 LEU B O 1
ATOM 7686 N N . LYS B 1 407 ? 61.490 12.071 123.006 1.00 59.47 407 LYS B N 1
ATOM 7687 C CA . LYS B 1 407 ? 62.181 11.161 122.104 1.00 60.25 407 LYS B CA 1
ATOM 7688 C C . LYS B 1 407 ? 61.128 10.321 121.392 1.00 61.16 407 LYS B C 1
ATOM 7689 O O . LYS B 1 407 ? 61.353 9.829 120.286 1.00 61.96 407 LYS B O 1
ATOM 7695 N N . ASN B 1 408 ? 59.967 10.180 122.025 1.00 61.00 408 ASN B N 1
ATOM 7696 C CA . ASN B 1 408 ? 58.869 9.396 121.463 1.00 60.54 408 ASN B CA 1
ATOM 7697 C C . ASN B 1 408 ? 57.807 10.220 120.709 1.00 59.52 408 ASN B C 1
ATOM 7698 O O . ASN B 1 408 ? 56.785 9.671 120.280 1.00 59.16 408 ASN B O 1
ATOM 7703 N N . SER B 1 409 ? 58.052 11.522 120.535 1.00 58.23 409 SER B N 1
ATOM 7704 C CA . SER B 1 409 ? 57.110 12.402 119.827 1.00 58.03 409 SER B CA 1
ATOM 7705 C C . SER B 1 409 ? 57.522 12.536 118.369 1.00 57.96 409 SER B C 1
ATOM 7706 O O . SER B 1 409 ? 58.605 12.099 117.992 1.00 58.37 409 SER B O 1
ATOM 7709 N N . TRP B 1 410 ? 56.670 13.145 117.550 1.00 56.55 410 TRP B N 1
ATOM 7710 C CA . TRP B 1 410 ? 57.008 13.311 116.145 1.00 55.59 410 TRP B CA 1
ATOM 7711 C C . TRP B 1 410 ? 58.292 14.115 115.961 1.00 55.22 410 TRP B C 1
ATOM 7712 O O . TRP B 1 410 ? 59.071 13.862 115.038 1.00 54.97 410 TRP B O 1
ATOM 7723 N N . VAL B 1 411 ? 58.507 15.080 116.846 1.00 54.26 411 VAL B N 1
ATOM 7724 C CA . VAL B 1 411 ? 59.689 15.932 116.799 1.00 54.29 411 VAL B CA 1
ATOM 7725 C C . VAL B 1 411 ? 60.998 15.156 116.637 1.00 54.07 411 VAL B C 1
ATOM 7726 O O . VAL B 1 411 ? 61.908 15.594 115.930 1.00 55.06 411 VAL B O 1
ATOM 7730 N N . TRP B 1 412 ? 61.096 14.010 117.298 1.00 52.44 412 TRP B N 1
ATOM 7731 C CA . TRP B 1 412 ? 62.310 13.219 117.240 1.00 51.32 412 TRP B CA 1
ATOM 7732 C C . TRP B 1 412 ? 62.562 12.666 115.847 1.00 50.52 412 TRP B C 1
ATOM 7733 O O . TRP B 1 412 ? 63.667 12.776 115.327 1.00 49.32 412 TRP B O 1
ATOM 7744 N N . LYS B 1 413 ? 61.539 12.068 115.244 1.00 50.79 413 LYS B N 1
ATOM 7745 C CA . LYS B 1 413 ? 61.674 11.515 113.898 1.00 51.16 413 LYS B CA 1
ATOM 7746 C C . LYS B 1 413 ? 61.931 12.579 112.845 1.00 50.63 413 LYS B C 1
ATOM 7747 O O . LYS B 1 413 ? 62.827 12.422 112.024 1.00 51.98 413 LYS B O 1
ATOM 7753 N N . GLU B 1 414 ? 61.148 13.654 112.853 1.00 48.99 414 GLU B N 1
ATOM 7754 C CA . GLU B 1 414 ? 61.366 14.714 111.882 1.00 48.40 414 GLU B CA 1
ATOM 7755 C C . GLU B 1 414 ? 62.837 15.143 111.892 1.00 47.94 414 GLU B C 1
ATOM 7756 O O . GLU B 1 414 ? 63.438 15.349 110.838 1.00 48.04 414 GLU B O 1
ATOM 7762 N N . LEU B 1 415 ? 63.431 15.270 113.069 1.00 47.08 415 LEU B N 1
ATOM 7763 C CA . LEU B 1 415 ? 64.819 15.691 113.104 1.00 48.74 415 LEU B CA 1
ATOM 7764 C C . LEU B 1 415 ? 65.780 14.550 112.801 1.00 48.35 415 LEU B C 1
ATOM 7765 O O . LEU B 1 415 ? 66.945 14.774 112.450 1.00 49.84 415 LEU B O 1
ATOM 7770 N N . TYR B 1 416 ? 65.292 13.324 112.925 1.00 46.00 416 TYR B N 1
ATOM 7771 C CA . TYR B 1 416 ? 66.125 12.188 112.600 1.00 45.28 416 TYR B CA 1
ATOM 7772 C C . TYR B 1 416 ? 66.169 12.097 111.073 1.00 44.77 416 TYR B C 1
ATOM 7773 O O . TYR B 1 416 ? 67.235 12.101 110.460 1.00 45.62 416 TYR B O 1
ATOM 7782 N N . SER B 1 417 ? 64.989 12.040 110.465 1.00 42.89 417 SER B N 1
ATOM 7783 C CA . SER B 1 417 ? 64.864 11.931 109.020 1.00 42.50 417 SER B CA 1
ATOM 7784 C C . SER B 1 417 ? 65.823 12.780 108.193 1.00 42.31 417 SER B C 1
ATOM 7785 O O . SER B 1 417 ? 66.371 12.285 107.214 1.00 41.94 417 SER B O 1
ATOM 7788 N N . VAL B 1 418 ? 66.029 14.042 108.576 1.00 42.49 418 VAL B N 1
ATOM 7789 C CA . VAL B 1 418 ? 66.914 14.937 107.817 1.00 42.58 418 VAL B CA 1
ATOM 7790 C C . VAL B 1 418 ? 68.300 15.086 108.438 1.00 43.84 418 VAL B C 1
ATOM 7791 O O . VAL B 1 418 ? 69.091 15.940 108.033 1.00 45.19 418 VAL B O 1
ATOM 7795 N N . ARG B 1 419 ? 68.596 14.233 109.408 1.00 44.39 419 ARG B N 1
ATOM 7796 C CA . ARG B 1 419 ? 69.862 14.265 110.130 1.00 44.04 419 ARG B CA 1
ATOM 7797 C C . ARG B 1 419 ? 71.118 14.362 109.258 1.00 44.03 419 ARG B C 1
ATOM 7798 O O . ARG B 1 419 ? 72.092 15.034 109.625 1.00 43.89 419 ARG B O 1
ATOM 7806 N N . ASN B 1 420 ? 71.106 13.687 108.110 1.00 43.52 420 ASN B N 1
ATOM 7807 C CA . ASN B 1 420 ? 72.276 13.693 107.241 1.00 42.31 420 ASN B CA 1
ATOM 7808 C C . ASN B 1 420 ? 72.461 14.776 106.170 1.00 41.45 420 ASN B C 1
ATOM 7809 O O . ASN B 1 420 ? 73.551 14.902 105.615 1.00 40.49 420 ASN B O 1
ATOM 7814 N N . ILE B 1 421 ? 71.440 15.595 105.945 1.00 42.00 421 ILE B N 1
ATOM 7815 C CA . ILE B 1 421 ? 71.509 16.633 104.916 1.00 41.32 421 ILE B CA 1
ATOM 7816 C C . ILE B 1 421 ? 72.533 17.724 105.135 1.00 43.18 421 ILE B C 1
ATOM 7817 O O . ILE B 1 421 ? 73.459 17.858 104.330 1.00 43.68 421 ILE B O 1
ATOM 7822 N N . ARG B 1 422 ? 72.411 18.496 106.212 1.00 44.88 422 ARG B N 1
ATOM 7823 C CA . ARG B 1 422 ? 73.370 19.572 106.454 1.00 45.77 422 ARG B CA 1
ATOM 7824 C C . ARG B 1 422 ? 74.809 19.100 106.426 1.00 44.90 422 ARG B C 1
ATOM 7825 O O . ARG B 1 422 ? 75.643 19.709 105.767 1.00 45.71 422 ARG B O 1
ATOM 7833 N N . PRO B 1 423 ? 75.118 18.012 107.148 1.00 43.78 423 PRO B N 1
ATOM 7834 C CA . PRO B 1 423 ? 76.481 17.486 107.183 1.00 43.86 423 PRO B CA 1
ATOM 7835 C C . PRO B 1 423 ? 76.986 16.921 105.860 1.00 45.25 423 PRO B C 1
ATOM 7836 O O . PRO B 1 423 ? 78.184 16.810 105.651 1.00 47.27 423 PRO B O 1
ATOM 7840 N N . SER B 1 424 ? 76.082 16.572 104.956 1.00 45.58 424 SER B N 1
ATOM 7841 C CA . SER B 1 424 ? 76.512 16.018 103.679 1.00 46.07 424 SER B CA 1
ATOM 7842 C C . SER B 1 424 ? 77.122 17.065 102.755 1.00 45.33 424 SER B C 1
ATOM 7843 O O . SER B 1 424 ? 77.639 16.720 101.696 1.00 47.92 424 SER B O 1
ATOM 7846 N N . CYS B 1 425 ? 77.065 18.337 103.148 1.00 44.08 425 CYS B N 1
ATOM 7847 C CA . CYS B 1 425 ? 77.598 19.410 102.312 1.00 41.94 425 CYS B CA 1
ATOM 7848 C C . CYS B 1 425 ? 79.091 19.516 102.427 1.00 44.56 425 CYS B C 1
ATOM 7849 O O . CYS B 1 425 ? 79.710 20.328 101.741 1.00 44.62 425 CYS B O 1
ATOM 7852 N N . HIS B 1 426 ? 79.662 18.706 103.317 1.00 46.67 426 HIS B N 1
ATOM 7853 C CA . HIS B 1 426 ? 81.106 18.664 103.538 1.00 49.18 426 HIS B CA 1
ATOM 7854 C C . HIS B 1 426 ? 81.634 17.652 102.532 1.00 49.85 426 HIS B C 1
ATOM 7855 O O . HIS B 1 426 ? 81.786 16.474 102.841 1.00 53.43 426 HIS B O 1
ATOM 7862 N N . GLY B 1 427 ? 81.873 18.084 101.308 1.00 48.11 427 GLY B N 1
ATOM 7863 C CA . GLY B 1 427 ? 82.378 17.146 100.331 1.00 45.34 427 GLY B CA 1
ATOM 7864 C C . GLY B 1 427 ? 83.098 17.913 99.261 1.00 43.68 427 GLY B C 1
ATOM 7865 O O . GLY B 1 427 ? 83.046 19.135 99.224 1.00 43.42 427 GLY B O 1
ATOM 7866 N N . ILE B 1 428 ? 83.768 17.204 98.377 1.00 42.32 428 ILE B N 1
ATOM 7867 C CA . ILE B 1 428 ? 84.467 17.886 97.324 1.00 42.23 428 ILE B CA 1
ATOM 7868 C C . ILE B 1 428 ? 83.531 18.836 96.554 1.00 41.95 428 ILE B C 1
ATOM 7869 O O . ILE B 1 428 ? 83.969 19.877 96.079 1.00 42.18 428 ILE B O 1
ATOM 7874 N N . LEU B 1 429 ? 82.246 18.503 96.455 1.00 41.52 429 LEU B N 1
ATOM 7875 C CA . LEU B 1 429 ? 81.305 19.359 95.727 1.00 41.02 429 LEU B CA 1
ATOM 7876 C C . LEU B 1 429 ? 80.553 20.335 96.636 1.00 40.99 429 LEU B C 1
ATOM 7877 O O . LEU B 1 429 ? 79.657 21.052 96.205 1.00 40.31 429 LEU B O 1
ATOM 7882 N N . GLY B 1 430 ? 80.936 20.360 97.903 1.00 42.10 430 GLY B N 1
ATOM 7883 C CA . GLY B 1 430 ? 80.316 21.264 98.848 1.00 42.48 430 GLY B CA 1
ATOM 7884 C C . GLY B 1 430 ? 78.809 21.172 98.926 1.00 44.30 430 GLY B C 1
ATOM 7885 O O . GLY B 1 430 ? 78.229 20.087 98.950 1.00 46.85 430 GLY B O 1
ATOM 7886 N N . VAL B 1 431 ? 78.165 22.328 98.961 1.00 43.99 431 VAL B N 1
ATOM 7887 C CA . VAL B 1 431 ? 76.719 22.376 99.062 1.00 43.70 431 VAL B CA 1
ATOM 7888 C C . VAL B 1 431 ? 76.005 21.706 97.891 1.00 44.23 431 VAL B C 1
ATOM 7889 O O . VAL B 1 431 ? 74.897 21.183 98.062 1.00 44.89 431 VAL B O 1
ATOM 7893 N N . TYR B 1 432 ? 76.619 21.726 96.708 1.00 43.46 432 TYR B N 1
ATOM 7894 C CA . TYR B 1 432 ? 76.003 21.103 95.533 1.00 42.25 432 TYR B CA 1
ATOM 7895 C C . TYR B 1 432 ? 76.014 19.602 95.748 1.00 41.72 432 TYR B C 1
ATOM 7896 O O . TYR B 1 432 ? 75.061 18.897 95.402 1.00 41.85 432 TYR B O 1
ATOM 7905 N N . GLY B 1 433 ? 77.102 19.118 96.333 1.00 40.49 433 GLY B N 1
ATOM 7906 C CA . GLY B 1 433 ? 77.202 17.708 96.637 1.00 39.64 433 GLY B CA 1
ATOM 7907 C C . GLY B 1 433 ? 76.164 17.425 97.709 1.00 40.62 433 GLY B C 1
ATOM 7908 O O . GLY B 1 433 ? 75.679 16.297 97.830 1.00 41.82 433 GLY B O 1
ATOM 7909 N N . GLY B 1 434 ? 75.823 18.457 98.491 1.00 40.39 434 GLY B N 1
ATOM 7910 C CA . GLY B 1 434 ? 74.821 18.316 99.538 1.00 38.52 434 GLY B CA 1
ATOM 7911 C C . GLY B 1 434 ? 73.448 18.107 98.932 1.00 38.70 434 GLY B C 1
ATOM 7912 O O . GLY B 1 434 ? 72.646 17.332 99.436 1.00 38.16 434 GLY B O 1
ATOM 7913 N N . MET B 1 435 ? 73.175 18.797 97.833 1.00 39.27 435 MET B N 1
ATOM 7914 C CA . MET B 1 435 ? 71.890 18.674 97.166 1.00 40.44 435 MET B CA 1
ATOM 7915 C C . MET B 1 435 ? 71.708 17.296 96.564 1.00 39.67 435 MET B C 1
ATOM 7916 O O . MET B 1 435 ? 70.623 16.715 96.631 1.00 38.49 435 MET B O 1
ATOM 7921 N N . ILE B 1 436 ? 72.776 16.778 95.972 1.00 38.50 436 ILE B N 1
ATOM 7922 C CA . ILE B 1 436 ? 72.724 15.463 95.360 1.00 37.69 436 ILE B CA 1
ATOM 7923 C C . ILE B 1 436 ? 72.391 14.456 96.437 1.00 37.30 436 ILE B C 1
ATOM 7924 O O . ILE B 1 436 ? 71.441 13.686 96.312 1.00 35.69 436 ILE B O 1
ATOM 7929 N N . TYR B 1 437 ? 73.175 14.479 97.507 1.00 37.54 437 TYR B N 1
ATOM 7930 C CA . TYR B 1 437 ? 72.940 13.584 98.624 1.00 37.94 437 TYR B CA 1
ATOM 7931 C C . TYR B 1 437 ? 71.465 13.644 98.983 1.00 39.35 437 TYR B C 1
ATOM 7932 O O . TYR B 1 437 ? 70.834 12.625 99.248 1.00 43.18 437 TYR B O 1
ATOM 7941 N N . THR B 1 438 ? 70.919 14.851 98.982 1.00 38.38 438 THR B N 1
ATOM 7942 C CA . THR B 1 438 ? 69.525 15.063 99.337 1.00 38.41 438 THR B CA 1
ATOM 7943 C C . THR B 1 438 ? 68.565 14.490 98.313 1.00 38.48 438 THR B C 1
ATOM 7944 O O . THR B 1 438 ? 67.516 13.944 98.663 1.00 37.37 438 THR B O 1
ATOM 7948 N N . GLY B 1 439 ? 68.916 14.628 97.040 1.00 39.24 439 GLY B N 1
ATOM 7949 C CA . GLY B 1 439 ? 68.049 14.120 95.997 1.00 38.22 439 GLY B CA 1
ATOM 7950 C C . GLY B 1 439 ? 67.948 12.619 96.113 1.00 38.08 439 GLY B C 1
ATOM 7951 O O . GLY B 1 439 ? 66.897 12.028 95.923 1.00 38.32 439 GLY B O 1
ATOM 7952 N N . ILE B 1 440 ? 69.066 12.027 96.507 1.00 38.56 440 ILE B N 1
ATOM 7953 C CA . ILE B 1 440 ? 69.145 10.594 96.609 1.00 40.30 440 ILE B CA 1
ATOM 7954 C C . ILE B 1 440 ? 68.670 9.961 97.890 1.00 40.84 440 ILE B C 1
ATOM 7955 O O . ILE B 1 440 ? 67.711 9.182 97.867 1.00 40.74 440 ILE B O 1
ATOM 7960 N N . PHE B 1 441 ? 69.326 10.278 99.004 1.00 40.66 441 PHE B N 1
ATOM 7961 C CA . PHE B 1 441 ? 68.963 9.647 100.263 1.00 41.87 441 PHE B CA 1
ATOM 7962 C C . PHE B 1 441 ? 67.727 10.169 100.994 1.00 43.18 441 PHE B C 1
ATOM 7963 O O . PHE B 1 441 ? 67.249 9.548 101.955 1.00 42.74 441 PHE B O 1
ATOM 7971 N N . TYR B 1 442 ? 67.187 11.284 100.526 1.00 44.54 442 TYR B N 1
ATOM 7972 C CA . TYR B 1 442 ? 65.996 11.811 101.161 1.00 46.40 442 TYR B CA 1
ATOM 7973 C C . TYR B 1 442 ? 64.795 11.722 100.244 1.00 45.94 442 TYR B C 1
ATOM 7974 O O . TYR B 1 442 ? 63.805 11.105 100.612 1.00 45.47 442 TYR B O 1
ATOM 7983 N N . TRP B 1 443 ? 64.885 12.302 99.047 1.00 44.76 443 TRP B N 1
ATOM 7984 C CA . TRP B 1 443 ? 63.766 12.262 98.119 1.00 43.70 443 TRP B CA 1
ATOM 7985 C C . TRP B 1 443 ? 63.404 10.825 97.757 1.00 43.56 443 TRP B C 1
ATOM 7986 O O . TRP B 1 443 ? 62.243 10.503 97.619 1.00 45.98 443 TRP B O 1
ATOM 7997 N N . ILE B 1 444 ? 64.389 9.951 97.624 1.00 42.77 444 ILE B N 1
ATOM 7998 C CA . ILE B 1 444 ? 64.085 8.574 97.271 1.00 41.55 444 ILE B CA 1
ATOM 7999 C C . ILE B 1 444 ? 64.045 7.681 98.496 1.00 42.00 444 ILE B C 1
ATOM 8000 O O . ILE B 1 444 ? 63.126 6.884 98.655 1.00 42.74 444 ILE B O 1
ATOM 8005 N N . PHE B 1 445 ? 65.031 7.816 99.375 1.00 41.54 445 PHE B N 1
ATOM 8006 C CA . PHE B 1 445 ? 65.073 6.966 100.556 1.00 43.07 445 PHE B CA 1
ATOM 8007 C C . PHE B 1 445 ? 64.608 7.552 101.910 1.00 43.36 445 PHE B C 1
ATOM 8008 O O . PHE B 1 445 ? 64.818 6.947 102.964 1.00 42.16 445 PHE B O 1
ATOM 8016 N N . ARG B 1 446 ? 63.967 8.712 101.879 1.00 44.32 446 ARG B N 1
ATOM 8017 C CA . ARG B 1 446 ? 63.458 9.348 103.093 1.00 45.42 446 ARG B CA 1
ATOM 8018 C C . ARG B 1 446 ? 64.456 9.357 104.239 1.00 45.49 446 ARG B C 1
ATOM 8019 O O . ARG B 1 446 ? 64.097 9.121 105.386 1.00 45.52 446 ARG B O 1
ATOM 8027 N N . GLY B 1 447 ? 65.711 9.637 103.923 1.00 46.04 447 GLY B N 1
ATOM 8028 C CA . GLY B 1 447 ? 66.733 9.658 104.940 1.00 45.28 447 GLY B CA 1
ATOM 8029 C C . GLY B 1 447 ? 66.765 8.405 105.800 1.00 46.14 447 GLY B C 1
ATOM 8030 O O . GLY B 1 447 ? 67.146 8.476 106.963 1.00 46.71 447 GLY B O 1
ATOM 8031 N N . MET B 1 448 ? 66.384 7.250 105.269 1.00 46.60 448 MET B N 1
ATOM 8032 C CA . MET B 1 448 ? 66.427 6.067 106.114 1.00 46.90 448 MET B CA 1
ATOM 8033 C C . MET B 1 448 ? 67.655 5.183 105.926 1.00 46.17 448 MET B C 1
ATOM 8034 O O . MET B 1 448 ? 67.619 3.997 106.241 1.00 45.57 448 MET B O 1
ATOM 8039 N N . GLU B 1 449 ? 68.753 5.767 105.446 1.00 46.01 449 GLU B N 1
ATOM 8040 C CA . GLU B 1 449 ? 69.989 5.011 105.258 1.00 46.43 449 GLU B CA 1
ATOM 8041 C C . GLU B 1 449 ? 70.437 4.495 106.622 1.00 47.76 449 GLU B C 1
ATOM 8042 O O . GLU B 1 449 ? 70.202 5.138 107.659 1.00 47.95 449 GLU B O 1
ATOM 8048 N N . PRO B 1 450 ? 71.128 3.349 106.639 1.00 47.98 450 PRO B N 1
ATOM 8049 C CA . PRO B 1 450 ? 71.601 2.755 107.891 1.00 47.60 450 PRO B CA 1
ATOM 8050 C C . PRO B 1 450 ? 72.798 3.402 108.550 1.00 47.43 450 PRO B C 1
ATOM 8051 O O . PRO B 1 450 ? 73.609 2.698 109.134 1.00 49.60 450 PRO B O 1
ATOM 8055 N N . TRP B 1 451 ? 72.917 4.724 108.471 1.00 46.13 451 TRP B N 1
ATOM 8056 C CA . TRP B 1 451 ? 74.047 5.414 109.098 1.00 44.35 451 TRP B CA 1
ATOM 8057 C C . TRP B 1 451 ? 73.681 6.850 109.337 1.00 42.86 451 TRP B C 1
ATOM 8058 O O . TRP B 1 451 ? 72.656 7.300 108.860 1.00 43.53 451 TRP B O 1
ATOM 8069 N N . THR B 1 452 ? 74.519 7.571 110.068 1.00 42.81 452 THR B N 1
ATOM 8070 C CA . THR B 1 452 ? 74.282 8.989 110.305 1.00 43.43 452 THR B CA 1
ATOM 8071 C C . THR B 1 452 ? 75.656 9.662 110.269 1.00 43.63 452 THR B C 1
ATOM 8072 O O . THR B 1 452 ? 76.604 9.214 110.918 1.00 42.96 452 THR B O 1
ATOM 8076 N N . LEU B 1 453 ? 75.757 10.714 109.463 1.00 44.00 453 LEU B N 1
ATOM 8077 C CA . LEU B 1 453 ? 77.000 11.443 109.276 1.00 45.66 453 LEU B CA 1
ATOM 8078 C C . LEU B 1 453 ? 77.374 12.351 110.464 1.00 47.21 453 LEU B C 1
ATOM 8079 O O . LEU B 1 453 ? 76.547 12.636 111.343 1.00 46.96 453 LEU B O 1
ATOM 8084 N N . LYS B 1 454 ? 78.631 12.797 110.474 1.00 48.18 454 LYS B N 1
ATOM 8085 C CA . LYS B 1 454 ? 79.129 13.662 111.534 1.00 49.19 454 LYS B CA 1
ATOM 8086 C C . LYS B 1 454 ? 79.418 15.050 110.995 1.00 50.66 454 LYS B C 1
ATOM 8087 O O . LYS B 1 454 ? 79.577 15.232 109.797 1.00 51.47 454 LYS B O 1
ATOM 8093 N N . HIS B 1 455 ? 79.484 16.025 111.892 1.00 52.37 455 HIS B N 1
ATOM 8094 C CA . HIS B 1 455 ? 79.757 17.389 111.494 1.00 53.42 455 HIS B CA 1
ATOM 8095 C C . HIS B 1 455 ? 81.262 17.587 111.423 1.00 54.41 455 HIS B C 1
ATOM 8096 O O . HIS B 1 455 ? 82.004 16.700 111.826 1.00 54.54 455 HIS B O 1
ATOM 8103 N N . LYS B 1 456 ? 81.715 18.730 110.903 1.00 55.52 456 LYS B N 1
ATOM 8104 C CA . LYS B 1 456 ? 83.149 18.984 110.775 1.00 56.49 456 LYS B CA 1
ATOM 8105 C C . LYS B 1 456 ? 83.810 18.975 112.127 1.00 57.26 456 LYS B C 1
ATOM 8106 O O . LYS B 1 456 ? 84.961 18.591 112.244 1.00 60.00 456 LYS B O 1
ATOM 8112 N N . GLY B 1 457 ? 83.069 19.389 113.139 1.00 56.90 457 GLY B N 1
ATOM 8113 C CA . GLY B 1 457 ? 83.584 19.477 114.487 1.00 56.33 457 GLY B CA 1
ATOM 8114 C C . GLY B 1 457 ? 83.031 20.803 114.957 1.00 57.28 457 GLY B C 1
ATOM 8115 O O . GLY B 1 457 ? 81.826 21.039 114.786 1.00 57.99 457 GLY B O 1
ATOM 8116 N N . SER B 1 458 ? 83.880 21.689 115.476 1.00 56.54 458 SER B N 1
ATOM 8117 C CA . SER B 1 458 ? 83.408 22.982 115.981 1.00 55.76 458 SER B CA 1
ATOM 8118 C C . SER B 1 458 ? 83.624 24.156 115.010 1.00 54.68 458 SER B C 1
ATOM 8119 O O . SER B 1 458 ? 84.720 24.356 114.484 1.00 53.77 458 SER B O 1
ATOM 8122 N N . ASP B 1 459 ? 82.566 24.936 114.770 1.00 54.17 459 ASP B N 1
ATOM 8123 C CA . ASP B 1 459 ? 82.637 26.075 113.848 1.00 54.91 459 ASP B CA 1
ATOM 8124 C C . ASP B 1 459 ? 83.772 27.008 114.236 1.00 54.40 459 ASP B C 1
ATOM 8125 O O . ASP B 1 459 ? 84.362 27.712 113.402 1.00 52.71 459 ASP B O 1
ATOM 8130 N N . SER B 1 460 ? 84.038 26.997 115.535 1.00 55.33 460 SER B N 1
ATOM 8131 C CA . SER B 1 460 ? 85.040 27.816 116.174 1.00 55.36 460 SER B CA 1
ATOM 8132 C C . SER B 1 460 ? 86.453 27.528 115.724 1.00 55.46 460 SER B C 1
ATOM 8133 O O . SER B 1 460 ? 87.244 28.459 115.586 1.00 55.50 460 SER B O 1
ATOM 8136 N N . ASP B 1 461 ? 86.815 26.267 115.522 1.00 55.62 461 ASP B N 1
ATOM 8137 C CA . ASP B 1 461 ? 88.165 26.036 115.039 1.00 56.61 461 ASP B CA 1
ATOM 8138 C C . ASP B 1 461 ? 88.194 25.684 113.541 1.00 55.82 461 ASP B C 1
ATOM 8139 O O . ASP B 1 461 ? 89.040 24.924 113.083 1.00 54.76 461 ASP B O 1
ATOM 8144 N N . GLN B 1 462 ? 87.290 26.290 112.777 1.00 55.88 462 GLN B N 1
ATOM 8145 C CA . GLN B 1 462 ? 87.214 26.032 111.344 1.00 57.42 462 GLN B CA 1
ATOM 8146 C C . GLN B 1 462 ? 87.847 27.103 110.452 1.00 59.21 462 GLN B C 1
ATOM 8147 O O . GLN B 1 462 ? 88.035 26.881 109.252 1.00 59.65 462 GLN B O 1
ATOM 8153 N N . LEU B 1 463 ? 88.171 28.260 111.027 1.00 60.25 463 LEU B N 1
ATOM 8154 C CA . LEU B 1 463 ? 88.798 29.348 110.270 1.00 60.46 463 LEU B CA 1
ATOM 8155 C C . LEU B 1 463 ? 90.237 29.018 109.890 1.00 61.59 463 LEU B C 1
ATOM 8156 O O . LEU B 1 463 ? 90.904 28.235 110.567 1.00 61.95 463 LEU B O 1
ATOM 8161 N N . LYS B 1 464 ? 90.710 29.625 108.806 1.00 62.29 464 LYS B N 1
ATOM 8162 C CA . LYS B 1 464 ? 92.080 29.431 108.343 1.00 63.13 464 LYS B CA 1
ATOM 8163 C C . LYS B 1 464 ? 92.856 30.703 108.643 1.00 63.61 464 LYS B C 1
ATOM 8164 O O . LYS B 1 464 ? 92.269 31.722 109.001 1.00 63.48 464 LYS B O 1
ATOM 8170 N N . PRO B 1 465 ? 94.191 30.654 108.512 1.00 63.67 465 PRO B N 1
ATOM 8171 C CA . PRO B 1 465 ? 95.020 31.835 108.763 1.00 63.19 465 PRO B CA 1
ATOM 8172 C C . PRO B 1 465 ? 94.854 32.777 107.560 1.00 63.11 465 PRO B C 1
ATOM 8173 O O . PRO B 1 465 ? 94.806 32.321 106.419 1.00 62.10 465 PRO B O 1
ATOM 8177 N N . ALA B 1 466 ? 94.767 34.078 107.819 1.00 63.84 466 ALA B N 1
ATOM 8178 C CA . ALA B 1 466 ? 94.596 35.063 106.758 1.00 63.68 466 ALA B CA 1
ATOM 8179 C C . ALA B 1 466 ? 95.701 34.996 105.706 1.00 64.13 466 ALA B C 1
ATOM 8180 O O . ALA B 1 466 ? 95.465 35.291 104.535 1.00 63.87 466 ALA B O 1
ATOM 8182 N N . LYS B 1 467 ? 96.905 34.611 106.121 1.00 64.72 467 LYS B N 1
ATOM 8183 C CA . LYS B 1 467 ? 98.033 34.523 105.189 1.00 65.44 467 LYS B CA 1
ATOM 8184 C C . LYS B 1 467 ? 97.816 33.468 104.107 1.00 65.14 467 LYS B C 1
ATOM 8185 O O . LYS B 1 467 ? 98.493 33.477 103.077 1.00 65.24 467 LYS B O 1
ATOM 8191 N N . ASP B 1 468 ? 96.853 32.580 104.330 1.00 64.64 468 ASP B N 1
ATOM 8192 C CA . ASP B 1 468 ? 96.576 31.509 103.385 1.00 65.43 468 ASP B CA 1
ATOM 8193 C C . ASP B 1 468 ? 95.329 31.686 102.546 1.00 65.02 468 ASP B C 1
ATOM 8194 O O . ASP B 1 468 ? 95.040 30.866 101.669 1.00 64.37 468 ASP B O 1
ATOM 8199 N N . CYS B 1 469 ? 94.584 32.744 102.825 1.00 64.77 469 CYS B N 1
ATOM 8200 C CA . CYS B 1 469 ? 93.361 33.020 102.091 1.00 63.95 469 CYS B CA 1
ATOM 8201 C C . CYS B 1 469 ? 93.512 34.293 101.281 1.00 63.76 469 CYS B C 1
ATOM 8202 O O . CYS B 1 469 ? 94.522 34.996 101.377 1.00 64.79 469 CYS B O 1
ATOM 8205 N N . THR B 1 470 ? 92.499 34.580 100.478 1.00 63.30 470 THR B N 1
ATOM 8206 C CA . THR B 1 470 ? 92.511 35.753 99.634 1.00 62.89 470 THR B CA 1
ATOM 8207 C C . THR B 1 470 ? 91.341 36.639 100.002 1.00 62.37 470 THR B C 1
ATOM 8208 O O . THR B 1 470 ? 90.194 36.235 99.889 1.00 62.84 470 THR B O 1
ATOM 8212 N N . PRO B 1 471 ? 91.617 37.867 100.453 1.00 62.74 471 PRO B N 1
ATOM 8213 C CA . PRO B 1 471 ? 90.547 38.794 100.835 1.00 62.92 471 PRO B CA 1
ATOM 8214 C C . PRO B 1 471 ? 89.450 38.830 99.792 1.00 62.16 471 PRO B C 1
ATOM 8215 O O . PRO B 1 471 ? 89.718 38.700 98.605 1.00 62.21 471 PRO B O 1
ATOM 8219 N N . ILE B 1 472 ? 88.213 38.978 100.240 1.00 61.87 472 ILE B N 1
ATOM 8220 C CA . ILE B 1 472 ? 87.104 39.070 99.309 1.00 62.03 472 ILE B CA 1
ATOM 8221 C C . ILE B 1 472 ? 86.809 40.556 99.036 1.00 62.59 472 ILE B C 1
ATOM 8222 O O . ILE B 1 472 ? 86.738 41.371 99.969 1.00 61.52 472 ILE B O 1
ATOM 8227 N N . GLU B 1 473 ? 86.664 40.893 97.751 1.00 63.58 473 GLU B N 1
ATOM 8228 C CA . GLU B 1 473 ? 86.371 42.259 97.314 1.00 64.05 473 GLU B CA 1
ATOM 8229 C C . GLU B 1 473 ? 84.901 42.594 97.347 1.00 63.08 473 GLU B C 1
ATOM 8230 O O . GLU B 1 473 ? 84.266 42.666 96.304 1.00 62.90 473 GLU B O 1
ATOM 8236 N N . TYR B 1 474 ? 84.349 42.800 98.536 1.00 62.44 474 TYR B N 1
ATOM 8237 C CA . TYR B 1 474 ? 82.938 43.163 98.645 1.00 62.09 474 TYR B CA 1
ATOM 8238 C C . TYR B 1 474 ? 82.661 44.537 98.020 1.00 61.42 474 TYR B C 1
ATOM 8239 O O . TYR B 1 474 ? 83.474 45.455 98.131 1.00 61.74 474 TYR B O 1
ATOM 8248 N N . PRO B 1 475 ? 81.499 44.695 97.371 1.00 61.24 475 PRO B N 1
ATOM 8249 C CA . PRO B 1 475 ? 81.084 45.939 96.718 1.00 61.47 475 PRO B CA 1
ATOM 8250 C C . PRO B 1 475 ? 80.622 46.998 97.716 1.00 62.21 475 PRO B C 1
ATOM 8251 O O . PRO B 1 475 ? 80.133 46.672 98.804 1.00 62.08 475 PRO B O 1
ATOM 8255 N N . LYS B 1 476 ? 80.788 48.264 97.336 1.00 62.29 476 LYS B N 1
ATOM 8256 C CA . LYS B 1 476 ? 80.405 49.397 98.179 1.00 61.78 476 LYS B CA 1
ATOM 8257 C C . LYS B 1 476 ? 78.890 49.568 98.094 1.00 61.36 476 LYS B C 1
ATOM 8258 O O . LYS B 1 476 ? 78.325 49.607 97.003 1.00 60.97 476 LYS B O 1
ATOM 8264 N N . PRO B 1 477 ? 78.210 49.672 99.247 1.00 61.18 477 PRO B N 1
ATOM 8265 C CA . PRO B 1 477 ? 76.747 49.830 99.250 1.00 61.65 477 PRO B CA 1
ATOM 8266 C C . PRO B 1 477 ? 76.276 51.061 98.490 1.00 62.22 477 PRO B C 1
ATOM 8267 O O . PRO B 1 477 ? 76.980 52.060 98.441 1.00 63.10 477 PRO B O 1
ATOM 8271 N N . ASP B 1 478 ? 75.088 50.995 97.899 1.00 62.60 478 ASP B N 1
ATOM 8272 C CA . ASP B 1 478 ? 74.578 52.121 97.117 1.00 63.25 478 ASP B CA 1
ATOM 8273 C C . ASP B 1 478 ? 73.452 52.926 97.791 1.00 63.34 478 ASP B C 1
ATOM 8274 O O . ASP B 1 478 ? 72.773 53.727 97.148 1.00 62.78 478 ASP B O 1
ATOM 8279 N N . GLY B 1 479 ? 73.256 52.711 99.084 1.00 63.84 479 GLY B N 1
ATOM 8280 C CA . GLY B 1 479 ? 72.218 53.434 99.791 1.00 64.25 479 GLY B CA 1
ATOM 8281 C C . GLY B 1 479 ? 70.791 53.050 99.435 1.00 65.58 479 GLY B C 1
ATOM 8282 O O . GLY B 1 479 ? 69.916 53.081 100.304 1.00 67.01 479 GLY B O 1
ATOM 8283 N N . GLN B 1 480 ? 70.537 52.674 98.181 1.00 65.56 480 GLN B N 1
ATOM 8284 C CA . GLN B 1 480 ? 69.175 52.314 97.768 1.00 65.05 480 GLN B CA 1
ATOM 8285 C C . GLN B 1 480 ? 68.782 50.829 97.855 1.00 64.35 480 GLN B C 1
ATOM 8286 O O . GLN B 1 480 ? 67.631 50.497 98.150 1.00 64.26 480 GLN B O 1
ATOM 8292 N N . ILE B 1 481 ? 69.736 49.942 97.598 1.00 63.06 481 ILE B N 1
ATOM 8293 C CA . ILE B 1 481 ? 69.487 48.509 97.651 1.00 61.21 481 ILE B CA 1
ATOM 8294 C C . ILE B 1 481 ? 70.413 47.842 98.668 1.00 60.83 481 ILE B C 1
ATOM 8295 O O . ILE B 1 481 ? 69.997 46.975 99.434 1.00 59.77 481 ILE B O 1
ATOM 8300 N N . SER B 1 482 ? 71.676 48.251 98.655 1.00 59.95 482 SER B N 1
ATOM 8301 C CA . SER B 1 482 ? 72.668 47.743 99.584 1.00 59.10 482 SER B CA 1
ATOM 8302 C C . SER B 1 482 ? 73.099 48.923 100.441 1.00 59.70 482 SER B C 1
ATOM 8303 O O . SER B 1 482 ? 73.544 49.953 99.930 1.00 57.96 482 SER B O 1
ATOM 8306 N N . PHE B 1 483 ? 72.950 48.769 101.751 1.00 60.35 483 PHE B N 1
ATOM 8307 C CA . PHE B 1 483 ? 73.297 49.826 102.680 1.00 60.81 483 PHE B CA 1
ATOM 8308 C C . PHE B 1 483 ? 74.575 49.506 103.454 1.00 62.02 483 PHE B C 1
ATOM 8309 O O . PHE B 1 483 ? 75.231 48.485 103.206 1.00 62.63 483 PHE B O 1
ATOM 8317 N N . ASP B 1 484 ? 74.918 50.384 104.397 1.00 61.71 484 ASP B N 1
ATOM 8318 C CA . ASP B 1 484 ? 76.105 50.206 105.216 1.00 61.56 484 ASP B CA 1
ATOM 8319 C C . ASP B 1 484 ? 75.767 49.655 106.600 1.00 61.74 484 ASP B C 1
ATOM 8320 O O . ASP B 1 484 ? 74.594 49.509 106.964 1.00 60.60 484 ASP B O 1
ATOM 8325 N N . LEU B 1 485 ? 76.814 49.362 107.365 1.00 61.84 485 LEU B N 1
ATOM 8326 C CA . LEU B 1 485 ? 76.683 48.804 108.706 1.00 62.33 485 LEU B CA 1
ATOM 8327 C C . LEU B 1 485 ? 75.877 49.701 109.651 1.00 62.48 485 LEU B C 1
ATOM 8328 O O . LEU B 1 485 ? 74.914 49.248 110.270 1.00 61.90 485 LEU B O 1
ATOM 8333 N N . LEU B 1 486 ? 76.268 50.970 109.753 1.00 62.65 486 LEU B N 1
ATOM 8334 C CA . LEU B 1 486 ? 75.588 51.912 110.639 1.00 62.34 486 LEU B CA 1
ATOM 8335 C C . LEU B 1 486 ? 74.123 52.070 110.252 1.00 61.93 486 LEU B C 1
ATOM 8336 O O . LEU B 1 486 ? 73.228 51.892 111.079 1.00 62.40 486 LEU B O 1
ATOM 8341 N N . SER B 1 487 ? 73.890 52.405 108.991 1.00 60.63 487 SER B N 1
ATOM 8342 C CA . SER B 1 487 ? 72.544 52.562 108.470 1.00 59.82 487 SER B CA 1
ATOM 8343 C C . SER B 1 487 ? 71.704 51.365 108.915 1.00 59.43 487 SER B C 1
ATOM 8344 O O . SER B 1 487 ? 70.597 51.514 109.437 1.00 58.60 487 SER B O 1
ATOM 8347 N N . SER B 1 488 ? 72.257 50.175 108.717 1.00 59.56 488 SER B N 1
ATOM 8348 C CA . SER B 1 488 ? 71.576 48.937 109.069 1.00 59.98 488 SER B CA 1
ATOM 8349 C C . SER B 1 488 ? 71.305 48.771 110.564 1.00 59.19 488 SER B C 1
ATOM 8350 O O . SER B 1 488 ? 70.251 48.269 110.951 1.00 59.10 488 SER B O 1
ATOM 8353 N N . VAL B 1 489 ? 72.250 49.181 111.405 1.00 58.44 489 VAL B N 1
ATOM 8354 C CA . VAL B 1 489 ? 72.073 49.045 112.852 1.00 58.18 489 VAL B CA 1
ATOM 8355 C C . VAL B 1 489 ? 71.042 50.062 113.335 1.00 57.75 489 VAL B C 1
ATOM 8356 O O . VAL B 1 489 ? 70.253 49.790 114.238 1.00 56.82 489 VAL B O 1
ATOM 8360 N N . ALA B 1 490 ? 71.045 51.231 112.707 1.00 57.39 490 ALA B N 1
ATOM 8361 C CA . ALA B 1 490 ? 70.102 52.278 113.058 1.00 57.48 490 ALA B CA 1
ATOM 8362 C C . ALA B 1 490 ? 68.680 51.714 113.070 1.00 57.94 490 ALA B C 1
ATOM 8363 O O . ALA B 1 490 ? 67.872 52.053 113.934 1.00 57.78 490 ALA B O 1
ATOM 8365 N N . LEU B 1 491 ? 68.382 50.843 112.109 1.00 59.23 491 LEU B N 1
ATOM 8366 C CA . LEU B 1 491 ? 67.056 50.245 112.004 1.00 59.29 491 LEU B CA 1
ATOM 8367 C C . LEU B 1 491 ? 66.816 49.070 112.940 1.00 58.98 491 LEU B C 1
ATOM 8368 O O . LEU B 1 491 ? 65.686 48.612 113.084 1.00 56.90 491 LEU B O 1
ATOM 8373 N N . SER B 1 492 ? 67.870 48.574 113.575 1.00 59.82 492 SER B N 1
ATOM 8374 C CA . SER B 1 492 ? 67.688 47.469 114.505 1.00 62.32 492 SER B CA 1
ATOM 8375 C C . SER B 1 492 ? 66.929 48.037 115.692 1.00 63.42 492 SER B C 1
ATOM 8376 O O . SER B 1 492 ? 66.053 47.387 116.269 1.00 62.91 492 SER B O 1
ATOM 8379 N N . GLY B 1 493 ? 67.270 49.274 116.038 1.00 65.23 493 GLY B N 1
ATOM 8380 C CA . GLY B 1 493 ? 66.616 49.935 117.147 1.00 66.64 493 GLY B CA 1
ATOM 8381 C C . GLY B 1 493 ? 67.346 49.562 118.413 1.00 67.81 493 GLY B C 1
ATOM 8382 O O . GLY B 1 493 ? 66.829 49.729 119.512 1.00 68.34 493 GLY B O 1
ATOM 8383 N N . THR B 1 494 ? 68.558 49.051 118.241 1.00 68.99 494 THR B N 1
ATOM 8384 C CA . THR B 1 494 ? 69.362 48.657 119.378 1.00 69.81 494 THR B CA 1
ATOM 8385 C C . THR B 1 494 ? 70.058 49.868 120.027 1.00 72.01 494 THR B C 1
ATOM 8386 O O . THR B 1 494 ? 70.676 50.698 119.353 1.00 71.79 494 THR B O 1
ATOM 8390 N N . ASN B 1 495 ? 69.876 49.978 121.335 1.00 73.77 495 ASN B N 1
ATOM 8391 C CA . ASN B 1 495 ? 70.519 50.990 122.167 1.00 75.44 495 ASN B CA 1
ATOM 8392 C C . ASN B 1 495 ? 70.528 50.313 123.529 1.00 76.45 495 ASN B C 1
ATOM 8393 O O . ASN B 1 495 ? 69.749 49.386 123.782 1.00 77.00 495 ASN B O 1
ATOM 8398 N N . HIS B 1 496 ? 71.453 50.718 124.376 1.00 77.19 496 HIS B N 1
ATOM 8399 C CA . HIS B 1 496 ? 71.542 50.182 125.730 1.00 78.15 496 HIS B CA 1
ATOM 8400 C C . HIS B 1 496 ? 72.028 51.393 126.494 1.00 79.25 496 HIS B C 1
ATOM 8401 O O . HIS B 1 496 ? 72.326 52.432 125.887 1.00 79.89 496 HIS B O 1
ATOM 8408 N N . GLU B 1 497 ? 72.134 51.274 127.810 1.00 79.14 497 GLU B N 1
ATOM 8409 C CA . GLU B 1 497 ? 72.659 52.401 128.537 1.00 78.50 497 GLU B CA 1
ATOM 8410 C C . GLU B 1 497 ? 74.132 52.234 128.253 1.00 78.01 497 GLU B C 1
ATOM 8411 O O . GLU B 1 497 ? 74.625 51.106 128.251 1.00 77.14 497 GLU B O 1
ATOM 8417 N N . HIS B 1 498 ? 74.829 53.322 127.952 1.00 78.10 498 HIS B N 1
ATOM 8418 C CA . HIS B 1 498 ? 76.246 53.206 127.667 1.00 78.84 498 HIS B CA 1
ATOM 8419 C C . HIS B 1 498 ? 77.124 53.005 128.889 1.00 78.37 498 HIS B C 1
ATOM 8420 O O . HIS B 1 498 ? 78.093 52.234 128.840 1.00 78.06 498 HIS B O 1
ATOM 8427 N N . ASP B 1 499 ? 76.802 53.695 129.979 1.00 78.25 499 ASP B N 1
ATOM 8428 C CA . ASP B 1 499 ? 77.601 53.499 131.163 1.00 78.17 499 ASP B CA 1
ATOM 8429 C C . ASP B 1 499 ? 77.113 52.151 131.550 1.00 76.84 499 ASP B C 1
ATOM 8430 O O . ASP B 1 499 ? 75.904 51.965 131.713 1.00 76.68 499 ASP B O 1
ATOM 8435 N N . GLN B 1 500 ? 78.025 51.204 131.615 1.00 75.12 500 GLN B N 1
ATOM 8436 C CA . GLN B 1 500 ? 77.670 49.856 131.983 1.00 74.09 500 GLN B CA 1
ATOM 8437 C C . GLN B 1 500 ? 78.699 48.850 131.505 1.00 73.47 500 GLN B C 1
ATOM 8438 O O . GLN B 1 500 ? 79.282 48.975 130.419 1.00 72.62 500 GLN B O 1
ATOM 8444 N N . PRO B 1 501 ? 78.940 47.844 132.360 1.00 73.29 501 PRO B N 1
ATOM 8445 C CA . PRO B 1 501 ? 79.858 46.725 132.206 1.00 73.65 501 PRO B CA 1
ATOM 8446 C C . PRO B 1 501 ? 79.454 45.844 130.998 1.00 74.15 501 PRO B C 1
ATOM 8447 O O . PRO B 1 501 ? 78.329 45.315 130.891 1.00 73.83 501 PRO B O 1
ATOM 8451 N N . ALA B 1 502 ? 80.418 45.826 130.086 1.00 73.92 502 ALA B N 1
ATOM 8452 C CA . ALA B 1 502 ? 80.444 45.146 128.781 1.00 73.63 502 ALA B CA 1
ATOM 8453 C C . ALA B 1 502 ? 79.994 43.688 128.759 1.00 73.54 502 ALA B C 1
ATOM 8454 O O . ALA B 1 502 ? 80.731 42.820 129.224 1.00 74.53 502 ALA B O 1
ATOM 8456 N N . HIS B 1 503 ? 78.819 43.403 128.179 1.00 72.00 503 HIS B N 1
ATOM 8457 C CA . HIS B 1 503 ? 78.398 42.002 128.155 1.00 70.55 503 HIS B CA 1
ATOM 8458 C C . HIS B 1 503 ? 79.153 41.187 127.099 1.00 69.17 503 HIS B C 1
ATOM 8459 O O . HIS B 1 503 ? 78.844 40.025 126.874 1.00 68.84 503 HIS B O 1
ATOM 8466 N N . LEU B 1 504 ? 80.162 41.802 126.485 1.00 67.95 504 LEU B N 1
ATOM 8467 C CA . LEU B 1 504 ? 81.006 41.108 125.512 1.00 67.92 504 LEU B CA 1
ATOM 8468 C C . LEU B 1 504 ? 82.290 40.813 126.285 1.00 68.51 504 LEU B C 1
ATOM 8469 O O . LEU B 1 504 ? 83.359 41.358 125.986 1.00 69.11 504 LEU B O 1
ATOM 8474 N N . THR B 1 505 ? 82.156 39.947 127.284 1.00 68.35 505 THR B N 1
ATOM 8475 C CA . THR B 1 505 ? 83.262 39.586 128.156 1.00 68.22 505 THR B CA 1
ATOM 8476 C C . THR B 1 505 ? 84.371 38.761 127.511 1.00 68.78 505 THR B C 1
ATOM 8477 O O . THR B 1 505 ? 84.127 37.965 126.598 1.00 69.25 505 THR B O 1
ATOM 8481 N N . LEU B 1 506 ? 85.593 38.989 127.981 1.00 68.55 506 LEU B N 1
ATOM 8482 C CA . LEU B 1 506 ? 86.775 38.294 127.477 1.00 68.73 506 LEU B CA 1
ATOM 8483 C C . LEU B 1 506 ? 87.495 37.594 128.629 1.00 69.90 506 LEU B C 1
ATOM 8484 O O . LEU B 1 506 ? 87.027 37.636 129.768 1.00 69.88 506 LEU B O 1
ATOM 8489 N N . LYS B 1 507 ? 88.617 36.942 128.338 1.00 70.03 507 LYS B N 1
ATOM 8490 C CA . LYS B 1 507 ? 89.360 36.221 129.363 1.00 70.30 507 LYS B CA 1
ATOM 8491 C C . LYS B 1 507 ? 90.836 36.484 129.238 1.00 70.98 507 LYS B C 1
ATOM 8492 O O . LYS B 1 507 ? 91.591 36.200 130.154 1.00 72.40 507 LYS B O 1
ATOM 8498 N N . ASP B 1 508 ? 91.237 36.989 128.091 1.00 70.71 508 ASP B N 1
ATOM 8499 C CA . ASP B 1 508 ? 92.603 37.424 127.890 1.00 70.66 508 ASP B CA 1
ATOM 8500 C C . ASP B 1 508 ? 92.302 38.506 126.879 1.00 70.99 508 ASP B C 1
ATOM 8501 O O . ASP B 1 508 ? 91.883 38.241 125.754 1.00 72.06 508 ASP B O 1
ATOM 8506 N N . ASP B 1 509 ? 92.429 39.730 127.352 1.00 70.57 509 ASP B N 1
ATOM 8507 C CA . ASP B 1 509 ? 92.155 40.905 126.554 1.00 70.17 509 ASP B CA 1
ATOM 8508 C C . ASP B 1 509 ? 93.368 41.132 125.648 1.00 69.06 509 ASP B C 1
ATOM 8509 O O . ASP B 1 509 ? 93.444 42.103 124.892 1.00 68.27 509 ASP B O 1
ATOM 8514 N N . SER B 1 510 ? 94.310 40.197 125.709 1.00 68.10 510 SER B N 1
ATOM 8515 C CA . SER B 1 510 ? 95.520 40.297 124.895 1.00 68.31 510 SER B CA 1
ATOM 8516 C C . SER B 1 510 ? 95.345 39.527 123.610 1.00 68.23 510 SER B C 1
ATOM 8517 O O . SER B 1 510 ? 95.931 39.882 122.593 1.00 67.91 510 SER B O 1
ATOM 8520 N N . VAL B 1 511 ? 94.517 38.489 123.654 1.00 67.73 511 VAL B N 1
ATOM 8521 C CA . VAL B 1 511 ? 94.280 37.627 122.502 1.00 67.58 511 VAL B CA 1
ATOM 8522 C C . VAL B 1 511 ? 93.632 38.246 121.262 1.00 67.05 511 VAL B C 1
ATOM 8523 O O . VAL B 1 511 ? 94.094 38.006 120.142 1.00 67.28 511 VAL B O 1
ATOM 8527 N N . PRO B 1 512 ? 92.572 39.054 121.439 1.00 65.98 512 PRO B N 1
ATOM 8528 C CA . PRO B 1 512 ? 91.902 39.679 120.295 1.00 66.17 512 PRO B CA 1
ATOM 8529 C C . PRO B 1 512 ? 92.895 40.236 119.301 1.00 66.97 512 PRO B C 1
ATOM 8530 O O . PRO B 1 512 ? 92.777 40.028 118.103 1.00 67.88 512 PRO B O 1
ATOM 8534 N N . VAL B 1 513 ? 93.896 40.905 119.834 1.00 68.21 513 VAL B N 1
ATOM 8535 C CA . VAL B 1 513 ? 94.933 41.562 119.075 1.00 68.55 513 VAL B CA 1
ATOM 8536 C C . VAL B 1 513 ? 96.157 40.683 118.937 1.00 67.86 513 VAL B C 1
ATOM 8537 O O . VAL B 1 513 ? 96.602 40.429 117.832 1.00 67.16 513 VAL B O 1
ATOM 8541 N N . ASN B 1 514 ? 96.650 40.183 120.062 1.00 68.31 514 ASN B N 1
ATOM 8542 C CA . ASN B 1 514 ? 97.826 39.301 120.127 1.00 69.88 514 ASN B CA 1
ATOM 8543 C C . ASN B 1 514 ? 97.723 38.149 119.109 1.00 69.61 514 ASN B C 1
ATOM 8544 O O . ASN B 1 514 ? 98.716 37.786 118.440 1.00 69.22 514 ASN B O 1
ATOM 8549 N N . ARG B 1 515 ? 96.510 37.596 118.986 1.00 68.77 515 ARG B N 1
ATOM 8550 C CA . ARG B 1 515 ? 96.258 36.467 118.079 1.00 67.62 515 ARG B CA 1
ATOM 8551 C C . ARG B 1 515 ? 95.183 36.596 116.977 1.00 65.85 515 ARG B C 1
ATOM 8552 O O . ARG B 1 515 ? 95.485 36.410 115.791 1.00 65.51 515 ARG B O 1
ATOM 8560 N N . ASN B 1 516 ? 93.938 36.872 117.359 1.00 64.21 516 ASN B N 1
ATOM 8561 C CA . ASN B 1 516 ? 92.829 36.994 116.411 1.00 63.28 516 ASN B CA 1
ATOM 8562 C C . ASN B 1 516 ? 93.207 37.882 115.254 1.00 63.72 516 ASN B C 1
ATOM 8563 O O . ASN B 1 516 ? 93.302 37.436 114.116 1.00 64.50 516 ASN B O 1
ATOM 8568 N N . LEU B 1 517 ? 93.408 39.155 115.555 1.00 64.08 517 LEU B N 1
ATOM 8569 C CA . LEU B 1 517 ? 93.782 40.114 114.529 1.00 64.11 517 LEU B CA 1
ATOM 8570 C C . LEU B 1 517 ? 95.120 39.752 113.900 1.00 64.48 517 LEU B C 1
ATOM 8571 O O . LEU B 1 517 ? 95.316 39.897 112.700 1.00 65.42 517 LEU B O 1
ATOM 8576 N N . SER B 1 518 ? 96.041 39.281 114.727 1.00 65.18 518 SER B N 1
ATOM 8577 C CA . SER B 1 518 ? 97.365 38.906 114.261 1.00 65.60 518 SER B CA 1
ATOM 8578 C C . SER B 1 518 ? 97.370 37.822 113.181 1.00 66.30 518 SER B C 1
ATOM 8579 O O . SER B 1 518 ? 97.925 38.027 112.102 1.00 68.07 518 SER B O 1
ATOM 8582 N N . ILE B 1 519 ? 96.752 36.678 113.477 1.00 65.51 519 ILE B N 1
ATOM 8583 C CA . ILE B 1 519 ? 96.712 35.532 112.560 1.00 63.68 519 ILE B CA 1
ATOM 8584 C C . ILE B 1 519 ? 95.517 35.484 111.607 1.00 64.13 519 ILE B C 1
ATOM 8585 O O . ILE B 1 519 ? 95.650 35.082 110.454 1.00 64.36 519 ILE B O 1
ATOM 8590 N N . TYR B 1 520 ? 94.349 35.884 112.087 1.00 63.58 520 TYR B N 1
ATOM 8591 C CA . TYR B 1 520 ? 93.161 35.864 111.247 1.00 63.36 520 TYR B CA 1
ATOM 8592 C C . TYR B 1 520 ? 92.756 37.271 110.805 1.00 63.25 520 TYR B C 1
ATOM 8593 O O . TYR B 1 520 ? 91.668 37.481 110.242 1.00 62.66 520 TYR B O 1
ATOM 8602 N N . ASP B 1 521 ? 93.639 38.229 111.072 1.00 62.19 521 ASP B N 1
ATOM 8603 C CA . ASP B 1 521 ? 93.420 39.621 110.695 1.00 61.48 521 ASP B CA 1
ATOM 8604 C C . ASP B 1 521 ? 92.112 40.218 111.250 1.00 61.43 521 ASP B C 1
ATOM 8605 O O . ASP B 1 521 ? 91.478 41.063 110.603 1.00 61.34 521 ASP B O 1
ATOM 8610 N N . GLY B 1 522 ? 91.720 39.764 112.445 1.00 60.84 522 GLY B N 1
ATOM 8611 C CA . GLY B 1 522 ? 90.532 40.267 113.127 1.00 61.25 522 GLY B CA 1
ATOM 8612 C C . GLY B 1 522 ? 89.147 40.000 112.551 1.00 61.99 522 GLY B C 1
ATOM 8613 O O . GLY B 1 522 ? 88.423 40.950 112.221 1.00 61.77 522 GLY B O 1
ATOM 8614 N N . PRO B 1 523 ? 88.734 38.720 112.452 1.00 61.59 523 PRO B N 1
ATOM 8615 C CA . PRO B 1 523 ? 87.437 38.292 111.919 1.00 60.58 523 PRO B CA 1
ATOM 8616 C C . PRO B 1 523 ? 86.260 38.924 112.650 1.00 60.41 523 PRO B C 1
ATOM 8617 O O . PRO B 1 523 ? 85.163 39.053 112.106 1.00 60.45 523 PRO B O 1
ATOM 8621 N N . GLU B 1 524 ? 86.489 39.297 113.898 1.00 60.78 524 GLU B N 1
ATOM 8622 C CA . GLU B 1 524 ? 85.454 39.901 114.714 1.00 61.19 524 GLU B CA 1
ATOM 8623 C C . GLU B 1 524 ? 84.892 41.183 114.110 1.00 61.01 524 GLU B C 1
ATOM 8624 O O . GLU B 1 524 ? 83.743 41.537 114.352 1.00 61.26 524 GLU B O 1
ATOM 8630 N N . GLN B 1 525 ? 85.693 41.888 113.328 1.00 60.83 525 GLN B N 1
ATOM 8631 C CA . GLN B 1 525 ? 85.187 43.107 112.720 1.00 62.16 525 GLN B CA 1
ATOM 8632 C C . GLN B 1 525 ? 84.520 42.795 111.375 1.00 62.41 525 GLN B C 1
ATOM 8633 O O . GLN B 1 525 ? 84.381 43.683 110.522 1.00 63.33 525 GLN B O 1
ATOM 8639 N N . ARG B 1 526 ? 84.094 41.540 111.213 1.00 62.17 526 ARG B N 1
ATOM 8640 C CA . ARG B 1 526 ? 83.453 41.074 109.985 1.00 60.78 526 ARG B CA 1
ATOM 8641 C C . ARG B 1 526 ? 82.272 40.175 110.282 1.00 60.41 526 ARG B C 1
ATOM 8642 O O . ARG B 1 526 ? 81.178 40.399 109.752 1.00 60.50 526 ARG B O 1
ATOM 8650 N N . PHE B 1 527 ? 82.457 39.154 111.112 1.00 59.33 527 PHE B N 1
ATOM 8651 C CA . PHE B 1 527 ? 81.328 38.297 111.408 1.00 58.77 527 PHE B CA 1
ATOM 8652 C C . PHE B 1 527 ? 80.301 38.961 112.328 1.00 58.00 527 PHE B C 1
ATOM 8653 O O . PHE B 1 527 ? 79.198 38.440 112.531 1.00 58.20 527 PHE B O 1
ATOM 8661 N N . CYS B 1 528 ? 80.668 40.117 112.875 1.00 58.03 528 CYS B N 1
ATOM 8662 C CA . CYS B 1 528 ? 79.747 40.837 113.745 1.00 57.57 528 CYS B CA 1
ATOM 8663 C C . CYS B 1 528 ? 78.840 41.636 112.856 1.00 58.08 528 CYS B C 1
ATOM 8664 O O . CYS B 1 528 ? 79.286 42.453 112.043 1.00 58.06 528 CYS B O 1
ATOM 8667 N N . PRO B 1 529 ? 77.535 41.380 112.998 1.00 58.88 529 PRO B N 1
ATOM 8668 C CA . PRO B 1 529 ? 76.409 41.978 112.281 1.00 60.44 529 PRO B CA 1
ATOM 8669 C C . PRO B 1 529 ? 76.029 43.359 112.776 1.00 62.47 529 PRO B C 1
ATOM 8670 O O . PRO B 1 529 ? 75.063 43.939 112.282 1.00 64.05 529 PRO B O 1
ATOM 8674 N N . ALA B 1 530 ? 76.782 43.891 113.743 1.00 63.89 530 ALA B N 1
ATOM 8675 C CA . ALA B 1 530 ? 76.448 45.193 114.309 1.00 64.15 530 ALA B CA 1
ATOM 8676 C C . ALA B 1 530 ? 77.511 46.282 114.464 1.00 64.40 530 ALA B C 1
ATOM 8677 O O . ALA B 1 530 ? 77.163 47.407 114.802 1.00 64.33 530 ALA B O 1
ATOM 8679 N N . GLY B 1 531 ? 78.787 45.971 114.250 1.00 65.24 531 GLY B N 1
ATOM 8680 C CA . GLY B 1 531 ? 79.808 47.004 114.370 1.00 66.12 531 GLY B CA 1
ATOM 8681 C C . GLY B 1 531 ? 80.713 46.913 115.589 1.00 67.00 531 GLY B C 1
ATOM 8682 O O . GLY B 1 531 ? 81.879 47.276 115.529 1.00 67.46 531 GLY B O 1
ATOM 8683 N N . VAL B 1 532 ? 80.148 46.424 116.693 1.00 67.10 532 VAL B N 1
ATOM 8684 C CA . VAL B 1 532 ? 80.839 46.260 117.989 1.00 67.91 532 VAL B CA 1
ATOM 8685 C C . VAL B 1 532 ? 82.364 46.217 118.150 1.00 68.72 532 VAL B C 1
ATOM 8686 O O . VAL B 1 532 ? 82.905 46.859 119.059 1.00 69.07 532 VAL B O 1
ATOM 8690 N N . TYR B 1 533 ? 83.060 45.442 117.327 1.00 69.39 533 TYR B N 1
ATOM 8691 C CA . TYR B 1 533 ? 84.503 45.336 117.483 1.00 69.64 533 TYR B CA 1
ATOM 8692 C C . TYR B 1 533 ? 85.268 46.095 116.431 1.00 70.20 533 TYR B C 1
ATOM 8693 O O . TYR B 1 533 ? 85.169 45.799 115.243 1.00 70.10 533 TYR B O 1
ATOM 8702 N N . GLU B 1 534 ? 86.011 47.103 116.862 1.00 71.66 534 GLU B N 1
ATOM 8703 C CA . GLU B 1 534 ? 86.834 47.859 115.935 1.00 73.39 534 GLU B CA 1
ATOM 8704 C C . GLU B 1 534 ? 88.214 48.005 116.556 1.00 73.76 534 GLU B C 1
ATOM 8705 O O . GLU B 1 534 ? 88.353 48.266 117.752 1.00 73.98 534 GLU B O 1
ATOM 8711 N N . PHE B 1 535 ? 89.231 47.783 115.734 1.00 74.38 535 PHE B N 1
ATOM 8712 C CA . PHE B 1 535 ? 90.617 47.878 116.159 1.00 75.19 535 PHE B CA 1
ATOM 8713 C C . PHE B 1 535 ? 91.174 49.275 115.936 1.00 76.31 535 PHE B C 1
ATOM 8714 O O . PHE B 1 535 ? 91.287 49.743 114.796 1.00 76.65 535 PHE B O 1
ATOM 8722 N N . VAL B 1 536 ? 91.523 49.935 117.037 1.00 76.70 536 VAL B N 1
ATOM 8723 C CA . VAL B 1 536 ? 92.064 51.289 117.006 1.00 76.98 536 VAL B CA 1
ATOM 8724 C C . VAL B 1 536 ? 93.566 51.307 116.699 1.00 77.28 536 VAL B C 1
ATOM 8725 O O . VAL B 1 536 ? 94.342 50.521 117.257 1.00 76.38 536 VAL B O 1
ATOM 8729 N N . PRO B 1 537 ? 93.988 52.219 115.797 1.00 77.78 537 PRO B N 1
ATOM 8730 C CA . PRO B 1 537 ? 95.322 52.528 115.253 1.00 78.61 537 PRO B CA 1
ATOM 8731 C C . PRO B 1 537 ? 96.556 52.699 116.157 1.00 79.60 537 PRO B C 1
ATOM 8732 O O . PRO B 1 537 ? 97.674 52.772 115.642 1.00 79.41 537 PRO B O 1
ATOM 8736 N N . LEU B 1 538 ? 96.378 52.761 117.472 1.00 80.40 538 LEU B N 1
ATOM 8737 C CA . LEU B 1 538 ? 97.481 52.937 118.431 1.00 81.69 538 LEU B CA 1
ATOM 8738 C C . LEU B 1 538 ? 98.173 54.314 118.484 1.00 82.62 538 LEU B C 1
ATOM 8739 O O . LEU B 1 538 ? 99.060 54.643 117.676 1.00 82.16 538 LEU B O 1
ATO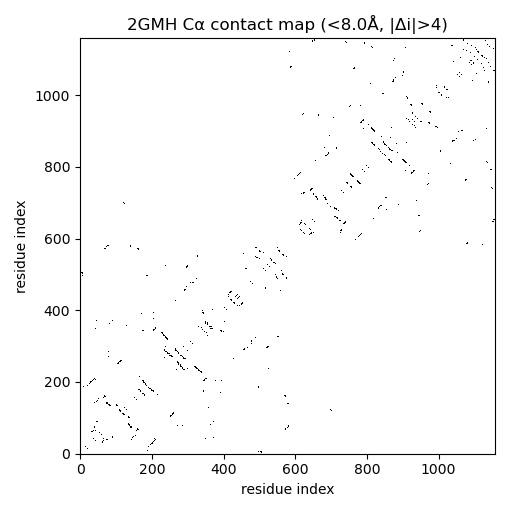M 8744 N N . GLU B 1 539 ? 97.763 55.071 119.492 1.00 83.47 539 GLU B N 1
ATOM 8745 C CA . GLU B 1 539 ? 98.252 56.419 119.784 1.00 84.75 539 GLU B CA 1
ATOM 8746 C C . GLU B 1 539 ? 99.727 56.695 119.432 1.00 85.30 539 GLU B C 1
ATOM 8747 O O . GLU B 1 539 ? 100.091 57.855 119.175 1.00 85.26 539 GLU B O 1
ATOM 8753 N N . GLN B 1 540 ? 100.539 55.633 119.363 1.00 85.43 540 GLN B N 1
ATOM 8754 C CA . GLN B 1 540 ? 101.971 55.805 119.169 1.00 85.16 540 GLN B CA 1
ATOM 8755 C C . GLN B 1 540 ? 102.739 55.056 118.102 1.00 84.56 540 GLN B C 1
ATOM 8756 O O . GLN B 1 540 ? 103.475 55.695 117.338 1.00 84.30 540 GLN B O 1
ATOM 8762 N N . GLY B 1 541 ? 102.555 53.739 117.993 1.00 83.26 541 GLY B N 1
ATOM 8763 C CA . GLY B 1 541 ? 103.328 52.973 117.032 1.00 82.15 541 GLY B CA 1
ATOM 8764 C C . GLY B 1 541 ? 102.834 52.406 115.730 1.00 80.89 541 GLY B C 1
ATOM 8765 O O . GLY B 1 541 ? 103.660 51.924 114.969 1.00 80.20 541 GLY B O 1
ATOM 8766 N N . ASP B 1 542 ? 101.539 52.468 115.457 1.00 80.30 542 ASP B N 1
ATOM 8767 C CA . ASP B 1 542 ? 100.947 51.892 114.235 1.00 79.88 542 ASP B CA 1
ATOM 8768 C C . ASP B 1 542 ? 100.516 50.447 114.521 1.00 78.21 542 ASP B C 1
ATOM 8769 O O . ASP B 1 542 ? 100.323 49.632 113.620 1.00 76.48 542 ASP B O 1
ATOM 8774 N N . GLY B 1 543 ? 100.383 50.125 115.799 1.00 76.93 543 GLY B N 1
ATOM 8775 C CA . GLY B 1 543 ? 99.933 48.795 116.185 1.00 75.53 543 GLY B CA 1
ATOM 8776 C C . GLY B 1 543 ? 98.469 49.018 116.515 1.00 74.66 543 GLY B C 1
ATOM 8777 O O . GLY B 1 543 ? 97.949 50.121 116.294 1.00 74.64 543 GLY B O 1
ATOM 8778 N N . PHE B 1 544 ? 97.773 48.014 117.050 1.00 73.55 544 PHE B N 1
ATOM 8779 C CA . PHE B 1 544 ? 96.363 48.226 117.353 1.00 71.70 544 PHE B CA 1
ATOM 8780 C C . PHE B 1 544 ? 95.862 47.697 118.689 1.00 71.47 544 PHE B C 1
ATOM 8781 O O . PHE B 1 544 ? 96.544 46.954 119.410 1.00 70.85 544 PHE B O 1
ATOM 8789 N N . ARG B 1 545 ? 94.639 48.107 118.995 1.00 71.51 545 ARG B N 1
ATOM 8790 C CA . ARG B 1 545 ? 93.964 47.684 120.205 1.00 72.04 545 ARG B CA 1
ATOM 8791 C C . ARG B 1 545 ? 92.472 47.546 119.894 1.00 72.11 545 ARG B C 1
ATOM 8792 O O . ARG B 1 545 ? 91.976 48.106 118.896 1.00 71.80 545 ARG B O 1
ATOM 8800 N N . LEU B 1 546 ? 91.799 46.856 120.814 1.00 71.60 546 LEU B N 1
ATOM 8801 C CA . LEU B 1 546 ? 90.407 46.447 120.663 1.00 70.42 546 LEU B CA 1
ATOM 8802 C C . LEU B 1 546 ? 89.299 47.185 121.371 1.00 69.69 546 LEU B C 1
ATOM 8803 O O . LEU B 1 546 ? 89.253 47.206 122.593 1.00 70.56 546 LEU B O 1
ATOM 8808 N N . GLN B 1 547 ? 88.386 47.756 120.587 1.00 68.65 547 GLN B N 1
ATOM 8809 C CA . GLN B 1 547 ? 87.310 48.506 121.209 1.00 67.87 547 GLN B CA 1
ATOM 8810 C C . GLN B 1 547 ? 85.869 48.024 121.050 1.00 66.70 547 GLN B C 1
ATOM 8811 O O . GLN B 1 547 ? 85.233 48.204 120.009 1.00 67.13 547 GLN B O 1
ATOM 8817 N N . ILE B 1 548 ? 85.355 47.426 122.110 1.00 65.61 548 ILE B N 1
ATOM 8818 C CA . ILE B 1 548 ? 83.989 46.929 122.112 1.00 64.82 548 ILE B CA 1
ATOM 8819 C C . ILE B 1 548 ? 82.948 48.044 122.266 1.00 65.14 548 ILE B C 1
ATOM 8820 O O . ILE B 1 548 ? 82.904 48.725 123.280 1.00 66.42 548 ILE B O 1
ATOM 8825 N N . ASN B 1 549 ? 82.141 48.267 121.235 1.00 65.30 549 ASN B N 1
ATOM 8826 C CA . ASN B 1 549 ? 81.080 49.276 121.293 1.00 65.80 549 ASN B CA 1
ATOM 8827 C C . ASN B 1 549 ? 79.920 48.343 121.531 1.00 65.65 549 ASN B C 1
ATOM 8828 O O . ASN B 1 549 ? 79.325 47.865 120.582 1.00 67.44 549 ASN B O 1
ATOM 8833 N N . ALA B 1 550 ? 79.647 48.038 122.794 1.00 65.89 550 ALA B N 1
ATOM 8834 C CA . ALA B 1 550 ? 78.585 47.095 123.162 1.00 66.89 550 ALA B CA 1
ATOM 8835 C C . ALA B 1 550 ? 77.210 47.689 123.044 1.00 67.47 550 ALA B C 1
ATOM 8836 O O . ALA B 1 550 ? 76.231 47.088 123.479 1.00 67.58 550 ALA B O 1
ATOM 8838 N N . GLN B 1 551 ? 77.153 48.871 122.454 1.00 68.88 551 GLN B N 1
ATOM 8839 C CA . GLN B 1 551 ? 75.905 49.602 122.284 1.00 69.30 551 GLN B CA 1
ATOM 8840 C C . GLN B 1 551 ? 75.320 49.341 120.908 1.00 69.46 551 GLN B C 1
ATOM 8841 O O . GLN B 1 551 ? 74.244 49.834 120.552 1.00 70.05 551 GLN B O 1
ATOM 8847 N N . ASN B 1 552 ? 76.039 48.558 120.116 1.00 69.00 552 ASN B N 1
ATOM 8848 C CA . ASN B 1 552 ? 75.527 48.218 118.808 1.00 68.94 552 ASN B CA 1
ATOM 8849 C C . ASN B 1 552 ? 74.976 46.773 118.845 1.00 68.42 552 ASN B C 1
ATOM 8850 O O . ASN B 1 552 ? 74.045 46.436 118.110 1.00 68.55 552 ASN B O 1
ATOM 8855 N N . CYS B 1 553 ? 75.540 45.939 119.720 1.00 67.62 553 CYS B N 1
ATOM 8856 C CA . CYS B 1 553 ? 75.126 44.539 119.857 1.00 67.60 553 CYS B CA 1
ATOM 8857 C C . CYS B 1 553 ? 73.631 44.302 119.687 1.00 67.24 553 CYS B C 1
ATOM 8858 O O . CYS B 1 553 ? 72.828 44.917 120.384 1.00 67.56 553 CYS B O 1
ATOM 8861 N N . VAL B 1 554 ? 73.265 43.396 118.779 1.00 66.41 554 VAL B N 1
ATOM 8862 C CA . VAL B 1 554 ? 71.856 43.079 118.534 1.00 65.83 554 VAL B CA 1
ATOM 8863 C C . VAL B 1 554 ? 71.475 41.729 119.148 1.00 65.33 554 VAL B C 1
ATOM 8864 O O . VAL B 1 554 ? 70.490 41.093 118.740 1.00 64.81 554 VAL B O 1
ATOM 8868 N N . HIS B 1 555 ? 72.283 41.309 120.123 1.00 64.42 555 HIS B N 1
ATOM 8869 C CA . HIS B 1 555 ? 72.088 40.067 120.874 1.00 63.86 555 HIS B CA 1
ATOM 8870 C C . HIS B 1 555 ? 71.947 38.828 120.009 1.00 62.63 555 HIS B C 1
ATOM 8871 O O . HIS B 1 555 ? 71.126 37.973 120.307 1.00 62.95 555 HIS B O 1
ATOM 8878 N N . CYS B 1 556 ? 72.748 38.715 118.955 1.00 61.94 556 CYS B N 1
ATOM 8879 C CA . CYS B 1 556 ? 72.642 37.552 118.075 1.00 61.52 556 CYS B CA 1
ATOM 8880 C C . CYS B 1 556 ? 73.397 36.300 118.525 1.00 60.21 556 CYS B C 1
ATOM 8881 O O . CYS B 1 556 ? 73.088 35.196 118.088 1.00 60.19 556 CYS B O 1
ATOM 8884 N N . LYS B 1 557 ? 74.387 36.472 119.397 1.00 59.98 557 LYS B N 1
ATOM 8885 C CA . LYS B 1 557 ? 75.198 35.361 119.944 1.00 58.70 557 LYS B CA 1
ATOM 8886 C C . LYS B 1 557 ? 76.326 34.805 119.047 1.00 57.46 557 LYS B C 1
ATOM 8887 O O . LYS B 1 557 ? 77.031 33.859 119.426 1.00 57.34 557 LYS B O 1
ATOM 8893 N N . THR B 1 558 ? 76.496 35.416 117.879 1.00 56.59 558 THR B N 1
ATOM 8894 C CA . THR B 1 558 ? 77.489 34.992 116.889 1.00 55.77 558 THR B CA 1
ATOM 8895 C C . THR B 1 558 ? 78.956 34.991 117.324 1.00 56.11 558 THR B C 1
ATOM 8896 O O . THR B 1 558 ? 79.671 33.995 117.152 1.00 56.60 558 THR B O 1
ATOM 8900 N N . CYS B 1 559 ? 79.404 36.117 117.861 1.00 55.86 559 CYS B N 1
ATOM 8901 C CA . CYS B 1 559 ? 80.785 36.256 118.297 1.00 54.80 559 CYS B CA 1
ATOM 8902 C C . CYS B 1 559 ? 81.227 35.141 119.231 1.00 54.50 559 CYS B C 1
ATOM 8903 O O . CYS B 1 559 ? 82.340 34.641 119.115 1.00 54.67 559 CYS B O 1
ATOM 8906 N N . ASP B 1 560 ? 80.340 34.744 120.138 1.00 55.47 560 ASP B N 1
ATOM 8907 C CA . ASP B 1 560 ? 80.628 33.689 121.120 1.00 56.87 560 ASP B CA 1
ATOM 8908 C C . ASP B 1 560 ? 80.815 32.335 120.442 1.00 57.94 560 ASP B C 1
ATOM 8909 O O . ASP B 1 560 ? 81.540 31.462 120.924 1.00 58.60 560 ASP B O 1
ATOM 8914 N N . ILE B 1 561 ? 80.158 32.175 119.303 1.00 58.70 561 ILE B N 1
ATOM 8915 C CA . ILE B 1 561 ? 80.224 30.932 118.558 1.00 58.02 561 ILE B CA 1
ATOM 8916 C C . ILE B 1 561 ? 81.419 30.880 117.629 1.00 58.05 561 ILE B C 1
ATOM 8917 O O . ILE B 1 561 ? 82.135 29.880 117.576 1.00 58.34 561 ILE B O 1
ATOM 8922 N N . LYS B 1 562 ? 81.646 31.970 116.911 1.00 58.11 562 LYS B N 1
ATOM 8923 C CA . LYS B 1 562 ? 82.720 31.998 115.932 1.00 58.87 562 LYS B CA 1
ATOM 8924 C C . LYS B 1 562 ? 84.096 32.484 116.389 1.00 59.13 562 LYS B C 1
ATOM 8925 O O . LYS B 1 562 ? 85.020 32.539 115.583 1.00 60.57 562 LYS B O 1
ATOM 8931 N N . ASP B 1 563 ? 84.275 32.844 117.649 1.00 58.80 563 ASP B N 1
ATOM 8932 C CA . ASP B 1 563 ? 85.616 33.297 117.995 1.00 58.87 563 ASP B CA 1
ATOM 8933 C C . ASP B 1 563 ? 86.546 32.123 117.824 1.00 57.78 563 ASP B C 1
ATOM 8934 O O . ASP B 1 563 ? 86.322 31.059 118.399 1.00 57.74 563 ASP B O 1
ATOM 8939 N N . PRO B 1 564 ? 87.603 32.293 117.013 1.00 57.10 564 PRO B N 1
ATOM 8940 C CA . PRO B 1 564 ? 88.581 31.221 116.770 1.00 57.26 564 PRO B CA 1
ATOM 8941 C C . PRO B 1 564 ? 89.389 30.864 118.007 1.00 58.01 564 PRO B C 1
ATOM 8942 O O . PRO B 1 564 ? 90.024 29.813 118.063 1.00 58.10 564 PRO B O 1
ATOM 8946 N N . SER B 1 565 ? 89.350 31.750 118.998 1.00 58.24 565 SER B N 1
ATOM 8947 C CA . SER B 1 565 ? 90.078 31.562 120.241 1.00 58.61 565 SER B CA 1
ATOM 8948 C C . SER B 1 565 ? 89.099 31.175 121.343 1.00 59.68 565 SER B C 1
ATOM 8949 O O . SER B 1 565 ? 89.496 30.699 122.409 1.00 60.46 565 SER B O 1
ATOM 8952 N N . GLN B 1 566 ? 87.814 31.377 121.069 1.00 60.35 566 GLN B N 1
ATOM 8953 C CA . GLN B 1 566 ? 86.763 31.058 122.022 1.00 61.53 566 GLN B CA 1
ATOM 8954 C C . GLN B 1 566 ? 87.064 31.752 123.334 1.00 62.50 566 GLN B C 1
ATOM 8955 O O . GLN B 1 566 ? 86.931 31.179 124.410 1.00 63.22 566 GLN B O 1
ATOM 8961 N N . ASN B 1 567 ? 87.453 33.015 123.195 1.00 63.79 567 ASN B N 1
ATOM 8962 C CA . ASN B 1 567 ? 87.821 33.896 124.296 1.00 64.35 567 ASN B CA 1
ATOM 8963 C C . ASN B 1 567 ? 86.601 34.656 124.805 1.00 64.03 567 ASN B C 1
ATOM 8964 O O . ASN B 1 567 ? 86.441 34.844 126.006 1.00 66.06 567 ASN B O 1
ATOM 8969 N N . ILE B 1 568 ? 85.729 35.058 123.882 1.00 62.95 568 ILE B N 1
ATOM 8970 C CA . ILE B 1 568 ? 84.521 35.818 124.199 1.00 61.52 568 ILE B CA 1
ATOM 8971 C C . ILE B 1 568 ? 83.382 34.983 124.796 1.00 61.96 568 ILE B C 1
ATOM 8972 O O . ILE B 1 568 ? 83.177 33.827 124.414 1.00 62.24 568 ILE B O 1
ATOM 8977 N N . ASN B 1 569 ? 82.635 35.576 125.725 1.00 61.60 569 ASN B N 1
ATOM 8978 C CA . ASN B 1 569 ? 81.501 34.896 126.340 1.00 61.67 569 ASN B CA 1
ATOM 8979 C C . ASN B 1 569 ? 80.365 35.909 126.470 1.00 61.74 569 ASN B C 1
ATOM 8980 O O . ASN B 1 569 ? 80.376 36.741 127.366 1.00 62.17 569 ASN B O 1
ATOM 8985 N N . TRP B 1 570 ? 79.414 35.872 125.541 1.00 61.53 570 TRP B N 1
ATOM 8986 C CA . TRP B 1 570 ? 78.291 36.792 125.603 1.00 60.14 570 TRP B CA 1
ATOM 8987 C C . TRP B 1 570 ? 77.608 36.583 126.947 1.00 61.19 570 TRP B C 1
ATOM 8988 O O . TRP B 1 570 ? 77.321 35.452 127.358 1.00 60.64 570 TRP B O 1
ATOM 8999 N N . VAL B 1 571 ? 77.326 37.698 127.604 1.00 62.28 571 VAL B N 1
ATOM 9000 C CA . VAL B 1 571 ? 76.685 37.688 128.901 1.00 64.10 571 VAL B CA 1
ATOM 9001 C C . VAL B 1 571 ? 75.521 38.662 128.776 1.00 64.88 571 VAL B C 1
ATOM 9002 O O . VAL B 1 571 ? 75.578 39.601 127.981 1.00 65.21 571 VAL B O 1
ATOM 9006 N N . VAL B 1 572 ? 74.455 38.440 129.534 1.00 64.78 572 VAL B N 1
ATOM 9007 C CA . VAL B 1 572 ? 73.308 39.322 129.440 1.00 65.66 572 VAL B CA 1
ATOM 9008 C C . VAL B 1 572 ? 73.556 40.670 130.104 1.00 67.09 572 VAL B C 1
ATOM 9009 O O . VAL B 1 572 ? 73.928 40.729 131.273 1.00 69.72 572 VAL B O 1
ATOM 9013 N N . PRO B 1 573 ? 73.363 41.776 129.364 1.00 67.22 573 PRO B N 1
ATOM 9014 C CA . PRO B 1 573 ? 73.558 43.130 129.899 1.00 66.72 573 PRO B CA 1
ATOM 9015 C C . PRO B 1 573 ? 72.360 43.516 130.796 1.00 66.45 573 PRO B C 1
ATOM 9016 O O . PRO B 1 573 ? 71.672 42.642 131.330 1.00 65.88 573 PRO B O 1
ATOM 9020 N N . GLU B 1 574 ? 72.103 44.808 130.965 1.00 66.59 574 GLU B N 1
ATOM 9021 C CA . GLU B 1 574 ? 70.991 45.201 131.821 1.00 66.84 574 GLU B CA 1
ATOM 9022 C C . GLU B 1 574 ? 69.669 45.028 131.093 1.00 66.27 574 GLU B C 1
ATOM 9023 O O . GLU B 1 574 ? 69.472 45.574 130.002 1.00 65.92 574 GLU B O 1
ATOM 9029 N N . GLY B 1 575 ? 68.781 44.247 131.712 1.00 65.42 575 GLY B N 1
ATOM 9030 C CA . GLY B 1 575 ? 67.468 43.970 131.159 1.00 64.74 575 GLY B CA 1
ATOM 9031 C C . GLY B 1 575 ? 66.828 45.150 130.466 1.00 65.33 575 GLY B C 1
ATOM 9032 O O . GLY B 1 575 ? 66.758 46.244 131.022 1.00 66.09 575 GLY B O 1
ATOM 9033 N N . GLY B 1 576 ? 66.354 44.928 129.244 1.00 65.77 576 GLY B N 1
ATOM 9034 C CA . GLY B 1 576 ? 65.725 45.995 128.494 1.00 65.26 576 GLY B CA 1
ATOM 9035 C C . GLY B 1 576 ? 66.608 46.483 127.365 1.00 64.69 576 GLY B C 1
ATOM 9036 O O . GLY B 1 576 ? 66.193 47.349 126.607 1.00 64.42 576 GLY B O 1
ATOM 9037 N N . GLY B 1 577 ? 67.819 45.928 127.262 1.00 64.80 577 GLY B N 1
ATOM 9038 C CA . GLY B 1 577 ? 68.738 46.316 126.204 1.00 63.91 577 GLY B CA 1
ATOM 9039 C C . GLY B 1 577 ? 68.366 45.657 124.893 1.00 63.62 577 GLY B C 1
ATOM 9040 O O . GLY B 1 577 ? 67.246 45.168 124.724 1.00 62.66 577 GLY B O 1
ATOM 9041 N N . GLY B 1 578 ? 69.306 45.651 123.959 1.00 63.51 578 GLY B N 1
ATOM 9042 C CA . GLY B 1 578 ? 69.050 45.050 122.667 1.00 63.59 578 GLY B CA 1
ATOM 9043 C C . GLY B 1 578 ? 68.258 45.874 121.667 1.00 63.25 578 GLY B C 1
ATOM 9044 O O . GLY B 1 578 ? 68.193 47.121 121.731 1.00 62.24 578 GLY B O 1
ATOM 9045 N N . PRO B 1 579 ? 67.600 45.161 120.737 1.00 63.02 579 PRO B N 1
ATOM 9046 C CA . PRO B 1 579 ? 66.813 45.823 119.702 1.00 63.40 579 PRO B CA 1
ATOM 9047 C C . PRO B 1 579 ? 65.335 46.050 119.942 1.00 63.81 579 PRO B C 1
ATOM 9048 O O . PRO B 1 579 ? 64.759 45.504 120.862 1.00 64.07 579 PRO B O 1
ATOM 9052 N N . ALA B 1 580 ? 64.739 46.840 119.049 1.00 63.95 580 ALA B N 1
ATOM 9053 C CA . ALA B 1 580 ? 63.309 47.136 119.036 1.00 65.18 580 ALA B CA 1
ATOM 9054 C C . ALA B 1 580 ? 62.918 46.423 117.735 1.00 65.87 580 ALA B C 1
ATOM 9055 O O . ALA B 1 580 ? 63.153 46.941 116.633 1.00 66.75 580 ALA B O 1
ATOM 9057 N N . TYR B 1 581 ? 62.421 45.191 117.855 1.00 65.05 581 TYR B N 1
ATOM 9058 C CA . TYR B 1 581 ? 62.018 44.425 116.676 1.00 64.23 581 TYR B CA 1
ATOM 9059 C C . TYR B 1 581 ? 60.497 44.440 116.608 1.00 65.25 581 TYR B C 1
ATOM 9060 O O . TYR B 1 581 ? 59.823 43.875 117.479 1.00 64.71 581 TYR B O 1
ATOM 9069 N N . ASN B 1 582 ? 59.968 45.101 115.585 1.00 65.96 582 ASN B N 1
ATOM 9070 C CA . ASN B 1 582 ? 58.527 45.151 115.359 1.00 67.34 582 ASN B CA 1
ATOM 9071 C C . ASN B 1 582 ? 58.265 44.007 114.370 1.00 67.52 582 ASN B C 1
ATOM 9072 O O . ASN B 1 582 ? 58.843 43.990 113.282 1.00 68.20 582 ASN B O 1
ATOM 9077 N N . GLY B 1 583 ? 57.431 43.046 114.760 1.00 67.17 583 GLY B N 1
ATOM 9078 C CA . GLY B 1 583 ? 57.116 41.921 113.891 1.00 66.69 583 GLY B CA 1
ATOM 9079 C C . GLY B 1 583 ? 58.232 41.348 113.029 1.00 66.37 583 GLY B C 1
ATOM 9080 O O . GLY B 1 583 ? 58.024 41.076 111.848 1.00 65.82 583 GLY B O 1
ATOM 9081 N N . MET B 1 584 ? 59.413 41.165 113.612 1.00 66.16 584 MET B N 1
ATOM 9082 C CA . MET B 1 584 ? 60.551 40.597 112.892 1.00 65.37 584 MET B CA 1
ATOM 9083 C C . MET B 1 584 ? 60.597 39.086 113.118 1.00 65.50 584 MET B C 1
ATOM 9084 O O . MET B 1 584 ? 59.690 38.554 113.804 1.00 66.06 584 MET B O 1
#

Nearest PDB structures (foldseek):
  2gmj-assembly1_A  TM=9.990E-01  e=0.000E+00  Sus scrofa
  7koe-assembly1_G  TM=8.029E-01  e=9.344E-26  Thermotoga maritima MSB8
  3i3l-assembly1_A  TM=6.693E-01  e=7.675E-15  Streptomyces venezuelae
  8wvb-assembly2_B  TM=5.381E-01  e=3.698E-15  Streptomyces lasalocidi
  8wvf-assembly2_B  TM=5.349E-01  e=4.176E-15  Streptomyces lasalocidi

Radius of gyration: 39.41 Å; Cα contacts (8 Å, |Δi|>4): 2849; chains: 2; bounding box: 86×57×128 Å

Sequence (1159 aa):
CKVPRITTHYTIYPRDQDKRWEGVNMERFAEEADVVIVGAGPAGLSAATRLKQLAAQHEKDLRVCLVEKAAHIGAHTLSGACLDPRAFEELFPDWKEKGAPLNTPVTEDRFGILTEKYRIPVPILPGLPMNNHGNYVVRLGHLVSWMGEQAEALGVEVYPGYAAAEILFHEDGSVKGIATNDVGIQKDGAPKTTFERGLELHAKVTIFAEGCHGHLAKQLYKKFDLRANCEPQTYGIGLKELWVIDEKKWKPGRVDHTVGWPLDRHTYGGSFLYHLNEGEPLLALGFVVGLDYQNPYLSPFREFQRWKHHPSIKPTLEGGKRIAYGARALNEGGFQSIPKLTFPGGLLIGCSPGFMNVPKIKGTHTAMKSGTLAAESIFNQLTSENLQSKTIGLHVTEYEDNLKNSWVWKELYSVRNIRPSCHGILGVYGGMIYTGIFYWIFRGMEPWTLKHKGSDSDQLKPAKDCTPIEYPKPDGQISFDLLSSVALSGTNHEHDQPAHLTLKDDSVPVNRNLSIYDGPEQRFCPAGVYEFVPLEQGDGFRLQINAQNCVHCKTCDIKDPSQNINWVVPEGGGGPAYNGMPRITTHYTIYPRDQDKRWEGVNMERFAEEADVVIVGAGPAGLSAATRLKQLAAQHEKDLRVCLVEKAAHIGAHTLSGACLDPRAFEELFPDWKEKGAPLNTPVTEDRFGILTEKYRIPVPILPGLPMNNHGNYVVRLGHLVSWMGEQAEALGVEVYPGYAAAEILFHEDGSVKGIATNDVGIQKDGAPKTTFERGLELHAKVTIFAEGCHGHLAKQLYKKFDLRANCEPQTYGIGLKELWVIDEKKWKPGRVDHTVGWPLDRHTYGGSFLYHLNEGEPLLALGFVVGLDYQNPYLSPFREFQRWKHHPSIKPTLEGGKRIAYGARALNEGGFQSIPKLTFPGGLLIGCSPGFMNVPKIKGTHTAMKSGTLAAESIFNQLTSENLQSKTIGLHVTEYEDNLKNSWVWKELYSVRNIRPSCHGILGVYGGMIYTGIFYWIFRGMEPWTLKHKGSDSDQLKPAKDCTPIEYPKPDGQISFDLLSSVALSGTNHEHDQPAHLTLKDDSVPVNRNLSIYDGPEQRFCPAGVYEFVPLEQGDGFRLQINAQNCVHCKTCDIKDPSQNINWVVPEGGGGPAYNGM

Secondary structure (DSSP, 8-state):
--S------TTTS-TTS-GGGSS------EEE-SEEEE--SHHHHHHHHHHHHHHHHTT----EEEE-SSSSTTTT-----EE-THHHHHH-TTHHHHT----EE--EEEEEEE-SS-EEE----TTSTT--TT-EE--HHHHHHHHHHHHHHTT-EEETT--EEEEEE-TTSSEEEEEE--EEE-TTSPEEEEEE---EEE-SEEEE---TT-HHHHHHHHHTTTTTTSPPP-EEEEEEEEEE--GGG--TTEEEEEEETTS-TTS-EEEEEEE--SSS-EEEEEEEEETT---TT--HHHHHHHHTTSTTTHHHHTT-EEEEEEEEEEE--GGGG----EETTEEE-TTTT---BTTTTB-HHHHHHHHHHHHHHHHHHHT------SSSS---THHHHHHHTSHHHHHHHHTTTTTGGGGSTTTHHHHHHHHIIIIIITTT--S------S-GGG-PPPGGGS----PPPP-SSSS--HHHHHHTTT-B--SSS--SEEESSTTHIIIIIIIII--THHHH-TT--EEEEEPSSTT-EEEEE-GGG-----HHHHH-TT--EEE---STT-B---S--/------TTTS-GGG-GGGTTS-----EEE-SEEEE--SHHHHHHHHHHHHHHHTTS----EEEE-SSSSTTSS-----EE-TTTHHHH-TTTTTTT-----B--EEEEEEE-SS-EEE----TTSTT--TT-EE--HHHHHHHHHHHHHTTT-EEETT--EEEEEE-TTSSEEEEEEPPP---TTS---SS-----EEE-SEEEE---TT-HHHHHHHHHTT--SSSPPP-EEEEEEEEEE--GGG--TTEEEEEEETTS-TTS-EEEEEEE--SSS-EEEEEEEEETT---TT--HHHHHHHHTTSTTTSGGGTT-EEEEEEEEEEE--GGGG----EETTEEE-TTTT---BTTTTB-HHHHHHHHHHHHHHHHHHTTT-S---SSSS---THHHHHHHTSHHHHHHHHTTTTGGGG-STTHHHHHHHHHHHHTTTTTT--S------S-GGG----GGGS----PPPP-SSSS--HHHHHHTTT----SSS--SEE-S-TTHIIIIIIHHH--THHHH-SS--EEEE-TTTTS--EEEE-TTS--S--HHHHH-SS---EE---STT-S---S--

InterPro domains:
  IPR007859 ETF-QO/FixX, C-terminal domain [PF05187] (512-615)
  IPR017896 4Fe-4S ferredoxin-type, iron-sulphur binding domain [PS51379] (577-606)
  IPR036188 FAD/NAD(P)-binding domain superfamily [G3DSA:3.50.50.60] (67-451)
  IPR036188 FAD/NAD(P)-binding domain superfamily [SSF51905] (40-514)
  IPR040156 Electron transfer flavoprotein-ubiquinone oxidoreductase [PTHR10617] (13-617)
  IPR049398 ETF-QO/FixC, ubiquinone-binding [PF21162] (271-366)

Organism: Sus scrofa (NCBI:txid9823)

Foldseek 3Di:
DDLACLPQDCVQVPVVNPPLCVPDDQDAAEDEFAEEEEALALLSLLLLLLLLVVCVVVVDDGAYEYEHQALAQLQLDDALAKDDCVLVCVSCVPDPVLPQPQPFAADAEWEWEDDLADTHTDDDDPQFLQDRHRIGGFLSSRNSNSSVVSSVVSPHHYHALWHFFAWDADVLLFTQFTWTDWDAAFQNRRHDPPTGHTYHYGHLAYEYECAAARQVVVVVCVSVVFCVQFAAWWKKKKKKWKKQFDLVLQDGSYKYKYHYPPDDQAWDKIKIWHQHDPPTSMIIIIMMTTLLDAALQDFRQLRTLQVCPHVVRVVGCVVMDIQAIAMAMFTDQFPRQQTQQWDFRYGYAFNNSHLALVSNRDGSSRRSVLSSLVNVQSVVVVPDPPDDDDRSHDTSNVSVVVSCVDVSVVSRQQRQALQQLQNDPSHNVSSVVCSVPCCSPVSNPPPDGHHHPHASLQSYAWNVVDDRDDGDDRPVRSGDDQVVNLVSQVFFDDQTDHAQFRFSDQCCQFVPCCVGSNRSVCRHQSRRQWDWDADPPPGDTRINGNRGSHQPNCSCCRHNNVNGTRGGRDRRNGHTRDDSD/DLQFQACVQVPLVHDPQNPPDDDDDDADEFAEEEEALFLLRLLQLQLLLVLVPVVVNDGAYEAAYQADARLQQDDDQAWDQCVLVCVRCVPCVVLPQPQPFQADAEWEWEDDLADTHTDDDDPQFQQDSHNIGGFQRSVNSNSSVVVNVVSVYHYDHQWAFFDWDADPLGFTFETWTQFDDDFPNNHHDPPTGTTYHYGHLAYEYACAAARLVLVVVCVSVVFQPQFAAWWKKKKKKWKKQADVVLADGNHKYKYHHPPPHLAWDKIKIWHFHPPPGGMIIIMIMTTLLDAALLAFRQLRGLLVCPHPVNVVSHPVMDTQAIAMAMATPQFPRQQTAQWDQQYGYAFPHSHLALPSNRDGSSRRSVLSSLVSVQSVVVVPDPDDADVSSRGTRPVSVVVSCVDVSVVSRQLCQAQVQQLPDPSHNVSSVVCSVPCCSVVSSPPPDGDDHPGASLQNYAWNVPDDNDDRDDADVRRRDDQVVRLVRQAFFDPQGFRALFRFNPQCCQQVPCCVGSVRSVCRHQSFRQWDWDLDPPDRGTHIGGRSRRDQPRCSCCRHNNVNGTRRGRTRGHGHGRHDSD

CATH classification: 3.50.50.60 (+2 more: 3.30.9.90, 3.30.70.20)

GO terms:
  GO:0050660 flavin adenine dinucleotide binding (F, IDA)
  GO:0051536 iron-sulfur cluster binding (F, IDA)
  GO:0051539 4 iron, 4 sulfur cluster binding (F, IDA)
  GO:0005739 mitochondrion (C, IDA)
  GO:0016020 membrane (C, IDA)
  GO:0016491 oxidoreductase activity (F, IDA)
  GO:0009055 electron transfer activity (F, IDA)
  GO:0004174 electron-transferring-flavoprotein dehydrogenase activity (F, IDA)
  GO:0022900 electron transport chain (P, IDA)
  GO:0048039 ubiquinone binding (F, IDA)

Solvent-accessible surface area: 46590 Å² total; per-residue (Å²): 183,92,70,47,87,24,6,29,8,42,69,50,113,50,30,138,140,34,179,110,14,150,79,49,105,61,137,45,180,52,78,142,11,29,0,0,0,9,10,2,20,21,8,0,0,0,0,0,0,48,0,38,46,12,5,78,120,93,160,111,144,14,72,1,0,0,1,21,44,1,62,133,26,6,4,25,17,25,30,13,11,12,3,29,13,129,0,0,74,82,2,3,109,55,16,140,164,106,46,7,23,5,72,1,70,19,104,70,36,73,27,0,29,4,55,109,140,148,60,40,33,34,41,33,42,117,10,29,5,42,48,2,162,54,14,41,1,1,24,10,2,58,0,0,41,19,0,3,108,25,0,99,87,57,39,7,54,18,73,47,23,96,1,5,15,65,13,14,69,31,187,53,30,1,0,55,0,0,0,8,20,12,54,8,11,59,130,74,9,17,38,49,149,92,30,114,52,7,58,28,8,37,10,95,0,0,0,0,7,33,18,6,31,2,12,0,1,41,84,0,33,153,109,43,102,3,52,67,151,26,41,64,17,8,23,0,0,10,0,4,0,2,0,44,7,66,109,154,80,37,82,55,2,48,0,13,18,9,28,5,56,16,14,86,110,80,14,47,9,14,5,17,9,8,4,0,62,54,72,84,34,2,0,2,0,0,2,20,0,0,0,11,2,78,34,0,34,8,10,1,8,74,2,0,5,42,1,0,57,2,74,44,9,69,53,23,1,85,81,24,135,20,61,14,0,0,0,47,5,36,2,6,1,12,46,17,0,18,3,88,0,2,0,28,0,0,0,0,0,1,27,7,0,1,0,16,0,13,14,42,70,10,10,25,1,0,6,0,21,0,0,1,16,0,0,55,6,0,10,93,34,34,56,65,137,136,152,96,87,146,22,98,0,31,34,0,50,66,0,26,79,73,0,92,130,18,47,0,45,146,28,1,70,30,10,8,5,18,12,7,16,14,63,37,149,86,0,16,69,17,2,57,98,31,12,25,70,46,34,102,104,100,116,5,156,12,123,109,58,54,155,24,89,30,40,5,7,110,31,18,96,41,9,153,104,28,104,77,49,158,34,76,187,53,68,52,133,9,5,28,68,43,144,40,0,12,71,67,3,34,16,96,16,91,134,58,18,9,13,3,4,1,3,130,69,23,48,24,2,43,98,106,2,35,73,47,25,46,0,0,3,71,50,2,13,3,3,26,3,6,72,21,34,95,58,121,165,72,144,26,93,44,2,60,16,24,16,57,39,9,6,6,9,9,0,11,3,8,0,1,16,22,77,8,6,34,3,5,10,7,35,25,27,9,3,4,60,12,103,2,0,120,131,26,2,16,4,52,59,51,103,58,25,120,143,33,179,90,14,147,70,52,130,51,109,33,181,49,80,150,6,39,0,0,0,10,11,3,13,23,7,0,0,0,0,0,0,49,0,17,40,17,13,76,115,89,178,110,130,21,76,1,2,2,7,18,45,0,62,116,11,6,9,24,21,24,36,9,10,13,4,28,11,128,1,0,73,89,3,6,88,66,15,116,189,82,52,6,20,8,78,1,64,19,101,69,30,74,20,0,27,2,54,120,127,137,61,45,34,30,40,33,50,112,12,28,6,34,42,2,159,52,7,49,0,1,26,12,0,54,0,0,33,17,0,0,100,25,0,105,77,60,50,11,46,25,103,52,25,81,1,9,20,88,12,13,70,28,184,77,33,1,0,59,0,0,3,4,4,14,49,6,6,40,141,50,14,12,25,77,144,84,30,114,33,12,49,22,14,40,10,98,0,0,0,0,7,33,20,7,29,1,12,0,0,62,81,0,28,173,130,40,100,10,62,66,148,31,42,63,14,5,22,0,0,7,1,3,0,4,0,53,6,48,116,149,61,42,90,55,1,41,0,12,11,7,29,3,53,10,22,80,114,83,8,46,6,18,4,23,10,5,1,0,62,47,70,108,32,5,0,0,0,0,2,24,0,0,0,8,1,73,32,0,39,4,11,0,4,78,3,0,4,42,1,0,52,2,81,42,10,65,67,30,2,88,78,29,134,12,60,12,1,0,0,41,7,38,1,7,2,10,48,16,0,14,6,110,0,7,2,42,0,1,0,0,0,1,27,5,0,2,0,16,1,16,21,48,71,6,9,28,1,0,5,0,24,0,0,2,15,0,0,47,9,1,3,94,53,40,38,64,154,117,170,62,50,173,28,92,0,21,56,2,69,60,0,14,76,72,0,88,132,18,52,0,48,141,33,1,66,32,11,6,4,19,8,6,15,14,55,37,144,93,0,12,77,16,2,58,97,34,14,26,72,54,33,106,103,103,118,6,146,11,124,104,66,55,156,18,93,29,42,6,9,112,33,17,88,41,10,151,101,25,106,68,50,153,30,48,171,50,73,49,144,8,3,27,68,64,145,39,0,12,74,69,0,27,17,102,22,112,98,53,22,8,17,3,3,1,1,132,73,22,50,10,2,44,111,113,1,31,70,57,38,54,0,0,3,74,42,2,12,4,3,27,2,4,82,23,37,90,56,132,154,58,126,28,94,81,6,72,30,21,19,64,37,10,5,8,10,9,0,13,2,9,0,1,25,26,74,8,4,34,2,10,6,8,41,24,34,7,4,3,67,10,113,1,2